Protein AF-0000000079424268 (afdb_homodimer)

Solvent-accessible surface area (backbone atoms only — not comparable to full-atom values): 70157 Å² total; per-residue (Å²): 140,79,80,76,76,68,73,69,67,66,64,69,68,70,62,79,74,69,70,73,66,66,76,55,70,57,38,73,62,46,30,31,79,44,68,69,54,81,56,49,73,46,77,48,96,50,83,43,90,55,66,31,78,37,72,55,76,70,54,60,44,38,40,37,24,25,74,26,33,38,38,40,39,26,71,78,79,69,44,76,47,77,46,82,42,72,49,52,87,65,78,61,42,88,48,76,86,38,58,36,14,43,31,69,37,61,46,75,49,89,92,28,41,36,38,20,15,12,23,9,39,44,30,34,21,31,39,48,55,97,92,40,78,44,80,42,89,13,72,28,64,18,38,42,47,97,60,86,60,59,50,79,46,76,56,81,75,26,28,33,20,31,33,53,74,45,88,84,65,65,88,65,80,40,55,28,29,74,37,56,99,53,59,32,29,47,64,80,81,68,54,48,78,64,42,60,62,44,73,48,75,47,70,49,97,48,74,54,58,16,29,34,38,36,33,31,30,24,57,36,85,57,78,53,73,74,43,50,68,48,36,21,34,41,32,41,32,35,66,64,62,68,21,34,87,46,89,89,32,36,44,22,56,49,25,45,34,33,30,42,51,53,39,30,31,76,89,67,33,52,62,31,44,40,67,51,27,63,36,76,48,80,43,92,83,40,60,44,63,16,32,37,40,35,35,21,27,36,84,86,41,30,19,33,37,25,41,32,33,49,35,58,48,50,47,43,63,72,67,41,56,40,45,94,59,82,69,82,78,57,94,63,45,58,47,56,55,42,62,79,92,44,58,62,52,67,68,37,28,51,49,18,63,76,32,28,39,40,60,51,64,41,60,22,45,78,87,69,41,31,44,55,44,66,40,77,58,42,58,55,43,61,45,76,44,77,45,70,29,93,86,67,48,75,40,47,35,38,41,34,29,36,77,77,24,36,35,37,38,26,39,59,46,97,61,22,38,40,22,43,32,32,32,39,75,54,97,55,93,42,53,67,72,43,74,52,74,27,77,78,70,43,34,34,38,38,26,40,44,48,33,40,34,40,37,50,68,54,46,24,69,80,27,44,85,40,59,60,50,28,35,70,51,41,45,64,42,35,22,32,37,95,88,34,28,35,49,62,89,47,94,62,79,60,48,66,41,70,62,88,71,77,57,79,65,72,50,60,79,48,83,73,72,66,69,70,66,90,39,80,80,64,37,46,78,39,68,49,60,79,67,29,45,38,66,46,76,40,84,78,81,42,45,72,24,35,38,33,36,23,50,73,85,37,79,74,44,78,34,57,38,90,50,74,71,48,65,50,77,37,78,59,32,49,81,84,68,48,42,42,35,37,27,35,40,39,43,88,88,45,70,47,76,76,44,47,36,28,39,35,69,64,77,67,76,69,71,73,70,76,69,74,72,68,75,71,74,75,76,70,82,68,67,68,71,66,61,70,68,56,64,78,53,53,80,71,112,140,79,77,85,77,74,71,68,73,72,62,73,70,69,66,76,73,73,71,72,67,67,76,54,69,59,38,73,64,47,28,32,78,43,67,70,52,82,56,48,72,46,78,48,96,52,84,44,92,58,67,31,78,36,71,55,77,70,55,60,44,39,39,38,26,25,72,26,32,37,38,41,38,28,71,78,78,68,44,74,47,74,45,80,42,71,49,54,89,66,79,62,42,87,49,78,85,38,59,36,14,41,32,69,38,61,46,76,49,89,92,29,42,36,40,19,15,12,23,9,39,46,29,35,22,30,40,49,52,98,91,40,77,43,79,42,89,13,70,27,63,17,40,42,47,98,61,84,60,60,50,78,46,77,55,79,74,29,29,34,20,31,34,52,72,46,88,86,64,63,89,64,80,40,54,29,30,73,38,55,99,53,60,31,30,49,64,79,78,66,54,49,78,63,41,60,60,42,72,49,76,47,70,50,95,45,76,53,57,17,29,34,39,37,32,32,32,24,57,36,85,56,77,52,73,76,42,51,67,48,38,20,35,39,33,40,33,34,68,64,62,69,21,33,87,47,88,90,32,34,44,22,56,49,26,45,35,32,32,42,51,54,38,31,31,75,88,67,32,52,62,30,44,40,67,53,27,63,36,76,47,83,42,91,85,40,62,47,64,16,32,37,41,35,34,20,25,36,83,85,41,29,20,32,36,27,39,32,33,49,35,57,49,49,48,45,62,74,66,42,56,39,44,93,59,84,70,82,79,56,93,61,46,58,47,57,56,41,61,83,91,44,59,62,53,69,69,35,29,53,50,18,64,74,32,28,40,39,60,53,64,41,60,23,46,79,88,69,42,32,41,55,44,66,41,77,57,42,59,55,42,62,42,77,43,79,44,68,29,92,87,68,49,74,40,48,35,37,40,33,31,36,76,76,23,35,36,36,38,26,38,58,46,97,62,22,36,39,22,44,31,31,31,41,77,54,97,55,92,43,53,66,72,42,74,53,72,27,78,77,70,43,34,35,38,37,27,41,45,47,34,39,32,40,36,48,68,52,47,23,70,81,30,45,86,40,60,59,50,27,36,70,48,39,45,66,43,33,22,31,38,95,87,33,28,34,48,59,90,47,95,63,79,58,48,67,42,70,61,89,71,78,57,79,65,71,50,59,79,51,87,74,71,66,69,70,65,90,40,80,82,64,37,45,78,40,69,50,59,80,67,29,47,37,64,46,76,41,82,78,81,43,43,70,23,34,37,33,37,24,50,72,85,36,78,76,43,78,34,58,39,88,49,72,71,46,64,50,77,37,78,58,34,49,82,84,67,48,40,43,35,34,28,36,39,39,44,90,88,45,72,48,77,78,44,46,36,28,38,36,69,64,76,70,75,71,69,74,70,75,69,73,72,66,79,69,72,78,70,66,89,63,70,70,70,66,60,69,67,54,66,75,58,51,88,63,120

Organism: Chrysemys picta bellii (NCBI:txid8478)

Sequence (1274 aa):
MGLNSYAAYLFALWTSHLFLLTVGHSRVNPRIITAPKGERRFPLEKHENLLTLYHEEGNSSLLVGAEGKLYYFDFESSSNHKEDFPEQDSGACQKPEEKKNYLTFIGKYHDMLLICGTNACKPTCWNLADRNKTEVAAQGLAPFVPNQNSLVLVDGEAIYSTISLHQHNGKIPRFRQVRGTGELYTSDTVMQNPTFVKATVIKQDERHDDKIYYFFREDNPDKSPEAPLKVSRVAQLCKGDKGGTSSLSASKWTTFLKATLVCVDPATKSNFDLLQDVFIVPSDKNWRETRVYGLFSNCWGYSAVCVYTIGDIDTVFRTSKLKGYTKDMPHIRPGQCPWGRNHTPPETFKIADLHPEVEEKVQPVAPRNSPLFHNKNHYQKIGVHRIQARDGHTYNVLYLVTDKGYIHKMVVMPHGVLNILEIQPFQQLAPILAMTLDHRRAKLYVSSPTEVVQLPMDMCEVYNRSCESCVMAKDPYCGWADGKCVSINTNLTMLQNVTLESTPEICTHSAFRQQEVDSPESYRNVTVALFSRYFLQCPTESHAATYMWHHNSSRIQNCSSTHGPCIHFIKNMTYDHYGRYTCISEENGFSQTLVKEWLLKQPVPSQTLRQSSQAVAASPSFWLGFLQMMALALLFQMGLNSYAAYLFALWTSHLFLLTVGHSRVNPRIITAPKGERRFPLEKHENLLTLYHEEGNSSLLVGAEGKLYYFDFESSSNHKEDFPEQDSGACQKPEEKKNYLTFIGKYHDMLLICGTNACKPTCWNLADRNKTEVAAQGLAPFVPNQNSLVLVDGEAIYSTISLHQHNGKIPRFRQVRGTGELYTSDTVMQNPTFVKATVIKQDERHDDKIYYFFREDNPDKSPEAPLKVSRVAQLCKGDKGGTSSLSASKWTTFLKATLVCVDPATKSNFDLLQDVFIVPSDKNWRETRVYGLFSNCWGYSAVCVYTIGDIDTVFRTSKLKGYTKDMPHIRPGQCPWGRNHTPPETFKIADLHPEVEEKVQPVAPRNSPLFHNKNHYQKIGVHRIQARDGHTYNVLYLVTDKGYIHKMVVMPHGVLNILEIQPFQQLAPILAMTLDHRRAKLYVSSPTEVVQLPMDMCEVYNRSCESCVMAKDPYCGWADGKCVSINTNLTMLQNVTLESTPEICTHSAFRQQEVDSPESYRNVTVALFSRYFLQCPTESHAATYMWHHNSSRIQNCSSTHGPCIHFIKNMTYDHYGRYTCISEENGFSQTLVKEWLLKQPVPSQTLRQSSQAVAASPSFWLGFLQMMALALLFQ

Nearest PDB structures (foldseek):
  3nvq-assembly1_A  TM=9.445E-01  e=8.858E-71  Homo sapiens
  1olz-assembly1_B  TM=8.352E-01  e=2.301E-43  Homo sapiens
  4gz8-assembly1_A  TM=8.878E-01  e=8.529E-36  Mus musculus
  7m0r-assembly1_C  TM=8.376E-01  e=4.920E-37  Mus musculus
  3nvn-assembly1_A  TM=8.957E-01  e=2.705E-28  Ectromelia virus

Foldseek 3Di:
DPPDPPVVPPPPVVPPPPPPCPLPDADPDAWAEDAFDPKDWDWDPDQFDAKDWDDDFPAQWIWIWTWQKIWIARRVVRDIDMDGRFADPPVPADDPVLCIWTFDDWDDAPNWIKIWTLRSQQIWIWTDDPNDTDIDHQQQNYENGDDPQKDWDDDHFWIWIQHHRDHPPDPATWIWTPTDPAIAIADRPLFARKRWADKDWQQAPDNLAIKIKTKIKGADPDPDPVDDGIAIKIKMAGPPAQWDDDPVTRRYGQQIAMATAFAAQPVVRDGFGAWQHKDWAADPPHQQAIKIWTWTHDPLQKIFIFIFGVNLVVCQSVPFAFPPDDDDADPQGRNGRDPDPDHDDPVNSVCCSVGRYTDDHTFGDPDRSHTLDMGNFRWRYKDWEWDQFPVRDIWIWMWTFTQFQWIWIWTRDPSHIYGLYIYRHDPDGFHWNDWDAHRVQQWIWTDGSTMIMIGHLCSQQLQFPFQCSNQVSLRRQWFDFPSGIDGPPDPTDGQHDNHPDDDVVSCVVDDPPCPVPPDPVVAAEDEDEFQAKDKDWFDSSTLQKKKFKDFPNHTDDIGHSVDDIDMGIDNGHDPVRFGWMWMWIDDSHDIDTRHIHGYDHDPDPPPPPPPPPPPPPPPVPPPDPPPVVPPVPPVVD/DPDDVPPPPPPPPPPPPPPPPPLPDAPPDAWAEDAFDPKDWDWDPDQFDAKDWDDDFPAQWIWIWTWQKIWIARRVVRDIDMDGRFADPPVPADDPVLCIWTFDDWDAAPNWIKIWTLRSQQIWIWTDDPNDTDIDHQQQNYENGDDQQKDWDDDHFWIWIQHHRDHPPDPATWIWTPTDPAIAIADRPLFARKRWADKDWQQAPDNLAIKIKTKIKGADPDPDPVDDGIAIKIKMAGPPAQWDPDPVIRRYGQQIAMATAFAAQPVVRDGFGAWQHKDWAADPPHQQAIKIWTWTHDPLQKIFIFIFGVNLVVCQSVPFAFPPDDDDADPQGRNGGDPDPDHDDPVNSVVCSVGRYTDDHTFGDPDRSHTLDMGNFRWRYKDWEWDQFPVRDIWIWMWTFTQFQWIWIWTRDPSHIYGLYIYRHDPDGFHWNDWDAHRVQQWIWTDGSTMIMIGHLCSQQLQFPFQCSNQVSLRRQWFDFPSGIDGPPDPTDTQHDNHPDDDVVSCVVPDPPVPVPPDPVSAAEDEDEFQAKDKDWFDSSTLQKKKFKDFPNHTDDIGHSVDDIDMDIDNGHDPVRFGWMWMWIDDSHDIDTRHIYGYDHDPDPPPPPPPPPPPPPPPCPPDPVVPVVPVVPPVPD

Secondary structure (DSSP, 8-state):
----GGGGSSGGG-------------B-S-SEEE--SS-EEEE-SS--S--EEE--TT-SEEEEE-BSEEEEEETTTTEEEEEE------S--SSGGGSS-BEEEEEEETTEEEEEE-TTTS-EEEEEETTEEEEEE-BTTB-SS--SS--EEEETTEEEE-S-SSSSS--S---EEEESS--EE--TTSSSS-EEEEEEEE--SSGGG-EEEEEEEEE-S--STTS-SEEEEEEEEETT----SSTTTTTB-SS-EEEEB--B-TTT--B--EEEEEEEE--SS-GGG-EEEEEEE-TTS-EEEEEEEHHHHHHHHHHPPBTT--SPPPSS-TTPPPPTTPPPPHHHHHHHHH--BBSSPBPPSTTT-S-SEEESS-EEEEEEEEEE-TTS-EEEEEEEEETTS-EEEEEEETTEEEEEEEE--SSS-----EEEEETTTTEEEEE-SSEEEEEES--GGGGTT-HHHHHHT--TTEEEETTEEEETTSSS--B---SSS--THHHHTSS--------GGGSEEEE--TT--EEEEE--S-TTSEEEEEETTEEEEEE-TTSSSEEEEESS--GGG-EEEEEEEEETTEEEEEEEEEEE--------------------TTGGGGGGGSGGGTT--/----GGGGGGSTT-------------B-S-SEEE--SS-EEEE-SS--S--EEE--TT-SEEEEE-BSEEEEEETTTTEEEEEE------S--SSGGGSS-BEEEEEEETTEEEEEE-TTTS-EEEEEETTEEEEEE-BTTB-SS--SS--EEEETTEEEE-S-SSSSS--S---EEEESSS-EE--TTSSSS-EEEEEEEE--SSGGG-EEEEEEEEE-S--STTS-SEEEEEEEEETT----SSTTTTTB-SS-EEEEB--B-TTT--B--EEEEEEEE--SS-GGG-EEEEEEE-TTS-EEEEEEEHHHHHHHHHHPPBTT--SPPPSS-TTPPPPTTPPPPHHHHHHHHH--BBSSPBPPSTTT-S-SEEESS-EEEEEEEEEE-TTS-EEEEEEEEETTS-EEEEEEETTEEEEEEEE--SSS-----EEEEETTTTEEEEE-SSEEEEEES--GGGGTT-HHHHHHT--TTEEEETTEEEETTSSS--B---SSS--THHHHTSS--------GGGSEEEE--TT--EEEEE--S-TTSEEEEEETTEEEEEE-TTSSSEEEEESS--GGG-EEEEEEEEETTEEEEEEEEEEEPPP-----------------TTGGGTGGGGGGTTS--

Structure (mmCIF, N/CA/C/O backbone):
data_AF-0000000079424268-model_v1
#
loop_
_entity.id
_entity.type
_entity.pdbx_description
1 polymer 'Semaphorin 7A (JohnMiltonHagen blood group)'
#
loop_
_atom_site.group_PDB
_atom_site.id
_atom_site.type_symbol
_atom_site.label_atom_id
_atom_site.label_alt_id
_atom_site.label_comp_id
_atom_site.label_asym_id
_atom_site.label_entity_id
_atom_site.label_seq_id
_atom_site.pdbx_PDB_ins_code
_atom_site.Cartn_x
_atom_site.Cartn_y
_atom_site.Cartn_z
_atom_site.occupancy
_atom_site.B_iso_or_equiv
_atom_site.auth_seq_id
_atom_site.auth_comp_id
_atom_site.auth_asym_id
_atom_site.auth_atom_id
_atom_site.pdbx_PDB_model_num
ATOM 1 N N . MET A 1 1 ? 11.445 -30.344 68.438 1 24.09 1 MET A N 1
ATOM 2 C CA . MET A 1 1 ? 11.609 -28.938 68.125 1 24.09 1 MET A CA 1
ATOM 3 C C . MET A 1 1 ? 10.891 -28.609 66.812 1 24.09 1 MET A C 1
ATOM 5 O O . MET A 1 1 ? 11.258 -29.109 65.75 1 24.09 1 MET A O 1
ATOM 9 N N . GLY A 1 2 ? 9.586 -28.469 66.812 1 28.3 2 GLY A N 1
ATOM 10 C CA . GLY A 1 2 ? 8.359 -28.484 66.062 1 28.3 2 GLY A CA 1
ATOM 11 C C . GLY A 1 2 ? 8.156 -27.234 65.188 1 28.3 2 GLY A C 1
ATOM 12 O O . GLY A 1 2 ? 7.145 -26.547 65.312 1 28.3 2 GLY A O 1
ATOM 13 N N . LEU A 1 3 ? 9.391 -26.531 65.062 1 30.98 3 LEU A N 1
ATOM 14 C CA . LEU A 1 3 ? 9.273 -25.203 64.438 1 30.98 3 LEU A CA 1
ATOM 15 C C . LEU A 1 3 ? 8.445 -25.266 63.188 1 30.98 3 LEU A C 1
ATOM 17 O O . LEU A 1 3 ? 8.523 -26.25 62.406 1 30.98 3 LEU A O 1
ATOM 21 N N . ASN A 1 4 ? 7.445 -24.422 63.125 1 30.62 4 ASN A N 1
ATOM 22 C CA . ASN A 1 4 ? 6.227 -24 62.438 1 30.62 4 ASN A CA 1
ATOM 23 C C . ASN A 1 4 ? 6.496 -23.688 60.969 1 30.62 4 ASN A C 1
ATOM 25 O O . ASN A 1 4 ? 7.328 -22.828 60.656 1 30.62 4 ASN A O 1
ATOM 29 N N . SER A 1 5 ? 6.383 -24.688 60.031 1 33.84 5 SER A N 1
ATOM 30 C CA . SER A 1 5 ? 6.398 -24.906 58.594 1 33.84 5 SER A CA 1
ATOM 31 C C . SER A 1 5 ? 5.551 -23.859 57.875 1 33.84 5 SER A C 1
ATOM 33 O O . SER A 1 5 ? 5.195 -24.047 56.719 1 33.84 5 SER A O 1
ATOM 35 N N . TYR A 1 6 ? 4.883 -22.969 58.656 1 31.91 6 TYR A N 1
ATOM 36 C CA . TYR A 1 6 ? 3.852 -22.141 58.062 1 31.91 6 TYR A CA 1
ATOM 37 C C . TYR A 1 6 ? 4.457 -21.172 57.062 1 31.91 6 TYR A C 1
ATOM 39 O O . TYR A 1 6 ? 3.734 -20.516 56.312 1 31.91 6 TYR A O 1
ATOM 47 N N . ALA A 1 7 ? 5.742 -20.719 57.312 1 31.98 7 ALA A N 1
ATOM 48 C CA . ALA A 1 7 ? 6.289 -19.562 56.562 1 31.98 7 ALA A CA 1
ATOM 49 C C . ALA A 1 7 ? 6.438 -19.875 55.094 1 31.98 7 ALA A C 1
ATOM 51 O O . ALA A 1 7 ? 6.863 -19.016 54.312 1 31.98 7 ALA A O 1
ATOM 52 N N . ALA A 1 8 ? 6.547 -21.172 54.75 1 31.31 8 ALA A N 1
ATOM 53 C CA . ALA A 1 8 ? 6.867 -21.531 53.375 1 31.31 8 ALA A CA 1
ATOM 54 C C . ALA A 1 8 ? 5.77 -21.062 52.438 1 31.31 8 ALA A C 1
ATOM 56 O O . ALA A 1 8 ? 5.949 -21.078 51.219 1 31.31 8 ALA A O 1
ATOM 57 N N . TYR A 1 9 ? 4.469 -21.078 52.969 1 29.23 9 TYR A N 1
ATOM 58 C CA . TYR A 1 9 ? 3.34 -20.922 52.062 1 29.23 9 TYR A CA 1
ATOM 59 C C . TYR A 1 9 ? 3.316 -19.516 51.469 1 29.23 9 TYR A C 1
ATOM 61 O O . TYR A 1 9 ? 2.588 -19.25 50.5 1 29.23 9 TYR A O 1
ATOM 69 N N . LEU A 1 10 ? 3.836 -18.516 52.25 1 30.58 10 LEU A N 1
ATOM 70 C CA . LEU A 1 10 ? 3.533 -17.156 51.781 1 30.58 10 LEU A CA 1
ATOM 71 C C . LEU A 1 10 ? 4.262 -16.844 50.5 1 30.58 10 LEU A C 1
ATOM 73 O O . LEU A 1 10 ? 3.912 -15.898 49.781 1 30.58 10 LEU A O 1
ATOM 77 N N . PHE A 1 11 ? 5.449 -17.406 50.281 1 29.06 11 PHE A N 1
ATOM 78 C CA . PHE A 1 11 ? 6.293 -16.812 49.25 1 29.06 11 PHE A CA 1
ATOM 79 C C . PHE A 1 11 ? 5.715 -17.078 47.875 1 29.06 11 PHE A C 1
ATOM 81 O O . PHE A 1 11 ? 6.07 -16.406 46.906 1 29.06 11 PHE A O 1
ATOM 88 N N . ALA A 1 12 ? 5.223 -18.344 47.688 1 30.91 12 ALA A N 1
ATOM 89 C CA . ALA A 1 12 ? 5.035 -18.75 46.281 1 30.91 12 ALA A CA 1
ATOM 90 C C . ALA A 1 12 ? 3.965 -17.891 45.594 1 30.91 12 ALA A C 1
ATOM 92 O O . ALA A 1 12 ? 3.623 -18.125 44.438 1 30.91 12 ALA A O 1
ATOM 93 N N . LEU A 1 13 ? 3.066 -17.281 46.406 1 28.64 13 LEU A N 1
ATOM 94 C CA . LEU A 1 13 ? 1.981 -16.594 45.719 1 28.64 13 LEU A CA 1
ATOM 95 C C . LEU A 1 13 ? 2.514 -15.406 44.906 1 28.64 13 LEU A C 1
ATOM 97 O O . LEU A 1 13 ? 1.74 -14.555 44.469 1 28.64 13 LEU A O 1
ATOM 101 N N . TRP A 1 14 ? 3.783 -15.078 45.125 1 32.25 14 TRP A N 1
ATOM 102 C CA . TRP A 1 14 ? 4.113 -13.945 44.25 1 32.25 14 TRP A CA 1
ATOM 103 C C . TRP A 1 14 ? 3.92 -14.305 42.781 1 32.25 14 TRP A C 1
ATOM 105 O O . TRP A 1 14 ? 4.812 -14.875 42.156 1 32.25 14 TRP A O 1
ATOM 115 N N . THR A 1 15 ? 3.014 -15.289 42.438 1 29.66 15 THR A N 1
ATOM 116 C CA . THR A 1 15 ? 2.723 -15.594 41.031 1 29.66 15 THR A CA 1
ATOM 117 C C . THR A 1 15 ? 2.746 -14.328 40.188 1 29.66 15 THR A C 1
ATOM 119 O O . THR A 1 15 ? 2.33 -13.266 40.625 1 29.66 15 THR A O 1
ATOM 122 N N . SER A 1 16 ? 3.572 -14.328 39.094 1 31.39 16 SER A N 1
ATOM 123 C CA . SER A 1 16 ? 3.896 -13.547 37.906 1 31.39 16 SER A CA 1
ATOM 124 C C . SER A 1 16 ? 2.635 -13.031 37.219 1 31.39 16 SER A C 1
ATOM 126 O O . SER A 1 16 ? 1.837 -13.82 36.719 1 31.39 16 SER A O 1
ATOM 128 N N . HIS A 1 17 ? 1.873 -12.211 37.875 1 31.52 17 HIS A N 1
ATOM 129 C CA . HIS A 1 17 ? 0.981 -11.438 37.031 1 31.52 17 HIS A CA 1
ATOM 130 C C . HIS A 1 17 ? 1.677 -11.047 35.719 1 31.52 17 HIS A C 1
ATOM 132 O O . HIS A 1 17 ? 2.523 -10.148 35.719 1 31.52 17 HIS A O 1
ATOM 138 N N . LEU A 1 18 ? 2.07 -12.016 34.906 1 31.27 18 LEU A N 1
ATOM 139 C CA . LEU A 1 18 ? 2.289 -11.641 33.5 1 31.27 18 LEU A CA 1
ATOM 140 C C . LEU A 1 18 ? 1.311 -10.555 33.062 1 31.27 18 LEU A C 1
ATOM 142 O O . LEU A 1 18 ? 0.108 -10.805 32.969 1 31.27 18 LEU A O 1
ATOM 146 N N . PHE A 1 19 ? 1.542 -9.367 33.531 1 32.38 19 PHE A N 1
ATOM 147 C CA . PHE A 1 19 ? 1.004 -8.234 32.781 1 32.38 19 PHE A CA 1
ATOM 148 C C . PHE A 1 19 ? 0.961 -8.531 31.297 1 32.38 19 PHE A C 1
ATOM 150 O O . PHE A 1 19 ? 2.004 -8.68 30.656 1 32.38 19 PHE A O 1
ATOM 157 N N . LEU A 1 20 ? 0.037 -9.32 30.859 1 32.47 20 LEU A N 1
ATOM 158 C CA . LEU A 1 20 ? -0.358 -9.211 29.453 1 32.47 20 LEU A CA 1
ATOM 159 C C . LEU A 1 20 ? -0.183 -7.781 28.953 1 32.47 20 LEU A C 1
ATOM 161 O O . LEU A 1 20 ? -0.995 -6.906 29.266 1 32.47 20 LEU A O 1
ATOM 165 N N . LEU A 1 21 ? 0.954 -7.246 29.062 1 34.47 21 LEU A N 1
ATOM 166 C CA . LEU A 1 21 ? 1.196 -6.125 28.172 1 34.47 21 LEU A CA 1
ATOM 167 C C . LEU A 1 21 ? 0.47 -6.32 26.844 1 34.47 21 LEU A C 1
ATOM 169 O O . LEU A 1 21 ? 0.882 -7.141 26.016 1 34.47 21 LEU A O 1
ATOM 173 N N . THR A 1 22 ? -0.755 -6.426 26.844 1 37.59 22 THR A N 1
ATOM 174 C CA . THR A 1 22 ? -1.346 -6.137 25.547 1 37.59 22 THR A CA 1
ATOM 175 C C . THR A 1 22 ? -0.581 -5.02 24.844 1 37.59 22 THR A C 1
ATOM 177 O O . THR A 1 22 ? -0.57 -3.877 25.297 1 37.59 22 THR A O 1
ATOM 180 N N . VAL A 1 23 ? 0.74 -5.07 24.594 1 43.78 23 VAL A N 1
ATOM 181 C CA . VAL A 1 23 ? 1.372 -4.18 23.625 1 43.78 23 VAL A CA 1
ATOM 182 C C . VAL A 1 23 ? 0.306 -3.545 22.734 1 43.78 23 VAL A C 1
ATOM 184 O O . VAL A 1 23 ? -0.328 -4.23 21.922 1 43.78 23 VAL A O 1
ATOM 187 N N . GLY A 1 24 ? -0.513 -2.723 23.25 1 52.38 24 GLY A N 1
ATOM 188 C CA . GLY A 1 24 ? -1.583 -1.946 22.641 1 52.38 24 GLY A CA 1
ATOM 189 C C . GLY A 1 24 ? -1.24 -1.438 21.25 1 52.38 24 GLY A C 1
ATOM 190 O O . GLY A 1 24 ? -0.286 -0.677 21.094 1 52.38 24 GLY A O 1
ATOM 191 N N . HIS A 1 25 ? -1.48 -2.158 20.172 1 71.81 25 HIS A N 1
ATOM 192 C CA . HIS A 1 25 ? -1.368 -1.92 18.75 1 71.81 25 HIS A CA 1
ATOM 193 C C . HIS A 1 25 ? -2.121 -0.659 18.328 1 71.81 25 HIS A C 1
ATOM 195 O O . HIS A 1 25 ? -3.092 -0.269 18.984 1 71.81 25 HIS A O 1
ATOM 201 N N . SER A 1 26 ? -1.484 0.281 17.594 1 86.19 26 SER A N 1
ATOM 202 C CA . SER A 1 26 ? -2.084 1.465 16.984 1 86.19 26 SER A CA 1
ATOM 203 C C . SER A 1 26 ? -3.445 1.146 16.375 1 86.19 26 SER A C 1
ATOM 205 O O . SER A 1 26 ? -3.623 0.093 15.766 1 86.19 26 SER A O 1
ATOM 207 N N . ARG A 1 27 ? -4.477 1.874 16.859 1 90.56 27 ARG A N 1
ATOM 208 C CA . ARG A 1 27 ? -5.762 1.878 16.172 1 90.56 27 ARG A CA 1
ATOM 209 C C . ARG A 1 27 ? -5.895 3.102 15.266 1 90.56 27 ARG A C 1
ATOM 211 O O . ARG A 1 27 ? -6.289 4.176 15.727 1 90.56 27 ARG A O 1
ATOM 218 N N . VAL A 1 28 ? -5.648 2.877 14.023 1 94.5 28 VAL A N 1
ATOM 219 C CA . VAL A 1 28 ? -5.449 4.012 13.125 1 94.5 28 VAL A CA 1
ATOM 220 C C . VAL A 1 28 ? -6.77 4.367 12.445 1 94.5 28 VAL A C 1
ATOM 222 O O . VAL A 1 28 ? -6.914 5.461 11.891 1 94.5 28 VAL A O 1
ATOM 225 N N . ASN A 1 29 ? -7.75 3.447 12.398 1 93.06 29 ASN A N 1
ATOM 226 C CA . ASN A 1 29 ? -9.07 3.756 11.859 1 93.06 29 ASN A CA 1
ATOM 227 C C . ASN A 1 29 ? -9.914 4.535 12.867 1 93.06 29 ASN A C 1
ATOM 229 O O . ASN A 1 29 ? -9.891 4.242 14.062 1 93.06 29 ASN A O 1
ATOM 233 N N . PRO A 1 30 ? -10.602 5.457 12.367 1 95.44 30 PRO A N 1
ATOM 234 C CA . PRO A 1 30 ? -11.375 6.266 13.312 1 95.44 30 PRO A CA 1
ATOM 235 C C . PRO A 1 30 ? -12.484 5.473 14.008 1 95.44 30 PRO A C 1
ATOM 237 O O . PRO A 1 30 ? -13.156 4.668 13.367 1 95.44 30 PRO A O 1
ATOM 240 N N . ARG A 1 31 ? -12.648 5.738 15.266 1 94.19 31 ARG A N 1
ATOM 241 C CA . ARG A 1 31 ? -13.688 5.074 16.031 1 94.19 31 ARG A CA 1
ATOM 242 C C . ARG A 1 31 ? -15.062 5.637 15.703 1 94.19 31 ARG A C 1
ATOM 244 O O . ARG A 1 31 ? -16.016 4.883 15.484 1 94.19 31 ARG A O 1
ATOM 251 N N . ILE A 1 32 ? -15.148 6.988 15.672 1 94.81 32 ILE A N 1
ATOM 252 C CA . ILE A 1 32 ? -16.406 7.676 15.383 1 94.81 32 ILE A CA 1
ATOM 253 C C . ILE A 1 32 ? -16.219 8.617 14.195 1 94.81 32 ILE A C 1
ATOM 255 O O . ILE A 1 32 ? -15.195 9.305 14.094 1 94.81 32 ILE A O 1
ATOM 259 N N . ILE A 1 33 ? -17.125 8.594 13.281 1 94.06 33 ILE A N 1
ATOM 260 C CA . ILE A 1 33 ? -17.188 9.531 12.164 1 94.06 33 ILE A CA 1
ATOM 261 C C . ILE A 1 33 ? -18.344 10.508 12.359 1 94.06 33 ILE A C 1
ATOM 263 O O . ILE A 1 33 ? -19.484 10.094 12.547 1 94.06 33 ILE A O 1
ATOM 267 N N . THR A 1 34 ? -18.062 11.844 12.367 1 93.94 34 THR A N 1
ATOM 268 C CA . THR A 1 34 ? -19.125 12.773 12.742 1 93.94 34 THR A CA 1
ATOM 269 C C . THR A 1 34 ? -18.922 14.125 12.047 1 93.94 34 THR A C 1
ATOM 271 O O . THR A 1 34 ? -17.828 14.453 11.617 1 93.94 34 THR A O 1
ATOM 274 N N . ALA A 1 35 ? -20 14.797 11.914 1 95.06 35 ALA A N 1
ATOM 275 C CA . ALA A 1 35 ? -19.953 16.234 11.664 1 95.06 35 ALA A CA 1
ATOM 276 C C . ALA A 1 35 ? -19.5 17 12.914 1 95.06 35 ALA A C 1
ATOM 278 O O . ALA A 1 35 ? -19.625 16.484 14.031 1 95.06 35 ALA A O 1
ATOM 279 N N . PRO A 1 36 ? -18.984 18.125 12.719 1 95.94 36 PRO A N 1
ATOM 280 C CA . PRO A 1 36 ? -18.484 18.844 13.891 1 95.94 36 PRO A CA 1
ATOM 281 C C . PRO A 1 36 ? -19.594 19.312 14.82 1 95.94 36 PRO A C 1
ATOM 283 O O . PRO A 1 36 ? -20.719 19.531 14.375 1 95.94 36 PRO A O 1
ATOM 286 N N . LYS A 1 37 ? -19.297 19.391 16.094 1 95.19 37 LYS A N 1
ATOM 287 C CA . LYS A 1 37 ? -20.172 19.953 17.125 1 95.19 37 LYS A CA 1
ATOM 288 C C . LYS A 1 37 ? -19.578 21.219 17.734 1 95.19 37 LYS A C 1
ATOM 290 O O . LYS A 1 37 ? -18.406 21.219 18.125 1 95.19 37 LYS A O 1
ATOM 295 N N . GLY A 1 38 ? -20.375 22.266 17.75 1 94.44 38 GLY A N 1
ATOM 296 C CA . GLY A 1 38 ? -19.906 23.5 18.344 1 94.44 38 GLY A CA 1
ATOM 297 C C . GLY A 1 38 ? -19.078 24.344 17.406 1 94.44 38 GLY A C 1
ATOM 298 O O . GLY A 1 38 ? -18.344 25.25 17.844 1 94.44 38 GLY A O 1
ATOM 299 N N . GLU A 1 39 ? -19.156 24.109 16.188 1 96.62 39 GLU A N 1
ATOM 300 C CA . GLU A 1 39 ? -18.344 24.812 15.195 1 96.62 39 GLU A CA 1
ATOM 301 C C . GLU A 1 39 ? -18.938 26.203 14.891 1 96.62 39 GLU A C 1
ATOM 303 O O . GLU A 1 39 ? -20.125 26.438 15.125 1 96.62 39 GLU A O 1
ATOM 308 N N . ARG A 1 40 ? -18.109 27.094 14.508 1 97.38 40 ARG A N 1
ATOM 309 C CA . ARG A 1 40 ? -18.484 28.375 13.93 1 97.38 40 ARG A CA 1
ATOM 310 C C . ARG A 1 40 ? -17.875 28.547 12.539 1 97.38 40 ARG A C 1
ATOM 312 O O . ARG A 1 40 ? -16.781 28.078 12.273 1 97.38 40 ARG A O 1
ATOM 319 N N . ARG A 1 41 ? -18.609 29.172 11.648 1 97.12 41 ARG A N 1
ATOM 320 C CA . ARG A 1 41 ? -18.109 29.234 10.281 1 97.12 41 ARG A CA 1
ATOM 321 C C . ARG A 1 41 ? -18.391 30.609 9.664 1 97.12 41 ARG A C 1
ATOM 323 O O . ARG A 1 41 ? -19.328 31.297 10.07 1 97.12 41 ARG A O 1
ATOM 330 N N . PHE A 1 42 ? -17.656 31.047 8.82 1 97.88 42 PHE A N 1
ATOM 331 C CA . PHE A 1 42 ? -17.828 32.219 7.965 1 97.88 42 PHE A CA 1
ATOM 332 C C . PHE A 1 42 ? -17.719 31.828 6.492 1 97.88 42 PHE A C 1
ATOM 334 O O . PHE A 1 42 ? -16.797 31.125 6.09 1 97.88 42 PHE A O 1
ATOM 341 N N . PRO A 1 43 ? -18.656 32.219 5.691 1 96.25 43 PRO A N 1
ATOM 342 C CA . PRO A 1 43 ? -18.547 31.984 4.246 1 96.25 43 PRO A CA 1
ATOM 343 C C . PRO A 1 43 ? -17.594 32.969 3.561 1 96.25 43 PRO A C 1
ATOM 345 O O . PRO A 1 43 ? -17.438 34.094 4.02 1 96.25 43 PRO A O 1
ATOM 348 N N . LEU A 1 44 ? -16.984 32.5 2.521 1 96.81 44 LEU A N 1
ATOM 349 C CA . LEU A 1 44 ? -16.203 33.375 1.652 1 96.81 44 LEU A CA 1
ATOM 350 C C . LEU A 1 44 ? -17.047 33.906 0.511 1 96.81 44 LEU A C 1
ATOM 352 O O . LEU A 1 44 ? -18.078 33.344 0.171 1 96.81 44 LEU A O 1
ATOM 356 N N . GLU A 1 45 ? -16.625 35 0.009 1 95.06 45 GLU A N 1
ATOM 357 C CA . GLU A 1 45 ? -17.422 35.656 -1.021 1 95.06 45 GLU A CA 1
ATOM 358 C C . GLU A 1 45 ? -17.391 34.875 -2.33 1 95.06 45 GLU A C 1
ATOM 360 O O . GLU A 1 45 ? -18.359 34.906 -3.096 1 95.06 45 GLU A O 1
ATOM 365 N N . LYS A 1 46 ? -16.344 34.312 -2.586 1 94.69 46 LYS A N 1
ATOM 366 C CA . LYS A 1 46 ? -16.188 33.531 -3.809 1 94.69 46 LYS A CA 1
ATOM 367 C C . LYS A 1 46 ? -15.359 32.281 -3.553 1 94.69 46 LYS A C 1
ATOM 369 O O . LYS A 1 46 ? -14.836 32.094 -2.455 1 94.69 46 LYS A O 1
ATOM 374 N N . HIS A 1 47 ? -15.375 31.484 -4.629 1 95.75 47 HIS A N 1
ATOM 375 C CA . HIS A 1 47 ? -14.555 30.281 -4.57 1 95.75 47 HIS A CA 1
ATOM 376 C C . HIS A 1 47 ? -13.07 30.609 -4.66 1 95.75 47 HIS A C 1
ATOM 378 O O . HIS A 1 47 ? -12.633 31.25 -5.629 1 95.75 47 HIS A O 1
ATOM 384 N N . GLU A 1 48 ? -12.352 30.266 -3.584 1 95.31 48 GLU A N 1
ATOM 385 C CA . GLU A 1 48 ? -10.93 30.594 -3.512 1 95.31 48 GLU A CA 1
ATOM 386 C C . GLU A 1 48 ? -10.062 29.359 -3.719 1 95.31 48 GLU A C 1
ATOM 388 O O . GLU A 1 48 ? -10.352 28.281 -3.166 1 95.31 48 GLU A O 1
ATOM 393 N N . ASN A 1 49 ? -8.984 29.5 -4.457 1 91.44 49 ASN A N 1
ATOM 394 C CA . ASN A 1 49 ? -8.07 28.391 -4.699 1 91.44 49 ASN A CA 1
ATOM 395 C C . ASN A 1 49 ? -6.859 28.438 -3.773 1 91.44 49 ASN A C 1
ATOM 397 O O . ASN A 1 49 ? -6.184 27.422 -3.572 1 91.44 49 ASN A O 1
ATOM 401 N N . LEU A 1 50 ? -6.57 29.578 -3.307 1 93.75 50 LEU A N 1
ATOM 402 C CA . LEU A 1 50 ? -5.434 29.781 -2.414 1 93.75 50 LEU A CA 1
ATOM 403 C C . LEU A 1 50 ? -5.824 30.656 -1.229 1 93.75 50 LEU A C 1
ATOM 405 O O . LEU A 1 50 ? -6.398 31.734 -1.407 1 93.75 50 LEU A O 1
ATOM 409 N N . LEU A 1 51 ? -5.574 30.141 -0.079 1 95.94 51 LEU A N 1
ATOM 410 C CA . LEU A 1 51 ? -5.883 30.875 1.136 1 95.94 51 LEU A CA 1
ATOM 411 C C . LEU A 1 51 ? -4.695 30.875 2.092 1 95.94 51 LEU A C 1
ATOM 413 O O . LEU A 1 51 ? -3.996 29.875 2.219 1 95.94 51 LEU A O 1
ATOM 417 N N . THR A 1 52 ? -4.457 31.984 2.67 1 95.94 52 THR A N 1
ATOM 418 C CA . THR A 1 52 ? -3.439 32.125 3.701 1 95.94 52 THR A CA 1
ATOM 419 C C . THR A 1 52 ? -4.074 32.5 5.039 1 95.94 52 THR A C 1
ATOM 421 O O . THR A 1 52 ? -4.887 33.438 5.113 1 95.94 52 THR A O 1
ATOM 424 N N . LEU A 1 53 ? -3.678 31.766 6.078 1 97.25 53 LEU A N 1
ATOM 425 C CA . LEU A 1 53 ? -4.234 32.031 7.402 1 97.25 53 LEU A CA 1
ATOM 426 C C . LEU A 1 53 ? -3.189 32.656 8.312 1 97.25 53 LEU A C 1
ATOM 428 O O . LEU A 1 53 ? -2.012 32.281 8.266 1 97.25 53 LEU A O 1
ATOM 432 N N . TYR A 1 54 ? -3.629 33.562 9.078 1 96.69 54 TYR A N 1
ATOM 433 C CA . TYR A 1 54 ? -2.818 34.125 10.156 1 96.69 54 TYR A CA 1
ATOM 434 C C . TYR A 1 54 ? -3.631 34.25 11.445 1 96.69 54 TYR A C 1
ATOM 436 O O . TYR A 1 54 ? -4.711 34.812 11.453 1 96.69 54 TYR A O 1
ATOM 444 N N . HIS A 1 55 ? -3.094 33.625 12.422 1 96.12 55 HIS A N 1
ATOM 445 C CA . HIS A 1 55 ? -3.754 33.594 13.719 1 96.12 55 HIS A CA 1
ATOM 446 C C . HIS A 1 55 ? -2.762 33.844 14.852 1 96.12 55 HIS A C 1
ATOM 448 O O . HIS A 1 55 ? -1.681 33.25 14.875 1 96.12 55 HIS A O 1
ATOM 454 N N . GLU A 1 56 ? -3.145 34.75 15.688 1 93.19 56 GLU A N 1
ATOM 455 C CA . GLU A 1 56 ? -2.355 34.969 16.891 1 93.19 56 GLU A CA 1
ATOM 456 C C . GLU A 1 56 ? -2.91 34.188 18.078 1 93.19 56 GLU A C 1
ATOM 458 O O . GLU A 1 56 ? -4.102 34.25 18.375 1 93.19 56 GLU A O 1
ATOM 463 N N . GLU A 1 57 ? -2.074 33.562 18.75 1 93.62 57 GLU A N 1
ATOM 464 C CA . GLU A 1 57 ? -2.477 32.688 19.844 1 93.62 57 GLU A CA 1
ATOM 465 C C . GLU A 1 57 ? -3.283 33.438 20.891 1 93.62 57 GLU A C 1
ATOM 467 O O . GLU A 1 57 ? -2.904 34.562 21.297 1 93.62 57 GLU A O 1
ATOM 472 N N . GLY A 1 58 ? -4.301 32.906 21.281 1 94.69 58 GLY A N 1
ATOM 473 C CA . GLY A 1 58 ? -5.129 33.5 22.328 1 94.69 58 GLY A CA 1
ATOM 474 C C . GLY A 1 58 ? -6.195 34.438 21.797 1 94.69 58 GLY A C 1
ATOM 475 O O . GLY A 1 58 ? -7.129 34.781 22.516 1 94.69 58 GLY A O 1
ATOM 476 N N . ASN A 1 59 ? -6.051 34.875 20.609 1 93.81 59 ASN A N 1
ATOM 477 C CA . ASN A 1 59 ? -7.016 35.781 20 1 93.81 59 ASN A CA 1
ATOM 478 C C . ASN A 1 59 ? -8.18 35 19.375 1 93.81 59 ASN A C 1
ATOM 480 O O . ASN A 1 59 ? -8.039 33.844 19 1 93.81 59 ASN A O 1
ATOM 484 N N . SER A 1 60 ? -9.281 35.625 19.312 1 94.19 60 SER A N 1
ATOM 485 C CA . SER A 1 60 ? -10.453 34.969 18.734 1 94.19 60 SER A CA 1
ATOM 486 C C . SER A 1 60 ? -10.57 35.281 17.25 1 94.19 60 SER A C 1
ATOM 488 O O . SER A 1 60 ? -11.43 34.719 16.562 1 94.19 60 SER A O 1
ATOM 490 N N . SER A 1 61 ? -9.711 36.094 16.844 1 94.44 61 SER A N 1
ATOM 491 C CA . SER A 1 61 ? -9.828 36.531 15.461 1 94.44 61 SER A CA 1
ATOM 492 C C . SER A 1 61 ? -8.867 35.75 14.555 1 94.44 61 SER A C 1
ATOM 494 O O . SER A 1 61 ? -7.84 35.25 15.016 1 94.44 61 SER A O 1
ATOM 496 N N . LEU A 1 62 ? -9.227 35.656 13.32 1 97.31 62 LEU A N 1
ATOM 497 C CA . LEU A 1 62 ? -8.453 35.031 12.258 1 97.31 62 LEU A CA 1
ATOM 498 C C . LEU A 1 62 ? -8.414 35.906 11.008 1 97.31 62 LEU A C 1
ATOM 500 O O . LEU A 1 62 ? -9.453 36.406 10.57 1 97.31 62 LEU A O 1
ATOM 504 N N . LEU A 1 63 ? -7.266 36.156 10.562 1 97.31 63 LEU A N 1
ATOM 505 C CA . LEU A 1 63 ? -7.121 36.844 9.281 1 97.31 63 LEU A CA 1
ATOM 506 C C . LEU A 1 63 ? -6.961 35.844 8.141 1 97.31 63 LEU A C 1
ATOM 508 O O . LEU A 1 63 ? -6.23 34.844 8.273 1 97.31 63 LEU A O 1
ATOM 512 N N . VAL A 1 64 ? -7.66 36.062 7.094 1 98.06 64 VAL A N 1
ATOM 513 C CA . VAL A 1 64 ? -7.621 35.156 5.938 1 98.06 64 VAL A CA 1
ATOM 514 C C . VAL A 1 64 ? -7.285 35.969 4.68 1 98.06 64 VAL A C 1
ATOM 516 O O . VAL A 1 64 ? -8.039 36.844 4.281 1 98.06 64 VAL A O 1
ATOM 519 N N . GLY A 1 65 ? -6.129 35.656 4.109 1 97.5 65 GLY A N 1
ATOM 520 C CA . GLY A 1 65 ? -5.75 36.25 2.836 1 97.5 65 GLY A CA 1
ATOM 521 C C . GLY A 1 65 ? -6.223 35.438 1.64 1 97.5 65 GLY A C 1
ATOM 522 O O . GLY A 1 65 ? -5.98 34.219 1.564 1 97.5 65 GLY A O 1
ATOM 523 N N . ALA A 1 66 ? -6.902 36.062 0.748 1 96.94 66 ALA A N 1
ATOM 524 C CA . ALA A 1 66 ? -7.426 35.438 -0.462 1 96.94 66 ALA A CA 1
ATOM 525 C C . ALA A 1 66 ? -7.027 36.219 -1.706 1 96.94 66 ALA A C 1
ATOM 527 O O . ALA A 1 66 ? -6.039 36.938 -1.692 1 96.94 66 ALA A O 1
ATOM 528 N N . GLU A 1 67 ? -7.684 35.875 -2.844 1 95.81 67 GLU A N 1
ATOM 529 C CA . GLU A 1 67 ? -7.445 36.625 -4.082 1 95.81 67 GLU A CA 1
ATOM 530 C C . GLU A 1 67 ? -8.062 38.031 -4.02 1 95.81 67 GLU A C 1
ATOM 532 O O . GLU A 1 67 ? -9.281 38.156 -4.078 1 95.81 67 GLU A O 1
ATOM 537 N N . GLY A 1 68 ? -7.238 38.969 -3.834 1 94.69 68 GLY A N 1
ATOM 538 C CA . GLY A 1 68 ? -7.641 40.375 -3.885 1 94.69 68 GLY A CA 1
ATOM 539 C C . GLY A 1 68 ? -8.375 40.812 -2.637 1 94.69 68 GLY A C 1
ATOM 540 O O . GLY A 1 68 ? -8.992 41.875 -2.625 1 94.69 68 GLY A O 1
ATOM 541 N N . LYS A 1 69 ? -8.328 40.031 -1.65 1 95.94 69 LYS A N 1
ATOM 542 C CA . LYS A 1 69 ? -9.148 40.344 -0.489 1 95.94 69 LYS A CA 1
ATOM 543 C C . LYS A 1 69 ? -8.516 39.812 0.797 1 95.94 69 LYS A C 1
ATOM 545 O O . LYS A 1 69 ? -7.953 38.719 0.814 1 95.94 69 LYS A O 1
ATOM 550 N N . LEU A 1 70 ? -8.648 40.594 1.853 1 96.38 70 LEU A N 1
ATOM 551 C CA . LEU A 1 70 ? -8.297 40.188 3.209 1 96.38 70 LEU A CA 1
ATOM 552 C C . LEU A 1 70 ? -9.531 40.125 4.098 1 96.38 70 LEU A C 1
ATOM 554 O O . LEU A 1 70 ? -10.258 41.125 4.223 1 96.38 70 LEU A O 1
ATOM 558 N N . TYR A 1 71 ? -9.789 39 4.688 1 97.38 71 TYR A N 1
ATOM 559 C CA . TYR A 1 71 ? -10.922 38.844 5.598 1 97.38 71 TYR A CA 1
ATOM 560 C C . TYR A 1 71 ? -10.469 38.906 7.051 1 97.38 71 TYR A C 1
ATOM 562 O O . TYR A 1 71 ? -9.414 38.344 7.398 1 97.38 71 TYR A O 1
ATOM 570 N N . TYR A 1 72 ? -11.242 39.594 7.855 1 95.88 72 TYR A N 1
ATOM 571 C CA . TYR A 1 72 ? -11.109 39.594 9.312 1 95.88 72 TYR A CA 1
ATOM 572 C C . TYR A 1 72 ? -12.305 38.938 9.969 1 95.88 72 TYR A C 1
ATOM 574 O O . TYR A 1 72 ? -13.383 39.531 10.055 1 95.88 72 TYR A O 1
ATOM 582 N N . PHE A 1 73 ? -12.047 37.75 10.492 1 97.69 73 PHE A N 1
ATOM 583 C CA . PHE A 1 73 ? -13.125 37 11.125 1 97.69 73 PHE A CA 1
ATOM 584 C C . PHE A 1 73 ? -12.914 36.938 12.633 1 97.69 73 PHE A C 1
ATOM 586 O O . PHE A 1 73 ? -11.859 36.5 13.094 1 97.69 73 PHE A O 1
ATOM 593 N N . ASP A 1 74 ? -13.867 37.344 13.32 1 97.38 74 ASP A N 1
ATOM 594 C CA . ASP A 1 74 ? -13.867 37.156 14.773 1 97.38 74 ASP A CA 1
ATOM 595 C C . ASP A 1 74 ? -14.891 36.125 15.188 1 97.38 74 ASP A C 1
ATOM 597 O O . ASP A 1 74 ? -16.094 36.375 15.133 1 97.38 74 ASP A O 1
ATOM 601 N N . PHE A 1 75 ? -14.484 35.094 15.719 1 96.56 75 PHE A N 1
ATOM 602 C CA . PHE A 1 75 ? -15.344 33.938 15.961 1 96.56 75 PHE A CA 1
ATOM 603 C C . PHE A 1 75 ? -16.062 34.062 17.297 1 96.56 75 PHE A C 1
ATOM 605 O O . PHE A 1 75 ? -17.047 33.375 17.547 1 96.56 75 PHE A O 1
ATOM 612 N N . GLU A 1 76 ? -15.617 34.875 18.109 1 94.75 76 GLU A N 1
ATOM 613 C CA . GLU A 1 76 ? -16.328 35.125 19.359 1 94.75 76 GLU A CA 1
ATOM 614 C C . GLU A 1 76 ? -17.484 36.094 19.156 1 94.75 76 GLU A C 1
ATOM 616 O O . GLU A 1 76 ? -18.609 35.812 19.609 1 94.75 76 GLU A O 1
ATOM 621 N N . SER A 1 77 ? -17.281 37.219 18.438 1 94.56 77 SER A N 1
ATOM 622 C CA . SER A 1 77 ? -18.328 38.219 18.219 1 94.56 77 SER A CA 1
ATOM 623 C C . SER A 1 77 ? -19.094 37.969 16.922 1 94.56 77 SER A C 1
ATOM 625 O O . SER A 1 77 ? -20.109 38.594 16.672 1 94.56 77 SER A O 1
ATOM 627 N N . SER A 1 78 ? -18.656 37.094 16.203 1 93.88 78 SER A N 1
ATOM 628 C CA . SER A 1 78 ? -19.25 36.781 14.914 1 93.88 78 SER A CA 1
ATOM 629 C C . SER A 1 78 ? -19.188 37.969 13.969 1 93.88 78 SER A C 1
ATOM 631 O O . SER A 1 78 ? -20.078 38.125 13.117 1 93.88 78 SER A O 1
ATOM 633 N N . SER A 1 79 ? -18.219 38.719 14.227 1 94.62 79 SER A N 1
ATOM 634 C CA . SER A 1 79 ? -18.031 39.875 13.344 1 94.62 79 SER A CA 1
ATOM 635 C C . SER A 1 79 ? -17.156 39.5 12.141 1 94.62 79 SER A C 1
ATOM 637 O O . SER A 1 79 ? -16.266 38.656 12.242 1 94.62 79 SER A O 1
ATOM 639 N N . ASN A 1 80 ? -17.438 40.094 11.023 1 93.69 80 ASN A N 1
ATOM 640 C CA . ASN A 1 80 ? -16.703 39.875 9.781 1 93.69 80 ASN A CA 1
ATOM 641 C C . ASN A 1 80 ? -16.438 41.188 9.062 1 93.69 80 ASN A C 1
ATOM 643 O O . ASN A 1 80 ? -17.328 42.031 8.938 1 93.69 80 ASN A O 1
ATOM 647 N N . HIS A 1 81 ? -15.273 41.406 8.844 1 94 81 HIS A N 1
ATOM 648 C CA . HIS A 1 81 ? -14.828 42.594 8.086 1 94 81 HIS A CA 1
ATOM 649 C C . HIS A 1 81 ? -13.922 42.188 6.93 1 94 81 HIS A C 1
ATOM 651 O O . HIS A 1 81 ? -13.211 41.188 7.02 1 94 81 HIS A O 1
ATOM 657 N N . LYS A 1 82 ? -14.039 42.875 5.844 1 94.38 82 LYS A N 1
ATOM 658 C CA . LYS A 1 82 ? -13.195 42.594 4.695 1 94.38 82 LYS A CA 1
ATOM 659 C C . LYS A 1 82 ? -12.531 43.844 4.148 1 94.38 82 LYS A C 1
ATOM 661 O O . LYS A 1 82 ? -13.094 44.938 4.246 1 94.38 82 LYS A O 1
ATOM 666 N N . GLU A 1 83 ? -11.391 43.719 3.666 1 93.19 83 GLU A N 1
ATOM 667 C CA . GLU A 1 83 ? -10.633 44.781 3 1 93.19 83 GLU A CA 1
ATOM 668 C C . GLU A 1 83 ? -10.172 44.344 1.612 1 93.19 83 GLU A C 1
ATOM 670 O O . GLU A 1 83 ? -9.734 43.188 1.428 1 93.19 83 GLU A O 1
ATOM 675 N N . ASP A 1 84 ? -10.242 45.219 0.704 1 93.5 84 ASP A N 1
ATOM 676 C CA . ASP A 1 84 ? -9.883 44.906 -0.672 1 93.5 84 ASP A CA 1
ATOM 677 C C . ASP A 1 84 ? -8.406 45.188 -0.932 1 93.5 84 ASP A C 1
ATOM 679 O O . ASP A 1 84 ? -7.859 46.188 -0.454 1 93.5 84 ASP A O 1
ATOM 683 N N . PHE A 1 85 ? -7.82 44.25 -1.618 1 94.06 85 PHE A N 1
ATOM 684 C CA . PHE A 1 85 ? -6.457 44.375 -2.125 1 94.06 85 PHE A CA 1
ATOM 685 C C . PHE A 1 85 ? -6.41 44.094 -3.621 1 94.06 85 PHE A C 1
ATOM 687 O O . PHE A 1 85 ? -5.824 43.125 -4.051 1 94.06 85 PHE A O 1
ATOM 694 N N . PRO A 1 86 ? -6.902 44.969 -4.398 1 92.06 86 PRO A N 1
ATOM 695 C CA . PRO A 1 86 ? -6.957 44.75 -5.844 1 92.06 86 PRO A CA 1
ATOM 696 C C . PRO A 1 86 ? -5.574 44.75 -6.488 1 92.06 86 PRO A C 1
ATOM 698 O O . PRO A 1 86 ? -4.617 45.281 -5.926 1 92.06 86 PRO A O 1
ATOM 701 N N . GLU A 1 87 ? -5.531 44.031 -7.641 1 91.88 87 GLU A N 1
ATOM 702 C CA . GLU A 1 87 ? -4.273 44 -8.391 1 91.88 87 GLU A CA 1
ATOM 703 C C . GLU A 1 87 ? -3.973 45.344 -9.008 1 91.88 87 GLU A C 1
ATOM 705 O O . GLU A 1 87 ? -4.891 46.094 -9.344 1 91.88 87 GLU A O 1
ATOM 710 N N . GLN A 1 88 ? -2.783 45.594 -9.031 1 86 88 GLN A N 1
ATOM 711 C CA . GLN A 1 88 ? -2.324 46.781 -9.758 1 86 88 GLN A CA 1
ATOM 712 C C . GLN A 1 88 ? -1.626 46.406 -11.055 1 86 88 GLN A C 1
ATOM 714 O O . GLN A 1 88 ? -0.603 45.719 -11.031 1 86 88 GLN A O 1
ATOM 719 N N . ASP A 1 89 ? -2.344 46.5 -12.211 1 73.06 89 ASP A N 1
ATOM 720 C CA . ASP A 1 89 ? -1.865 46.031 -13.508 1 73.06 89 ASP A CA 1
ATOM 721 C C . ASP A 1 89 ? -0.501 46.625 -13.844 1 73.06 89 ASP A C 1
ATOM 723 O O . ASP A 1 89 ? -0.367 47.844 -13.969 1 73.06 89 ASP A O 1
ATOM 727 N N . SER A 1 90 ? 0.449 45.906 -13.75 1 72.06 90 SER A N 1
ATOM 728 C CA . SER A 1 90 ? 1.805 46.344 -14.07 1 72.06 90 SER A CA 1
ATOM 729 C C . SER A 1 90 ? 2.217 45.906 -15.469 1 72.06 90 SER A C 1
ATOM 731 O O . SER A 1 90 ? 3.256 46.312 -15.977 1 72.06 90 SER A O 1
ATOM 733 N N . GLY A 1 91 ? 1.39 45.156 -16.141 1 79.56 91 GLY A N 1
ATOM 734 C CA . GLY A 1 91 ? 1.764 44.594 -17.438 1 79.56 91 GLY A CA 1
ATOM 735 C C . GLY A 1 91 ? 2.824 43.531 -17.344 1 79.56 91 GLY A C 1
ATOM 736 O O . GLY A 1 91 ? 3.314 43.031 -18.359 1 79.56 91 GLY A O 1
ATOM 737 N N . ALA A 1 92 ? 3.135 43.094 -16.172 1 81.75 92 ALA A N 1
ATOM 738 C CA . ALA A 1 92 ? 4.246 42.188 -15.953 1 81.75 92 ALA A CA 1
ATOM 739 C C . ALA A 1 92 ? 3.807 40.719 -16.156 1 81.75 92 ALA A C 1
ATOM 741 O O . ALA A 1 92 ? 4.637 39.844 -16.406 1 81.75 92 ALA A O 1
ATOM 742 N N . CYS A 1 93 ? 2.547 40.469 -16.188 1 87.44 93 CYS A N 1
ATOM 743 C CA . CYS A 1 93 ? 2.062 39.094 -16.219 1 87.44 93 CYS A CA 1
ATOM 744 C C . CYS A 1 93 ? 1.801 38.656 -17.656 1 87.44 93 CYS A C 1
ATOM 746 O O . CYS A 1 93 ? 1.328 39.438 -18.484 1 87.44 93 CYS A O 1
ATOM 748 N N . GLN A 1 94 ? 2.125 37.5 -17.984 1 83.75 94 GLN A N 1
ATOM 749 C CA . GLN A 1 94 ? 1.858 36.938 -19.312 1 83.75 94 GLN A CA 1
ATOM 750 C C . GLN A 1 94 ? 0.515 36.219 -19.344 1 83.75 94 GLN A C 1
ATOM 752 O O . GLN A 1 94 ? -0.243 36.344 -20.312 1 83.75 94 GLN A O 1
ATOM 757 N N . LYS A 1 95 ? 0.229 35.438 -18.281 1 85.62 95 LYS A N 1
ATOM 758 C CA . LYS A 1 95 ? -1.003 34.656 -18.234 1 85.62 95 LYS A CA 1
ATOM 759 C C . LYS A 1 95 ? -2.105 35.406 -17.5 1 85.62 95 LYS A C 1
ATOM 761 O O . LYS A 1 95 ? -1.855 36.031 -16.453 1 85.62 95 LYS A O 1
ATOM 766 N N . PRO A 1 96 ? -3.287 35.312 -18.094 1 86.06 96 PRO A N 1
ATOM 767 C CA . PRO A 1 96 ? -4.402 36 -17.469 1 86.06 96 PRO A CA 1
ATOM 768 C C . PRO A 1 96 ? -4.652 35.562 -16.031 1 86.06 96 PRO A C 1
ATOM 770 O O . PRO A 1 96 ? -5.039 36.375 -15.18 1 86.06 96 PRO A O 1
ATOM 773 N N . GLU A 1 97 ? -4.398 34.375 -15.719 1 86.62 97 GLU A N 1
ATOM 774 C CA . GLU A 1 97 ? -4.633 33.844 -14.375 1 86.62 97 GLU A CA 1
ATOM 775 C C . GLU A 1 97 ? -3.66 34.469 -13.367 1 86.62 97 GLU A C 1
ATOM 777 O O . GLU A 1 97 ? -3.928 34.469 -12.164 1 86.62 97 GLU A O 1
ATOM 782 N N . GLU A 1 98 ? -2.58 35.031 -13.891 1 89.62 98 GLU A N 1
ATOM 783 C CA . GLU A 1 98 ? -1.537 35.594 -13.031 1 89.62 98 GLU A CA 1
ATOM 784 C C . GLU A 1 98 ? -1.765 37.062 -12.781 1 89.62 98 GLU A C 1
ATOM 786 O O . GLU A 1 98 ? -1.146 37.656 -11.891 1 89.62 98 GLU A O 1
ATOM 791 N N . LYS A 1 99 ? -2.729 37.656 -13.57 1 91.56 99 LYS A N 1
ATOM 792 C CA . LYS A 1 99 ? -3.012 39.094 -13.422 1 91.56 99 LYS A CA 1
ATOM 793 C C . LYS A 1 99 ? -3.969 39.344 -12.266 1 91.56 99 LYS A C 1
ATOM 795 O O . LYS A 1 99 ? -4.992 40.031 -12.438 1 91.56 99 LYS A O 1
ATOM 800 N N . LYS A 1 100 ? -3.711 38.75 -11.211 1 93.19 100 LYS A N 1
ATOM 801 C CA . LYS A 1 100 ? -4.469 38.875 -9.969 1 93.19 100 LYS A CA 1
ATOM 802 C C . LYS A 1 100 ? -3.543 39.125 -8.781 1 93.19 100 LYS A C 1
ATOM 804 O O . LYS A 1 100 ? -2.318 39.062 -8.922 1 93.19 100 LYS A O 1
ATOM 809 N N . ASN A 1 101 ? -4.121 39.5 -7.688 1 95.12 101 ASN A N 1
ATOM 810 C CA . ASN A 1 101 ? -3.34 39.656 -6.465 1 95.12 101 ASN A CA 1
ATOM 811 C C . ASN A 1 101 ? -3.707 38.594 -5.426 1 95.12 101 ASN A C 1
ATOM 813 O O . ASN A 1 101 ? -4.738 38.719 -4.762 1 95.12 101 ASN A O 1
ATOM 817 N N . TYR A 1 102 ? -2.854 37.688 -5.332 1 95.38 102 TYR A N 1
ATOM 818 C CA . TYR A 1 102 ? -3.023 36.656 -4.301 1 95.38 102 TYR A CA 1
ATOM 819 C C . TYR A 1 102 ? -2.232 37.031 -3.049 1 95.38 102 TYR A C 1
ATOM 821 O O . TYR A 1 102 ? -1.02 37.219 -3.111 1 95.38 102 TYR A O 1
ATOM 829 N N . LEU A 1 103 ? -2.902 37.156 -1.916 1 95.81 103 LEU A N 1
ATOM 830 C CA . LEU A 1 103 ? -2.189 37.375 -0.664 1 95.81 103 LEU A CA 1
ATOM 831 C C . LEU A 1 103 ? -1.529 36.062 -0.181 1 95.81 103 LEU A C 1
ATOM 833 O O . LEU A 1 103 ? -2.215 35.094 0.114 1 95.81 103 LEU A O 1
ATOM 837 N N . THR A 1 104 ? -0.224 36.125 -0.107 1 95.56 104 THR A N 1
ATOM 838 C CA . THR A 1 104 ? 0.505 34.875 0.12 1 95.56 104 THR A CA 1
ATOM 839 C C . THR A 1 104 ? 1.192 34.906 1.482 1 95.56 104 THR A C 1
ATOM 841 O O . THR A 1 104 ? 1.659 33.875 1.962 1 95.56 104 THR A O 1
ATOM 844 N N . PHE A 1 105 ? 1.23 36.062 2.107 1 95.81 105 PHE A N 1
ATOM 845 C CA . PHE A 1 105 ? 1.847 36.125 3.426 1 95.81 105 PHE A CA 1
ATOM 846 C C . PHE A 1 105 ? 1.124 37.125 4.305 1 95.81 105 PHE A C 1
ATOM 848 O O . PHE A 1 105 ? 0.8 38.25 3.854 1 95.81 105 PHE A O 1
ATOM 855 N N . ILE A 1 106 ? 0.881 36.75 5.492 1 95.94 106 ILE A N 1
ATOM 856 C CA . ILE A 1 106 ? 0.372 37.625 6.551 1 95.94 106 ILE A CA 1
ATOM 857 C C . ILE A 1 106 ? 1.135 37.344 7.848 1 95.94 106 ILE A C 1
ATOM 859 O O . ILE A 1 106 ? 1.253 36.219 8.281 1 95.94 106 ILE A O 1
ATOM 863 N N . GLY A 1 107 ? 1.71 38.406 8.398 1 93.69 107 GLY A N 1
ATOM 864 C CA . GLY A 1 107 ? 2.432 38.219 9.648 1 93.69 107 GLY A CA 1
ATOM 865 C C . GLY A 1 107 ? 2.738 39.531 10.352 1 93.69 107 GLY A C 1
ATOM 866 O O . GLY A 1 107 ? 2.543 40.594 9.789 1 93.69 107 GLY A O 1
ATOM 867 N N . LYS A 1 108 ? 3.152 39.344 11.562 1 92.69 108 LYS A N 1
ATOM 868 C CA . LYS A 1 108 ? 3.568 40.5 12.336 1 92.69 108 LYS A CA 1
ATOM 869 C C . LYS A 1 108 ? 5.051 40.812 12.133 1 92.69 108 LYS A C 1
ATOM 871 O O . LYS A 1 108 ? 5.887 39.906 12.195 1 92.69 108 LYS A O 1
ATOM 876 N N . TYR A 1 109 ? 5.344 42 11.805 1 92.31 109 TYR A N 1
ATOM 877 C CA . TYR A 1 109 ? 6.707 42.469 11.617 1 92.31 109 TYR A CA 1
ATOM 878 C C . TYR A 1 109 ? 6.871 43.906 12.148 1 92.31 109 TYR A C 1
ATOM 880 O O . TYR A 1 109 ? 6.152 44.812 11.727 1 92.31 109 TYR A O 1
ATOM 888 N N . HIS A 1 110 ? 7.773 44.156 13.078 1 88.69 110 HIS A N 1
ATOM 889 C CA . HIS A 1 110 ? 7.977 45.438 13.758 1 88.69 110 HIS A CA 1
ATOM 890 C C . HIS A 1 110 ? 6.68 45.938 14.383 1 88.69 110 HIS A C 1
ATOM 892 O O . HIS A 1 110 ? 6.297 47.094 14.188 1 88.69 110 HIS A O 1
ATOM 898 N N . ASP A 1 111 ? 5.977 45 14.945 1 85.69 111 ASP A N 1
ATOM 899 C CA . ASP A 1 111 ? 4.762 45.281 15.719 1 85.69 111 ASP A CA 1
ATOM 900 C C . ASP A 1 111 ? 3.637 45.781 14.812 1 85.69 111 ASP A C 1
ATOM 902 O O . ASP A 1 111 ? 2.684 46.406 15.297 1 85.69 111 ASP A O 1
ATOM 906 N N . MET A 1 112 ? 3.83 45.625 13.586 1 89.44 112 MET A N 1
ATOM 907 C CA . MET A 1 112 ? 2.773 45.906 12.617 1 89.44 112 MET A CA 1
ATOM 908 C C . MET A 1 112 ? 2.398 44.656 11.828 1 89.44 112 MET A C 1
ATOM 910 O O . MET A 1 112 ? 3.178 43.719 11.766 1 89.44 112 MET A O 1
ATOM 914 N N . LEU A 1 113 ? 1.209 44.781 11.312 1 92.69 113 LEU A N 1
ATOM 915 C CA . LEU A 1 113 ? 0.773 43.688 10.453 1 92.69 113 LEU A CA 1
ATOM 916 C C . LEU A 1 113 ? 1.293 43.875 9.031 1 92.69 113 LEU A C 1
ATOM 918 O O . LEU A 1 113 ? 1.107 44.938 8.43 1 92.69 113 LEU A O 1
ATOM 922 N N . LEU A 1 114 ? 2.004 42.906 8.617 1 94.44 114 LEU A N 1
ATOM 923 C CA . LEU A 1 114 ? 2.559 42.938 7.266 1 94.44 114 LEU A CA 1
ATOM 924 C C . LEU A 1 114 ? 1.806 41.969 6.363 1 94.44 114 LEU A C 1
ATOM 926 O O . LEU A 1 114 ? 1.685 40.781 6.68 1 94.44 114 LEU A O 1
ATOM 930 N N . ILE A 1 115 ? 1.24 42.438 5.281 1 96.12 115 ILE A N 1
ATOM 931 C CA . ILE A 1 115 ? 0.523 41.625 4.301 1 96.12 115 ILE A CA 1
ATOM 932 C C . ILE A 1 115 ? 1.231 41.719 2.949 1 96.12 115 ILE A C 1
ATOM 934 O O . ILE A 1 115 ? 1.479 42.812 2.436 1 96.12 115 ILE A O 1
ATOM 938 N N . CYS A 1 116 ? 1.572 40.594 2.398 1 96.06 116 CYS A N 1
ATOM 939 C CA . CYS A 1 116 ? 2.254 40.594 1.109 1 96.06 116 CYS A CA 1
ATOM 940 C C . CYS A 1 116 ? 1.473 39.781 0.083 1 96.06 116 CYS A C 1
ATOM 942 O O . CYS A 1 116 ? 0.801 38.781 0.434 1 96.06 116 CYS A O 1
ATOM 944 N N . GLY A 1 117 ? 1.552 40.156 -1.207 1 95.38 117 GLY A N 1
ATOM 945 C CA . GLY A 1 117 ? 0.836 39.5 -2.273 1 95.38 117 GLY A CA 1
ATOM 946 C C . GLY A 1 117 ? 1.553 39.562 -3.609 1 95.38 117 GLY A C 1
ATOM 947 O O . GLY A 1 117 ? 2.553 40.25 -3.748 1 95.38 117 GLY A O 1
ATOM 948 N N . THR A 1 118 ? 1.1 38.75 -4.555 1 94 118 THR A N 1
ATOM 949 C CA . THR A 1 118 ? 1.718 38.656 -5.871 1 94 118 THR A CA 1
ATOM 950 C C . THR A 1 118 ? 1.524 39.969 -6.648 1 94 118 THR A C 1
ATOM 952 O O . THR A 1 118 ? 2.418 40.375 -7.379 1 94 118 THR A O 1
ATOM 955 N N . ASN A 1 119 ? 0.322 40.531 -6.633 1 93.81 119 ASN A N 1
ATOM 956 C CA . ASN A 1 119 ? -0.016 41.844 -7.219 1 93.81 119 ASN A CA 1
ATOM 957 C C . ASN A 1 119 ? 0.283 41.875 -8.711 1 93.81 119 ASN A C 1
ATOM 959 O O . ASN A 1 119 ? 1.007 42.75 -9.188 1 93.81 119 ASN A O 1
ATOM 963 N N . ALA A 1 120 ? -0.271 40.938 -9.422 1 92.94 120 ALA A N 1
ATOM 964 C CA . ALA A 1 120 ? -0.133 40.875 -10.875 1 92.94 120 ALA A CA 1
ATOM 965 C C . ALA A 1 120 ? 1.337 40.812 -11.281 1 92.94 120 ALA A C 1
ATOM 967 O O . ALA A 1 120 ? 1.783 41.625 -12.109 1 92.94 120 ALA A O 1
ATOM 968 N N . CYS A 1 121 ? 2.006 39.969 -10.695 1 91 121 CYS A N 1
ATOM 969 C CA . CYS A 1 121 ? 3.404 39.688 -10.984 1 91 121 CYS A CA 1
ATOM 970 C C . CYS A 1 121 ? 4.312 40.812 -10.531 1 91 121 CYS A C 1
ATOM 972 O O . CYS A 1 121 ? 5.387 41.031 -11.094 1 91 121 CYS A O 1
ATOM 974 N N . LYS A 1 122 ? 3.898 41.594 -9.625 1 91.44 122 LYS A N 1
ATOM 975 C CA . LYS A 1 122 ? 4.688 42.594 -8.945 1 91.44 122 LYS A CA 1
ATOM 976 C C . LYS A 1 122 ? 4.539 42.5 -7.43 1 91.44 122 LYS A C 1
ATOM 978 O O . LYS A 1 122 ? 3.859 43.312 -6.809 1 91.44 122 LYS A O 1
ATOM 983 N N . PRO A 1 123 ? 5.266 41.594 -6.93 1 93.75 123 PRO A N 1
ATOM 984 C CA . PRO A 1 123 ? 5.109 41.375 -5.492 1 93.75 123 PRO A CA 1
ATOM 985 C C . PRO A 1 123 ? 5.145 42.656 -4.676 1 93.75 123 PRO A C 1
ATOM 987 O O . PRO A 1 123 ? 6.043 43.469 -4.855 1 93.75 123 PRO A O 1
ATOM 990 N N . THR A 1 124 ? 4.168 42.812 -3.76 1 94.62 124 THR A N 1
ATOM 991 C CA . THR A 1 124 ? 4.008 44 -2.934 1 94.62 124 THR A CA 1
ATOM 992 C C . THR A 1 124 ? 3.586 43.625 -1.517 1 94.62 124 THR A C 1
ATOM 994 O O . THR A 1 124 ? 2.807 42.688 -1.323 1 94.62 124 THR A O 1
ATOM 997 N N . CYS A 1 125 ? 4.176 44.375 -0.6 1 95.62 125 CYS A N 1
ATOM 998 C CA . CYS A 1 125 ? 3.74 44.219 0.785 1 95.62 125 CYS A CA 1
ATOM 999 C C . CYS A 1 125 ? 3.07 45.5 1.282 1 95.62 125 CYS A C 1
ATOM 1001 O O . CYS A 1 125 ? 3.354 46.594 0.783 1 95.62 125 CYS A O 1
ATOM 1003 N N . TRP A 1 126 ? 2.16 45.344 2.221 1 95 126 TRP A N 1
ATOM 1004 C CA . TRP A 1 126 ? 1.434 46.438 2.846 1 95 126 TRP A CA 1
ATOM 1005 C C . TRP A 1 126 ? 1.546 46.375 4.367 1 95 126 TRP A C 1
ATOM 1007 O O . TRP A 1 126 ? 1.308 45.312 4.965 1 95 126 TRP A O 1
ATOM 1017 N N . ASN A 1 127 ? 1.988 47.406 4.914 1 92.19 127 ASN A N 1
ATOM 1018 C CA . ASN A 1 127 ? 1.907 47.531 6.367 1 92.19 127 ASN A CA 1
ATOM 1019 C C . ASN A 1 127 ? 0.556 48.094 6.801 1 92.19 127 ASN A C 1
ATOM 1021 O O . ASN A 1 127 ? 0.127 49.156 6.316 1 92.19 127 ASN A O 1
ATOM 1025 N N . LEU A 1 128 ? -0.109 47.344 7.543 1 85.88 128 LEU A N 1
ATOM 1026 C CA . LEU A 1 128 ? -1.412 47.781 8.023 1 85.88 128 LEU A CA 1
ATOM 1027 C C . LEU A 1 128 ? -1.316 48.312 9.461 1 85.88 128 LEU A C 1
ATOM 1029 O O . LEU A 1 128 ? -0.96 47.531 10.367 1 85.88 128 LEU A O 1
ATOM 1033 N N . ALA A 1 129 ? -1.282 49.594 9.617 1 75.38 129 ALA A N 1
ATOM 1034 C CA . ALA A 1 129 ? -1.38 50.25 10.914 1 75.38 129 ALA A CA 1
ATOM 1035 C C . ALA A 1 129 ? -2.602 51.188 10.969 1 75.38 129 ALA A C 1
ATOM 1037 O O . ALA A 1 129 ? -2.764 52.062 10.125 1 75.38 129 ALA A O 1
ATOM 1038 N N . ASP A 1 130 ? -3.389 51.125 12.047 1 66 130 ASP A N 1
ATOM 1039 C CA . ASP A 1 130 ? -4.531 52 12.32 1 66 130 ASP A CA 1
ATOM 1040 C C . ASP A 1 130 ? -5.305 52.312 11.039 1 66 130 ASP A C 1
ATOM 1042 O O . ASP A 1 130 ? -5.57 53.469 10.742 1 66 130 ASP A O 1
ATOM 1046 N N . ARG A 1 131 ? -5.684 51.5 10.094 1 64.75 131 ARG A N 1
ATOM 1047 C CA . ARG A 1 131 ? -6.547 51.562 8.914 1 64.75 131 ARG A CA 1
ATOM 1048 C C . ARG A 1 131 ? -5.797 52.125 7.719 1 64.75 131 ARG A C 1
ATOM 1050 O O . ARG A 1 131 ? -6.391 52.375 6.664 1 64.75 131 ARG A O 1
ATOM 1057 N N . ASN A 1 132 ? -4.559 52.406 7.926 1 77.62 132 ASN A N 1
ATOM 1058 C CA . ASN A 1 132 ? -3.787 52.906 6.789 1 77.62 132 ASN A CA 1
ATOM 1059 C C . ASN A 1 132 ? -2.861 51.844 6.227 1 77.62 132 ASN A C 1
ATOM 1061 O O . ASN A 1 132 ? -2.275 51.062 6.98 1 77.62 132 ASN A O 1
ATOM 1065 N N . LYS A 1 133 ? -2.906 51.75 4.816 1 83.62 133 LYS A N 1
ATOM 1066 C CA . LYS A 1 133 ? -2.07 50.812 4.086 1 83.62 133 LYS A CA 1
ATOM 1067 C C . LYS A 1 133 ? -0.858 51.5 3.475 1 83.62 133 LYS A C 1
ATOM 1069 O O . LYS A 1 133 ? -1.004 52.438 2.699 1 83.62 133 LYS A O 1
ATOM 1074 N N . THR A 1 134 ? 0.298 51.094 3.975 1 87.69 134 THR A N 1
ATOM 1075 C CA . THR A 1 134 ? 1.495 51.625 3.322 1 87.69 134 THR A CA 1
ATOM 1076 C C . THR A 1 134 ? 2.201 50.531 2.533 1 87.69 134 THR A C 1
ATOM 1078 O O . THR A 1 134 ? 2.525 49.469 3.082 1 87.69 134 THR A O 1
ATOM 1081 N N . GLU A 1 135 ? 2.5 50.844 1.283 1 89.31 135 GLU A N 1
ATOM 1082 C CA . GLU A 1 135 ? 3.119 49.875 0.404 1 89.31 135 GLU A CA 1
ATOM 1083 C C . GLU A 1 135 ? 4.633 49.812 0.593 1 89.31 135 GLU A C 1
ATOM 1085 O O . GLU A 1 135 ? 5.27 50.875 0.763 1 89.31 135 GLU A O 1
ATOM 1090 N N . VAL A 1 136 ? 5.086 48.656 0.64 1 87.62 136 VAL A N 1
ATOM 1091 C CA . VAL A 1 136 ? 6.527 48.438 0.697 1 87.62 136 VAL A CA 1
ATOM 1092 C C . VAL A 1 136 ? 6.941 47.406 -0.326 1 87.62 136 VAL A C 1
ATOM 1094 O O . VAL A 1 136 ? 6.121 46.562 -0.74 1 87.62 136 VAL A O 1
ATOM 1097 N N . ALA A 1 137 ? 8.25 47.469 -0.749 1 82.56 137 ALA A N 1
ATOM 1098 C CA . ALA A 1 137 ? 8.758 46.469 -1.692 1 82.56 137 ALA A CA 1
ATOM 1099 C C . ALA A 1 137 ? 8.703 45.062 -1.093 1 82.56 137 ALA A C 1
ATOM 1101 O O . ALA A 1 137 ? 8.992 44.875 0.091 1 82.56 137 ALA A O 1
ATOM 1102 N N . ALA A 1 138 ? 8.289 44.125 -1.938 1 85.75 138 ALA A N 1
ATOM 1103 C CA . ALA A 1 138 ? 8.016 42.812 -1.406 1 85.75 138 ALA A CA 1
ATOM 1104 C C . ALA A 1 138 ? 8.867 41.75 -2.105 1 85.75 138 ALA A C 1
ATOM 1106 O O . ALA A 1 138 ? 8.508 40.562 -2.131 1 85.75 138 ALA A O 1
ATOM 1107 N N . GLN A 1 139 ? 9.984 42.188 -2.736 1 85.75 139 GLN A N 1
ATOM 1108 C CA . GLN A 1 139 ? 10.836 41.188 -3.367 1 85.75 139 GLN A CA 1
ATOM 1109 C C . GLN A 1 139 ? 11.367 40.188 -2.34 1 85.75 139 GLN A C 1
ATOM 1111 O O . GLN A 1 139 ? 11.922 40.594 -1.316 1 85.75 139 GLN A O 1
ATOM 1116 N N . GLY A 1 140 ? 11.055 38.906 -2.59 1 90.12 140 GLY A N 1
ATOM 1117 C CA . GLY A 1 140 ? 11.5 37.875 -1.679 1 90.12 140 GLY A CA 1
ATOM 1118 C C . GLY A 1 140 ? 10.492 37.562 -0.592 1 90.12 140 GLY A C 1
ATOM 1119 O O . GLY A 1 140 ? 10.672 36.594 0.181 1 90.12 140 GLY A O 1
ATOM 1120 N N . LEU A 1 141 ? 9.531 38.375 -0.523 1 93.81 141 LEU A N 1
ATOM 1121 C CA . LEU A 1 141 ? 8.547 38.156 0.531 1 93.81 141 LEU A CA 1
ATOM 1122 C C . LEU A 1 141 ? 7.25 37.594 -0.039 1 93.81 141 LEU A C 1
ATOM 1124 O O . LEU A 1 141 ? 6.488 36.938 0.673 1 93.81 141 LEU A O 1
ATOM 1128 N N . ALA A 1 142 ? 7.027 37.875 -1.273 1 94.25 142 ALA A N 1
ATOM 1129 C CA . ALA A 1 142 ? 5.906 37.281 -2.006 1 94.25 142 ALA A CA 1
ATOM 1130 C C . ALA A 1 142 ? 6.332 36.844 -3.402 1 94.25 142 ALA A C 1
ATOM 1132 O O . ALA A 1 142 ? 7.199 37.469 -4.02 1 94.25 142 ALA A O 1
ATOM 1133 N N . PRO A 1 143 ? 5.758 35.781 -3.852 1 92.88 143 PRO A N 1
ATOM 1134 C CA . PRO A 1 143 ? 6.117 35.312 -5.191 1 92.88 143 PRO A CA 1
ATOM 1135 C C . PRO A 1 143 ? 5.473 36.156 -6.301 1 92.88 143 PRO A C 1
ATOM 1137 O O . PRO A 1 143 ? 4.496 36.875 -6.055 1 92.88 143 PRO A O 1
ATOM 1140 N N . PHE A 1 144 ? 6.023 36.031 -7.488 1 90.88 144 PHE A N 1
ATOM 1141 C CA . PHE A 1 144 ? 5.492 36.719 -8.648 1 90.88 144 PHE A CA 1
ATOM 1142 C C . PHE A 1 144 ? 4.195 36.094 -9.125 1 90.88 144 PHE A C 1
ATOM 1144 O O . PHE A 1 144 ? 3.297 36.75 -9.617 1 90.88 144 PHE A O 1
ATOM 1151 N N . VAL A 1 145 ? 4.184 34.812 -9.016 1 89.94 145 VAL A N 1
ATOM 1152 C CA . VAL A 1 145 ? 3.002 34.031 -9.312 1 89.94 145 VAL A CA 1
ATOM 1153 C C . VAL A 1 145 ? 2.725 33.062 -8.164 1 89.94 145 VAL A C 1
ATOM 1155 O O . VAL A 1 145 ? 3.639 32.688 -7.422 1 89.94 145 VAL A O 1
ATOM 1158 N N . PRO A 1 146 ? 1.435 32.75 -8.102 1 86.44 146 PRO A N 1
ATOM 1159 C CA . PRO A 1 146 ? 1.157 31.812 -7.008 1 86.44 146 PRO A CA 1
ATOM 1160 C C . PRO A 1 146 ? 1.986 30.531 -7.102 1 86.44 146 PRO A C 1
ATOM 1162 O O . PRO A 1 146 ? 2.062 29.906 -8.164 1 86.44 146 PRO A O 1
ATOM 1165 N N . ASN A 1 147 ? 2.738 30.312 -6.102 1 79.88 147 ASN A N 1
ATOM 1166 C CA . ASN A 1 147 ? 3.643 29.172 -6.016 1 79.88 147 ASN A CA 1
ATOM 1167 C C . ASN A 1 147 ? 3.52 28.453 -4.672 1 79.88 147 ASN A C 1
ATOM 1169 O O . ASN A 1 147 ? 3.596 29.094 -3.619 1 79.88 147 ASN A O 1
ATOM 1173 N N . GLN A 1 148 ? 3.463 27.156 -4.676 1 72.31 148 GLN A N 1
ATOM 1174 C CA . GLN A 1 148 ? 3.273 26.391 -3.451 1 72.31 148 GLN A CA 1
ATOM 1175 C C . GLN A 1 148 ? 4.609 26.078 -2.783 1 72.31 148 GLN A C 1
ATOM 1177 O O . GLN A 1 148 ? 4.648 25.656 -1.625 1 72.31 148 GLN A O 1
ATOM 1182 N N . ASN A 1 149 ? 5.672 26.391 -3.408 1 85.69 149 ASN A N 1
ATOM 1183 C CA . ASN A 1 149 ? 6.98 26.094 -2.836 1 85.69 149 ASN A CA 1
ATOM 1184 C C . ASN A 1 149 ? 7.555 27.297 -2.102 1 85.69 149 ASN A C 1
ATOM 1186 O O . ASN A 1 149 ? 8.766 27.547 -2.135 1 85.69 149 ASN A O 1
ATOM 1190 N N . SER A 1 150 ? 6.738 28.109 -1.426 1 89.44 150 SER A N 1
ATOM 1191 C CA . SER A 1 150 ? 7.168 29.344 -0.785 1 89.44 150 SER A CA 1
ATOM 1192 C C . SER A 1 150 ? 7.09 29.234 0.734 1 89.44 150 SER A C 1
ATOM 1194 O O . SER A 1 150 ? 6.074 28.797 1.277 1 89.44 150 SER A O 1
ATOM 1196 N N . LEU A 1 151 ? 8.195 29.609 1.339 1 93.62 151 LEU A N 1
ATOM 1197 C CA . LEU A 1 151 ? 8.273 29.672 2.795 1 93.62 151 LEU A CA 1
ATOM 1198 C C . LEU A 1 151 ? 8.758 31.047 3.252 1 93.62 151 LEU A C 1
ATOM 1200 O O . L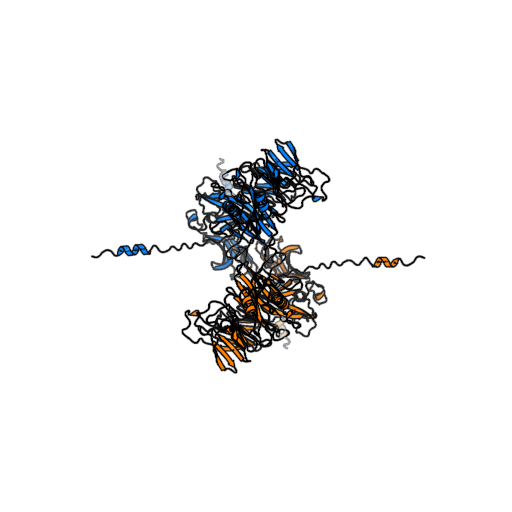EU A 1 151 ? 9.672 31.609 2.652 1 93.62 151 LEU A O 1
ATOM 1204 N N . VAL A 1 152 ? 8.094 31.625 4.207 1 95.25 152 VAL A N 1
ATOM 1205 C CA . VAL A 1 152 ? 8.523 32.875 4.84 1 95.25 152 VAL A CA 1
ATOM 1206 C C . VAL A 1 152 ? 8.578 32.688 6.355 1 95.25 152 VAL A C 1
ATOM 1208 O O . VAL A 1 152 ? 7.629 32.188 6.961 1 95.25 152 VAL A O 1
ATOM 1211 N N . LEU A 1 153 ? 9.703 33 6.953 1 96.25 153 LEU A N 1
ATOM 1212 C CA . LEU A 1 153 ? 9.922 32.906 8.391 1 96.25 153 LEU A CA 1
ATOM 1213 C C . LEU A 1 153 ? 10.344 34.25 8.977 1 96.25 153 LEU A C 1
ATOM 1215 O O . LEU A 1 153 ? 11.336 34.844 8.539 1 96.25 153 LEU A O 1
ATOM 1219 N N . VAL A 1 154 ? 9.57 34.719 9.914 1 95.19 154 VAL A N 1
ATOM 1220 C CA . VAL A 1 154 ? 9.883 35.969 10.57 1 95.19 154 VAL A CA 1
ATOM 1221 C C . VAL A 1 154 ? 10.438 35.688 11.969 1 95.19 154 VAL A C 1
ATOM 1223 O O . VAL A 1 154 ? 9.852 34.938 12.742 1 95.19 154 VAL A O 1
ATOM 1226 N N . ASP A 1 155 ? 11.539 36.281 12.273 1 94.62 155 ASP A N 1
ATOM 1227 C CA . ASP A 1 155 ? 12.133 36.219 13.602 1 94.62 155 ASP A CA 1
ATOM 1228 C C . ASP A 1 155 ? 12.742 37.562 14.008 1 94.62 155 ASP A C 1
ATOM 1230 O O . ASP A 1 155 ? 13.883 37.844 13.648 1 94.62 155 ASP A O 1
ATOM 1234 N N . GLY A 1 156 ? 12.016 38.281 14.812 1 91.75 156 GLY A N 1
ATOM 1235 C CA . GLY A 1 156 ? 12.469 39.594 15.18 1 91.75 156 GLY A CA 1
ATOM 1236 C C . GLY A 1 156 ? 12.562 40.562 13.992 1 91.75 156 GLY A C 1
ATOM 1237 O O . GLY A 1 156 ? 11.57 40.781 13.297 1 91.75 156 GLY A O 1
ATOM 1238 N N . GLU A 1 157 ? 13.82 40.969 13.789 1 91.62 157 GLU A N 1
ATOM 1239 C CA . GLU A 1 157 ? 14.031 41.938 12.711 1 91.62 157 GLU A CA 1
ATOM 1240 C C . GLU A 1 157 ? 14.391 41.25 11.406 1 91.62 157 GLU A C 1
ATOM 1242 O O . GLU A 1 157 ? 14.43 41.875 10.352 1 91.62 157 GLU A O 1
ATOM 1247 N N . ALA A 1 158 ? 14.547 40 11.547 1 94.44 158 ALA A N 1
ATOM 1248 C CA . ALA A 1 158 ? 14.977 39.281 10.367 1 94.44 158 ALA A CA 1
ATOM 1249 C C . ALA A 1 158 ? 13.805 38.562 9.719 1 94.44 158 ALA A C 1
ATOM 1251 O O . ALA A 1 158 ? 12.898 38.094 10.406 1 94.44 158 ALA A O 1
ATOM 1252 N N . ILE A 1 159 ? 13.82 38.469 8.391 1 95.62 159 ILE A N 1
ATOM 1253 C CA . ILE A 1 159 ? 12.883 37.688 7.621 1 95.62 159 ILE A CA 1
ATOM 1254 C C . ILE A 1 159 ? 13.648 36.719 6.703 1 95.62 159 ILE A C 1
ATOM 1256 O O . ILE A 1 159 ? 14.555 37.156 5.977 1 95.62 159 ILE A O 1
ATOM 1260 N N . TYR A 1 160 ? 13.414 35.5 6.828 1 96.88 160 TYR A N 1
ATOM 1261 C CA . TYR A 1 160 ? 13.977 34.5 5.953 1 96.88 160 TYR A CA 1
ATOM 1262 C C . TYR A 1 160 ? 12.945 34 4.945 1 96.88 160 TYR A C 1
ATOM 1264 O O . TYR A 1 160 ? 11.75 33.969 5.242 1 96.88 160 TYR A O 1
ATOM 1272 N N . SER A 1 161 ? 13.406 33.625 3.721 1 95.5 161 SER A N 1
ATOM 1273 C CA . SER A 1 161 ? 12.445 33.25 2.686 1 95.5 161 SER A CA 1
ATOM 1274 C C . SER A 1 161 ? 13.078 32.344 1.627 1 95.5 161 SER A C 1
ATOM 1276 O O . SER A 1 161 ? 14.305 32.312 1.495 1 95.5 161 SER A O 1
ATOM 1278 N N . THR A 1 162 ? 12.242 31.594 0.966 1 95.19 162 THR A N 1
ATOM 1279 C CA . THR A 1 162 ? 12.688 30.797 -0.165 1 95.19 162 THR A CA 1
ATOM 1280 C C . THR A 1 162 ? 12.188 31.375 -1.48 1 95.19 162 THR A C 1
ATOM 1282 O O . THR A 1 162 ? 12.398 30.797 -2.547 1 95.19 162 THR A O 1
ATOM 1285 N N . ILE A 1 163 ? 11.523 32.469 -1.426 1 93.38 163 ILE A N 1
ATOM 1286 C CA . ILE A 1 163 ? 10.906 33.094 -2.588 1 93.38 163 ILE A CA 1
ATOM 1287 C C . ILE A 1 163 ? 11.977 33.781 -3.424 1 93.38 163 ILE A C 1
ATOM 1289 O O . ILE A 1 163 ? 12.867 34.438 -2.881 1 93.38 163 ILE A O 1
ATOM 1293 N N . SER A 1 164 ? 11.836 33.688 -4.68 1 89.62 164 SER A N 1
ATOM 1294 C CA . SER A 1 164 ? 12.805 34.25 -5.605 1 89.62 164 SER A CA 1
ATOM 1295 C C . SER A 1 164 ? 12.734 35.781 -5.594 1 89.62 164 SER A C 1
ATOM 1297 O O . SER A 1 164 ? 11.656 36.344 -5.449 1 89.62 164 SER A O 1
ATOM 1299 N N . LEU A 1 165 ? 13.859 36.344 -5.867 1 88.38 165 LEU A N 1
ATOM 1300 C CA . LEU A 1 165 ? 13.938 37.812 -5.906 1 88.38 165 LEU A CA 1
ATOM 1301 C C . LEU A 1 165 ? 13.531 38.344 -7.277 1 88.38 165 LEU A C 1
ATOM 1303 O O . LEU A 1 165 ? 13.133 39.5 -7.406 1 88.38 165 LEU A O 1
ATOM 1307 N N . HIS A 1 166 ? 13.703 37.469 -8.281 1 84.81 166 HIS A N 1
ATOM 1308 C CA . HIS A 1 166 ? 13.43 37.875 -9.648 1 84.81 166 HIS A CA 1
ATOM 1309 C C . HIS A 1 166 ? 12.484 36.906 -10.344 1 84.81 166 HIS A C 1
ATOM 1311 O O . HIS A 1 166 ? 12.477 35.719 -10.039 1 84.81 166 HIS A O 1
ATOM 1317 N N . GLN A 1 167 ? 11.664 37.469 -11.242 1 77.88 167 GLN A N 1
ATOM 1318 C CA . GLN A 1 167 ? 10.633 36.688 -11.922 1 77.88 167 GLN A CA 1
ATOM 1319 C C . GLN A 1 167 ? 11.258 35.656 -12.875 1 77.88 167 GLN A C 1
ATOM 1321 O O . GLN A 1 167 ? 10.789 34.531 -12.992 1 77.88 167 GLN A O 1
ATOM 1326 N N . HIS A 1 168 ? 12.156 36.031 -13.836 1 67.69 168 HIS A N 1
ATOM 1327 C CA . HIS A 1 168 ? 12.672 35.188 -14.906 1 67.69 168 HIS A CA 1
ATOM 1328 C C . HIS A 1 168 ? 14.031 34.625 -14.555 1 67.69 168 HIS A C 1
ATOM 1330 O O . HIS A 1 168 ? 14.469 33.625 -15.141 1 67.69 168 HIS A O 1
ATOM 1336 N N . ASN A 1 169 ? 14.773 35.375 -13.758 1 53.19 169 ASN A N 1
ATOM 1337 C CA . ASN A 1 169 ? 16.172 35.062 -13.484 1 53.19 169 ASN A CA 1
ATOM 1338 C C . ASN A 1 169 ? 16.328 34.281 -12.188 1 53.19 169 ASN A C 1
ATOM 1340 O O . ASN A 1 169 ? 15.742 34.625 -11.164 1 53.19 169 ASN A O 1
ATOM 1344 N N . GLY A 1 170 ? 16.484 32.688 -12.43 1 58.66 170 GLY A N 1
ATOM 1345 C CA . GLY A 1 170 ? 16.891 32.156 -11.133 1 58.66 170 GLY A CA 1
ATOM 1346 C C . GLY A 1 170 ? 16.078 30.969 -10.68 1 58.66 170 GLY A C 1
ATOM 1347 O O . GLY A 1 170 ? 15.555 30.953 -9.562 1 58.66 170 GLY A O 1
ATOM 1348 N N . LYS A 1 171 ? 16.109 30.203 -11.492 1 67.94 171 LYS A N 1
ATOM 1349 C CA . LYS A 1 171 ? 15.281 29 -11.438 1 67.94 171 LYS A CA 1
ATOM 1350 C C . LYS A 1 171 ? 15.703 28.094 -10.289 1 67.94 171 LYS A C 1
ATOM 1352 O O . LYS A 1 171 ? 15.016 27.125 -9.969 1 67.94 171 LYS A O 1
ATOM 1357 N N . ILE A 1 172 ? 16.766 28.562 -9.578 1 84.06 172 ILE A N 1
ATOM 1358 C CA . ILE A 1 172 ? 17.188 27.656 -8.531 1 84.06 172 ILE A CA 1
ATOM 1359 C C . ILE A 1 172 ? 16.625 28.109 -7.188 1 84.06 172 ILE A C 1
ATOM 1361 O O . ILE A 1 172 ? 16.922 29.203 -6.719 1 84.06 172 ILE A O 1
ATOM 1365 N N . PRO A 1 173 ? 15.875 27.406 -6.602 1 88.44 173 PRO A N 1
ATOM 1366 C CA . PRO A 1 173 ? 15.32 27.766 -5.297 1 88.44 173 PRO A CA 1
ATOM 1367 C C . PRO A 1 173 ? 16.391 27.891 -4.215 1 88.44 173 PRO A C 1
ATOM 1369 O O . PRO A 1 173 ? 17.297 27.062 -4.141 1 88.44 173 PRO A O 1
ATOM 1372 N N . ARG A 1 174 ? 16.359 29.016 -3.455 1 93.44 174 ARG A N 1
ATOM 1373 C CA . ARG A 1 174 ? 17.328 29.297 -2.408 1 93.44 174 ARG A CA 1
ATOM 1374 C C . ARG A 1 174 ? 16.641 29.672 -1.101 1 93.44 174 ARG A C 1
ATOM 1376 O O . ARG A 1 174 ? 15.477 30.078 -1.102 1 93.44 174 ARG A O 1
ATOM 1383 N N . PHE A 1 175 ? 17.359 29.422 -0.02 1 95.75 175 PHE A N 1
ATOM 1384 C CA . PHE A 1 175 ? 16.969 29.969 1.276 1 95.75 175 PHE A CA 1
ATOM 1385 C C . PHE A 1 175 ? 17.734 31.25 1.571 1 95.75 175 PHE A C 1
ATOM 1387 O O . PHE A 1 175 ? 18.969 31.25 1.575 1 95.75 175 PHE A O 1
ATOM 1394 N N . ARG A 1 176 ? 16.969 32.375 1.896 1 95.44 176 ARG A N 1
ATOM 1395 C CA . ARG A 1 176 ? 17.578 33.688 1.987 1 95.44 176 ARG A CA 1
ATOM 1396 C C . ARG A 1 176 ? 17.188 34.375 3.289 1 95.44 176 ARG A C 1
ATOM 1398 O O . ARG A 1 176 ? 16.141 34.094 3.869 1 95.44 176 ARG A O 1
ATOM 1405 N N . GLN A 1 177 ? 18.125 35.156 3.67 1 95.94 177 GLN A N 1
ATOM 1406 C CA . GLN A 1 177 ? 17.75 36.219 4.578 1 95.94 177 GLN A CA 1
ATOM 1407 C C . GLN A 1 177 ? 17.422 37.5 3.807 1 95.94 177 GLN A C 1
ATOM 1409 O O . GLN A 1 177 ? 18.312 38.156 3.26 1 95.94 177 GLN A O 1
ATOM 1414 N N . VAL A 1 178 ? 16.172 37.844 3.791 1 93.06 178 VAL A N 1
ATOM 1415 C CA . VAL A 1 178 ? 15.711 38.938 2.939 1 93.06 178 VAL A CA 1
ATOM 1416 C C . VAL A 1 178 ? 15.734 40.25 3.715 1 93.06 178 VAL A C 1
ATOM 1418 O O . VAL A 1 178 ? 15.953 41.312 3.135 1 93.06 178 VAL A O 1
ATOM 1421 N N . ARG A 1 179 ? 15.414 40.188 4.949 1 91.56 179 ARG A N 1
ATOM 1422 C CA . ARG A 1 179 ? 15.516 41.312 5.852 1 91.56 179 ARG A CA 1
ATOM 1423 C C . ARG A 1 179 ? 16.344 40.969 7.082 1 91.56 179 ARG A C 1
ATOM 1425 O O . ARG A 1 179 ? 16.297 39.844 7.578 1 91.56 179 ARG A O 1
ATOM 1432 N N . GLY A 1 180 ? 17.078 42 7.59 1 88.25 180 GLY A N 1
ATOM 1433 C CA . GLY A 1 180 ? 17.922 41.781 8.758 1 88.25 180 GLY A CA 1
ATOM 1434 C C . GLY A 1 180 ? 19.297 42.438 8.617 1 88.25 180 GLY A C 1
ATOM 1435 O O . GLY A 1 180 ? 19.438 43.5 8.023 1 88.25 180 GLY A O 1
ATOM 1436 N N . THR A 1 181 ? 20.344 41.844 9.305 1 80.94 181 THR A N 1
ATOM 1437 C CA . THR A 1 181 ? 21.688 42.406 9.359 1 80.94 181 THR A CA 1
ATOM 1438 C C . THR A 1 181 ? 22.375 42.281 8 1 80.94 181 THR A C 1
ATOM 1440 O O . THR A 1 181 ? 23.266 43.062 7.684 1 80.94 181 THR A O 1
ATOM 1443 N N . GLY A 1 182 ? 21.969 41.406 7.18 1 83.25 182 GLY A N 1
ATOM 1444 C CA . GLY A 1 182 ? 22.547 41.219 5.859 1 83.25 182 GLY A CA 1
ATOM 1445 C C . GLY A 1 182 ? 21.719 40.281 4.988 1 83.25 182 GLY A C 1
ATOM 1446 O O . GLY A 1 182 ? 20.781 39.625 5.469 1 83.25 182 GLY A O 1
ATOM 1447 N N . GLU A 1 183 ? 22.109 40.438 3.746 1 88.62 183 GLU A N 1
ATOM 1448 C CA . GLU A 1 183 ? 21.453 39.531 2.803 1 88.62 183 GLU A CA 1
ATOM 1449 C C . GLU A 1 183 ? 22.297 38.281 2.557 1 88.62 183 GLU A C 1
ATOM 1451 O O . GLU A 1 183 ? 23.453 38.375 2.143 1 88.62 183 GLU A O 1
ATOM 1456 N N . LEU A 1 184 ? 21.828 37.188 2.967 1 95.12 184 LEU A N 1
ATOM 1457 C CA . LEU A 1 184 ? 22.5 35.906 2.76 1 95.12 184 LEU A CA 1
ATOM 1458 C C . LEU A 1 184 ? 21.609 34.938 1.959 1 95.12 184 LEU A C 1
ATOM 1460 O O . LEU A 1 184 ? 20.391 35 2.053 1 95.12 184 LEU A O 1
ATOM 1464 N N . TYR A 1 185 ? 22.266 34.125 1.138 1 95 185 TYR A N 1
ATOM 1465 C CA . TYR A 1 185 ? 21.531 33.094 0.398 1 95 185 TYR A CA 1
ATOM 1466 C C . TYR A 1 185 ? 22.344 31.812 0.278 1 95 185 TYR A C 1
ATOM 1468 O O . TYR A 1 185 ? 23.578 31.828 0.411 1 95 185 TYR A O 1
ATOM 1476 N N . THR A 1 186 ? 21.703 30.688 0.103 1 96.12 186 THR A N 1
ATOM 1477 C CA . THR A 1 186 ? 22.375 29.406 -0.041 1 96.12 186 THR A CA 1
ATOM 1478 C C . THR A 1 186 ? 22.984 29.266 -1.434 1 96.12 186 THR A C 1
ATOM 1480 O O . THR A 1 186 ? 22.406 29.75 -2.416 1 96.12 186 THR A O 1
ATOM 1483 N N . SER A 1 187 ? 24.016 28.5 -1.48 1 93.69 187 SER A N 1
ATOM 1484 C CA . SER A 1 187 ? 24.656 28.219 -2.76 1 93.69 187 SER A CA 1
ATOM 1485 C C . SER A 1 187 ? 23.75 27.375 -3.658 1 93.69 187 SER A C 1
ATOM 1487 O O . SER A 1 187 ? 22.891 26.641 -3.172 1 93.69 187 SER A O 1
ATOM 1489 N N . ASP A 1 188 ? 23.984 27.375 -4.934 1 89.25 188 ASP A N 1
ATOM 1490 C CA . ASP A 1 188 ? 23.141 26.75 -5.945 1 89.25 188 ASP A CA 1
ATOM 1491 C C . ASP A 1 188 ? 23.25 25.234 -5.902 1 89.25 188 ASP A C 1
ATOM 1493 O O . ASP A 1 188 ? 22.344 24.516 -6.324 1 89.25 188 ASP A O 1
ATOM 1497 N N . THR A 1 189 ? 24.266 24.75 -5.438 1 92.56 189 THR A N 1
ATOM 1498 C CA . THR A 1 189 ? 24.562 23.328 -5.602 1 92.56 189 THR A CA 1
ATOM 1499 C C . THR A 1 189 ? 24.25 22.562 -4.316 1 92.56 189 THR A C 1
ATOM 1501 O O . THR A 1 189 ? 24.328 21.328 -4.289 1 92.56 189 THR A O 1
ATOM 1504 N N . VAL A 1 190 ? 23.859 23.281 -3.316 1 96.19 190 VAL A N 1
ATOM 1505 C CA . VAL A 1 190 ? 23.781 22.609 -2.021 1 96.19 190 VAL A CA 1
ATOM 1506 C C . VAL A 1 190 ? 22.453 21.875 -1.895 1 96.19 190 VAL A C 1
ATOM 1508 O O . VAL A 1 190 ? 22.297 21 -1.046 1 96.19 190 VAL A O 1
ATOM 1511 N N . MET A 1 191 ? 21.453 22.219 -2.639 1 96.31 191 MET A N 1
ATOM 1512 C CA . MET A 1 191 ? 20.172 21.547 -2.705 1 96.31 191 MET A CA 1
ATOM 1513 C C . MET A 1 191 ? 19.797 21.234 -4.148 1 96.31 191 MET A C 1
ATOM 1515 O O . MET A 1 191 ? 20.031 22.047 -5.043 1 96.31 191 MET A O 1
ATOM 1519 N N . GLN A 1 192 ? 19.188 20.094 -4.348 1 95.44 192 GLN A N 1
ATOM 1520 C CA . GLN A 1 192 ? 18.781 19.703 -5.691 1 95.44 192 GLN A CA 1
ATOM 1521 C C . GLN A 1 192 ? 17.266 19.781 -5.848 1 95.44 192 GLN A C 1
ATOM 1523 O O . GLN A 1 192 ? 16.547 18.891 -5.398 1 95.44 192 GLN A O 1
ATOM 1528 N N . ASN A 1 193 ? 16.75 20.766 -6.527 1 94.12 193 ASN A N 1
ATOM 1529 C CA . ASN A 1 193 ? 15.328 20.984 -6.773 1 94.12 193 ASN A CA 1
ATOM 1530 C C . ASN A 1 193 ? 14.508 20.812 -5.5 1 94.12 193 ASN A C 1
ATOM 1532 O O . ASN A 1 193 ? 13.594 19.984 -5.457 1 94.12 193 ASN A O 1
ATOM 1536 N N . PRO A 1 194 ? 14.75 21.625 -4.574 1 96.31 194 PRO A N 1
ATOM 1537 C CA . PRO A 1 194 ? 14.117 21.453 -3.262 1 96.31 194 PRO A CA 1
ATOM 1538 C C . PRO A 1 194 ? 12.648 21.859 -3.26 1 96.31 194 PRO A C 1
ATOM 1540 O O . PRO A 1 194 ? 12.258 22.766 -4.008 1 96.31 194 PRO A O 1
ATOM 1543 N N . THR A 1 195 ? 11.828 21.156 -2.518 1 96.5 195 THR A N 1
ATOM 1544 C CA . THR A 1 195 ? 10.492 21.562 -2.1 1 96.5 195 THR A CA 1
ATOM 1545 C C . THR A 1 195 ? 10.445 21.812 -0.597 1 96.5 195 THR A C 1
ATOM 1547 O O . THR A 1 195 ? 10.578 20.891 0.204 1 96.5 195 THR A O 1
ATOM 1550 N N . PHE A 1 196 ? 10.195 23.016 -0.267 1 97.44 196 PHE A N 1
ATOM 1551 C CA . PHE A 1 196 ? 10.32 23.438 1.125 1 97.44 196 PHE A CA 1
ATOM 1552 C C . PHE A 1 196 ? 9.039 23.156 1.896 1 97.44 196 PHE A C 1
ATOM 1554 O O . PHE A 1 196 ? 7.938 23.344 1.375 1 97.44 196 PHE A O 1
ATOM 1561 N N . VAL A 1 197 ? 9.172 22.719 3.162 1 97.44 197 VAL A N 1
ATOM 1562 C CA . VAL A 1 197 ? 8.023 22.25 3.928 1 97.44 197 VAL A CA 1
ATOM 1563 C C . VAL A 1 197 ? 7.812 23.156 5.145 1 97.44 197 VAL A C 1
ATOM 1565 O O . VAL A 1 197 ? 6.703 23.641 5.383 1 97.44 197 VAL A O 1
ATOM 1568 N N . LYS A 1 198 ? 8.891 23.344 5.949 1 97.5 198 LYS A N 1
ATOM 1569 C CA . LYS A 1 198 ? 8.797 24.094 7.195 1 97.5 198 LYS A CA 1
ATOM 1570 C C . LYS A 1 198 ? 10.148 24.688 7.586 1 97.5 198 LYS A C 1
ATOM 1572 O O . LYS A 1 198 ? 11.195 24.156 7.223 1 97.5 198 LYS A O 1
ATOM 1577 N N . ALA A 1 199 ? 10.094 25.812 8.258 1 97.75 199 ALA A N 1
ATOM 1578 C CA . ALA A 1 199 ? 11.297 26.406 8.844 1 97.75 199 ALA A CA 1
ATOM 1579 C C . ALA A 1 199 ? 11.023 26.906 10.258 1 97.75 199 ALA A C 1
ATOM 1581 O O . ALA A 1 199 ? 9.883 27.25 10.594 1 97.75 199 ALA A O 1
ATOM 1582 N N . THR A 1 200 ? 12.062 26.906 11.086 1 97.44 200 THR A N 1
ATOM 1583 C CA . THR A 1 200 ? 11.914 27.391 12.453 1 97.44 200 THR A CA 1
ATOM 1584 C C . THR A 1 200 ? 13.25 27.891 13 1 97.44 200 THR A C 1
ATOM 1586 O O . THR A 1 200 ? 14.312 27.516 12.492 1 97.44 200 THR A O 1
ATOM 1589 N N . VAL A 1 201 ? 13.156 28.766 13.898 1 97.06 201 VAL A N 1
ATOM 1590 C CA . VAL A 1 201 ? 14.336 29.219 14.633 1 97.06 201 VAL A CA 1
ATOM 1591 C C . VAL A 1 201 ? 14.352 28.578 16.016 1 97.06 201 VAL A C 1
ATOM 1593 O O . VAL A 1 201 ? 13.352 28.609 16.734 1 97.06 201 VAL A O 1
ATOM 1596 N N . ILE A 1 202 ? 15.453 27.969 16.359 1 97.31 202 ILE A N 1
ATOM 1597 C CA . ILE A 1 202 ? 15.633 27.391 17.672 1 97.31 202 ILE A CA 1
ATOM 1598 C C . ILE A 1 202 ? 16.688 28.188 18.453 1 97.31 202 ILE A C 1
ATOM 1600 O O . ILE A 1 202 ? 17.859 28.203 18.078 1 97.31 202 ILE A O 1
ATOM 1604 N N . LYS A 1 203 ? 16.188 28.844 19.484 1 94.81 203 LYS A N 1
ATOM 1605 C CA . LYS A 1 203 ? 17.109 29.531 20.375 1 94.81 203 LYS A CA 1
ATOM 1606 C C . LYS A 1 203 ? 17.781 28.547 21.328 1 94.81 203 LYS A C 1
ATOM 1608 O O . LYS A 1 203 ? 17.125 27.75 21.984 1 94.81 203 LYS A O 1
ATOM 1613 N N . GLN A 1 204 ? 19.047 28.656 21.375 1 93.25 204 GLN A N 1
ATOM 1614 C CA . GLN A 1 204 ? 19.812 27.734 22.203 1 93.25 204 GLN A CA 1
ATOM 1615 C C . GLN A 1 204 ? 20.328 28.406 23.469 1 93.25 204 GLN A C 1
ATOM 1617 O O . GLN A 1 204 ? 19.797 29.453 23.875 1 93.25 204 GLN A O 1
ATOM 1622 N N . ASP A 1 205 ? 21.234 27.703 24.219 1 90.81 205 ASP A N 1
ATOM 1623 C CA . ASP A 1 205 ? 21.688 28.203 25.516 1 90.81 205 ASP A CA 1
ATOM 1624 C C . ASP A 1 205 ? 22.422 29.531 25.359 1 90.81 205 ASP A C 1
ATOM 1626 O O . ASP A 1 205 ? 22.188 30.453 26.141 1 90.81 205 ASP A O 1
ATOM 1630 N N . GLU A 1 206 ? 23.266 29.562 24.391 1 89.69 206 GLU A N 1
ATOM 1631 C CA . GLU A 1 206 ? 23.953 30.812 24.062 1 89.69 206 GLU A CA 1
ATOM 1632 C C . GLU A 1 206 ? 23.422 31.422 22.766 1 89.69 206 GLU A C 1
ATOM 1634 O O . GLU A 1 206 ? 23.234 30.703 21.781 1 89.69 206 GLU A O 1
ATOM 1639 N N . ARG A 1 207 ? 23.344 32.656 22.75 1 84.94 207 ARG A N 1
ATOM 1640 C CA . ARG A 1 207 ? 22.734 33.375 21.625 1 84.94 207 ARG A CA 1
ATOM 1641 C C . ARG A 1 207 ? 23.516 33.125 20.344 1 84.94 207 ARG A C 1
ATOM 1643 O O . ARG A 1 207 ? 22.922 33.031 19.266 1 84.94 207 ARG A O 1
ATOM 1650 N N . HIS A 1 208 ? 24.719 33.094 20.484 1 86.5 208 HIS A N 1
ATOM 1651 C CA . HIS A 1 208 ? 25.516 32.906 19.297 1 86.5 208 HIS A CA 1
ATOM 1652 C C . HIS A 1 208 ? 25.297 31.516 18.672 1 86.5 208 HIS A C 1
ATOM 1654 O O . HIS A 1 208 ? 25.656 31.281 17.516 1 86.5 208 HIS A O 1
ATOM 1660 N N . ASP A 1 209 ? 24.594 30.719 19.453 1 90.5 209 ASP A N 1
ATOM 1661 C CA . ASP A 1 209 ? 24.391 29.344 18.984 1 90.5 209 ASP A CA 1
ATOM 1662 C C . ASP A 1 209 ? 22.984 29.172 18.422 1 90.5 209 ASP A C 1
ATOM 1664 O O . ASP A 1 209 ? 22.578 28.047 18.094 1 90.5 209 ASP A O 1
ATOM 1668 N N . ASP A 1 210 ? 22.266 30.266 18.328 1 94.69 210 ASP A N 1
ATOM 1669 C CA . ASP A 1 210 ? 20.922 30.156 17.766 1 94.69 210 ASP A CA 1
ATOM 1670 C C . ASP A 1 210 ? 20.953 29.656 16.328 1 94.69 210 ASP A C 1
ATOM 1672 O O . ASP A 1 210 ? 21.812 30.078 15.539 1 94.69 210 ASP A O 1
ATOM 1676 N N . LYS A 1 211 ? 20.062 28.812 16.016 1 96.88 211 LYS A N 1
ATOM 1677 C CA . LYS A 1 211 ? 20.109 28.188 14.688 1 96.88 211 LYS A CA 1
ATOM 1678 C C . LYS A 1 211 ? 18.734 28.25 14 1 96.88 211 LYS A C 1
ATOM 1680 O O . LYS A 1 211 ? 17.703 28.312 14.672 1 96.88 211 LYS A O 1
ATOM 1685 N N . ILE A 1 212 ? 18.781 28.234 12.695 1 97.62 212 ILE A N 1
ATOM 1686 C CA . ILE A 1 212 ? 17.609 28.062 11.836 1 97.62 212 ILE A CA 1
ATOM 1687 C C . ILE A 1 212 ? 17.594 26.641 11.281 1 97.62 212 ILE A C 1
ATOM 1689 O O . ILE A 1 212 ? 18.594 26.172 10.719 1 97.62 212 ILE A O 1
ATOM 1693 N N . TYR A 1 213 ? 16.562 25.984 11.547 1 98.5 213 TYR A N 1
ATOM 1694 C CA . TYR A 1 213 ? 16.344 24.688 10.914 1 98.5 213 TYR A CA 1
ATOM 1695 C C . TYR A 1 213 ? 15.234 24.766 9.867 1 98.5 213 TYR A C 1
ATOM 1697 O O . TYR A 1 213 ? 14.219 25.438 10.086 1 98.5 213 TYR A O 1
ATOM 1705 N N . TYR A 1 214 ? 15.43 24.172 8.734 1 98.06 214 TYR A N 1
ATOM 1706 C CA . TYR A 1 214 ? 14.312 24.062 7.805 1 98.06 214 TYR A CA 1
ATOM 1707 C C . TYR A 1 214 ? 14.281 22.688 7.152 1 98.06 214 TYR A C 1
ATOM 1709 O O . TYR A 1 214 ? 15.312 22.031 7.023 1 98.06 214 TYR A O 1
ATOM 1717 N N . PHE A 1 215 ? 13.117 22.234 6.855 1 98.75 215 PHE A N 1
ATOM 1718 C CA . PHE A 1 215 ? 12.805 20.906 6.363 1 98.75 215 PHE A CA 1
ATOM 1719 C C . PHE A 1 215 ? 12.328 20.953 4.914 1 98.75 215 PHE A C 1
ATOM 1721 O O . PHE A 1 215 ? 11.562 21.844 4.543 1 98.75 215 PHE A O 1
ATOM 1728 N N . PHE A 1 216 ? 12.789 20 4.105 1 98.38 216 PHE A N 1
ATOM 1729 C CA . PHE A 1 216 ? 12.453 20.016 2.688 1 98.38 216 PHE A CA 1
ATOM 1730 C C . PHE A 1 216 ? 12.68 18.656 2.055 1 98.38 216 PHE A C 1
ATOM 1732 O O . PHE A 1 216 ? 13.172 17.734 2.709 1 98.38 216 PHE A O 1
ATOM 1739 N N . ARG A 1 217 ? 12.172 18.516 0.897 1 97.94 217 ARG A N 1
ATOM 1740 C CA . ARG A 1 217 ? 12.469 17.375 0.043 1 97.94 217 ARG A CA 1
ATOM 1741 C C . ARG A 1 217 ? 13.352 17.781 -1.135 1 97.94 217 ARG A C 1
ATOM 1743 O O . ARG A 1 217 ? 13.266 18.922 -1.611 1 97.94 217 ARG A O 1
ATOM 1750 N N . GLU A 1 218 ? 14.133 16.953 -1.597 1 97.88 218 GLU A N 1
ATOM 1751 C CA . GLU A 1 218 ? 14.93 17.219 -2.785 1 97.88 218 GLU A CA 1
ATOM 1752 C C . GLU A 1 218 ? 15.125 15.961 -3.619 1 97.88 218 GLU A C 1
ATOM 1754 O O . GLU A 1 218 ? 14.734 14.867 -3.203 1 97.88 218 GLU A O 1
ATOM 1759 N N . ASP A 1 219 ? 15.664 16.078 -4.77 1 96.81 219 ASP A N 1
ATOM 1760 C CA . ASP A 1 219 ? 15.945 14.93 -5.621 1 96.81 219 ASP A CA 1
ATOM 1761 C C . ASP A 1 219 ? 16.969 14.008 -4.977 1 96.81 219 ASP A C 1
ATOM 1763 O O . ASP A 1 219 ? 17.969 14.477 -4.406 1 96.81 219 ASP A O 1
ATOM 1767 N N . ASN A 1 220 ? 16.688 12.758 -5.055 1 96.06 220 ASN A N 1
ATOM 1768 C CA . ASN A 1 220 ? 17.625 11.789 -4.516 1 96.06 220 ASN A CA 1
ATOM 1769 C C . ASN A 1 220 ? 18.891 11.688 -5.371 1 96.06 220 ASN A C 1
ATOM 1771 O O . ASN A 1 220 ? 18.797 11.43 -6.574 1 96.06 220 ASN A O 1
ATOM 1775 N N . PRO A 1 221 ? 20.031 11.875 -4.75 1 94.12 221 PRO A N 1
ATOM 1776 C CA . PRO A 1 221 ? 21.266 11.734 -5.527 1 94.12 221 PRO A CA 1
ATOM 1777 C C . PRO A 1 221 ? 21.516 10.297 -5.98 1 94.12 221 PRO A C 1
ATOM 1779 O O . PRO A 1 221 ? 22.188 10.07 -6.996 1 94.12 221 PRO A O 1
ATOM 1782 N N . ASP A 1 222 ? 21.047 9.375 -5.168 1 91.88 222 ASP A N 1
ATOM 1783 C CA . ASP A 1 222 ? 21.125 7.969 -5.562 1 91.88 222 ASP A CA 1
ATOM 1784 C C . ASP A 1 222 ? 20.156 7.66 -6.695 1 91.88 222 ASP A C 1
ATOM 1786 O O . ASP A 1 222 ? 18.938 7.68 -6.496 1 91.88 222 ASP A O 1
ATOM 1790 N N . LYS A 1 223 ? 20.703 7.285 -7.836 1 90.25 223 LYS A N 1
ATOM 1791 C CA . LYS A 1 223 ? 19.875 7.066 -9.016 1 90.25 223 LYS A CA 1
ATOM 1792 C C . LYS A 1 223 ? 19.688 5.578 -9.289 1 90.25 223 LYS A C 1
ATOM 1794 O O . LYS A 1 223 ? 19.188 5.191 -10.344 1 90.25 223 LYS A O 1
ATOM 1799 N N . SER A 1 224 ? 20.062 4.758 -8.367 1 88.19 224 SER A N 1
ATOM 1800 C CA . SER A 1 224 ? 19.859 3.322 -8.531 1 88.19 224 SER A CA 1
ATOM 1801 C C . SER A 1 224 ? 18.375 2.996 -8.711 1 88.19 224 SER A C 1
ATOM 1803 O O . SER A 1 224 ? 17.516 3.748 -8.266 1 88.19 224 SER A O 1
ATOM 1805 N N . PRO A 1 225 ? 18.062 1.933 -9.328 1 85.69 225 PRO A N 1
ATOM 1806 C CA . PRO A 1 225 ? 16.672 1.603 -9.656 1 85.69 225 PRO A CA 1
ATOM 1807 C C . PRO A 1 225 ? 15.781 1.488 -8.422 1 85.69 225 PRO A C 1
ATOM 1809 O O . PRO A 1 225 ? 14.602 1.823 -8.477 1 85.69 225 PRO A O 1
ATOM 1812 N N . GLU A 1 226 ? 16.266 1.058 -7.344 1 89.12 226 GLU A N 1
ATOM 1813 C CA . GLU A 1 226 ? 15.453 0.804 -6.156 1 89.12 226 GLU A CA 1
ATOM 1814 C C . GLU A 1 226 ? 15.367 2.041 -5.27 1 89.12 226 GLU A C 1
ATOM 1816 O O . GLU A 1 226 ? 14.555 2.096 -4.348 1 89.12 226 GLU A O 1
ATOM 1821 N N . ALA A 1 227 ? 16.203 3.002 -5.52 1 91.81 227 ALA A N 1
ATOM 1822 C CA . ALA A 1 227 ? 16.25 4.199 -4.684 1 91.81 227 ALA A CA 1
ATOM 1823 C C . ALA A 1 227 ? 15.039 5.094 -4.949 1 91.81 227 ALA A C 1
ATOM 1825 O O . ALA A 1 227 ? 14.633 5.273 -6.098 1 91.81 227 ALA A O 1
ATOM 1826 N N . PRO A 1 228 ? 14.477 5.652 -3.898 1 93.38 228 PRO A N 1
ATOM 1827 C CA . PRO A 1 228 ? 13.359 6.582 -4.102 1 93.38 228 PRO A CA 1
ATOM 1828 C C . PRO A 1 228 ? 13.758 7.805 -4.93 1 93.38 228 PRO A C 1
ATOM 1830 O O . PRO A 1 228 ? 14.938 8.156 -4.992 1 93.38 228 PRO A O 1
ATOM 1833 N N . LEU A 1 229 ? 12.805 8.453 -5.539 1 94.94 229 LEU A N 1
ATOM 1834 C CA . LEU A 1 229 ? 13.039 9.625 -6.379 1 94.94 229 LEU A CA 1
ATOM 1835 C C . LEU A 1 229 ? 13.43 10.828 -5.527 1 94.94 229 LEU A C 1
ATOM 1837 O O . LEU A 1 229 ? 14.273 11.633 -5.934 1 94.94 229 LEU A O 1
ATOM 1841 N N . LYS A 1 230 ? 12.766 10.938 -4.414 1 96.44 230 LYS A N 1
ATOM 1842 C CA . LYS A 1 230 ? 12.992 12.07 -3.521 1 96.44 230 LYS A CA 1
ATOM 1843 C C . LYS A 1 230 ? 13.461 11.602 -2.146 1 96.44 230 LYS A C 1
ATOM 1845 O O . LYS A 1 230 ? 13.25 10.445 -1.773 1 96.44 230 LYS A O 1
ATOM 1850 N N . VAL A 1 231 ? 14.133 12.484 -1.483 1 97 231 VAL A N 1
ATOM 1851 C CA . VAL A 1 231 ? 14.555 12.234 -0.111 1 97 231 VAL A CA 1
ATOM 1852 C C . VAL A 1 231 ? 14.172 13.422 0.772 1 97 231 VAL A C 1
ATOM 1854 O O . VAL A 1 231 ? 14.102 14.555 0.3 1 97 231 VAL A O 1
ATOM 1857 N N . SER A 1 232 ? 13.883 13.18 2 1 98.5 232 SER A N 1
ATOM 1858 C CA . SER A 1 232 ? 13.516 14.211 2.965 1 98.5 232 SER A CA 1
ATOM 1859 C C . SER A 1 232 ? 14.727 14.672 3.766 1 98.5 232 SER A C 1
ATOM 1861 O O . SER A 1 232 ? 15.531 13.859 4.219 1 98.5 232 SER A O 1
ATOM 1863 N N . ARG A 1 233 ? 14.766 16.031 3.936 1 98.69 233 ARG A N 1
ATOM 1864 C CA . ARG A 1 233 ? 15.969 16.609 4.523 1 98.69 233 ARG A CA 1
ATOM 1865 C C . ARG A 1 233 ? 15.609 17.594 5.641 1 98.69 233 ARG A C 1
ATOM 1867 O O . ARG A 1 233 ? 14.508 18.141 5.668 1 98.69 233 ARG A O 1
ATOM 1874 N N . VAL A 1 234 ? 16.547 17.719 6.566 1 98.88 234 VAL A N 1
ATOM 1875 C CA . VAL A 1 234 ? 16.594 18.844 7.492 1 98.88 234 VAL A CA 1
ATOM 1876 C C . VAL A 1 234 ? 17.922 19.578 7.34 1 98.88 234 VAL A C 1
ATOM 1878 O O . VAL A 1 234 ? 18.984 18.953 7.227 1 98.88 234 VAL A O 1
ATOM 1881 N N . ALA A 1 235 ? 17.875 20.875 7.23 1 98.69 235 ALA A N 1
ATOM 1882 C CA . ALA A 1 235 ? 19.078 21.703 7.121 1 98.69 235 ALA A CA 1
ATOM 1883 C C . ALA A 1 235 ? 19.234 22.609 8.336 1 98.69 235 ALA A C 1
ATOM 1885 O O . ALA A 1 235 ? 18.25 22.922 9.016 1 98.69 235 ALA A O 1
ATOM 1886 N N . GLN A 1 236 ? 20.422 23.031 8.594 1 98.38 236 GLN A N 1
ATOM 1887 C CA . GLN A 1 236 ? 20.688 23.969 9.672 1 98.38 236 GLN A CA 1
ATOM 1888 C C . GLN A 1 236 ? 21.5 25.172 9.18 1 98.38 236 GLN A C 1
ATOM 1890 O O . GLN A 1 236 ? 22.312 25.031 8.266 1 98.38 236 GLN A O 1
ATOM 1895 N N . LEU A 1 237 ? 21.25 26.297 9.742 1 97.56 237 LEU A N 1
ATOM 1896 C CA . LEU A 1 237 ? 22.016 27.531 9.57 1 97.56 237 LEU A CA 1
ATOM 1897 C C . LEU A 1 237 ? 22.188 28.234 10.906 1 97.56 237 LEU A C 1
ATOM 1899 O O . LEU A 1 237 ? 21.297 28.219 11.758 1 97.56 237 LEU A O 1
ATOM 1903 N N . CYS A 1 238 ? 23.359 28.812 11.039 1 96.5 238 CYS A N 1
ATOM 1904 C CA . CYS A 1 238 ? 23.547 29.656 12.211 1 96.5 238 CYS A CA 1
ATOM 1905 C C . CYS A 1 238 ? 22.875 31.016 12 1 96.5 238 CYS A C 1
ATOM 1907 O O . CYS A 1 238 ? 23.109 31.672 10.984 1 96.5 238 CYS A O 1
ATOM 1909 N N . LYS A 1 239 ? 22.125 31.406 12.953 1 94 239 LYS A N 1
ATOM 1910 C CA . LYS A 1 239 ? 21.438 32.688 12.852 1 94 239 LYS A CA 1
ATOM 1911 C C . LYS A 1 239 ? 22.422 33.844 12.766 1 94 239 LYS A C 1
ATOM 1913 O O . LYS A 1 239 ? 22.156 34.844 12.117 1 94 239 LYS A O 1
ATOM 1918 N N . GLY A 1 240 ? 23.594 33.688 13.398 1 91.94 240 GLY A N 1
ATOM 1919 C CA . GLY A 1 240 ? 24.609 34.75 13.445 1 91.94 240 GLY A CA 1
ATOM 1920 C C . GLY A 1 240 ? 25.609 34.656 12.305 1 91.94 240 GLY A C 1
ATOM 1921 O O . GLY A 1 240 ? 26.656 35.312 12.352 1 91.94 240 GLY A O 1
ATOM 1922 N N . ASP A 1 241 ? 25.281 33.875 11.266 1 94.75 241 ASP A N 1
ATOM 1923 C CA . ASP A 1 241 ? 26.141 33.781 10.102 1 94.75 241 ASP A CA 1
ATOM 1924 C C . ASP A 1 241 ? 26.312 35.156 9.43 1 94.75 241 ASP A C 1
ATOM 1926 O O . ASP A 1 241 ? 25.328 35.844 9.164 1 94.75 241 ASP A O 1
ATOM 1930 N N . LYS A 1 242 ? 27.562 35.531 9.062 1 92.69 242 LYS A N 1
ATOM 1931 C CA . LYS A 1 242 ? 27.844 36.875 8.516 1 92.69 242 LYS A CA 1
ATOM 1932 C C . LYS A 1 242 ? 28.297 36.781 7.062 1 92.69 242 LYS A C 1
ATOM 1934 O O . LYS A 1 242 ? 28.766 37.75 6.492 1 92.69 242 LYS A O 1
ATOM 1939 N N . GLY A 1 243 ? 28.203 35.594 6.543 1 94.19 243 GLY A N 1
ATOM 1940 C CA . GLY A 1 243 ? 28.656 35.406 5.176 1 94.19 243 GLY A CA 1
ATOM 1941 C C . GLY A 1 243 ? 30.156 35.156 5.066 1 94.19 243 GLY A C 1
ATOM 1942 O O . GLY A 1 243 ? 30.859 35.188 6.07 1 94.19 243 GLY A O 1
ATOM 1943 N N . GLY A 1 244 ? 30.562 34.969 3.852 1 92.94 244 GLY A N 1
ATOM 1944 C CA . GLY A 1 244 ? 31.969 34.719 3.598 1 92.94 244 GLY A CA 1
ATOM 1945 C C . GLY A 1 244 ? 32.812 35.969 3.604 1 92.94 244 GLY A C 1
ATOM 1946 O O . GLY A 1 244 ? 32.281 37.094 3.637 1 92.94 244 GLY A O 1
ATOM 1947 N N . THR A 1 245 ? 34.031 35.75 3.568 1 91.56 245 THR A N 1
ATOM 1948 C CA . THR A 1 245 ? 34.969 36.875 3.65 1 91.56 245 THR A CA 1
ATOM 1949 C C . THR A 1 245 ? 35.344 37.375 2.256 1 91.56 245 THR A C 1
ATOM 1951 O O . THR A 1 245 ? 35.781 38.531 2.092 1 91.56 245 THR A O 1
ATOM 1954 N N . SER A 1 246 ? 35.188 36.531 1.309 1 90.06 246 SER A N 1
ATOM 1955 C CA . SER A 1 246 ? 35.5 36.938 -0.062 1 90.06 246 SER A CA 1
ATOM 1956 C C . SER A 1 246 ? 34.344 37.656 -0.694 1 90.06 246 SER A C 1
ATOM 1958 O O . SER A 1 246 ? 33.188 37.531 -0.248 1 90.06 246 SER A O 1
ATOM 1960 N N . SER A 1 247 ? 34.656 38.469 -1.795 1 87 247 SER A N 1
ATOM 1961 C CA . SER A 1 247 ? 33.625 39.219 -2.482 1 87 247 SER A CA 1
ATOM 1962 C C . SER A 1 247 ? 32.562 38.312 -3.113 1 87 247 SER A C 1
ATOM 1964 O O . SER A 1 247 ? 31.391 38.656 -3.188 1 87 247 SER A O 1
ATOM 1966 N N . LEU A 1 248 ? 33 37.188 -3.506 1 87.12 248 LEU A N 1
ATOM 1967 C CA . LEU A 1 248 ? 32.094 36.25 -4.188 1 87.12 248 LEU A CA 1
ATOM 1968 C C . LEU A 1 248 ? 31.234 35.5 -3.184 1 87.12 248 LEU A C 1
ATOM 1970 O O . LEU A 1 248 ? 30.188 34.969 -3.545 1 87.12 248 LEU A O 1
ATOM 1974 N N . SER A 1 249 ? 31.625 35.438 -1.97 1 91.38 249 SER A N 1
ATOM 1975 C CA . SER A 1 249 ? 30.922 34.625 -0.987 1 91.38 249 SER A CA 1
ATOM 1976 C C . SER A 1 249 ? 30.344 35.5 0.129 1 91.38 249 SER A C 1
ATOM 1978 O O . SER A 1 249 ? 29.75 34.969 1.08 1 91.38 249 SER A O 1
ATOM 1980 N N . ALA A 1 250 ? 30.453 36.75 0.055 1 92.88 250 ALA A N 1
ATOM 1981 C CA . ALA A 1 250 ? 30.047 37.656 1.124 1 92.88 250 ALA A CA 1
ATOM 1982 C C . ALA A 1 250 ? 28.562 37.531 1.412 1 92.88 250 ALA A C 1
ATOM 1984 O O . ALA A 1 250 ? 28.125 37.75 2.547 1 92.88 250 ALA A O 1
ATOM 1985 N N . SER A 1 251 ? 27.844 37.156 0.454 1 93.88 251 SER A N 1
ATOM 1986 C CA . SER A 1 251 ? 26.391 37.094 0.627 1 93.88 251 SER A CA 1
ATOM 1987 C C . SER A 1 251 ? 25.906 35.656 0.675 1 93.88 251 SER A C 1
ATOM 1989 O O . SER A 1 251 ? 24.734 35.375 0.416 1 93.88 251 SER A O 1
ATOM 1991 N N . LYS A 1 252 ? 26.75 34.75 0.993 1 95.81 252 LYS A N 1
ATOM 1992 C CA . LYS A 1 252 ? 26.375 33.344 1.04 1 95.81 252 LYS A CA 1
ATOM 1993 C C . LYS A 1 252 ? 26.328 32.844 2.479 1 95.81 252 LYS A C 1
ATOM 1995 O O . LYS A 1 252 ? 27.172 33.188 3.303 1 95.81 252 LYS A O 1
ATOM 2000 N N . TRP A 1 253 ? 25.328 32 2.695 1 96.81 253 TRP A N 1
ATOM 2001 C CA . TRP A 1 253 ? 25.359 31.266 3.951 1 96.81 253 TRP A CA 1
ATOM 2002 C C . TRP A 1 253 ? 26.609 30.406 4.043 1 96.81 253 TRP A C 1
ATOM 2004 O O . TRP A 1 253 ? 26.906 29.625 3.135 1 96.81 253 TRP A O 1
ATOM 2014 N N . THR A 1 254 ? 27.375 30.469 5.109 1 97.06 254 THR A N 1
ATOM 2015 C CA . THR A 1 254 ? 28.625 29.719 5.211 1 97.06 254 THR A CA 1
ATOM 2016 C C . THR A 1 254 ? 28.469 28.531 6.164 1 97.06 254 THR A C 1
ATOM 2018 O O . THR A 1 254 ? 29.344 27.672 6.23 1 97.06 254 THR A O 1
ATOM 2021 N N . THR A 1 255 ? 27.359 28.422 6.852 1 97.19 255 THR A N 1
ATOM 2022 C CA . THR A 1 255 ? 27.219 27.406 7.895 1 97.19 255 THR A CA 1
ATOM 2023 C C . THR A 1 255 ? 26.172 26.375 7.504 1 97.19 255 THR A C 1
ATOM 2025 O O . THR A 1 255 ? 25.656 25.641 8.359 1 97.19 255 THR A O 1
ATOM 2028 N N . PHE A 1 256 ? 25.844 26.297 6.27 1 98 256 PHE A N 1
ATOM 2029 C CA . PHE A 1 256 ? 24.797 25.406 5.785 1 98 256 PHE A CA 1
ATOM 2030 C C . PHE A 1 256 ? 25.266 23.953 5.867 1 98 256 PHE A C 1
ATOM 2032 O O . PHE A 1 256 ? 26.344 23.609 5.391 1 98 256 PHE A O 1
ATOM 2039 N N . LEU A 1 257 ? 24.469 23.125 6.484 1 98.56 257 LEU A N 1
ATOM 2040 C CA . LEU A 1 257 ? 24.578 21.672 6.434 1 98.56 257 LEU A CA 1
ATOM 2041 C C . LEU A 1 257 ? 23.203 21.016 6.332 1 98.56 257 LEU A C 1
ATOM 2043 O O . LEU A 1 257 ? 22.203 21.594 6.793 1 98.56 257 LEU A O 1
ATOM 2047 N N . LYS A 1 258 ? 23.141 19.891 5.707 1 98.69 258 LYS A N 1
ATOM 2048 C CA . LYS A 1 258 ? 21.875 19.172 5.625 1 98.69 258 LYS A CA 1
ATOM 2049 C C . LYS A 1 258 ? 22.047 17.703 6 1 98.69 258 LYS A C 1
ATOM 2051 O O . LYS A 1 258 ? 23.125 17.141 5.848 1 98.69 258 LYS A O 1
ATOM 2056 N N . ALA A 1 259 ? 21.031 17.109 6.48 1 98.69 259 ALA A N 1
ATOM 2057 C CA . ALA A 1 259 ? 20.969 15.695 6.863 1 98.69 259 ALA A CA 1
ATOM 2058 C C . ALA A 1 259 ? 19.688 15.047 6.367 1 98.69 259 ALA A C 1
ATOM 2060 O O . ALA A 1 259 ? 18.688 15.734 6.133 1 98.69 259 ALA A O 1
ATOM 2061 N N . THR A 1 260 ? 19.734 13.75 6.188 1 97.88 260 THR A N 1
ATOM 2062 C CA . THR A 1 260 ? 18.562 13 5.75 1 97.88 260 THR A CA 1
ATOM 2063 C C . THR A 1 260 ? 17.656 12.664 6.938 1 97.88 260 THR A C 1
ATOM 2065 O O . THR A 1 260 ? 18.156 12.25 7.992 1 97.88 260 THR A O 1
ATOM 2068 N N . LEU A 1 261 ? 16.391 12.883 6.75 1 97.81 261 LEU A N 1
ATOM 2069 C CA . LEU A 1 261 ? 15.391 12.453 7.723 1 97.81 261 LEU A CA 1
ATOM 2070 C C . LEU A 1 261 ? 14.844 11.078 7.363 1 97.81 261 LEU A C 1
ATOM 2072 O O . LEU A 1 261 ? 14.281 10.891 6.281 1 97.81 261 LEU A O 1
ATOM 2076 N N . VAL A 1 262 ? 14.992 10.195 8.32 1 97.06 262 VAL A N 1
ATOM 2077 C CA . VAL A 1 262 ? 14.562 8.828 8.039 1 97.06 262 VAL A CA 1
ATOM 2078 C C . VAL A 1 262 ? 13.234 8.547 8.742 1 97.06 262 VAL A C 1
ATOM 2080 O O . VAL A 1 262 ? 13.062 8.891 9.914 1 97.06 262 VAL A O 1
ATOM 2083 N N . CYS A 1 263 ? 12.273 7.996 8.016 1 97.81 263 CYS A N 1
ATOM 2084 C CA . CYS A 1 263 ? 11.023 7.473 8.57 1 97.81 263 CYS A CA 1
ATOM 2085 C C . CYS A 1 263 ? 10.734 6.078 8.039 1 97.81 263 CYS A C 1
ATOM 2087 O O . CYS A 1 263 ? 10.047 5.922 7.027 1 97.81 263 CYS A O 1
ATOM 2089 N N . VAL A 1 264 ? 11.328 5.078 8.703 1 96.38 264 VAL A N 1
ATOM 2090 C CA . VAL A 1 264 ? 11.273 3.682 8.289 1 96.38 264 VAL A CA 1
ATOM 2091 C C . VAL A 1 264 ? 10.945 2.797 9.484 1 96.38 264 VAL A C 1
ATOM 2093 O O . VAL A 1 264 ? 11.453 3.023 10.586 1 96.38 264 VAL A O 1
ATOM 2096 N N . ASP A 1 265 ? 10.047 1.845 9.289 1 93.88 265 ASP A N 1
ATOM 2097 C CA . ASP A 1 265 ? 9.852 0.812 10.297 1 93.88 265 ASP A CA 1
ATOM 2098 C C . ASP A 1 265 ? 10.969 -0.227 10.25 1 93.88 265 ASP A C 1
ATOM 2100 O O . ASP A 1 265 ? 11.102 -0.959 9.273 1 93.88 265 ASP A O 1
ATOM 2104 N N . PRO A 1 266 ? 11.773 -0.313 11.242 1 92 266 PRO A N 1
ATOM 2105 C CA . PRO A 1 266 ? 12.938 -1.199 11.188 1 92 266 PRO A CA 1
ATOM 2106 C C . PRO A 1 266 ? 12.555 -2.674 11.086 1 92 266 PRO A C 1
ATOM 2108 O O . PRO A 1 266 ? 13.328 -3.486 10.578 1 92 266 PRO A O 1
ATOM 2111 N N . ALA A 1 267 ? 11.422 -3.051 11.555 1 89.81 267 ALA A N 1
ATOM 2112 C CA . ALA A 1 267 ? 11 -4.449 11.555 1 89.81 267 ALA A CA 1
ATOM 2113 C C . ALA A 1 267 ? 10.539 -4.883 10.172 1 89.81 267 ALA A C 1
ATOM 2115 O O . ALA A 1 267 ? 10.906 -5.961 9.695 1 89.81 267 ALA A O 1
ATOM 2116 N N . THR A 1 268 ? 9.797 -4.066 9.5 1 91 268 THR A N 1
ATOM 2117 C CA . THR A 1 268 ? 9.203 -4.449 8.219 1 91 268 THR A CA 1
ATOM 2118 C C . THR A 1 268 ? 9.945 -3.789 7.062 1 91 268 THR A C 1
ATOM 2120 O O . THR A 1 268 ? 9.789 -4.191 5.91 1 91 268 THR A O 1
ATOM 2123 N N . LYS A 1 269 ? 10.664 -2.689 7.359 1 92 269 LYS A N 1
ATOM 2124 C CA . LYS A 1 269 ? 11.391 -1.872 6.391 1 92 269 LYS A CA 1
ATOM 2125 C C . LYS A 1 269 ? 10.438 -1.081 5.508 1 92 269 LYS A C 1
ATOM 2127 O O . LYS A 1 269 ? 10.773 -0.728 4.375 1 92 269 LYS A O 1
ATOM 2132 N N . SER A 1 270 ? 9.203 -0.885 6.039 1 93.94 270 SER A N 1
ATOM 2133 C CA . SER A 1 270 ? 8.312 0.062 5.379 1 93.94 270 SER A CA 1
ATOM 2134 C C . SER A 1 270 ? 8.891 1.472 5.398 1 93.94 270 SER A C 1
ATOM 2136 O O . SER A 1 270 ? 9.078 2.061 6.465 1 93.94 270 SER A O 1
ATOM 2138 N N . ASN A 1 271 ? 9.109 1.987 4.191 1 95.06 271 ASN A N 1
ATOM 2139 C CA . ASN A 1 271 ? 9.797 3.271 4.062 1 95.06 271 ASN A CA 1
ATOM 2140 C C . ASN A 1 271 ? 8.836 4.379 3.643 1 95.06 271 ASN A C 1
ATOM 2142 O O . ASN A 1 271 ? 8.062 4.211 2.693 1 95.06 271 ASN A O 1
ATOM 2146 N N . PHE A 1 272 ? 8.812 5.457 4.328 1 97.5 272 PHE A N 1
ATOM 2147 C CA . PHE A 1 272 ? 8.078 6.68 4.012 1 97.5 272 PHE A CA 1
ATOM 2148 C C . PHE A 1 272 ? 9.039 7.836 3.756 1 97.5 272 PHE A C 1
ATOM 2150 O O . PHE A 1 272 ? 9.5 8.484 4.695 1 97.5 272 PHE A O 1
ATOM 2157 N N . ASP A 1 273 ? 9.242 8.156 2.523 1 96.25 273 ASP A N 1
ATOM 2158 C CA . ASP A 1 273 ? 10.375 8.992 2.168 1 96.25 273 ASP A CA 1
ATOM 2159 C C . ASP A 1 273 ? 9.922 10.398 1.77 1 96.25 273 ASP A C 1
ATOM 2161 O O . ASP A 1 273 ? 10.75 11.289 1.564 1 96.25 273 ASP A O 1
ATOM 2165 N N . LEU A 1 274 ? 8.695 10.68 1.708 1 98 274 LEU A N 1
ATOM 2166 C CA . LEU A 1 274 ? 8.211 11.977 1.243 1 98 274 LEU A CA 1
ATOM 2167 C C . LEU A 1 274 ? 7.652 12.797 2.402 1 98 274 LEU A C 1
ATOM 2169 O O . LEU A 1 274 ? 6.5 12.617 2.797 1 98 274 LEU A O 1
ATOM 2173 N N . LEU A 1 275 ? 8.422 13.719 2.842 1 98.69 275 LEU A N 1
ATOM 2174 C CA . LEU A 1 275 ? 7.977 14.617 3.904 1 98.69 275 LEU A CA 1
ATOM 2175 C C . LEU A 1 275 ? 6.871 15.547 3.406 1 98.69 275 LEU A C 1
ATOM 2177 O O . LEU A 1 275 ? 7.059 16.266 2.428 1 98.69 275 LEU A O 1
ATOM 2181 N N . GLN A 1 276 ? 5.738 15.508 4.078 1 98 276 GLN A N 1
ATOM 2182 C CA . GLN A 1 276 ? 4.586 16.281 3.631 1 98 276 GLN A CA 1
ATOM 2183 C C . GLN A 1 276 ? 4.398 17.531 4.48 1 98 276 GLN A C 1
ATOM 2185 O O . GLN A 1 276 ? 4.004 18.578 3.971 1 98 276 GLN A O 1
ATOM 2190 N N . ASP A 1 277 ? 4.578 17.375 5.695 1 98.31 277 ASP A N 1
ATOM 2191 C CA . ASP A 1 277 ? 4.375 18.484 6.637 1 98.31 277 ASP A CA 1
ATOM 2192 C C . ASP A 1 277 ? 5.145 18.234 7.934 1 98.31 277 ASP A C 1
ATOM 2194 O O . ASP A 1 277 ? 5.574 17.125 8.211 1 98.31 277 ASP A O 1
ATOM 2198 N N . VAL A 1 278 ? 5.375 19.328 8.664 1 98.56 278 VAL A N 1
ATOM 2199 C CA . VAL A 1 278 ? 6.117 19.25 9.914 1 98.56 278 VAL A CA 1
ATOM 2200 C C . VAL A 1 278 ? 5.434 20.125 10.977 1 98.56 278 VAL A C 1
ATOM 2202 O O . VAL A 1 278 ? 4.938 21.203 10.672 1 98.56 278 VAL A O 1
ATOM 2205 N N . PHE A 1 279 ? 5.332 19.609 12.164 1 98.31 279 PHE A N 1
ATOM 2206 C CA . PHE A 1 279 ? 4.848 20.391 13.305 1 98.31 279 PHE A CA 1
ATOM 2207 C C . PHE A 1 279 ? 5.855 20.344 14.453 1 98.31 279 PHE A C 1
ATOM 2209 O O . PHE A 1 279 ? 6.32 19.281 14.844 1 98.31 279 PHE A O 1
ATOM 2216 N N . ILE A 1 280 ? 6.145 21.484 14.961 1 97.5 280 ILE A N 1
ATOM 2217 C CA . ILE A 1 280 ? 7.145 21.609 16.016 1 97.5 280 ILE A CA 1
ATOM 2218 C C . ILE A 1 280 ? 6.457 21.828 17.359 1 97.5 280 ILE A C 1
ATOM 2220 O O . ILE A 1 280 ? 5.637 22.734 17.5 1 97.5 280 ILE A O 1
ATOM 2224 N N . VAL A 1 281 ? 6.781 20.984 18.297 1 96.12 281 VAL A N 1
ATOM 2225 C CA . VAL A 1 281 ? 6.277 21.109 19.656 1 96.12 281 VAL A CA 1
ATOM 2226 C C . VAL A 1 281 ? 7.418 21.5 20.594 1 96.12 281 VAL A C 1
ATOM 2228 O O . VAL A 1 281 ? 8.219 20.656 21 1 96.12 281 VAL A O 1
ATOM 2231 N N . PRO A 1 282 ? 7.426 22.75 20.969 1 94.06 282 PRO A N 1
ATOM 2232 C CA . PRO A 1 282 ? 8.508 23.203 21.844 1 94.06 282 PRO A CA 1
ATOM 2233 C C . PRO A 1 282 ? 8.453 22.562 23.219 1 94.06 282 PRO A C 1
ATOM 2235 O O . PRO A 1 282 ? 7.379 22.172 23.688 1 94.06 282 PRO A O 1
ATOM 2238 N N . SER A 1 283 ? 9.648 22.422 23.797 1 92.5 283 SER A N 1
ATOM 2239 C CA . SER A 1 283 ? 9.75 21.922 25.172 1 92.5 283 SER A CA 1
ATOM 2240 C C . SER A 1 283 ? 9.922 23.062 26.172 1 92.5 283 SER A C 1
ATOM 2242 O O . SER A 1 283 ? 10.641 24.031 25.891 1 92.5 283 SER A O 1
ATOM 2244 N N . ASP A 1 284 ? 9.312 22.891 27.328 1 85.62 284 ASP A N 1
ATOM 2245 C CA . ASP A 1 284 ? 9.445 23.891 28.391 1 85.62 284 ASP A CA 1
ATOM 2246 C C . ASP A 1 284 ? 10.727 23.656 29.188 1 85.62 284 ASP A C 1
ATOM 2248 O O . ASP A 1 284 ? 11.164 24.531 29.938 1 85.62 284 ASP A O 1
ATOM 2252 N N . LYS A 1 285 ? 11.297 22.641 29.031 1 87.69 285 LYS A N 1
ATOM 2253 C CA . LYS A 1 285 ? 12.461 22.281 29.844 1 87.69 285 LYS A CA 1
ATOM 2254 C C . LYS A 1 285 ? 13.758 22.719 29.156 1 87.69 285 LYS A C 1
ATOM 2256 O O . LYS A 1 285 ? 14.523 23.5 29.719 1 87.69 285 LYS A O 1
ATOM 2261 N N . ASN A 1 286 ? 13.977 22.109 28 1 92.56 286 ASN A N 1
ATOM 2262 C CA . ASN A 1 286 ? 15.203 22.297 27.25 1 92.56 286 ASN A CA 1
ATOM 2263 C C . ASN A 1 286 ? 14.945 22.281 25.75 1 92.56 286 ASN A C 1
ATOM 2265 O O . ASN A 1 286 ? 14.109 21.516 25.266 1 92.56 286 ASN A O 1
ATOM 2269 N N . TRP A 1 287 ? 15.68 23.234 25.078 1 95.38 287 TRP A N 1
ATOM 2270 C CA . TRP A 1 287 ? 15.492 23.312 23.625 1 95.38 287 TRP A CA 1
ATOM 2271 C C . TRP A 1 287 ? 15.812 21.969 22.969 1 95.38 287 TRP A C 1
ATOM 2273 O O . TRP A 1 287 ? 15.242 21.641 21.922 1 95.38 287 TRP A O 1
ATOM 2283 N N . ARG A 1 288 ? 16.672 21.188 23.5 1 96.38 288 ARG A N 1
ATOM 2284 C CA . ARG A 1 288 ? 17.078 19.906 22.938 1 96.38 288 ARG A CA 1
ATOM 2285 C C . ARG A 1 288 ? 15.922 18.906 22.938 1 96.38 288 ARG A C 1
ATOM 2287 O O . ARG A 1 288 ? 15.906 17.969 22.125 1 96.38 288 ARG A O 1
ATOM 2294 N N . GLU A 1 289 ? 14.977 19.141 23.797 1 96.12 289 GLU A N 1
ATOM 2295 C CA . GLU A 1 289 ? 13.859 18.203 23.938 1 96.12 289 GLU A CA 1
ATOM 2296 C C . GLU A 1 289 ? 12.68 18.625 23.062 1 96.12 289 GLU A C 1
ATOM 2298 O O . GLU A 1 289 ? 11.648 17.953 23.031 1 96.12 289 GLU A O 1
ATOM 2303 N N . THR A 1 290 ? 12.875 19.734 22.312 1 96.88 290 THR A N 1
ATOM 2304 C CA . THR A 1 290 ? 11.859 20.141 21.344 1 96.88 290 THR A CA 1
ATOM 2305 C C . THR A 1 290 ? 11.586 19.016 20.344 1 96.88 290 THR A C 1
ATOM 2307 O O . THR A 1 290 ? 12.516 18.453 19.781 1 96.88 290 THR A O 1
ATOM 2310 N N . ARG A 1 291 ? 10.312 18.734 20.188 1 96.81 291 ARG A N 1
ATOM 2311 C CA . ARG A 1 291 ? 9.93 17.609 19.328 1 96.81 291 ARG A CA 1
ATOM 2312 C C . ARG A 1 291 ? 9.531 18.094 17.953 1 96.81 291 ARG A C 1
ATOM 2314 O O . ARG A 1 291 ? 8.891 19.141 17.812 1 96.81 291 ARG A O 1
ATOM 2321 N N . VAL A 1 292 ? 9.938 17.359 16.969 1 98.31 292 VAL A N 1
ATOM 2322 C CA . VAL A 1 292 ? 9.586 17.609 15.578 1 98.31 292 VAL A CA 1
ATOM 2323 C C . VAL A 1 292 ? 8.719 16.469 15.055 1 98.31 292 VAL A C 1
ATOM 2325 O O . VAL A 1 292 ? 9.203 15.344 14.867 1 98.31 292 VAL A O 1
ATOM 2328 N N . TYR A 1 293 ? 7.445 16.719 14.844 1 98.5 293 TYR A N 1
ATOM 2329 C CA . TYR A 1 293 ? 6.547 15.75 14.227 1 98.5 293 TYR A CA 1
ATOM 2330 C C . TYR A 1 293 ? 6.582 15.867 12.703 1 98.5 293 TYR A C 1
ATOM 2332 O O . TYR A 1 293 ? 6.16 16.875 12.141 1 98.5 293 TYR A O 1
ATOM 2340 N N . GLY A 1 294 ? 7.121 14.844 12.062 1 98.75 294 GLY A N 1
ATOM 2341 C CA . GLY A 1 294 ? 7.137 14.805 10.609 1 98.75 294 GLY A CA 1
ATOM 2342 C C . GLY A 1 294 ? 6.066 13.898 10.023 1 98.75 294 GLY A C 1
ATOM 2343 O O . GLY A 1 294 ? 5.945 12.734 10.422 1 98.75 294 GLY A O 1
ATOM 2344 N N . LEU A 1 295 ? 5.25 14.469 9.18 1 98.81 295 LEU A N 1
ATOM 2345 C CA . LEU A 1 295 ? 4.277 13.703 8.406 1 98.81 295 LEU A CA 1
ATOM 2346 C C . LEU A 1 295 ? 4.867 13.281 7.066 1 98.81 295 LEU A C 1
ATOM 2348 O O . LEU A 1 295 ? 5.277 14.125 6.266 1 98.81 295 LEU A O 1
ATOM 2352 N N . PHE A 1 296 ? 4.875 11.969 6.844 1 98.75 296 PHE A N 1
ATOM 2353 C CA . PHE A 1 296 ? 5.484 11.43 5.633 1 98.75 296 PHE A CA 1
ATOM 2354 C C . PHE A 1 296 ? 4.465 10.641 4.82 1 98.75 296 PHE A C 1
ATOM 2356 O O . PHE A 1 296 ? 3.482 10.133 5.371 1 98.75 296 PHE A O 1
ATOM 2363 N N . SER A 1 297 ? 4.703 10.578 3.545 1 98 297 SER A N 1
ATOM 2364 C CA . SER A 1 297 ? 3.977 9.672 2.658 1 98 297 SER A CA 1
ATOM 2365 C C . SER A 1 297 ? 4.934 8.844 1.809 1 98 297 SER A C 1
ATOM 2367 O O . SER A 1 297 ? 6.152 9.031 1.871 1 98 297 SER A O 1
ATOM 2369 N N . ASN A 1 298 ? 4.457 7.855 1.125 1 95.88 298 ASN A N 1
ATOM 2370 C CA . ASN A 1 298 ? 5.266 7.062 0.204 1 95.88 298 ASN A CA 1
ATOM 2371 C C . ASN A 1 298 ? 4.586 6.918 -1.155 1 95.88 298 ASN A C 1
ATOM 2373 O O . ASN A 1 298 ? 3.578 7.578 -1.424 1 95.88 298 ASN A O 1
ATOM 2377 N N . CYS A 1 299 ? 5.16 6.129 -2.037 1 93.31 299 CYS A N 1
ATOM 2378 C CA . CYS A 1 299 ? 4.707 6.035 -3.422 1 93.31 299 CYS A CA 1
ATOM 2379 C C . CYS A 1 299 ? 3.369 5.309 -3.508 1 93.31 299 CYS A C 1
ATOM 2381 O O . CYS A 1 299 ? 2.688 5.375 -4.531 1 93.31 299 CYS A O 1
ATOM 2383 N N . TRP A 1 300 ? 2.943 4.633 -2.459 1 92.5 300 TRP A N 1
ATOM 2384 C CA . TRP A 1 300 ? 1.674 3.914 -2.455 1 92.5 300 TRP A CA 1
ATOM 2385 C C . TRP A 1 300 ? 0.552 4.797 -1.918 1 92.5 300 TRP A C 1
ATOM 2387 O O . TRP A 1 300 ? -0.605 4.371 -1.858 1 92.5 300 TRP A O 1
ATOM 2397 N N . GLY A 1 301 ? 0.891 5.969 -1.417 1 93.62 301 GLY A N 1
ATOM 2398 C CA . GLY A 1 301 ? -0.097 6.891 -0.875 1 93.62 301 GLY A CA 1
ATOM 2399 C C . GLY A 1 301 ? -0.359 6.68 0.604 1 93.62 301 GLY A C 1
ATOM 2400 O O . GLY A 1 301 ? -1.307 7.242 1.156 1 93.62 301 GLY A O 1
ATOM 2401 N N . TYR A 1 302 ? 0.425 5.875 1.254 1 96.25 302 TYR A N 1
ATOM 2402 C CA . TYR A 1 302 ? 0.322 5.672 2.695 1 96.25 302 TYR A CA 1
ATOM 2403 C C . TYR A 1 302 ? 1.084 6.75 3.455 1 96.25 302 TYR A C 1
ATOM 2405 O O . TYR A 1 302 ? 2 7.371 2.91 1 96.25 302 TYR A O 1
ATOM 2413 N N . SER A 1 303 ? 0.667 6.949 4.648 1 98.25 303 SER A N 1
ATOM 2414 C CA . SER A 1 303 ? 1.297 7.996 5.449 1 98.25 303 SER A CA 1
ATOM 2415 C C . SER A 1 303 ? 1.852 7.438 6.754 1 98.25 303 SER A C 1
ATOM 2417 O O . SER A 1 303 ? 1.441 6.367 7.199 1 98.25 303 SER A O 1
ATOM 2419 N N . ALA A 1 304 ? 2.797 8.125 7.293 1 98.06 304 ALA A N 1
ATOM 2420 C CA . ALA A 1 304 ? 3.359 7.824 8.609 1 98.06 304 ALA A CA 1
ATOM 2421 C C . ALA A 1 304 ? 3.799 9.102 9.32 1 98.06 304 ALA A C 1
ATOM 2423 O O . ALA A 1 304 ? 4.109 10.102 8.68 1 98.06 304 ALA A O 1
ATOM 2424 N N . VAL A 1 305 ? 3.711 9.062 10.578 1 98.06 305 VAL A N 1
ATOM 2425 C CA . VAL A 1 305 ? 4.234 10.156 11.391 1 98.06 305 VAL A CA 1
ATOM 2426 C C . VAL A 1 305 ? 5.465 9.68 12.164 1 98.06 305 VAL A C 1
ATOM 2428 O O . VAL A 1 305 ? 5.406 8.688 12.883 1 98.06 305 VAL A O 1
ATOM 2431 N N . CYS A 1 306 ? 6.527 10.344 11.984 1 97.81 306 CYS A N 1
ATOM 2432 C CA . CYS A 1 306 ? 7.742 10.102 12.75 1 97.81 306 CYS A CA 1
ATOM 2433 C C . CYS A 1 306 ? 8.102 11.305 13.609 1 97.81 306 CYS A C 1
ATOM 2435 O O . CYS A 1 306 ? 7.91 12.445 13.188 1 97.81 306 CYS A O 1
ATOM 2437 N N . VAL A 1 307 ? 8.602 11.016 14.781 1 97.5 307 VAL A N 1
ATOM 2438 C CA . VAL A 1 307 ? 8.93 12.086 15.719 1 97.5 307 VAL A CA 1
ATOM 2439 C C . VAL A 1 307 ? 10.438 12.148 15.938 1 97.5 307 VAL A C 1
ATOM 2441 O O . VAL A 1 307 ? 11.078 11.117 16.172 1 97.5 307 VAL A O 1
ATOM 2444 N N . TYR A 1 308 ? 11 13.312 15.883 1 98.25 308 TYR A N 1
ATOM 2445 C CA . TYR A 1 308 ? 12.414 13.586 16.125 1 98.25 308 TYR A CA 1
ATOM 2446 C C . TYR A 1 308 ? 12.594 14.594 17.25 1 98.25 308 TYR A C 1
ATOM 2448 O O . TYR A 1 308 ? 11.625 15.203 17.703 1 98.25 308 TYR A O 1
ATOM 2456 N N . THR A 1 309 ? 13.781 14.734 17.75 1 97.69 309 THR A N 1
ATOM 2457 C CA . THR A 1 309 ? 14.117 15.82 18.672 1 97.69 309 THR A CA 1
ATOM 2458 C C . THR A 1 309 ? 15.172 16.734 18.062 1 97.69 309 THR A C 1
ATOM 2460 O O . THR A 1 309 ? 16.031 16.281 17.312 1 97.69 309 THR A O 1
ATOM 2463 N N . ILE A 1 310 ? 15.07 18.047 18.375 1 98.12 310 ILE A N 1
ATOM 2464 C CA . ILE A 1 310 ? 16.078 18.984 17.922 1 98.12 310 ILE A CA 1
ATOM 2465 C C . ILE A 1 310 ? 17.438 18.594 18.484 1 98.12 310 ILE A C 1
ATOM 2467 O O . ILE A 1 310 ? 18.469 18.781 17.828 1 98.12 310 ILE A O 1
ATOM 2471 N N . GLY A 1 311 ? 17.391 18 19.656 1 97.44 311 GLY A N 1
ATOM 2472 C CA . GLY A 1 311 ? 18.641 17.5 20.234 1 97.44 311 GLY A CA 1
ATOM 2473 C C . GLY A 1 311 ? 19.312 16.453 19.375 1 97.44 311 GLY A C 1
ATOM 2474 O O . GLY A 1 311 ? 20.531 16.516 19.156 1 97.44 311 GLY A O 1
ATOM 2475 N N . ASP A 1 312 ? 18.609 15.484 18.938 1 97.5 312 ASP A N 1
ATOM 2476 C CA . ASP A 1 312 ? 19.156 14.445 18.078 1 97.5 312 ASP A CA 1
ATOM 2477 C C . ASP A 1 312 ? 19.641 15.039 16.75 1 97.5 312 ASP A C 1
ATOM 2479 O O . ASP A 1 312 ? 20.703 14.648 16.25 1 97.5 312 ASP A O 1
ATOM 2483 N N . ILE A 1 313 ? 18.906 15.914 16.203 1 98.31 313 ILE A N 1
ATOM 2484 C CA . ILE A 1 313 ? 19.281 16.578 14.977 1 98.31 313 ILE A CA 1
ATOM 2485 C C . ILE A 1 313 ? 20.594 17.328 15.18 1 98.31 313 ILE A C 1
ATOM 2487 O O . ILE A 1 313 ? 21.531 17.203 14.375 1 98.31 313 ILE A O 1
ATOM 2491 N N . ASP A 1 314 ? 20.625 18.047 16.234 1 97.75 314 ASP A N 1
ATOM 2492 C CA . ASP A 1 314 ? 21.828 18.812 16.547 1 97.75 314 ASP A CA 1
ATOM 2493 C C . ASP A 1 314 ? 23.031 17.891 16.734 1 97.75 314 ASP A C 1
ATOM 2495 O O . ASP A 1 314 ? 24.125 18.188 16.266 1 97.75 314 ASP A O 1
ATOM 2499 N N . THR A 1 315 ? 22.859 16.797 17.391 1 97.62 315 THR A N 1
ATOM 2500 C CA . THR A 1 315 ? 23.938 15.836 17.625 1 97.62 315 THR A CA 1
ATOM 2501 C C . THR A 1 315 ? 24.469 15.305 16.297 1 97.62 315 THR A C 1
ATOM 2503 O O . THR A 1 315 ? 25.688 15.188 16.109 1 97.62 315 THR A O 1
ATOM 2506 N N . VAL A 1 316 ? 23.625 14.961 15.406 1 98.06 316 VAL A N 1
ATOM 2507 C CA . VAL A 1 316 ? 24.031 14.461 14.094 1 98.06 316 VAL A CA 1
ATOM 2508 C C . VAL A 1 316 ? 24.891 15.508 13.391 1 98.06 316 VAL A C 1
ATOM 2510 O O . VAL A 1 316 ? 25.953 15.188 12.852 1 98.06 316 VAL A O 1
ATOM 2513 N N . PHE A 1 317 ? 24.516 16.781 13.406 1 97.94 317 PHE A N 1
ATOM 2514 C CA . PHE A 1 317 ? 25.25 17.828 12.727 1 97.94 317 PHE A CA 1
ATOM 2515 C C . PHE A 1 317 ? 26.594 18.094 13.414 1 97.94 317 PHE A C 1
ATOM 2517 O O . PHE A 1 317 ? 27.562 18.438 12.758 1 97.94 317 PHE A O 1
ATOM 2524 N N . ARG A 1 318 ? 26.656 17.906 14.672 1 95.88 318 ARG A N 1
ATOM 2525 C CA . ARG A 1 318 ? 27.859 18.219 15.43 1 95.88 318 ARG A CA 1
ATOM 2526 C C . ARG A 1 318 ? 28.891 17.094 15.305 1 95.88 318 ARG A C 1
ATOM 2528 O O . ARG A 1 318 ? 30.094 17.344 15.352 1 95.88 318 ARG A O 1
ATOM 2535 N N . THR A 1 319 ? 28.406 15.875 15.148 1 96.5 319 THR A N 1
ATOM 2536 C CA . THR A 1 319 ? 29.312 14.75 15.336 1 96.5 319 THR A CA 1
ATOM 2537 C C . THR A 1 319 ? 29.531 14.008 14.023 1 96.5 319 THR A C 1
ATOM 2539 O O . THR A 1 319 ? 30.547 13.32 13.852 1 96.5 319 THR A O 1
ATOM 2542 N N . SER A 1 320 ? 28.688 14.102 13.125 1 96.75 320 SER A N 1
ATOM 2543 C CA . SER A 1 320 ? 28.734 13.297 11.906 1 96.75 320 SER A CA 1
ATOM 2544 C C . SER A 1 320 ? 29.859 13.75 10.984 1 96.75 320 SER A C 1
ATOM 2546 O O . SER A 1 320 ? 30.203 14.938 10.953 1 96.75 320 SER A O 1
ATOM 2548 N N . LYS A 1 321 ? 30.391 12.781 10.234 1 96.94 321 LYS A N 1
ATOM 2549 C CA . LYS A 1 321 ? 31.281 13.102 9.117 1 96.94 321 LYS A CA 1
ATOM 2550 C C . LYS A 1 321 ? 30.484 13.672 7.941 1 96.94 321 LYS A C 1
ATOM 2552 O O . LYS A 1 321 ? 29.25 13.633 7.938 1 96.94 321 LYS A O 1
ATOM 2557 N N . LEU A 1 322 ? 31.203 14.297 7.012 1 97.94 322 LEU A N 1
ATOM 2558 C CA . LEU A 1 322 ? 30.578 14.82 5.805 1 97.94 322 LEU A CA 1
ATOM 2559 C C . LEU A 1 322 ? 30.656 13.805 4.672 1 97.94 322 LEU A C 1
ATOM 2561 O O . LEU A 1 322 ? 31.672 13.148 4.484 1 97.94 322 LEU A O 1
ATOM 2565 N N . LYS A 1 323 ? 29.562 13.617 4.023 1 96.31 323 LYS A N 1
ATOM 2566 C CA . LYS A 1 323 ? 29.516 12.656 2.93 1 96.31 323 LYS A CA 1
ATOM 2567 C C . LYS A 1 323 ? 30.547 12.984 1.853 1 96.31 323 LYS A C 1
ATOM 2569 O O . LYS A 1 323 ? 30.578 14.102 1.335 1 96.31 323 LYS A O 1
ATOM 2574 N N . GLY A 1 324 ? 31.406 12.047 1.511 1 93.94 324 GLY A N 1
ATOM 2575 C CA . GLY A 1 324 ? 32.406 12.203 0.451 1 93.94 324 GLY A CA 1
ATOM 2576 C C . GLY A 1 324 ? 33.656 12.875 0.917 1 93.94 324 GLY A C 1
ATOM 2577 O O . GLY A 1 324 ? 34.625 13.023 0.142 1 93.94 324 GLY A O 1
ATOM 2578 N N . TYR A 1 325 ? 33.656 13.492 2.102 1 96.19 325 TYR A N 1
ATOM 2579 C CA . TYR A 1 325 ? 34.844 14.125 2.639 1 96.19 325 TYR A CA 1
ATOM 2580 C C . TYR A 1 325 ? 35.656 13.133 3.453 1 96.19 325 TYR A C 1
ATOM 2582 O O . TYR A 1 325 ? 35.188 12.633 4.484 1 96.19 325 TYR A O 1
ATOM 2590 N N . THR A 1 326 ? 36.844 12.812 3.043 1 93.62 326 THR A N 1
ATOM 2591 C CA . THR A 1 326 ? 37.625 11.75 3.65 1 93.62 326 THR A CA 1
ATOM 2592 C C . THR A 1 326 ? 38.781 12.328 4.441 1 93.62 326 THR A C 1
ATOM 2594 O O . THR A 1 326 ? 39.469 11.609 5.188 1 93.62 326 THR A O 1
ATOM 2597 N N . LYS A 1 327 ? 39.094 13.578 4.434 1 94.06 327 LYS A N 1
ATOM 2598 C CA . LYS A 1 327 ? 40.219 14.188 5.145 1 94.06 327 LYS A CA 1
ATOM 2599 C C . LYS A 1 327 ? 39.844 14.531 6.582 1 94.06 327 LYS A C 1
ATOM 2601 O O . LYS A 1 327 ? 38.688 14.328 6.992 1 94.06 327 LYS A O 1
ATOM 2606 N N . ASP A 1 328 ? 40.812 14.984 7.309 1 93.94 328 ASP A N 1
ATOM 2607 C CA . ASP A 1 328 ? 40.562 15.375 8.695 1 93.94 328 ASP A CA 1
ATOM 2608 C C . ASP A 1 328 ? 39.688 16.625 8.766 1 93.94 328 ASP A C 1
ATOM 2610 O O . ASP A 1 328 ? 39.875 17.562 7.969 1 93.94 328 ASP A O 1
ATOM 2614 N N . MET A 1 329 ? 38.906 16.625 9.742 1 94.06 329 MET A N 1
ATOM 2615 C CA . MET A 1 329 ? 38.031 17.766 9.945 1 94.06 329 MET A CA 1
ATOM 2616 C C . MET A 1 329 ? 38.844 18.984 10.406 1 94.06 329 MET A C 1
ATOM 2618 O O . MET A 1 329 ? 39.75 18.859 11.219 1 94.06 329 MET A O 1
ATOM 2622 N N . PRO A 1 330 ? 38.5 20.141 9.961 1 95.12 330 PRO A N 1
ATOM 2623 C CA . PRO A 1 330 ? 39.188 21.344 10.438 1 95.12 330 PRO A CA 1
ATOM 2624 C C . PRO A 1 330 ? 38.875 21.656 11.906 1 95.12 330 PRO A C 1
ATOM 2626 O O . PRO A 1 330 ? 37.969 21.062 12.492 1 95.12 330 PRO A O 1
ATOM 2629 N N . HIS A 1 331 ? 39.688 22.625 12.453 1 92.75 331 HIS A N 1
ATOM 2630 C CA . HIS A 1 331 ? 39.5 23 13.852 1 92.75 331 HIS A CA 1
ATOM 2631 C C . HIS A 1 331 ? 38.094 23.516 14.125 1 92.75 331 HIS A C 1
ATOM 2633 O O . HIS A 1 331 ? 37.469 23.141 15.117 1 92.75 331 HIS A O 1
ATOM 2639 N N . ILE A 1 332 ? 37.719 24.453 13.258 1 94.5 332 ILE A N 1
ATOM 2640 C CA . ILE A 1 332 ? 36.312 24.859 13.273 1 94.5 332 ILE A CA 1
ATOM 2641 C C . ILE A 1 332 ? 35.531 23.953 12.328 1 94.5 332 ILE A C 1
ATOM 2643 O O . ILE A 1 332 ? 35.719 24.016 11.109 1 94.5 332 ILE A O 1
ATOM 2647 N N . ARG A 1 333 ? 34.719 23.234 12.883 1 95.5 333 ARG A N 1
ATOM 2648 C CA . ARG A 1 333 ? 34 22.25 12.094 1 95.5 333 ARG A CA 1
ATOM 2649 C C . ARG A 1 333 ? 32.969 22.922 11.195 1 95.5 333 ARG A C 1
ATOM 2651 O O . ARG A 1 333 ? 32.344 23.906 11.586 1 95.5 333 ARG A O 1
ATOM 2658 N N . PRO A 1 334 ? 32.781 22.375 10.016 1 96.69 334 PRO A N 1
ATOM 2659 C CA . PRO A 1 334 ? 31.688 22.875 9.195 1 96.69 334 PRO A CA 1
ATOM 2660 C C . PRO A 1 334 ? 30.344 22.844 9.922 1 96.69 334 PRO A C 1
ATOM 2662 O O . PRO A 1 334 ? 30.031 21.875 10.609 1 96.69 334 PRO A O 1
ATOM 2665 N N . GLY A 1 335 ? 29.547 23.953 9.789 1 95.81 335 GLY A N 1
ATOM 2666 C CA . GLY A 1 335 ? 28.25 24.047 10.438 1 95.81 335 GLY A CA 1
ATOM 2667 C C . GLY A 1 335 ? 28.312 24.656 11.828 1 95.81 335 GLY A C 1
ATOM 2668 O O . GLY A 1 335 ? 27.281 24.984 12.414 1 95.81 335 GLY A O 1
ATOM 2669 N N . GLN A 1 336 ? 29.484 24.719 12.383 1 95.5 336 GLN A N 1
ATOM 2670 C CA . GLN A 1 336 ? 29.641 25.344 13.695 1 95.5 336 GLN A CA 1
ATOM 2671 C C . GLN A 1 336 ? 29.406 26.844 13.625 1 95.5 336 GLN A C 1
ATOM 2673 O O . GLN A 1 336 ? 29.859 27.516 12.68 1 95.5 336 GLN A O 1
ATOM 2678 N N . CYS A 1 337 ? 28.688 27.344 14.586 1 95.69 337 CYS A N 1
ATOM 2679 C CA . CYS A 1 337 ? 28.375 28.766 14.586 1 95.69 337 CYS A CA 1
ATOM 2680 C C . CYS A 1 337 ? 29.578 29.594 15.008 1 95.69 337 CYS A C 1
ATOM 2682 O O . CYS A 1 337 ? 30.219 29.281 16.016 1 95.69 337 CYS A O 1
ATOM 2684 N N . PRO A 1 338 ? 29.828 30.578 14.234 1 91.88 338 PRO A N 1
ATOM 2685 C CA . PRO A 1 338 ? 30.938 31.453 14.602 1 91.88 338 PRO A CA 1
ATOM 2686 C C . PRO A 1 338 ? 30.672 32.25 15.883 1 91.88 338 PRO A C 1
ATOM 2688 O O . PRO A 1 338 ? 29.531 32.625 16.156 1 91.88 338 PRO A O 1
ATOM 2691 N N . TRP A 1 339 ? 31.719 32.531 16.594 1 87.44 339 TRP A N 1
ATOM 2692 C CA . TRP A 1 339 ? 31.594 33.25 17.859 1 87.44 339 TRP A CA 1
ATOM 2693 C C . TRP A 1 339 ? 31.672 34.75 17.625 1 87.44 339 TRP A C 1
ATOM 2695 O O . TRP A 1 339 ? 32.5 35.219 16.844 1 87.44 339 TRP A O 1
ATOM 2705 N N . GLY A 1 340 ? 30.859 35.406 18.297 1 80.31 340 GLY A N 1
ATOM 2706 C CA . GLY A 1 340 ? 30.906 36.844 18.297 1 80.31 340 GLY A CA 1
ATOM 2707 C C . GLY A 1 340 ? 30.828 37.438 16.906 1 80.31 340 GLY A C 1
ATOM 2708 O O . GLY A 1 340 ? 29.891 37.156 16.156 1 80.31 340 GLY A O 1
ATOM 2709 N N . ARG A 1 341 ? 31.953 38.281 16.594 1 81.12 341 ARG A N 1
ATOM 2710 C CA . ARG A 1 341 ? 31.984 39 15.328 1 81.12 341 ARG A CA 1
ATOM 2711 C C . ARG A 1 341 ? 32.844 38.25 14.297 1 81.12 341 ARG A C 1
ATOM 2713 O O . ARG A 1 341 ? 33.125 38.781 13.227 1 81.12 341 ARG A O 1
ATOM 2720 N N . ASN A 1 342 ? 33.031 37.062 14.57 1 88.38 342 ASN A N 1
ATOM 2721 C CA . ASN A 1 342 ? 33.906 36.281 13.688 1 88.38 342 ASN A CA 1
ATOM 2722 C C . ASN A 1 342 ? 33.125 35.688 12.516 1 88.38 342 ASN A C 1
ATOM 2724 O O . ASN A 1 342 ? 31.922 35.5 12.602 1 88.38 342 ASN A O 1
ATOM 2728 N N . HIS A 1 343 ? 33.906 35.5 11.438 1 93.31 343 HIS A N 1
ATOM 2729 C CA . HIS A 1 343 ? 33.406 34.781 10.266 1 93.31 343 HIS A CA 1
ATOM 2730 C C . HIS A 1 343 ? 33.844 33.344 10.289 1 93.31 343 HIS A C 1
ATOM 2732 O O . HIS A 1 343 ? 34.812 32.969 10.961 1 93.31 343 HIS A O 1
ATOM 2738 N N . THR A 1 344 ? 33.062 32.562 9.555 1 94.94 344 THR A N 1
ATOM 2739 C CA . THR A 1 344 ? 33.531 31.188 9.289 1 94.94 344 THR A CA 1
ATOM 2740 C C . THR A 1 344 ? 34.812 31.219 8.453 1 94.94 344 THR A C 1
ATOM 2742 O O . THR A 1 344 ? 34.875 31.906 7.438 1 94.94 344 THR A O 1
ATOM 2745 N N . PRO A 1 345 ? 35.812 30.5 8.922 1 95.12 345 PRO A N 1
ATOM 2746 C CA . PRO A 1 345 ? 37.031 30.453 8.117 1 95.12 345 PRO A CA 1
ATOM 2747 C C . PRO A 1 345 ? 36.781 30.031 6.672 1 95.12 345 PRO A C 1
ATOM 2749 O O . PRO A 1 345 ? 35.969 29.156 6.418 1 95.12 345 PRO A O 1
ATOM 2752 N N . PRO A 1 346 ? 37.469 30.656 5.723 1 94.94 346 PRO A N 1
ATOM 2753 C CA . PRO A 1 346 ? 37.25 30.344 4.309 1 94.94 346 PRO A CA 1
ATOM 2754 C C . PRO A 1 346 ? 37.406 28.859 3.988 1 94.94 346 PRO A C 1
ATOM 2756 O O . PRO A 1 346 ? 36.656 28.312 3.176 1 94.94 346 PRO A O 1
ATOM 2759 N N . GLU A 1 347 ? 38.406 28.25 4.609 1 94.75 347 GLU A N 1
ATOM 2760 C CA . GLU A 1 347 ? 38.625 26.828 4.367 1 94.75 347 GLU A CA 1
ATOM 2761 C C . GLU A 1 347 ? 37.438 26 4.832 1 94.75 347 GLU A C 1
ATOM 2763 O O . GLU A 1 347 ? 37 25.062 4.141 1 94.75 347 GLU A O 1
ATOM 2768 N N . THR A 1 348 ? 37 26.281 5.941 1 96.12 348 THR A N 1
ATOM 2769 C CA . THR A 1 348 ? 35.844 25.578 6.504 1 96.12 348 THR A CA 1
ATOM 2770 C C . THR A 1 348 ? 34.594 25.781 5.629 1 96.12 348 THR A C 1
ATOM 2772 O O . THR A 1 348 ? 33.844 24.828 5.387 1 96.12 348 THR A O 1
ATOM 2775 N N . PHE A 1 349 ? 34.438 26.953 5.145 1 96.5 349 PHE A N 1
ATOM 2776 C CA . PHE A 1 349 ? 33.312 27.25 4.27 1 96.5 349 PHE A CA 1
ATOM 2777 C C . PHE A 1 349 ? 33.406 26.453 2.98 1 96.5 349 PHE A C 1
ATOM 2779 O O . PHE A 1 349 ? 32.406 25.875 2.529 1 96.5 349 PHE A O 1
ATOM 2786 N N . LYS A 1 350 ? 34.5 26.453 2.4 1 95.5 350 LYS A N 1
ATOM 2787 C CA . LYS A 1 350 ? 34.688 25.703 1.159 1 95.5 350 LYS A CA 1
ATOM 2788 C C . LYS A 1 350 ? 34.312 24.234 1.338 1 95.5 350 LYS A C 1
ATOM 2790 O O . LYS A 1 350 ? 33.656 23.656 0.475 1 95.5 350 LYS A O 1
ATOM 2795 N N . ILE A 1 351 ? 34.75 23.656 2.441 1 97.19 351 ILE A N 1
ATOM 2796 C CA . ILE A 1 351 ? 34.438 22.25 2.727 1 97.19 351 ILE A CA 1
ATOM 2797 C C . ILE A 1 351 ? 32.938 22.062 2.869 1 97.19 351 ILE A C 1
ATOM 2799 O O . ILE A 1 351 ? 32.375 21.141 2.285 1 97.19 351 ILE A O 1
ATOM 2803 N N . ALA A 1 352 ? 32.281 22.906 3.572 1 96.69 352 ALA A N 1
ATOM 2804 C CA . ALA A 1 352 ? 30.828 22.812 3.795 1 96.69 352 ALA A CA 1
ATOM 2805 C C . ALA A 1 352 ? 30.062 22.969 2.488 1 96.69 352 ALA A C 1
ATOM 2807 O O . ALA A 1 352 ? 29.031 22.328 2.275 1 96.69 352 ALA A O 1
ATOM 2808 N N . ASP A 1 353 ? 30.516 23.844 1.646 1 96.38 353 ASP A N 1
ATOM 2809 C CA . ASP A 1 353 ? 29.859 24.156 0.38 1 96.38 353 ASP A CA 1
ATOM 2810 C C . ASP A 1 353 ? 30 23 -0.607 1 96.38 353 ASP A C 1
ATOM 2812 O O . ASP A 1 353 ? 29.109 22.734 -1.407 1 96.38 353 ASP A O 1
ATOM 2816 N N . LEU A 1 354 ? 31.109 22.328 -0.549 1 96.44 354 LEU A N 1
ATOM 2817 C CA . LEU A 1 354 ? 31.375 21.219 -1.452 1 96.44 354 LEU A CA 1
ATOM 2818 C C . LEU A 1 354 ? 30.75 19.938 -0.93 1 96.44 354 LEU A C 1
ATOM 2820 O O . LEU A 1 354 ? 30.391 19.047 -1.713 1 96.44 354 LEU A O 1
ATOM 2824 N N . HIS A 1 355 ? 30.703 19.797 0.402 1 97.25 355 HIS A N 1
ATOM 2825 C CA . HIS A 1 355 ? 30.141 18.625 1.058 1 97.25 355 HIS A CA 1
ATOM 2826 C C . HIS A 1 355 ? 29.062 19.016 2.066 1 97.25 355 HIS A C 1
ATOM 2828 O O . HIS A 1 355 ? 29.203 18.734 3.262 1 97.25 355 HIS A O 1
ATOM 2834 N N . PRO A 1 356 ? 27.969 19.484 1.545 1 98.12 356 PRO A N 1
ATOM 2835 C CA . PRO A 1 356 ? 26.953 20.047 2.439 1 98.12 356 PRO A CA 1
ATOM 2836 C C . PRO A 1 356 ? 26.172 18.969 3.191 1 98.12 356 PRO A C 1
ATOM 2838 O O . PRO A 1 356 ? 25.484 19.281 4.168 1 98.12 356 PRO A O 1
ATOM 2841 N N . GLU A 1 357 ? 26.188 17.672 2.787 1 98.38 357 GLU A N 1
ATOM 2842 C CA . GLU A 1 357 ? 25.406 16.594 3.387 1 98.38 357 GLU A CA 1
ATOM 2843 C C . GLU A 1 357 ? 26.234 15.797 4.387 1 98.38 357 GLU A C 1
ATOM 2845 O O . GLU A 1 357 ? 27.359 15.391 4.086 1 98.38 357 GLU A O 1
ATOM 2850 N N . VAL A 1 358 ? 25.703 15.609 5.559 1 98.25 358 VAL A N 1
ATOM 2851 C CA . VAL A 1 358 ? 26.375 14.781 6.543 1 98.25 358 VAL A CA 1
ATOM 2852 C C . VAL A 1 358 ? 26.078 13.312 6.277 1 98.25 358 VAL A C 1
ATOM 2854 O O . VAL A 1 358 ? 25.062 12.977 5.66 1 98.25 358 VAL A O 1
ATOM 2857 N N . GLU A 1 359 ? 26.875 12.383 6.781 1 96.44 359 GLU A N 1
ATOM 2858 C CA . GLU A 1 359 ? 26.766 10.953 6.531 1 96.44 359 GLU A CA 1
ATOM 2859 C C . GLU A 1 359 ? 25.672 10.32 7.398 1 96.44 359 GLU A C 1
ATOM 2861 O O . GLU A 1 359 ? 24.891 9.5 6.922 1 96.44 359 GLU A O 1
ATOM 2866 N N . GLU A 1 360 ? 25.672 10.695 8.625 1 96.56 360 GLU A N 1
ATOM 2867 C CA . GLU A 1 360 ? 24.703 10.117 9.547 1 96.56 360 GLU A CA 1
ATOM 2868 C C . GLU A 1 360 ? 23.297 10.648 9.258 1 96.56 360 GLU A C 1
ATOM 2870 O O . GLU A 1 360 ? 23.125 11.82 8.922 1 96.56 360 GLU A O 1
ATOM 2875 N N . LYS A 1 361 ? 22.375 9.828 9.438 1 96.69 361 LYS A N 1
ATOM 2876 C CA . LYS A 1 361 ? 20.969 10.195 9.211 1 96.69 361 LYS A CA 1
ATOM 2877 C C . LYS A 1 361 ? 20.25 10.422 10.531 1 96.69 361 LYS A C 1
ATOM 2879 O O . LYS A 1 361 ? 20.625 9.867 11.562 1 96.69 361 LYS A O 1
ATOM 2884 N N . VAL A 1 362 ? 19.25 11.258 10.445 1 97.94 362 VAL A N 1
ATOM 2885 C CA . VAL A 1 362 ? 18.438 11.523 11.641 1 97.94 362 VAL A CA 1
ATOM 2886 C C . VAL A 1 362 ? 17.344 10.477 11.766 1 97.94 362 VAL A C 1
ATOM 2888 O O . VAL A 1 362 ? 16.516 10.32 10.859 1 97.94 362 VAL A O 1
ATOM 2891 N N . GLN A 1 363 ? 17.328 9.766 12.875 1 96.19 363 GLN A N 1
ATOM 2892 C CA . GLN A 1 363 ? 16.344 8.719 13.133 1 96.19 363 GLN A CA 1
ATOM 2893 C C . GLN A 1 363 ? 15.266 9.211 14.094 1 96.19 363 GLN A C 1
ATOM 2895 O O . GLN A 1 363 ? 15.492 10.133 14.875 1 96.19 363 GLN A O 1
ATOM 2900 N N . PRO A 1 364 ? 14.07 8.617 14.023 1 96.19 364 PRO A N 1
ATOM 2901 C CA . PRO A 1 364 ? 13.055 8.953 15.023 1 96.19 364 PRO A CA 1
ATOM 2902 C C . PRO A 1 364 ? 13.531 8.703 16.453 1 96.19 364 PRO A C 1
ATOM 2904 O O . PRO A 1 364 ? 14.508 7.98 16.672 1 96.19 364 PRO A O 1
ATOM 2907 N N . VAL A 1 365 ? 12.844 9.281 17.281 1 93.81 365 VAL A N 1
ATOM 2908 C CA . VAL A 1 365 ? 13.266 9.297 18.672 1 93.81 365 VAL A CA 1
ATOM 2909 C C . VAL A 1 365 ? 13.367 7.867 19.203 1 93.81 365 VAL A C 1
ATOM 2911 O O . VAL A 1 365 ? 12.508 7.031 18.906 1 93.81 365 VAL A O 1
ATOM 2914 N N . ALA A 1 366 ? 14.383 7.598 19.969 1 83.25 366 ALA A N 1
ATOM 2915 C CA . ALA A 1 366 ? 14.578 6.332 20.672 1 83.25 366 ALA A CA 1
ATOM 2916 C C . ALA A 1 366 ? 13.586 6.184 21.828 1 83.25 366 ALA A C 1
ATOM 2918 O O . ALA A 1 366 ? 13.117 7.18 22.375 1 83.25 366 ALA A O 1
ATOM 2919 N N . PRO A 1 367 ? 13.336 5.016 22.109 1 76.44 367 PRO A N 1
ATOM 2920 C CA . PRO A 1 367 ? 13.977 3.754 21.734 1 76.44 367 PRO A CA 1
ATOM 2921 C C . PRO A 1 367 ? 13.297 3.08 20.547 1 76.44 367 PRO A C 1
ATOM 2923 O O . PRO A 1 367 ? 13.781 2.059 20.047 1 76.44 367 PRO A O 1
ATOM 2926 N N . ARG A 1 368 ? 12.25 3.611 20.078 1 75.38 368 ARG A N 1
ATOM 2927 C CA . ARG A 1 368 ? 11.516 2.906 19.047 1 75.38 368 ARG A CA 1
ATOM 2928 C C . ARG A 1 368 ? 12.195 3.068 17.688 1 75.38 368 ARG A C 1
ATOM 2930 O O . ARG A 1 368 ? 12.305 2.107 16.922 1 75.38 368 ARG A O 1
ATOM 2937 N N . ASN A 1 369 ? 12.766 4.113 17.469 1 89.25 369 ASN A N 1
ATOM 2938 C CA . ASN A 1 369 ? 13.359 4.449 16.172 1 89.25 369 ASN A CA 1
ATOM 2939 C C . ASN A 1 369 ? 12.453 4.051 15.016 1 89.25 369 ASN A C 1
ATOM 2941 O O . ASN A 1 369 ? 12.914 3.504 14.016 1 89.25 369 ASN A O 1
ATOM 2945 N N . SER A 1 370 ? 11.188 4.121 15.25 1 93.38 370 SER A N 1
ATOM 2946 C CA . SER A 1 370 ? 10.164 3.736 14.289 1 93.38 370 SER A CA 1
ATOM 2947 C C . SER A 1 370 ? 9.07 4.793 14.188 1 93.38 370 SER A C 1
ATOM 2949 O O . SER A 1 370 ? 8.984 5.688 15.039 1 93.38 370 SER A O 1
ATOM 2951 N N . PRO A 1 371 ? 8.336 4.734 13.102 1 95.94 371 PRO A N 1
ATOM 2952 C CA . PRO A 1 371 ? 7.199 5.66 13.031 1 95.94 371 PRO A CA 1
ATOM 2953 C C . PRO A 1 371 ? 6.25 5.516 14.227 1 95.94 371 PRO A C 1
ATOM 2955 O O . PRO A 1 371 ? 6.062 4.406 14.734 1 95.94 371 PRO A O 1
ATOM 2958 N N . LEU A 1 372 ? 5.758 6.641 14.633 1 96.31 372 LEU A N 1
ATOM 2959 C CA . LEU A 1 372 ? 4.711 6.594 15.648 1 96.31 372 LEU A CA 1
ATOM 2960 C C . LEU A 1 372 ? 3.564 5.691 15.211 1 96.31 372 LEU A C 1
ATOM 2962 O O . LEU A 1 372 ? 3.066 4.887 16 1 96.31 372 LEU A O 1
ATOM 2966 N N . PHE A 1 373 ? 3.201 5.836 14.016 1 95.94 373 PHE A N 1
ATOM 2967 C CA . PHE A 1 373 ? 2.24 4.961 13.359 1 95.94 373 PHE A CA 1
ATOM 2968 C C . PHE A 1 373 ? 2.289 5.145 11.844 1 95.94 373 PHE A C 1
ATOM 2970 O O . PHE A 1 373 ? 2.932 6.074 11.352 1 95.94 373 PHE A O 1
ATOM 2977 N N . HIS A 1 374 ? 1.725 4.312 11.18 1 95.75 374 HIS A N 1
ATOM 2978 C CA . HIS A 1 374 ? 1.464 4.477 9.75 1 95.75 374 HIS A CA 1
ATOM 2979 C C . HIS A 1 374 ? 0.009 4.168 9.422 1 95.75 374 HIS A C 1
ATOM 2981 O O . HIS A 1 374 ? -0.693 3.533 10.211 1 95.75 374 HIS A O 1
ATOM 2987 N N . ASN A 1 375 ? -0.432 4.719 8.344 1 94.81 375 ASN A N 1
ATOM 2988 C CA . ASN A 1 375 ? -1.828 4.621 7.934 1 94.81 375 ASN A CA 1
ATOM 2989 C C . ASN A 1 375 ? -1.961 4.566 6.414 1 94.81 375 ASN A C 1
ATOM 2991 O O . ASN A 1 375 ? -1.118 5.102 5.691 1 94.81 375 ASN A O 1
ATOM 2995 N N . LYS A 1 376 ? -3.008 3.908 5.961 1 93.12 376 LYS A N 1
ATOM 2996 C CA . LYS A 1 376 ? -3.27 3.834 4.527 1 93.12 376 LYS A CA 1
ATOM 2997 C C . LYS A 1 376 ? -3.854 5.145 4.004 1 93.12 376 LYS A C 1
ATOM 2999 O O . LYS A 1 376 ? -3.85 5.395 2.799 1 93.12 376 LYS A O 1
ATOM 3004 N N . ASN A 1 377 ? -4.344 5.953 4.879 1 95.94 377 ASN A N 1
ATOM 3005 C CA . ASN A 1 377 ? -4.832 7.27 4.48 1 95.94 377 ASN A CA 1
ATOM 3006 C C . ASN A 1 377 ? -3.688 8.195 4.078 1 95.94 377 ASN A C 1
ATOM 3008 O O . ASN A 1 377 ? -2.617 8.164 4.688 1 95.94 377 ASN A O 1
ATOM 3012 N N . HIS A 1 378 ? -3.992 8.953 3.096 1 97.69 378 HIS A N 1
ATOM 3013 C CA . HIS A 1 378 ? -3.029 9.961 2.67 1 97.69 378 HIS A CA 1
ATOM 3014 C C . HIS A 1 378 ? -3.232 11.273 3.426 1 97.69 378 HIS A C 1
ATOM 3016 O O . HIS A 1 378 ? -4.199 11.992 3.174 1 97.69 378 HIS A O 1
ATOM 3022 N N . TYR A 1 379 ? -2.35 11.547 4.273 1 98.44 379 TYR A N 1
ATOM 3023 C CA . TYR A 1 379 ? -2.443 12.766 5.066 1 98.44 379 TYR A CA 1
ATOM 3024 C C . TYR A 1 379 ? -1.619 13.891 4.441 1 98.44 379 TYR A C 1
ATOM 3026 O O . TYR A 1 379 ? -0.553 13.641 3.873 1 98.44 379 TYR A O 1
ATOM 3034 N N . GLN A 1 380 ? -2.051 15.109 4.652 1 97.44 380 GLN A N 1
ATOM 3035 C CA . GLN A 1 380 ? -1.393 16.234 4.008 1 97.44 380 GLN A CA 1
ATOM 3036 C C . GLN A 1 380 ? -0.869 17.234 5.043 1 97.44 380 GLN A C 1
ATOM 3038 O O . GLN A 1 380 ? 0.128 17.922 4.805 1 97.44 380 GLN A O 1
ATOM 3043 N N . LYS A 1 381 ? -1.556 17.375 6.094 1 97.81 381 LYS A N 1
ATOM 3044 C CA . LYS A 1 381 ? -1.181 18.328 7.129 1 97.81 381 LYS A CA 1
ATOM 3045 C C . LYS A 1 381 ? -1.26 17.703 8.516 1 97.81 381 LYS A C 1
ATOM 3047 O O . LYS A 1 381 ? -2.047 16.781 8.742 1 97.81 381 LYS A O 1
ATOM 3052 N N . ILE A 1 382 ? -0.499 18.219 9.406 1 98.5 382 ILE A N 1
ATOM 3053 C CA . ILE A 1 382 ? -0.485 17.719 10.773 1 98.5 382 ILE A CA 1
ATOM 3054 C C . ILE A 1 382 ? -0.472 18.891 11.758 1 98.5 382 ILE A C 1
ATOM 3056 O O . ILE A 1 382 ? 0.175 19.906 11.508 1 98.5 382 ILE A O 1
ATOM 3060 N N . GLY A 1 383 ? -1.246 18.812 12.75 1 98.38 383 GLY A N 1
ATOM 3061 C CA . GLY A 1 383 ? -1.215 19.656 13.945 1 98.38 383 GLY A CA 1
ATOM 3062 C C . GLY A 1 383 ? -1.14 18.844 15.234 1 98.38 383 GLY A C 1
ATOM 3063 O O . GLY A 1 383 ? -1.664 17.734 15.305 1 98.38 383 GLY A O 1
ATOM 3064 N N . VAL A 1 384 ? -0.458 19.438 16.234 1 98.38 384 VAL A N 1
ATOM 3065 C CA . VAL A 1 384 ? -0.327 18.75 17.516 1 98.38 384 VAL A CA 1
ATOM 3066 C C . VAL A 1 384 ? -0.732 19.688 18.641 1 98.38 384 VAL A C 1
ATOM 3068 O O . VAL A 1 384 ? -0.278 20.828 18.703 1 98.38 384 VAL A O 1
ATOM 3071 N N . HIS A 1 385 ? -1.557 19.219 19.484 1 97.88 385 HIS A N 1
ATOM 3072 C CA . HIS A 1 385 ? -1.954 19.969 20.672 1 97.88 385 HIS A CA 1
ATOM 3073 C C . HIS A 1 385 ? -1.636 19.188 21.938 1 97.88 385 HIS A C 1
ATOM 3075 O O . HIS A 1 385 ? -1.898 17.984 22.016 1 97.88 385 HIS A O 1
ATOM 3081 N N . ARG A 1 386 ? -1.079 19.875 22.859 1 95.25 386 ARG A N 1
ATOM 3082 C CA . ARG A 1 386 ? -0.771 19.281 24.156 1 95.25 386 ARG A CA 1
ATOM 3083 C C . ARG A 1 386 ? -1.824 19.656 25.203 1 95.25 386 ARG A C 1
ATOM 3085 O O . ARG A 1 386 ? -2.154 20.828 25.359 1 95.25 386 ARG A O 1
ATOM 3092 N N . ILE A 1 387 ? -2.311 18.625 25.938 1 95.31 387 ILE A N 1
ATOM 3093 C CA . ILE A 1 387 ? -3.361 18.875 26.922 1 95.31 387 ILE A CA 1
ATOM 3094 C C . ILE A 1 387 ? -3.096 18.047 28.172 1 95.31 387 ILE A C 1
ATOM 3096 O O . ILE A 1 387 ? -2.617 16.922 28.094 1 95.31 387 ILE A O 1
ATOM 3100 N N . GLN A 1 388 ? -3.363 18.672 29.234 1 93.38 388 GLN A N 1
ATOM 3101 C CA . GLN A 1 388 ? -3.324 17.953 30.5 1 93.38 388 GLN A CA 1
ATOM 3102 C C . GLN A 1 388 ? -4.703 17.406 30.875 1 93.38 388 GLN A C 1
ATOM 3104 O O . GLN A 1 388 ? -5.648 18.188 31.047 1 93.38 388 GLN A O 1
ATOM 3109 N N . ALA A 1 389 ? -4.816 16.141 30.969 1 93.38 389 ALA A N 1
ATOM 3110 C CA . ALA A 1 389 ? -6.086 15.516 31.328 1 93.38 389 ALA A CA 1
ATOM 3111 C C . ALA A 1 389 ? -6.336 15.578 32.844 1 93.38 389 ALA A C 1
ATOM 3113 O O . ALA A 1 389 ? -5.551 16.172 33.562 1 93.38 389 ALA A O 1
ATOM 3114 N N . ARG A 1 390 ? -7.469 15 33.25 1 90.25 390 ARG A N 1
ATOM 3115 C CA . ARG A 1 390 ? -7.875 15.078 34.656 1 90.25 390 ARG A CA 1
ATOM 3116 C C . ARG A 1 390 ? -7.012 14.164 35.531 1 90.25 390 ARG A C 1
ATOM 3118 O O . ARG A 1 390 ? -6.922 14.359 36.719 1 90.25 390 ARG A O 1
ATOM 3125 N N . ASP A 1 391 ? -6.426 13.258 34.938 1 86.62 391 ASP A N 1
ATOM 3126 C CA . ASP A 1 391 ? -5.543 12.367 35.688 1 86.62 391 ASP A CA 1
ATOM 3127 C C . ASP A 1 391 ? -4.195 13.031 35.938 1 86.62 391 ASP A C 1
ATOM 3129 O O . ASP A 1 391 ? -3.336 12.453 36.625 1 86.62 391 ASP A O 1
ATOM 3133 N N . GLY A 1 392 ? -3.955 14.156 35.375 1 89.25 392 GLY A N 1
ATOM 3134 C CA . GLY A 1 392 ? -2.734 14.906 35.625 1 89.25 392 GLY A CA 1
ATOM 3135 C C . GLY A 1 392 ? -1.675 14.695 34.562 1 89.25 392 GLY A C 1
ATOM 3136 O O . GLY A 1 392 ? -0.66 15.391 34.562 1 89.25 392 GLY A O 1
ATOM 3137 N N . HIS A 1 393 ? -1.927 13.797 33.75 1 91.31 393 HIS A N 1
ATOM 3138 C CA . HIS A 1 393 ? -0.948 13.516 32.719 1 91.31 393 HIS A CA 1
ATOM 3139 C C . HIS A 1 393 ? -1.186 14.391 31.5 1 91.31 393 HIS A C 1
ATOM 3141 O O . HIS A 1 393 ? -2.316 14.812 31.234 1 91.31 393 HIS A O 1
ATOM 3147 N N . THR A 1 394 ? -0.085 14.633 30.797 1 92.5 394 THR A N 1
ATOM 3148 C CA . THR A 1 394 ? -0.16 15.43 29.578 1 92.5 394 THR A CA 1
ATOM 3149 C C . THR A 1 394 ? -0.202 14.531 28.344 1 92.5 394 THR A C 1
ATOM 3151 O O . THR A 1 394 ? 0.579 13.586 28.234 1 92.5 394 THR A O 1
ATOM 3154 N N . TYR A 1 395 ? -1.119 14.844 27.516 1 94.44 395 TYR A N 1
ATOM 3155 C CA . TYR A 1 395 ? -1.284 14.062 26.297 1 94.44 395 TYR A CA 1
ATOM 3156 C C . TYR A 1 395 ? -1.093 14.938 25.062 1 94.44 395 TYR A C 1
ATOM 3158 O O . TYR A 1 395 ? -1.435 16.125 25.062 1 94.44 395 TYR A O 1
ATOM 3166 N N . ASN A 1 396 ? -0.485 14.328 24.016 1 95.69 396 ASN A N 1
ATOM 3167 C CA . ASN A 1 396 ? -0.423 14.953 22.703 1 95.69 396 ASN A CA 1
ATOM 3168 C C . ASN A 1 396 ? -1.527 14.43 21.781 1 95.69 396 ASN A C 1
ATOM 3170 O O . ASN A 1 396 ? -1.71 13.219 21.656 1 95.69 396 ASN A O 1
ATOM 3174 N N . VAL A 1 397 ? -2.27 15.312 21.281 1 98.06 397 VAL A N 1
ATOM 3175 C CA . VAL A 1 397 ? -3.346 14.961 20.359 1 98.06 397 VAL A CA 1
ATOM 3176 C C . VAL A 1 397 ? -3.004 15.453 18.953 1 98.06 397 VAL A C 1
ATOM 3178 O O . VAL A 1 397 ? -2.701 16.641 18.766 1 98.06 397 VAL A O 1
ATOM 3181 N N . LEU A 1 398 ? -3.047 14.562 18.016 1 98.56 398 LEU A N 1
ATOM 3182 C CA . LEU A 1 398 ? -2.721 14.883 16.625 1 98.56 398 LEU A CA 1
ATOM 3183 C C . LEU A 1 398 ? -3.984 15.203 15.828 1 98.56 398 LEU A C 1
ATOM 3185 O O . LEU A 1 398 ? -5.008 14.539 16 1 98.56 398 LEU A O 1
ATOM 3189 N N . TYR A 1 399 ? -3.943 16.188 15.07 1 98.69 399 TYR A N 1
ATOM 3190 C CA . TYR A 1 399 ? -4.949 16.516 14.062 1 98.69 399 TYR A CA 1
ATOM 3191 C C . TYR A 1 399 ? -4.383 16.375 12.656 1 98.69 399 TYR A C 1
ATOM 3193 O O . TYR A 1 399 ? -3.518 17.156 12.25 1 98.69 399 TYR A O 1
ATOM 3201 N N . LEU A 1 400 ? -4.824 15.375 11.953 1 98.69 400 LEU A N 1
ATOM 3202 C CA . LEU A 1 400 ? -4.312 15.07 10.625 1 98.69 400 LEU A CA 1
ATOM 3203 C C . LEU A 1 400 ? -5.383 15.305 9.562 1 98.69 400 LEU A C 1
ATOM 3205 O O . LEU A 1 400 ? -6.516 14.844 9.703 1 98.69 400 LEU A O 1
ATOM 3209 N N . VAL A 1 401 ? -5.016 16.016 8.508 1 98.56 401 VAL A N 1
ATOM 3210 C CA . VAL A 1 401 ? -5.914 16.312 7.398 1 98.56 401 VAL A CA 1
ATOM 3211 C C . VAL A 1 401 ? -5.727 15.289 6.289 1 98.56 401 VAL A C 1
ATOM 3213 O O . VAL A 1 401 ? -4.609 15.062 5.824 1 98.56 401 VAL A O 1
ATOM 3216 N N . THR A 1 402 ? -6.801 14.664 5.883 1 97.88 402 THR A N 1
ATOM 3217 C CA . THR A 1 402 ? -6.73 13.711 4.777 1 97.88 402 THR A CA 1
ATOM 3218 C C . THR A 1 402 ? -6.906 14.422 3.439 1 97.88 402 THR A C 1
ATOM 3220 O O . THR A 1 402 ? -7.414 15.547 3.389 1 97.88 402 THR A O 1
ATOM 3223 N N . ASP A 1 403 ? -6.559 13.82 2.332 1 96.25 403 ASP A N 1
ATOM 3224 C CA . ASP A 1 403 ? -6.707 14.367 0.989 1 96.25 403 ASP A CA 1
ATOM 3225 C C . ASP A 1 403 ? -8.172 14.391 0.561 1 96.25 403 ASP A C 1
ATOM 3227 O O . ASP A 1 403 ? -8.531 15.055 -0.412 1 96.25 403 ASP A O 1
ATOM 3231 N N . LYS A 1 404 ? -8.992 13.75 1.335 1 95.06 404 LYS A N 1
ATOM 3232 C CA . LYS A 1 404 ? -10.414 13.703 1.011 1 95.06 404 LYS A CA 1
ATOM 3233 C C . LYS A 1 404 ? -11.188 14.797 1.744 1 95.06 404 LYS A C 1
ATOM 3235 O O . LYS A 1 404 ? -12.398 14.922 1.576 1 95.06 404 LYS A O 1
ATOM 3240 N N . GLY A 1 405 ? -10.57 15.453 2.623 1 97.31 405 GLY A N 1
ATOM 3241 C CA . GLY A 1 405 ? -11.188 16.594 3.271 1 97.31 405 GLY A CA 1
ATOM 3242 C C . GLY A 1 405 ? -11.641 16.312 4.688 1 97.31 405 GLY A C 1
ATOM 3243 O O . GLY A 1 405 ? -12.469 17.031 5.246 1 97.31 405 GLY A O 1
ATOM 3244 N N . TYR A 1 406 ? -11.156 15.242 5.258 1 98.12 406 TYR A N 1
ATOM 3245 C CA . TYR A 1 406 ? -11.484 14.898 6.641 1 98.12 406 TYR A CA 1
ATOM 3246 C C . TYR A 1 406 ? -10.336 15.258 7.578 1 98.12 406 TYR A C 1
ATOM 3248 O O . TYR A 1 406 ? -9.211 15.477 7.133 1 98.12 406 TYR A O 1
ATOM 3256 N N . ILE A 1 407 ? -10.672 15.359 8.805 1 98.62 407 ILE A N 1
ATOM 3257 C CA . ILE A 1 407 ? -9.672 15.539 9.852 1 98.62 407 ILE A CA 1
ATOM 3258 C C . ILE A 1 407 ? -9.727 14.352 10.812 1 98.62 407 ILE A C 1
ATOM 3260 O O . ILE A 1 407 ? -10.789 14.008 11.328 1 98.62 407 ILE A O 1
ATOM 3264 N N . HIS A 1 408 ? -8.641 13.758 11.023 1 98.56 408 HIS A N 1
ATOM 3265 C CA . HIS A 1 408 ? -8.523 12.711 12.031 1 98.56 408 HIS A CA 1
ATOM 3266 C C . HIS A 1 408 ? -7.957 13.258 13.336 1 98.56 408 HIS A C 1
ATOM 3268 O O . HIS A 1 408 ? -6.938 13.961 13.328 1 98.56 408 HIS A O 1
ATOM 3274 N N . LYS A 1 409 ? -8.648 13.008 14.352 1 98.38 409 LYS A N 1
ATOM 3275 C CA . LYS A 1 409 ? -8.188 13.32 15.695 1 98.38 409 LYS A CA 1
ATOM 3276 C C . LYS A 1 409 ? -7.613 12.078 16.391 1 98.38 409 LYS A C 1
ATOM 3278 O O . LYS A 1 409 ? -8.352 11.141 16.688 1 98.38 409 LYS A O 1
ATOM 3283 N N . MET A 1 410 ? -6.355 12.141 16.719 1 97.88 410 MET A N 1
ATOM 3284 C CA . MET A 1 410 ? -5.684 10.961 17.234 1 97.88 410 MET A CA 1
ATOM 3285 C C . MET A 1 410 ? -4.953 11.273 18.531 1 97.88 410 MET A C 1
ATOM 3287 O O . MET A 1 410 ? -4.223 12.258 18.625 1 97.88 410 MET A O 1
ATOM 3291 N N . VAL A 1 411 ? -5.109 10.414 19.469 1 97.31 411 VAL A N 1
ATOM 3292 C CA . VAL A 1 411 ? -4.43 10.562 20.75 1 97.31 411 VAL A CA 1
ATOM 3293 C C . VAL A 1 411 ? -3.166 9.711 20.781 1 97.31 411 VAL A C 1
ATOM 3295 O O . VAL A 1 411 ? -3.217 8.508 20.5 1 97.31 411 VAL A O 1
ATOM 3298 N N . VAL A 1 412 ? -2.045 10.359 21.094 1 95.75 412 VAL A N 1
ATOM 3299 C CA . VAL A 1 412 ? -0.786 9.625 21.156 1 95.75 412 VAL A CA 1
ATOM 3300 C C . VAL A 1 412 ? -0.746 8.797 22.438 1 95.75 412 VAL A C 1
ATOM 3302 O O . VAL A 1 412 ? -0.967 9.32 23.531 1 95.75 412 VAL A O 1
ATOM 3305 N N . MET A 1 413 ? -0.503 7.508 22.266 1 91 413 MET A N 1
ATOM 3306 C CA . MET A 1 413 ? -0.375 6.559 23.359 1 91 413 MET A CA 1
ATOM 3307 C C . MET A 1 413 ? 1.054 6.035 23.469 1 91 413 MET A C 1
ATOM 3309 O O . MET A 1 413 ? 1.86 6.234 22.562 1 91 413 MET A O 1
ATOM 3313 N N . PRO A 1 414 ? 1.445 5.414 24.516 1 82.56 414 PRO A N 1
ATOM 3314 C CA . PRO A 1 414 ? 2.814 4.914 24.672 1 82.56 414 PRO A CA 1
ATOM 3315 C C . PRO A 1 414 ? 3.227 3.961 23.562 1 82.56 414 PRO A C 1
ATOM 3317 O O . PRO A 1 414 ? 4.391 3.953 23.141 1 82.56 414 PRO A O 1
ATOM 3320 N N . HIS A 1 415 ? 2.309 3.207 23.109 1 79.94 415 HIS A N 1
ATOM 3321 C CA . HIS A 1 415 ? 2.68 2.223 22.094 1 79.94 415 HIS A CA 1
ATOM 3322 C C . HIS A 1 415 ? 1.983 2.504 20.766 1 79.94 415 HIS A C 1
ATOM 3324 O O . HIS A 1 415 ? 1.749 1.587 19.969 1 79.94 415 HIS A O 1
ATOM 3330 N N . GLY A 1 416 ? 1.669 3.738 20.531 1 89.56 416 GLY A N 1
ATOM 3331 C CA . GLY A 1 416 ? 1.035 4.066 19.266 1 89.56 416 GLY A CA 1
ATOM 3332 C C . GLY A 1 416 ? 0.037 5.203 19.375 1 89.56 416 GLY A C 1
ATOM 3333 O O . GLY A 1 416 ? 0.289 6.195 20.062 1 89.56 416 GLY A O 1
ATOM 3334 N N . VAL A 1 417 ? -0.987 5.051 18.547 1 95.06 417 VAL A N 1
ATOM 3335 C CA . VAL A 1 417 ? -1.983 6.117 18.516 1 95.06 417 VAL A CA 1
ATOM 3336 C C . VAL A 1 417 ? -3.385 5.516 18.562 1 95.06 417 VAL A C 1
ATOM 3338 O O . VAL A 1 417 ? -3.57 4.328 18.281 1 95.06 417 VAL A O 1
ATOM 3341 N N . LEU A 1 418 ? -4.305 6.305 19 1 95.5 418 LEU A N 1
ATOM 3342 C CA . LEU A 1 418 ? -5.73 5.996 18.953 1 95.5 418 LEU A CA 1
ATOM 3343 C C . LEU A 1 418 ? -6.484 7.035 18.141 1 95.5 418 LEU A C 1
ATOM 3345 O O . LEU A 1 418 ? -6.578 8.195 18.547 1 95.5 418 LEU A O 1
ATOM 3349 N N . ASN A 1 419 ? -6.934 6.641 16.984 1 96.56 419 ASN A N 1
ATOM 3350 C CA . ASN A 1 419 ? -7.785 7.523 16.188 1 96.56 419 ASN A CA 1
ATOM 3351 C C . ASN A 1 419 ? -9.219 7.543 16.719 1 96.56 419 ASN A C 1
ATOM 3353 O O . ASN A 1 419 ? -9.977 6.602 16.5 1 96.56 419 ASN A O 1
ATOM 3357 N N . ILE A 1 420 ? -9.633 8.578 17.312 1 96.56 420 ILE A N 1
ATOM 3358 C CA . ILE A 1 420 ? -10.883 8.539 18.062 1 96.56 420 ILE A CA 1
ATOM 3359 C C . ILE A 1 420 ? -11.992 9.188 17.234 1 96.56 420 ILE A C 1
ATOM 3361 O O . ILE A 1 420 ? -13.172 8.859 17.406 1 96.56 420 ILE A O 1
ATOM 3365 N N . LEU A 1 421 ? -11.609 10.133 16.344 1 97.31 421 LEU A N 1
ATOM 3366 C CA . LEU A 1 421 ? -12.648 10.859 15.617 1 97.31 421 LEU A CA 1
ATOM 3367 C C . LEU A 1 421 ? -12.195 11.141 14.188 1 97.31 421 LEU A C 1
ATOM 3369 O O . LEU A 1 421 ? -11.039 11.508 13.953 1 97.31 421 LEU A O 1
ATOM 3373 N N . GLU A 1 422 ? -13.016 10.93 13.258 1 97.31 422 GLU A N 1
ATOM 3374 C CA . GLU A 1 422 ? -12.945 11.523 11.93 1 97.31 422 GLU A CA 1
ATOM 3375 C C . GLU A 1 422 ? -13.984 12.633 11.766 1 97.31 422 GLU A C 1
ATOM 3377 O O . GLU A 1 422 ? -15.18 12.398 11.938 1 97.31 422 GLU A O 1
ATOM 3382 N N . ILE A 1 423 ? -13.555 13.773 11.398 1 98.25 423 ILE A N 1
ATOM 3383 C CA . ILE A 1 423 ? -14.414 14.945 11.359 1 98.25 423 ILE A CA 1
ATOM 3384 C C . ILE A 1 423 ? -14.555 15.445 9.922 1 98.25 423 ILE A C 1
ATOM 3386 O O . ILE A 1 423 ? -13.555 15.57 9.203 1 98.25 423 ILE A O 1
ATOM 3390 N N . GLN A 1 424 ? -15.734 15.641 9.5 1 97.56 424 GLN A N 1
ATOM 3391 C CA . GLN A 1 424 ? -16 16.391 8.289 1 97.56 424 GLN A CA 1
ATOM 3392 C C . GLN A 1 424 ? -16.281 17.859 8.602 1 97.56 424 GLN A C 1
ATOM 3394 O O . GLN A 1 424 ? -17.422 18.234 8.898 1 97.56 424 GLN A O 1
ATOM 3399 N N . PRO A 1 425 ? -15.383 18.672 8.406 1 97.94 425 PRO A N 1
ATOM 3400 C CA . PRO A 1 425 ? -15.477 20 9 1 97.94 425 PRO A CA 1
ATOM 3401 C C . PRO A 1 425 ? -16.422 20.922 8.227 1 97.94 425 PRO A C 1
ATOM 3403 O O . PRO A 1 425 ? -16.953 21.875 8.797 1 97.94 425 PRO A O 1
ATOM 3406 N N . PHE A 1 426 ? -16.719 20.656 6.938 1 98 426 PHE A N 1
ATOM 3407 C CA . PHE A 1 426 ? -17.453 21.609 6.109 1 98 426 PHE A CA 1
ATOM 3408 C C . PHE A 1 426 ? -18.859 21.109 5.848 1 98 426 PHE A C 1
ATOM 3410 O O . PHE A 1 426 ? -19.172 19.938 6.078 1 98 426 PHE A O 1
ATOM 3417 N N . GLN A 1 427 ? -19.703 22.016 5.43 1 94.38 427 GLN A N 1
ATOM 3418 C CA . GLN A 1 427 ? -21.094 21.656 5.129 1 94.38 427 GLN A CA 1
ATOM 3419 C C . GLN A 1 427 ? -21.172 20.672 3.973 1 94.38 427 GLN A C 1
ATOM 3421 O O . GLN A 1 427 ? -21.953 19.719 4.016 1 94.38 427 GLN A O 1
ATOM 3426 N N . GLN A 1 428 ? -20.391 20.984 3.072 1 94.25 428 GLN A N 1
ATOM 3427 C CA . GLN A 1 428 ? -20.203 20.062 1.962 1 94.25 428 GLN A CA 1
ATOM 3428 C C . GLN A 1 428 ? -18.766 19.547 1.927 1 94.25 428 GLN A C 1
ATOM 3430 O O . GLN A 1 428 ? -17.828 20.25 2.311 1 94.25 428 GLN A O 1
ATOM 3435 N N . LEU A 1 429 ? -18.703 18.312 1.532 1 95.38 429 LEU A N 1
ATOM 3436 C CA . LEU A 1 429 ? -17.375 17.719 1.449 1 95.38 429 LEU A CA 1
ATOM 3437 C C . LEU A 1 429 ? -16.469 18.547 0.529 1 95.38 429 LEU A C 1
ATOM 3439 O O . LEU A 1 429 ? -16.844 18.844 -0.609 1 95.38 429 LEU A O 1
ATOM 3443 N N . ALA A 1 430 ? -15.398 18.938 1.016 1 96.81 430 ALA A N 1
ATOM 3444 C CA . ALA A 1 430 ? -14.43 19.766 0.297 1 96.81 430 ALA A CA 1
ATOM 3445 C C . ALA A 1 430 ? -13.023 19.578 0.845 1 96.81 430 ALA A C 1
ATOM 3447 O O . ALA A 1 430 ? -12.852 19.141 1.987 1 96.81 430 ALA A O 1
ATOM 3448 N N . PRO A 1 431 ? -12.062 19.844 -0.031 1 96.75 431 PRO A N 1
ATOM 3449 C CA . PRO A 1 431 ? -10.688 19.766 0.468 1 96.75 431 PRO A CA 1
ATOM 3450 C C . PRO A 1 431 ? -10.375 20.844 1.494 1 96.75 431 PRO A C 1
ATOM 3452 O O . PRO A 1 431 ? -10.977 21.922 1.467 1 96.75 431 PRO A O 1
ATOM 3455 N N . ILE A 1 432 ? -9.523 20.516 2.342 1 97.69 432 ILE A N 1
ATOM 3456 C CA . ILE A 1 432 ? -9.039 21.484 3.312 1 97.69 432 ILE A CA 1
ATOM 3457 C C . ILE A 1 432 ? -7.812 22.203 2.756 1 97.69 432 ILE A C 1
ATOM 3459 O O . ILE A 1 432 ? -6.781 21.578 2.504 1 97.69 432 ILE A O 1
ATOM 3463 N N . LEU A 1 433 ? -7.863 23.516 2.631 1 96.12 433 LEU A N 1
ATOM 3464 C CA . LEU A 1 433 ? -6.801 24.281 1.991 1 96.12 433 LEU A CA 1
ATOM 3465 C C . LEU A 1 433 ? -5.754 24.719 3.01 1 96.12 433 LEU A C 1
ATOM 3467 O O . LEU A 1 433 ? -4.57 24.828 2.68 1 96.12 433 LEU A O 1
ATOM 3471 N N . ALA A 1 434 ? -6.172 25.016 4.168 1 96.12 434 ALA A N 1
ATOM 3472 C CA . ALA A 1 434 ? -5.262 25.484 5.211 1 96.12 434 ALA A CA 1
ATOM 3473 C C . ALA A 1 434 ? -5.773 25.109 6.598 1 96.12 434 ALA A C 1
ATOM 3475 O O . ALA A 1 434 ? -6.977 24.922 6.793 1 96.12 434 ALA A O 1
ATOM 3476 N N . MET A 1 435 ? -4.879 24.953 7.492 1 97.31 435 MET A N 1
ATOM 3477 C CA . MET A 1 435 ? -5.199 24.609 8.875 1 97.31 435 MET A CA 1
ATOM 3478 C C . MET A 1 435 ? -4.234 25.281 9.844 1 97.31 435 MET A C 1
ATOM 3480 O O . MET A 1 435 ? -3.033 25.359 9.578 1 97.31 435 MET A O 1
ATOM 3484 N N . THR A 1 436 ? -4.723 25.844 10.859 1 96.62 436 THR A N 1
ATOM 3485 C CA . THR A 1 436 ? -3.904 26.359 11.961 1 96.62 436 THR A CA 1
ATOM 3486 C C . THR A 1 436 ? -4.57 26.078 13.305 1 96.62 436 THR A C 1
ATOM 3488 O O . THR A 1 436 ? -5.758 25.734 13.359 1 96.62 436 THR A O 1
ATOM 3491 N N . LEU A 1 437 ? -3.795 26.094 14.359 1 96.12 437 LEU A N 1
ATOM 3492 C CA . LEU A 1 437 ? -4.324 25.734 15.672 1 96.12 437 LEU A CA 1
ATOM 3493 C C . LEU A 1 437 ? -3.988 26.797 16.703 1 96.12 437 LEU A C 1
ATOM 3495 O O . LEU A 1 437 ? -2.973 27.484 16.594 1 96.12 437 LEU A O 1
ATOM 3499 N N . ASP A 1 438 ? -4.828 26.969 17.625 1 96.62 438 ASP A N 1
ATOM 3500 C CA . ASP A 1 438 ? -4.617 27.797 18.812 1 96.62 438 ASP A CA 1
ATOM 3501 C C . ASP A 1 438 ? -4.414 26.922 20.047 1 96.62 438 ASP A C 1
ATOM 3503 O O . ASP A 1 438 ? -5.352 26.266 20.516 1 96.62 438 ASP A O 1
ATOM 3507 N N . HIS A 1 439 ? -3.295 26.969 20.641 1 94.56 439 HIS A N 1
ATOM 3508 C CA . HIS A 1 439 ? -2.973 26.094 21.766 1 94.56 439 HIS A CA 1
ATOM 3509 C C . HIS A 1 439 ? -3.646 26.578 23.047 1 94.56 439 HIS A C 1
ATOM 3511 O O . HIS A 1 439 ? -3.994 25.766 23.906 1 94.56 439 HIS A O 1
ATOM 3517 N N . ARG A 1 440 ? -3.822 27.812 23.156 1 94.12 440 ARG A N 1
ATOM 3518 C CA . ARG A 1 440 ? -4.387 28.391 24.375 1 94.12 440 ARG A CA 1
ATOM 3519 C C . ARG A 1 440 ? -5.902 28.219 24.406 1 94.12 440 ARG A C 1
ATOM 3521 O O . ARG A 1 440 ? -6.469 27.797 25.406 1 94.12 440 ARG A O 1
ATOM 3528 N N . ARG A 1 441 ? -6.484 28.484 23.328 1 94.56 441 ARG A N 1
ATOM 3529 C CA . ARG A 1 441 ? -7.941 28.422 23.266 1 94.56 441 ARG A CA 1
ATOM 3530 C C . ARG A 1 441 ? -8.406 27.016 22.906 1 94.56 441 ARG A C 1
ATOM 3532 O O . ARG A 1 441 ? -9.594 26.703 23.031 1 94.56 441 ARG A O 1
ATOM 3539 N N . ALA A 1 442 ? -7.539 26.156 22.516 1 96 442 ALA A N 1
ATOM 3540 C CA . ALA A 1 442 ? -7.836 24.781 22.094 1 96 442 ALA A CA 1
ATOM 3541 C C . ALA A 1 442 ? -8.852 24.781 20.953 1 96 442 ALA A C 1
ATOM 3543 O O . ALA A 1 442 ? -9.883 24.109 21.031 1 96 442 ALA A O 1
ATOM 3544 N N . LYS A 1 443 ? -8.539 25.531 19.938 1 97.5 443 LYS A N 1
ATOM 3545 C CA . LYS A 1 443 ? -9.375 25.641 18.75 1 97.5 443 LYS A CA 1
ATOM 3546 C C . LYS A 1 443 ? -8.578 25.312 17.484 1 97.5 443 LYS A C 1
ATOM 3548 O O . LYS A 1 443 ? -7.375 25.562 17.422 1 97.5 443 LYS A O 1
ATOM 3553 N N . LEU A 1 444 ? -9.25 24.734 16.578 1 97.88 444 LEU A N 1
ATOM 3554 C CA . LEU A 1 444 ? -8.695 24.453 15.25 1 97.88 444 LEU A CA 1
ATOM 3555 C C . LEU A 1 444 ? -9.375 25.297 14.188 1 97.88 444 LEU A C 1
ATOM 3557 O O . LEU A 1 444 ? -10.602 25.453 14.195 1 97.88 444 LEU A O 1
ATOM 3561 N N . TYR A 1 445 ? -8.633 25.953 13.344 1 98.19 445 TYR A N 1
ATOM 3562 C CA . TYR A 1 445 ? -9.164 26.734 12.234 1 98.19 445 TYR A CA 1
ATOM 3563 C C . TYR A 1 445 ? -8.836 26.078 10.898 1 98.19 445 TYR A C 1
ATOM 3565 O O . TYR A 1 445 ? -7.672 25.797 10.609 1 98.19 445 TYR A O 1
ATOM 3573 N N . VAL A 1 446 ? -9.852 25.828 10.094 1 98.19 446 VAL A N 1
ATOM 3574 C CA . VAL A 1 446 ? -9.641 25.203 8.797 1 98.19 446 VAL A CA 1
ATOM 3575 C C . VAL A 1 446 ? -10.414 25.953 7.723 1 98.19 446 VAL A C 1
ATOM 3577 O O . VAL A 1 446 ? -11.43 26.594 8.008 1 98.19 446 VAL A O 1
ATOM 3580 N N . SER A 1 447 ? -9.891 25.875 6.496 1 97.88 447 SER A N 1
ATOM 3581 C CA . SER A 1 447 ? -10.547 26.562 5.395 1 97.88 447 SER A CA 1
ATOM 3582 C C . SER A 1 447 ? -10.766 25.641 4.207 1 97.88 447 SER A C 1
ATOM 3584 O O . SER A 1 447 ? -9.914 24.797 3.904 1 97.88 447 SER A O 1
ATOM 3586 N N . SER A 1 448 ? -11.922 25.734 3.619 1 97.88 448 SER A N 1
ATOM 3587 C CA . SER A 1 448 ? -12.227 25.188 2.297 1 97.88 448 SER A CA 1
ATOM 3588 C C . SER A 1 448 ? -12.203 26.281 1.233 1 97.88 448 SER A C 1
ATOM 3590 O O . SER A 1 448 ? -11.922 27.438 1.538 1 97.88 448 SER A O 1
ATOM 3592 N N . PRO A 1 449 ? -12.438 25.984 0.004 1 97.38 449 PRO A N 1
ATOM 3593 C CA . PRO A 1 449 ? -12.508 27.031 -1.02 1 97.38 449 PRO A CA 1
ATOM 3594 C C . PRO A 1 449 ? -13.664 28 -0.804 1 97.38 449 PRO A C 1
ATOM 3596 O O . PRO A 1 449 ? -13.648 29.109 -1.317 1 97.38 449 PRO A O 1
ATOM 3599 N N . THR A 1 450 ? -14.648 27.609 0.059 1 97.69 450 THR A N 1
ATOM 3600 C CA . THR A 1 450 ? -15.844 28.453 0.113 1 97.69 450 THR A CA 1
ATOM 3601 C C . THR A 1 450 ? -16.125 28.891 1.543 1 97.69 450 THR A C 1
ATOM 3603 O O . THR A 1 450 ? -17 29.734 1.773 1 97.69 450 THR A O 1
ATOM 3606 N N . GLU A 1 451 ? -15.438 28.375 2.484 1 97.88 451 GLU A N 1
ATOM 3607 C CA . GLU A 1 451 ? -15.742 28.766 3.857 1 97.88 451 GLU A CA 1
ATOM 3608 C C . GLU A 1 451 ? -14.547 28.547 4.773 1 97.88 451 GLU A C 1
ATOM 3610 O O . GLU A 1 451 ? -13.602 27.844 4.414 1 97.88 451 GLU A O 1
ATOM 3615 N N . VAL A 1 452 ? -14.555 29.219 5.91 1 98.12 452 VAL A N 1
ATOM 3616 C CA . VAL A 1 452 ? -13.602 29.047 7.004 1 98.12 452 VAL A CA 1
ATOM 3617 C C . VAL A 1 452 ? -14.336 28.609 8.266 1 98.12 452 VAL A C 1
ATOM 3619 O O . VAL A 1 452 ? -15.383 29.156 8.609 1 98.12 452 VAL A O 1
ATOM 3622 N N . VAL A 1 453 ? -13.781 27.547 8.914 1 98.25 453 VAL A N 1
ATOM 3623 C CA . VAL A 1 453 ? -14.492 26.969 10.039 1 98.25 453 VAL A CA 1
ATOM 3624 C C . VAL A 1 453 ? -13.57 26.906 11.258 1 98.25 453 VAL A C 1
ATOM 3626 O O . VAL A 1 453 ? -12.383 26.578 11.133 1 98.25 453 VAL A O 1
ATOM 3629 N N . GLN A 1 454 ? -14.039 27.344 12.375 1 98.19 454 GLN A N 1
ATOM 3630 C CA . GLN A 1 454 ? -13.391 27.109 13.664 1 98.19 454 GLN A CA 1
ATOM 3631 C C . GLN A 1 454 ? -13.977 25.891 14.359 1 98.19 454 GLN A C 1
ATOM 3633 O O . GLN A 1 454 ? -15.188 25.781 14.547 1 98.19 454 GLN A O 1
ATOM 3638 N N . LEU A 1 455 ? -13.164 24.969 14.719 1 97.94 455 LEU A N 1
ATOM 3639 C CA . LEU A 1 455 ? -13.57 23.734 15.383 1 97.94 455 LEU A CA 1
ATOM 3640 C C . LEU A 1 455 ? -13.055 23.688 16.812 1 97.94 455 LEU A C 1
ATOM 3642 O O . LEU A 1 455 ? -11.852 23.828 17.047 1 97.94 455 LEU A O 1
ATOM 3646 N N . PRO A 1 456 ? -13.961 23.516 17.766 1 97.25 456 PRO A N 1
ATOM 3647 C CA . PRO A 1 456 ? -13.453 23.266 19.125 1 97.25 456 PRO A CA 1
ATOM 3648 C C . PRO A 1 456 ? -12.797 21.906 19.266 1 97.25 456 PRO A C 1
ATOM 3650 O O . PRO A 1 456 ? -13.258 20.922 18.672 1 97.25 456 PRO A O 1
ATOM 3653 N N . MET A 1 457 ? -11.766 21.797 20.016 1 97.69 457 MET A N 1
ATOM 3654 C CA . MET A 1 457 ? -11.07 20.516 20.188 1 97.69 457 MET A CA 1
ATOM 3655 C C . MET A 1 457 ? -11.828 19.625 21.156 1 97.69 457 MET A C 1
ATOM 3657 O O . MET A 1 457 ? -11.633 18.406 21.172 1 97.69 457 MET A O 1
ATOM 3661 N N . ASP A 1 458 ? -12.648 20.172 22.016 1 96.38 458 ASP A N 1
ATOM 3662 C CA . ASP A 1 458 ? -13.445 19.422 22.984 1 96.38 458 ASP A CA 1
ATOM 3663 C C . ASP A 1 458 ? -14.867 19.203 22.469 1 96.38 458 ASP A C 1
ATOM 3665 O O . ASP A 1 458 ? -15.836 19.625 23.094 1 96.38 458 ASP A O 1
ATOM 3669 N N . MET A 1 459 ? -15.047 18.5 21.438 1 96.38 459 MET A N 1
ATOM 3670 C CA . MET A 1 459 ? -16.359 18.141 20.891 1 96.38 459 MET A CA 1
ATOM 3671 C C . MET A 1 459 ? -16.969 16.984 21.672 1 96.38 459 MET A C 1
ATOM 3673 O O . MET A 1 459 ? -17.328 15.953 21.094 1 96.38 459 MET A O 1
ATOM 3677 N N . CYS A 1 460 ? -17.266 17.188 22.906 1 96.62 460 CYS A N 1
ATOM 3678 C CA . CYS A 1 460 ? -17.641 16.109 23.828 1 96.62 460 CYS A CA 1
ATOM 3679 C C . CYS A 1 460 ? -19.062 15.648 23.562 1 96.62 460 CYS A C 1
ATOM 3681 O O . CYS A 1 460 ? -19.438 14.531 23.938 1 96.62 460 CYS A O 1
ATOM 3683 N N . GLU A 1 461 ? -19.875 16.453 22.891 1 95 461 GLU A N 1
ATOM 3684 C CA . GLU A 1 461 ? -21.25 16.109 22.594 1 95 461 GLU A CA 1
ATOM 3685 C C . GLU A 1 461 ? -21.344 14.875 21.703 1 95 461 GLU A C 1
ATOM 3687 O O . GLU A 1 461 ? -22.359 14.203 21.656 1 95 461 GLU A O 1
ATOM 3692 N N . VAL A 1 462 ? -20.312 14.602 21.016 1 95 462 VAL A N 1
ATOM 3693 C CA . VAL A 1 462 ? -20.281 13.469 20.109 1 95 462 VAL A CA 1
ATOM 3694 C C . VAL A 1 462 ? -20.375 12.164 20.891 1 95 462 VAL A C 1
ATOM 3696 O O . VAL A 1 462 ? -20.875 11.156 20.375 1 95 462 VAL A O 1
ATOM 3699 N N . TYR A 1 463 ? -20 12.211 22.156 1 93.81 463 TYR A N 1
ATOM 3700 C CA . TYR A 1 463 ? -19.953 11.016 22.984 1 93.81 463 TYR A CA 1
ATOM 3701 C C . TYR A 1 463 ? -21.125 10.984 23.953 1 93.81 463 TYR A C 1
ATOM 3703 O O . TYR A 1 463 ? -21.109 10.25 24.953 1 93.81 463 TYR A O 1
ATOM 3711 N N . ASN A 1 464 ? -22.125 11.688 23.891 1 85.19 464 ASN A N 1
ATOM 3712 C CA . ASN A 1 464 ? -23.094 11.977 24.938 1 85.19 464 ASN A CA 1
ATOM 3713 C C . ASN A 1 464 ? -24.125 10.859 25.078 1 85.19 464 ASN A C 1
ATOM 3715 O O . ASN A 1 464 ? -25.078 10.977 25.844 1 85.19 464 ASN A O 1
ATOM 3719 N N . ARG A 1 465 ? -23.984 9.789 24.578 1 82.88 465 ARG A N 1
ATOM 3720 C CA . ARG A 1 465 ? -25.016 8.758 24.625 1 82.88 465 ARG A CA 1
ATOM 3721 C C . ARG A 1 465 ? -25.031 8.039 25.969 1 82.88 465 ARG A C 1
ATOM 3723 O O . ARG A 1 465 ? -26.094 7.707 26.484 1 82.88 465 ARG A O 1
ATOM 3730 N N . SER A 1 466 ? -23.891 7.777 26.547 1 87.56 466 SER A N 1
ATOM 3731 C CA . SER A 1 466 ? -23.766 7.074 27.828 1 87.56 466 SER A CA 1
ATOM 3732 C C . SER A 1 466 ? -22.406 7.324 28.469 1 87.56 466 SER A C 1
ATOM 3734 O O . SER A 1 466 ? -21.5 7.84 27.812 1 87.56 466 SER A O 1
ATOM 3736 N N . CYS A 1 467 ? -22.375 7.062 29.75 1 90.81 467 CYS A N 1
ATOM 3737 C CA . CYS A 1 467 ? -21.094 7.148 30.453 1 90.81 467 CYS A CA 1
ATOM 3738 C C . CYS A 1 467 ? -20.047 6.281 29.766 1 90.81 467 CYS A C 1
ATOM 3740 O O . CYS A 1 467 ? -18.906 6.715 29.578 1 90.81 467 CYS A O 1
ATOM 3742 N N . GLU A 1 468 ? -20.469 5.074 29.328 1 88.38 468 GLU A N 1
ATOM 3743 C CA . GLU A 1 468 ? -19.547 4.145 28.672 1 88.38 468 GLU A CA 1
ATOM 3744 C C . GLU A 1 468 ? -19 4.715 27.359 1 88.38 468 GLU A C 1
ATOM 3746 O O . GLU A 1 468 ? -17.812 4.613 27.078 1 88.38 468 GLU A O 1
ATOM 3751 N N . SER A 1 469 ? -19.891 5.309 26.625 1 89.62 469 SER A N 1
ATOM 3752 C CA . SER A 1 469 ? -19.5 5.898 25.344 1 89.62 469 SER A CA 1
ATOM 3753 C C . SER A 1 469 ? -18.484 7.02 25.547 1 89.62 469 SER A C 1
ATOM 3755 O O . SER A 1 469 ? -17.531 7.145 24.781 1 89.62 469 SER A O 1
ATOM 3757 N N . CYS A 1 470 ? -18.703 7.77 26.625 1 93 470 CYS A N 1
ATOM 3758 C CA . CYS A 1 470 ? -17.812 8.891 26.922 1 93 470 CYS A CA 1
ATOM 3759 C C . CYS A 1 470 ? -16.453 8.406 27.391 1 93 470 CYS A C 1
ATOM 3761 O O . CYS A 1 470 ? -15.422 8.859 26.891 1 93 470 CYS A O 1
ATOM 3763 N N . VAL A 1 471 ? -16.484 7.477 28.266 1 91.12 471 VAL A N 1
ATOM 3764 C CA . VAL A 1 471 ? -15.242 6.98 28.844 1 91.12 471 VAL A CA 1
ATOM 3765 C C . VAL A 1 471 ? -14.461 6.176 27.812 1 91.12 471 VAL A C 1
ATOM 3767 O O . VAL A 1 471 ? -13.234 6.234 27.766 1 91.12 471 VAL A O 1
ATOM 3770 N N . MET A 1 472 ? -15.086 5.48 26.938 1 90.31 472 MET A N 1
ATOM 3771 C CA . MET A 1 472 ? -14.445 4.656 25.922 1 90.31 472 MET A CA 1
ATOM 3772 C C . MET A 1 472 ? -13.859 5.516 24.797 1 90.31 472 MET A C 1
ATOM 3774 O O . MET A 1 472 ? -13.055 5.043 24 1 90.31 472 MET A O 1
ATOM 3778 N N . ALA A 1 473 ? -14.297 6.703 24.75 1 92.31 473 ALA A N 1
ATOM 3779 C CA . ALA A 1 473 ? -13.789 7.598 23.719 1 92.31 473 ALA A CA 1
ATOM 3780 C C . ALA A 1 473 ? -12.305 7.883 23.922 1 92.31 473 ALA A C 1
ATOM 3782 O O . ALA A 1 473 ? -11.586 8.172 22.953 1 92.31 473 ALA A O 1
ATOM 3783 N N . LYS A 1 474 ? -11.906 7.867 25.219 1 93.44 474 LYS A N 1
ATOM 3784 C CA . LYS A 1 474 ? -10.516 8.109 25.594 1 93.44 474 LYS A CA 1
ATOM 3785 C C . LYS A 1 474 ? -10.047 9.477 25.109 1 93.44 474 LYS A C 1
ATOM 3787 O O . LYS A 1 474 ? -8.898 9.633 24.688 1 93.44 474 LYS A O 1
ATOM 3792 N N . ASP A 1 475 ? -10.906 10.398 25 1 96.25 475 ASP A N 1
ATOM 3793 C CA . ASP A 1 475 ? -10.609 11.781 24.625 1 96.25 475 ASP A CA 1
ATOM 3794 C C . ASP A 1 475 ? -10.102 12.57 25.844 1 96.25 475 ASP A C 1
ATOM 3796 O O . ASP A 1 475 ? -10.836 12.766 26.812 1 96.25 475 ASP A O 1
ATOM 3800 N N . PRO A 1 476 ? -8.945 13.055 25.781 1 96.88 476 PRO A N 1
ATOM 3801 C CA . PRO A 1 476 ? -8.391 13.75 26.938 1 96.88 476 PRO A CA 1
ATOM 3802 C C . PRO A 1 476 ? -9.102 15.078 27.219 1 96.88 476 PRO A C 1
ATOM 3804 O O . PRO A 1 476 ? -8.922 15.664 28.297 1 96.88 476 PRO A O 1
ATOM 3807 N N . TYR A 1 477 ? -9.898 15.586 26.328 1 97.12 477 TYR A N 1
ATOM 3808 C CA . TYR A 1 477 ? -10.602 16.859 26.5 1 97.12 477 TYR A CA 1
ATOM 3809 C C . TYR A 1 477 ? -11.938 16.641 27.203 1 97.12 477 TYR A C 1
ATOM 3811 O O . TYR A 1 477 ? -12.609 17.609 27.578 1 97.12 477 TYR A O 1
ATOM 3819 N N . CYS A 1 478 ? -12.336 15.375 27.344 1 96.5 478 CYS A N 1
ATOM 3820 C CA . CYS A 1 478 ? -13.719 15.117 27.734 1 96.5 478 CYS A CA 1
ATOM 3821 C C . CYS A 1 478 ? -13.789 14.172 28.922 1 96.5 478 CYS A C 1
ATOM 3823 O O . CYS A 1 478 ? -12.891 13.359 29.125 1 96.5 478 CYS A O 1
ATOM 3825 N N . GLY A 1 479 ? -14.852 14.312 29.656 1 94.81 479 GLY A N 1
ATOM 3826 C CA . GLY A 1 479 ? -15.203 13.445 30.766 1 94.81 479 GLY A CA 1
ATOM 3827 C C . GLY A 1 479 ? -16.688 13.406 31.047 1 94.81 479 GLY A C 1
ATOM 3828 O O . GLY A 1 479 ? -17.438 14.242 30.562 1 94.81 479 GLY A O 1
ATOM 3829 N N . TRP A 1 480 ? -17.047 12.367 31.828 1 93.94 480 TRP A N 1
ATOM 3830 C CA . TRP A 1 480 ? -18.453 12.18 32.156 1 93.94 480 TRP A CA 1
ATOM 3831 C C . TRP A 1 480 ? -18.797 12.836 33.469 1 93.94 480 TRP A C 1
ATOM 3833 O O . TRP A 1 480 ? -18.188 12.531 34.5 1 93.94 480 TRP A O 1
ATOM 3843 N N . ALA A 1 481 ? -19.688 13.766 33.375 1 93.12 481 ALA A N 1
ATOM 3844 C CA . ALA A 1 481 ? -20.141 14.469 34.594 1 93.12 481 ALA A CA 1
ATOM 3845 C C . ALA A 1 481 ? -21.594 14.898 34.469 1 93.12 481 ALA A C 1
ATOM 3847 O O . ALA A 1 481 ? -22.016 15.359 33.406 1 93.12 481 ALA A O 1
ATOM 3848 N N . ASP A 1 482 ? -22.359 14.719 35.531 1 90.56 482 ASP A N 1
ATOM 3849 C CA . ASP A 1 482 ? -23.75 15.156 35.625 1 90.56 482 ASP A CA 1
ATOM 3850 C C . ASP A 1 482 ? -24.578 14.539 34.5 1 90.56 482 ASP A C 1
ATOM 3852 O O . ASP A 1 482 ? -25.359 15.234 33.844 1 90.56 482 ASP A O 1
ATOM 3856 N N . GLY A 1 483 ? -24.219 13.398 34.156 1 89.38 483 GLY A N 1
ATOM 3857 C CA . GLY A 1 483 ? -25.031 12.648 33.188 1 89.38 483 GLY A CA 1
ATOM 3858 C C . GLY A 1 483 ? -24.734 12.992 31.75 1 89.38 483 GLY A C 1
ATOM 3859 O O . GLY A 1 483 ? -25.484 12.594 30.859 1 89.38 483 GLY A O 1
ATOM 3860 N N . LYS A 1 484 ? -23.703 13.719 31.531 1 93.75 484 LYS A N 1
ATOM 3861 C CA . LYS A 1 484 ? -23.312 14.109 30.188 1 93.75 484 LYS A CA 1
ATOM 3862 C C . LYS A 1 484 ? -21.797 14.031 30 1 93.75 484 LYS A C 1
ATOM 3864 O O . LYS A 1 484 ? -21.047 13.953 30.969 1 93.75 484 LYS A O 1
ATOM 3869 N N . CYS A 1 485 ? -21.484 13.945 28.812 1 95.38 485 CYS A N 1
ATOM 3870 C CA . CYS A 1 485 ? -20.078 14.062 28.484 1 95.38 485 CYS A CA 1
ATOM 3871 C C . CYS A 1 485 ? -19.688 15.516 28.266 1 95.38 485 CYS A C 1
ATOM 3873 O O . CYS A 1 485 ? -20.188 16.156 27.328 1 95.38 485 CYS A O 1
ATOM 3875 N N . VAL A 1 486 ? -18.859 16.047 29.078 1 95.44 486 VAL A N 1
ATOM 3876 C CA . VAL A 1 486 ? -18.594 17.469 29.047 1 95.44 486 VAL A CA 1
ATOM 3877 C C . VAL A 1 486 ? -17.078 17.719 29 1 95.44 486 VAL A C 1
ATOM 3879 O O . VAL A 1 486 ? -16.297 16.797 29.234 1 95.44 486 VAL A O 1
ATOM 3882 N N . SER A 1 487 ? -16.734 18.938 28.656 1 95.5 487 SER A N 1
ATOM 3883 C CA . SER A 1 487 ? -15.328 19.344 28.578 1 95.5 487 SER A CA 1
ATOM 3884 C C . SER A 1 487 ? -14.664 19.328 29.953 1 95.5 487 SER A C 1
ATOM 3886 O O . SER A 1 487 ? -15.32 19.578 30.969 1 95.5 487 SER A O 1
ATOM 3888 N N . ILE A 1 488 ? -13.453 19.062 30.016 1 94.81 488 ILE A N 1
ATOM 3889 C CA . ILE A 1 488 ? -12.719 19 31.266 1 94.81 488 ILE A CA 1
ATOM 3890 C C . ILE A 1 488 ? -12.57 20.406 31.844 1 94.81 488 ILE A C 1
ATOM 3892 O O . ILE A 1 488 ? -12.203 20.578 33 1 94.81 488 ILE A O 1
ATOM 3896 N N . ASN A 1 489 ? -12.734 21.422 31.062 1 90.81 489 ASN A N 1
ATOM 3897 C CA . ASN A 1 489 ? -12.594 22.797 31.516 1 90.81 489 ASN A CA 1
ATOM 3898 C C . ASN A 1 489 ? -13.734 23.203 32.438 1 90.81 489 ASN A C 1
ATOM 3900 O O . ASN A 1 489 ? -13.711 24.297 33.031 1 90.81 489 ASN A O 1
ATOM 3904 N N . THR A 1 490 ? -14.578 22.266 32.625 1 88.56 490 THR A N 1
ATOM 3905 C CA . THR A 1 490 ? -15.641 22.547 33.594 1 88.56 490 THR A CA 1
ATOM 3906 C C . THR A 1 490 ? -15.172 22.25 35.031 1 88.56 490 THR A C 1
ATOM 3908 O O . THR A 1 490 ? -14.219 21.5 35.219 1 88.56 490 THR A O 1
ATOM 3911 N N . ASN A 1 491 ? -15.781 22.891 35.969 1 85.81 491 ASN A N 1
ATOM 3912 C CA . ASN A 1 491 ? -15.398 22.703 37.375 1 85.81 491 ASN A CA 1
ATOM 3913 C C . ASN A 1 491 ? -16.125 21.516 38 1 85.81 491 ASN A C 1
ATOM 3915 O O . ASN A 1 491 ? -16.234 21.438 39.219 1 85.81 491 ASN A O 1
ATOM 3919 N N . LEU A 1 492 ? -16.391 20.578 37.281 1 86.38 492 LEU A N 1
ATOM 3920 C CA . LEU A 1 492 ? -17.141 19.422 37.781 1 86.38 492 LEU A CA 1
ATOM 3921 C C . LEU A 1 492 ? -16.203 18.25 38 1 86.38 492 LEU A C 1
ATOM 3923 O O . LEU A 1 492 ? -15.18 18.109 37.344 1 86.38 492 LEU A O 1
ATOM 3927 N N . THR A 1 493 ? -16.578 17.5 39.062 1 89.06 493 THR A N 1
ATOM 3928 C CA . THR A 1 493 ? -15.938 16.203 39.188 1 89.06 493 THR A CA 1
ATOM 3929 C C . THR A 1 493 ? -16.406 15.25 38.094 1 89.06 493 THR A C 1
ATOM 3931 O O . THR A 1 493 ? -17.609 15.164 37.812 1 89.06 493 THR A O 1
ATOM 3934 N N . MET A 1 494 ? -15.391 14.648 37.406 1 92.06 494 MET A N 1
ATOM 3935 C CA . MET A 1 494 ? -15.797 13.875 36.25 1 92.06 494 MET A CA 1
ATOM 3936 C C . MET A 1 494 ? -15.031 12.555 36.188 1 92.06 494 MET A C 1
ATOM 3938 O O . MET A 1 494 ? -14 12.391 36.844 1 92.06 494 MET A O 1
ATOM 3942 N N . LEU A 1 495 ? -15.617 11.672 35.5 1 90.25 495 LEU A N 1
ATOM 3943 C CA . LEU A 1 495 ? -14.984 10.398 35.188 1 90.25 495 LEU A CA 1
ATOM 3944 C C . LEU A 1 495 ? -14.305 10.453 33.812 1 90.25 495 LEU A C 1
ATOM 3946 O O . LEU A 1 495 ? -14.914 10.875 32.844 1 90.25 495 LEU A O 1
ATOM 3950 N N . GLN A 1 496 ? -13.047 10.141 33.75 1 90.75 496 GLN A N 1
ATOM 3951 C CA . GLN A 1 496 ? -12.281 10.125 32.5 1 90.75 496 GLN A CA 1
ATOM 3952 C C . GLN A 1 496 ? -11.266 8.977 32.5 1 90.75 496 GLN A C 1
ATOM 3954 O O . GLN A 1 496 ? -10.711 8.633 33.562 1 90.75 496 GLN A O 1
ATOM 3959 N N . ASN A 1 497 ? -11.18 8.359 31.453 1 87.19 497 ASN A N 1
ATOM 3960 C CA . ASN A 1 497 ? -10.156 7.336 31.25 1 87.19 497 ASN A CA 1
ATOM 3961 C C . ASN A 1 497 ? -9.477 7.488 29.891 1 87.19 497 ASN A C 1
ATOM 3963 O O . ASN A 1 497 ? -10.086 7.227 28.844 1 87.19 497 ASN A O 1
ATOM 3967 N N . VAL A 1 498 ? -8.227 7.82 29.906 1 88.62 498 VAL A N 1
ATOM 3968 C CA . VAL A 1 498 ? -7.496 8.008 28.656 1 88.62 498 VAL A CA 1
ATOM 3969 C C . VAL A 1 498 ? -6.496 6.875 28.469 1 88.62 498 VAL A C 1
ATOM 3971 O O . VAL A 1 498 ? -5.699 6.895 27.531 1 88.62 498 VAL A O 1
ATOM 3974 N N . THR A 1 499 ? -6.531 5.895 29.297 1 81.5 499 THR A N 1
ATOM 3975 C CA . THR A 1 499 ? -5.613 4.766 29.172 1 81.5 499 THR A CA 1
ATOM 3976 C C . THR A 1 499 ? -6.266 3.623 28.391 1 81.5 499 THR A C 1
ATOM 3978 O O . THR A 1 499 ? -7.492 3.57 28.266 1 81.5 499 THR A O 1
ATOM 3981 N N . LEU A 1 500 ? -5.496 2.727 27.766 1 69.62 500 LEU A N 1
ATOM 3982 C CA . LEU A 1 500 ? -6.012 1.642 26.938 1 69.62 500 LEU A CA 1
ATOM 3983 C C . LEU A 1 500 ? -6.621 0.542 27.797 1 69.62 500 LEU A C 1
ATOM 3985 O O . LEU A 1 500 ? -7.359 -0.31 27.297 1 69.62 500 LEU A O 1
ATOM 3989 N N . GLU A 1 501 ? -6.359 0.605 29 1 65.5 501 GLU A N 1
ATOM 3990 C CA . GLU A 1 501 ? -6.887 -0.44 29.859 1 65.5 501 GLU A CA 1
ATOM 3991 C C . GLU A 1 501 ? -8.391 -0.288 30.062 1 65.5 501 GLU A C 1
ATOM 3993 O O . GLU A 1 501 ? -8.891 0.828 30.203 1 65.5 501 GLU A O 1
ATOM 3998 N N . SER A 1 502 ? -9.156 -1.343 29.531 1 61.59 502 SER A N 1
ATOM 3999 C CA . SER A 1 502 ? -10.609 -1.347 29.688 1 61.59 502 SER A CA 1
ATOM 4000 C C . SER A 1 502 ? -11.008 -1.429 31.156 1 61.59 502 SER A C 1
ATOM 4002 O O . SER A 1 502 ? -10.453 -2.225 31.906 1 61.59 502 SER A O 1
ATOM 4004 N N . THR A 1 503 ? -11.578 -0.342 31.766 1 60.75 503 THR A N 1
ATOM 4005 C CA . THR A 1 503 ? -12.078 -0.5 33.125 1 60.75 503 THR A CA 1
ATOM 4006 C C . THR A 1 503 ? -13.602 -0.495 33.156 1 60.75 503 THR A C 1
ATOM 4008 O O . THR A 1 503 ? -14.227 0.552 33.344 1 60.75 503 THR A O 1
ATOM 4011 N N . PRO A 1 504 ? -14.258 -1.549 32.688 1 58.78 504 PRO A N 1
ATOM 4012 C CA . PRO A 1 504 ? -15.727 -1.562 32.719 1 58.78 504 PRO A CA 1
ATOM 4013 C C . PRO A 1 504 ? -16.312 -1.01 34 1 58.78 504 PRO A C 1
ATOM 4015 O O . PRO A 1 504 ? -17.438 -0.509 34.031 1 58.78 504 PRO A O 1
ATOM 4018 N N . GLU A 1 505 ? -15.445 -0.967 35.031 1 67.5 505 GLU A N 1
ATOM 4019 C CA . GLU A 1 505 ? -16 -0.671 36.344 1 67.5 505 GLU A CA 1
ATOM 4020 C C . GLU A 1 505 ? -16.094 0.833 36.562 1 67.5 505 GLU A C 1
ATOM 4022 O O . GLU A 1 505 ? -16.672 1.279 37.562 1 67.5 505 GLU A O 1
ATOM 4027 N N . ILE A 1 506 ? -15.633 1.563 35.5 1 76.56 506 ILE A N 1
ATOM 4028 C CA . ILE A 1 506 ? -15.586 2.998 35.75 1 76.56 506 ILE A CA 1
ATOM 4029 C C . ILE A 1 506 ? -17 3.572 35.781 1 76.56 506 ILE A C 1
ATOM 4031 O O . ILE A 1 506 ? -17.328 4.418 36.594 1 76.56 506 ILE A O 1
ATOM 4035 N N . CYS A 1 507 ? -17.859 3.068 34.812 1 82.12 507 CYS A N 1
ATOM 4036 C CA . CYS A 1 507 ? -19.219 3.596 34.719 1 82.12 507 CYS A CA 1
ATOM 4037 C C . CYS A 1 507 ? -20.172 2.82 35.625 1 82.12 507 CYS A C 1
ATOM 4039 O O . CYS A 1 507 ? -21.312 3.23 35.812 1 82.12 507 CYS A O 1
ATOM 4041 N N . THR A 1 508 ? -19.891 1.562 36.125 1 65.56 508 THR A N 1
ATOM 4042 C CA . THR A 1 508 ? -20.797 0.723 36.906 1 65.56 508 THR A CA 1
ATOM 4043 C C . THR A 1 508 ? -21.438 1.517 38.031 1 65.56 508 THR A C 1
ATOM 4045 O O . THR A 1 508 ? -22.594 1.263 38.406 1 65.56 508 THR A O 1
ATOM 4048 N N . HIS A 1 509 ? -20.562 2.246 38.875 1 51.59 509 HIS A N 1
ATOM 4049 C CA . HIS A 1 509 ? -21.328 2.748 40 1 51.59 509 HIS A CA 1
ATOM 4050 C C . HIS A 1 509 ? -22.328 3.816 39.594 1 51.59 509 HIS A C 1
ATOM 4052 O O . HIS A 1 509 ? -23.047 4.371 40.406 1 51.59 509 HIS A O 1
ATOM 4058 N N . SER A 1 510 ? -22.078 4.379 38.688 1 45.56 510 SER A N 1
ATOM 4059 C CA . SER A 1 510 ? -23.047 5.41 38.312 1 45.56 510 SER A CA 1
ATOM 4060 C C . SER A 1 510 ? -24.422 4.801 38.031 1 45.56 510 SER A C 1
ATOM 4062 O O . SER A 1 510 ? -24.547 3.584 37.875 1 45.56 510 SER A O 1
ATOM 4064 N N . ALA A 1 511 ? -25.438 5.57 37.188 1 40.97 511 ALA A N 1
ATOM 4065 C CA . ALA A 1 511 ? -26.875 5.32 37.125 1 40.97 511 ALA A CA 1
ATOM 4066 C C . ALA A 1 511 ? -27.156 3.879 36.719 1 40.97 511 ALA A C 1
ATOM 4068 O O . ALA A 1 511 ? -26.266 3.172 36.25 1 40.97 511 ALA A O 1
ATOM 4069 N N . PHE A 1 512 ? -28.406 3.617 36.219 1 37.66 512 PHE A N 1
ATOM 4070 C CA . PHE A 1 512 ? -29.406 2.641 35.812 1 37.66 512 PHE A CA 1
ATOM 4071 C C . PHE A 1 512 ? -28.875 1.775 34.656 1 37.66 512 PHE A C 1
ATOM 4073 O O . PHE A 1 512 ? -28.719 2.25 33.531 1 37.66 512 PHE A O 1
ATOM 4080 N N . ARG A 1 513 ? -27.875 1.138 34.812 1 45.06 513 ARG A N 1
ATOM 4081 C CA . ARG A 1 513 ? -27.906 0.129 33.75 1 45.06 513 ARG A CA 1
ATOM 4082 C C . ARG A 1 513 ? -29.344 -0.151 33.312 1 45.06 513 ARG A C 1
ATOM 4084 O O . ARG A 1 513 ? -30.156 -0.656 34.094 1 45.06 513 ARG A O 1
ATOM 4091 N N . GLN A 1 514 ? -29.969 0.594 32.625 1 39.16 514 GLN A N 1
ATOM 4092 C CA . GLN A 1 514 ? -31.25 0.19 32.062 1 39.16 514 GLN A CA 1
ATOM 4093 C C . GLN A 1 514 ? -31.234 -1.283 31.672 1 39.16 514 GLN A C 1
ATOM 4095 O O . GLN A 1 514 ? -30.656 -1.65 30.656 1 39.16 514 GLN A O 1
ATOM 4100 N N . GLN A 1 515 ? -30.844 -2.131 32.531 1 43.94 515 GLN A N 1
ATOM 4101 C CA . GLN A 1 515 ? -31.266 -3.459 32.094 1 43.94 515 GLN A CA 1
ATOM 4102 C C . GLN A 1 515 ? -32.5 -3.373 31.172 1 43.94 515 GLN A C 1
ATOM 4104 O O . GLN A 1 515 ? -33.594 -3.061 31.625 1 43.94 515 GLN A O 1
ATOM 4109 N N . GLU A 1 516 ? -32.219 -2.895 30.016 1 52.38 516 GLU A N 1
ATOM 4110 C CA . GLU A 1 516 ? -33.344 -2.881 29.078 1 52.38 516 GLU A CA 1
ATOM 4111 C C . GLU A 1 516 ? -34.25 -4.094 29.281 1 52.38 516 GLU A C 1
ATOM 4113 O O . GLU A 1 516 ? -33.812 -5.238 29.172 1 52.38 516 GLU A O 1
ATOM 4118 N N . VAL A 1 517 ? -35.188 -4.066 30.203 1 53.78 517 VAL A N 1
ATOM 4119 C CA . VAL A 1 517 ? -36.219 -5.078 30.344 1 53.78 517 VAL A CA 1
ATOM 4120 C C . VAL A 1 517 ? -36.656 -5.582 28.969 1 53.78 517 VAL A C 1
ATOM 4122 O O . VAL A 1 517 ? -37.062 -4.793 28.109 1 53.78 517 VAL A O 1
ATOM 4125 N N . ASP A 1 518 ? -36.062 -6.672 28.562 1 67.69 518 ASP A N 1
ATOM 4126 C CA . ASP A 1 518 ? -36.594 -7.348 27.391 1 67.69 518 ASP A CA 1
ATOM 4127 C C . ASP A 1 518 ? -38.094 -7.586 27.516 1 67.69 518 ASP A C 1
ATOM 4129 O O . ASP A 1 518 ? -38.5 -8.672 27.922 1 67.69 518 ASP A O 1
ATOM 4133 N N . SER A 1 519 ? -38.812 -6.488 27.641 1 77.31 519 SER A N 1
ATOM 4134 C CA . SER A 1 519 ? -40.25 -6.586 27.609 1 77.31 519 SER A CA 1
ATOM 4135 C C . SER A 1 519 ? -40.781 -6.406 26.203 1 77.31 519 SER A C 1
ATOM 4137 O O . SER A 1 519 ? -40.156 -5.746 25.375 1 77.31 519 SER A O 1
ATOM 4139 N N . PRO A 1 520 ? -41.781 -7.109 25.953 1 79.38 520 PRO A N 1
ATOM 4140 C CA . PRO A 1 520 ? -42.406 -6.98 24.625 1 79.38 520 PRO A CA 1
ATOM 4141 C C . PRO A 1 520 ? -42.688 -5.531 24.25 1 79.38 520 PRO A C 1
ATOM 4143 O O . PRO A 1 520 ? -42.688 -5.176 23.078 1 79.38 520 PRO A O 1
ATOM 4146 N N . GLU A 1 521 ? -42.812 -4.738 25.312 1 82.38 521 GLU A N 1
ATOM 4147 C CA . GLU A 1 521 ? -43.156 -3.348 25.047 1 82.38 521 GLU A CA 1
ATOM 4148 C C . GLU A 1 521 ? -41.969 -2.547 24.562 1 82.38 521 GLU A C 1
ATOM 4150 O O . GLU A 1 521 ? -42.125 -1.47 23.984 1 82.38 521 GLU A O 1
ATOM 4155 N N . SER A 1 522 ? -40.938 -3.137 24.672 1 87.44 522 SER A N 1
ATOM 4156 C CA . SER A 1 522 ? -39.719 -2.412 24.312 1 87.44 522 SER A CA 1
ATOM 4157 C C . SER A 1 522 ? -39.406 -2.584 22.828 1 87.44 522 SER A C 1
ATOM 4159 O O . SER A 1 522 ? -38.531 -1.879 22.281 1 87.44 522 SER A O 1
ATOM 4161 N N . TYR A 1 523 ? -40.156 -3.43 22.188 1 91.81 523 TYR A N 1
ATOM 4162 C CA . TYR A 1 523 ? -39.906 -3.703 20.781 1 91.81 523 TYR A CA 1
ATOM 4163 C C . TYR A 1 523 ? -40.781 -2.842 19.891 1 91.81 523 TYR A C 1
ATOM 4165 O O . TYR A 1 523 ? -41.938 -2.59 20.219 1 91.81 523 TYR A O 1
ATOM 4173 N N . ARG A 1 524 ? -40.219 -2.41 18.844 1 91.88 524 ARG A N 1
ATOM 4174 C CA . ARG A 1 524 ? -41 -1.783 17.812 1 91.88 524 ARG A CA 1
ATOM 4175 C C . ARG A 1 524 ? -41.656 -2.832 16.922 1 91.88 524 ARG A C 1
ATOM 4177 O O . ARG A 1 524 ? -40.969 -3.6 16.234 1 91.88 524 ARG A O 1
ATOM 4184 N N . ASN A 1 525 ? -42.938 -2.781 16.906 1 90.88 525 ASN A N 1
ATOM 4185 C CA 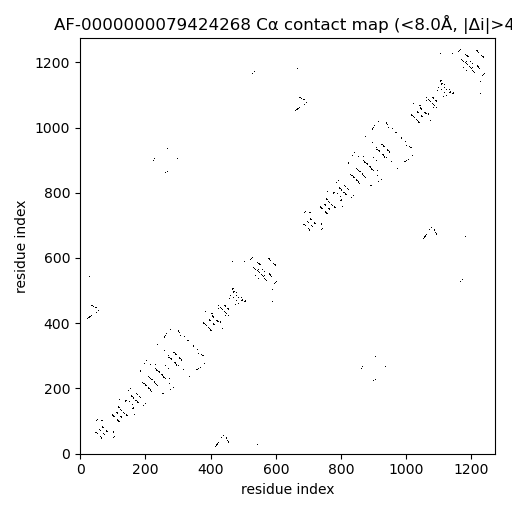. ASN A 1 525 ? -43.656 -3.746 16.094 1 90.88 525 ASN A CA 1
ATOM 4186 C C . ASN A 1 525 ? -43.688 -3.332 14.625 1 90.88 525 ASN A C 1
ATOM 4188 O O . ASN A 1 525 ? -44.031 -2.189 14.305 1 90.88 525 ASN A O 1
ATOM 4192 N N . VAL A 1 526 ? -43.281 -4.234 13.82 1 91.56 526 VAL A N 1
ATOM 4193 C CA . VAL A 1 526 ? -43.281 -3.973 12.391 1 91.56 526 VAL A CA 1
ATOM 4194 C C . VAL A 1 526 ? -44.031 -5.094 11.656 1 91.56 526 VAL A C 1
ATOM 4196 O O . VAL A 1 526 ? -43.688 -6.27 11.828 1 91.56 526 VAL A O 1
ATOM 4199 N N . THR A 1 527 ? -44.938 -4.75 10.867 1 89.44 527 THR A N 1
ATOM 4200 C CA . THR A 1 527 ? -45.656 -5.746 10.094 1 89.44 527 THR A CA 1
ATOM 4201 C C . THR A 1 527 ? -45.031 -5.922 8.711 1 89.44 527 THR A C 1
ATOM 4203 O O . THR A 1 527 ? -44.812 -4.949 7.988 1 89.44 527 THR A O 1
ATOM 4206 N N . VAL A 1 528 ? -44.781 -7.164 8.406 1 90.38 528 VAL A N 1
ATOM 4207 C CA . VAL A 1 528 ? -44.156 -7.48 7.117 1 90.38 528 VAL A CA 1
ATOM 4208 C C . VAL A 1 528 ? -44.969 -8.586 6.43 1 90.38 528 VAL A C 1
ATOM 4210 O O . VAL A 1 528 ? -45.344 -9.578 7.066 1 90.38 528 VAL A O 1
ATOM 4213 N N . ALA A 1 529 ? -45.188 -8.422 5.16 1 87 529 ALA A N 1
ATOM 4214 C CA . ALA A 1 529 ? -45.969 -9.391 4.41 1 87 529 ALA A CA 1
ATOM 4215 C C . ALA A 1 529 ? -45.156 -10.633 4.086 1 87 529 ALA A C 1
ATOM 4217 O O . ALA A 1 529 ? -43.938 -10.547 3.896 1 87 529 ALA A O 1
ATOM 4218 N N . LEU A 1 530 ? -45.906 -11.758 3.961 1 89.06 530 LEU A N 1
ATOM 4219 C CA . LEU A 1 530 ? -45.25 -13 3.568 1 89.06 530 LEU A CA 1
ATOM 4220 C C . LEU A 1 530 ? -44.688 -12.898 2.154 1 89.06 530 LEU A C 1
ATOM 4222 O O . LEU A 1 530 ? -45.312 -12.289 1.277 1 89.06 530 LEU A O 1
ATOM 4226 N N . PHE A 1 531 ? -43.469 -13.445 1.908 1 87.81 531 PHE A N 1
ATOM 4227 C CA . PHE A 1 531 ? -42.812 -13.594 0.617 1 87.81 531 PHE A CA 1
ATOM 4228 C C . PHE A 1 531 ? -42.281 -12.25 0.128 1 87.81 531 PHE A C 1
ATOM 4230 O O . PHE A 1 531 ? -41.938 -12.102 -1.049 1 87.81 531 PHE A O 1
ATOM 4237 N N . SER A 1 532 ? -42.344 -11.305 1.044 1 87.81 532 SER A N 1
ATOM 4238 C CA . SER A 1 532 ? -41.75 -10.008 0.702 1 87.81 532 SER A CA 1
ATOM 4239 C C . SER A 1 532 ? -40.281 -9.93 1.109 1 87.81 532 SER A C 1
ATOM 4241 O O . SER A 1 532 ? -39.812 -10.789 1.84 1 87.81 532 SER A O 1
ATOM 4243 N N . ARG A 1 533 ? -39.594 -8.883 0.58 1 93.12 533 ARG A N 1
ATOM 4244 C CA . ARG A 1 533 ? -38.219 -8.602 0.993 1 93.12 533 ARG A CA 1
ATOM 4245 C C . ARG A 1 533 ? -38.219 -7.586 2.133 1 93.12 533 ARG A C 1
ATOM 4247 O O . ARG A 1 533 ? -39.094 -6.754 2.252 1 93.12 533 ARG A O 1
ATOM 4254 N N . TYR A 1 534 ? -37.281 -7.746 2.988 1 93.06 534 TYR A N 1
ATOM 4255 C CA . TYR A 1 534 ? -37.156 -6.832 4.113 1 93.06 534 TYR A CA 1
ATOM 4256 C C . TYR A 1 534 ? -35.688 -6.766 4.574 1 93.06 534 TYR A C 1
ATOM 4258 O O . TYR A 1 534 ? -34.875 -7.625 4.211 1 93.06 534 TYR A O 1
ATOM 4266 N N . PHE A 1 535 ? -35.312 -5.668 5.188 1 95.31 535 PHE A N 1
ATOM 4267 C CA . PHE A 1 535 ? -33.969 -5.609 5.742 1 95.31 535 PHE A CA 1
ATOM 4268 C C . PHE A 1 535 ? -33.969 -4.871 7.074 1 95.31 535 PHE A C 1
ATOM 4270 O O . PHE A 1 535 ? -34.844 -4.043 7.336 1 95.31 535 PHE A O 1
ATOM 4277 N N . LEU A 1 536 ? -33.156 -5.293 7.934 1 95 536 LEU A N 1
ATOM 4278 C CA . LEU A 1 536 ? -32.906 -4.656 9.227 1 95 536 LEU A CA 1
ATOM 4279 C C . LEU A 1 536 ? -31.531 -3.988 9.242 1 95 536 LEU A C 1
ATOM 4281 O O . LEU A 1 536 ? -30.562 -4.539 8.719 1 95 536 LEU A O 1
ATOM 4285 N N . GLN A 1 537 ? -31.5 -2.805 9.711 1 93 537 GLN A N 1
ATOM 4286 C CA . GLN A 1 537 ? -30.25 -2.053 9.742 1 93 537 GLN A CA 1
ATOM 4287 C C . GLN A 1 537 ? -29.844 -1.717 11.172 1 93 537 GLN A C 1
ATOM 4289 O O . GLN A 1 537 ? -30.641 -1.198 11.945 1 93 537 GLN A O 1
ATOM 4294 N N . CYS A 1 538 ? -28.656 -2.078 11.43 1 93 538 CYS A N 1
ATOM 4295 C CA . CYS A 1 538 ? -28.078 -1.717 12.719 1 93 538 CYS A CA 1
ATOM 4296 C C . CYS A 1 538 ? -27.297 -0.409 12.617 1 93 538 CYS A C 1
ATOM 4298 O O . CYS A 1 538 ? -26.375 -0.291 11.805 1 93 538 CYS A O 1
ATOM 4300 N N . PRO A 1 539 ? -27.672 0.62 13.398 1 90.75 539 PRO A N 1
ATOM 4301 C CA . PRO A 1 539 ? -26.906 1.867 13.336 1 90.75 539 PRO A CA 1
ATOM 4302 C C . PRO A 1 539 ? -25.453 1.695 13.812 1 90.75 539 PRO A C 1
ATOM 4304 O O . PRO A 1 539 ? -25.188 0.9 14.719 1 90.75 539 PRO A O 1
ATOM 4307 N N . THR A 1 540 ? -24.547 2.434 13.219 1 90.94 540 THR A N 1
ATOM 4308 C CA . THR A 1 540 ? -23.141 2.375 13.609 1 90.94 540 THR A CA 1
ATOM 4309 C C . THR A 1 540 ? -22.812 3.434 14.656 1 90.94 540 THR A C 1
ATOM 4311 O O . THR A 1 540 ? -22.734 4.621 14.344 1 90.94 540 THR A O 1
ATOM 4314 N N . GLU A 1 541 ? -22.656 2.988 15.852 1 88.62 541 GLU A N 1
ATOM 4315 C CA . GLU A 1 541 ? -22.297 3.904 16.938 1 88.62 541 GLU A CA 1
ATOM 4316 C C . GLU A 1 541 ? -20.781 4.082 17.031 1 88.62 541 GLU A C 1
ATOM 4318 O O . GLU A 1 541 ? -20.312 5.148 17.406 1 88.62 541 GLU A O 1
ATOM 4323 N N . SER A 1 542 ? -20.094 3.027 16.812 1 91.5 542 SER A N 1
ATOM 4324 C CA . SER A 1 542 ? -18.641 2.996 16.812 1 91.5 542 SER A CA 1
ATOM 4325 C C . SER A 1 542 ? -18.109 2.078 15.711 1 91.5 542 SER A C 1
ATOM 4327 O O . SER A 1 542 ? -18.594 0.961 15.539 1 91.5 542 SER A O 1
ATOM 4329 N N . HIS A 1 543 ? -17.188 2.527 15.023 1 92.56 543 HIS A N 1
ATOM 4330 C CA . HIS A 1 543 ? -16.594 1.714 13.961 1 92.56 543 HIS A CA 1
ATOM 4331 C C . HIS A 1 543 ? -15.594 0.716 14.531 1 92.56 543 HIS A C 1
ATOM 4333 O O . HIS A 1 543 ? -15.055 -0.115 13.797 1 92.56 543 HIS A O 1
ATOM 4339 N N . ALA A 1 544 ? -15.336 0.787 15.773 1 90.56 544 ALA A N 1
ATOM 4340 C CA . ALA A 1 544 ? -14.438 -0.162 16.438 1 90.56 544 ALA A CA 1
ATOM 4341 C C . ALA A 1 544 ? -15.227 -1.312 17.062 1 90.56 544 ALA A C 1
ATOM 4343 O O . ALA A 1 544 ? -14.641 -2.291 17.516 1 90.56 544 ALA A O 1
ATOM 4344 N N . ALA A 1 545 ? -16.5 -1.23 17.016 1 91.62 545 ALA A N 1
ATOM 4345 C CA . ALA A 1 545 ? -17.344 -2.234 17.656 1 91.62 545 ALA A CA 1
ATOM 4346 C C . ALA A 1 545 ? -17.688 -3.361 16.672 1 91.62 545 ALA A C 1
ATOM 4348 O O . ALA A 1 545 ? -17.547 -3.205 15.461 1 91.62 545 ALA A O 1
ATOM 4349 N N . THR A 1 546 ? -18.016 -4.457 17.266 1 92.94 546 THR A N 1
ATOM 4350 C CA . THR A 1 546 ? -18.625 -5.555 16.516 1 92.94 546 THR A CA 1
ATOM 4351 C C . THR A 1 546 ? -20.141 -5.559 16.688 1 92.94 546 THR A C 1
ATOM 4353 O O . THR A 1 546 ? -20.641 -5.293 17.781 1 92.94 546 THR A O 1
ATOM 4356 N N . TYR A 1 547 ? -20.812 -5.859 15.68 1 94.44 547 TYR A N 1
ATOM 4357 C CA . TYR A 1 547 ? -22.266 -5.855 15.703 1 94.44 547 TYR A CA 1
ATOM 4358 C C . TYR A 1 547 ? -22.812 -7.242 15.414 1 94.44 547 TYR A C 1
ATOM 4360 O O . TYR A 1 547 ? -22.25 -7.988 14.609 1 94.44 547 TYR A O 1
ATOM 4368 N N . MET A 1 548 ? -23.938 -7.547 16.125 1 95.56 548 MET A N 1
ATOM 4369 C CA . MET A 1 548 ? -24.547 -8.859 15.977 1 95.56 548 MET A CA 1
ATOM 4370 C C . MET A 1 548 ? -26.062 -8.75 15.906 1 95.56 548 MET A C 1
ATOM 4372 O O . MET A 1 548 ? -26.672 -8 16.688 1 95.56 548 MET A O 1
ATOM 4376 N N . TRP A 1 549 ? -26.625 -9.43 14.953 1 96.31 549 TRP A N 1
ATOM 4377 C CA . TRP A 1 549 ? -28.078 -9.562 14.906 1 96.31 549 TRP A CA 1
ATOM 4378 C C . TRP A 1 549 ? -28.531 -10.852 15.578 1 96.31 549 TRP A C 1
ATOM 4380 O O . TRP A 1 549 ? -27.938 -11.906 15.391 1 96.31 549 TRP A O 1
ATOM 4390 N N . HIS A 1 550 ? -29.547 -10.711 16.359 1 96.62 550 HIS A N 1
ATOM 4391 C CA . HIS A 1 550 ? -30.188 -11.859 17 1 96.62 550 HIS A CA 1
ATOM 4392 C C . HIS A 1 550 ? -31.656 -11.984 16.562 1 96.62 550 HIS A C 1
ATOM 4394 O O . HIS A 1 550 ? -32.344 -10.977 16.438 1 96.62 550 HIS A O 1
ATOM 4400 N N . HIS A 1 551 ? -32 -13.148 16.281 1 97 551 HIS A N 1
ATOM 4401 C CA . HIS A 1 551 ? -33.406 -13.508 16.031 1 97 551 HIS A CA 1
ATOM 4402 C C . HIS A 1 551 ? -33.938 -14.445 17.094 1 97 551 HIS A C 1
ATOM 4404 O O . HIS A 1 551 ? -33.469 -15.586 17.219 1 97 551 HIS A O 1
ATOM 4410 N N . ASN A 1 552 ? -34.906 -14.008 17.844 1 94.25 552 ASN A N 1
ATOM 4411 C CA . ASN A 1 552 ? -35.438 -14.773 18.969 1 94.25 552 ASN A CA 1
ATOM 4412 C C . ASN A 1 552 ? -34.312 -15.273 19.875 1 94.25 552 ASN A C 1
ATOM 4414 O O . ASN A 1 552 ? -34.25 -16.469 20.188 1 94.25 552 ASN A O 1
ATOM 4418 N N . SER A 1 553 ? -33.375 -14.477 20.156 1 90.5 553 SER A N 1
ATOM 4419 C CA . SER A 1 553 ? -32.281 -14.648 21.125 1 90.5 553 SER A CA 1
ATOM 4420 C C . SER A 1 553 ? -31.156 -15.477 20.531 1 90.5 553 SER A C 1
ATOM 4422 O O . SER A 1 553 ? -30.156 -15.727 21.203 1 90.5 553 SER A O 1
ATOM 4424 N N . SER A 1 554 ? -31.328 -15.891 19.328 1 94.94 554 SER A N 1
ATOM 4425 C CA . SER A 1 554 ? -30.234 -16.609 18.672 1 94.94 554 SER A CA 1
ATOM 4426 C C . SER A 1 554 ? -29.484 -15.711 17.703 1 94.94 554 SER A C 1
ATOM 4428 O O . SER A 1 554 ? -30.094 -14.969 16.922 1 94.94 554 SER A O 1
ATOM 4430 N N . ARG A 1 555 ? -28.203 -15.805 17.797 1 95 555 ARG A N 1
ATOM 4431 C CA . ARG A 1 555 ? -27.375 -14.992 16.906 1 95 555 ARG A CA 1
ATOM 4432 C C . ARG A 1 555 ? -27.5 -15.469 15.461 1 95 555 ARG A C 1
ATOM 4434 O O . ARG A 1 555 ? -27.328 -16.656 15.18 1 95 555 ARG A O 1
ATOM 4441 N N . ILE A 1 556 ? -27.703 -14.562 14.531 1 95.75 556 ILE A N 1
ATOM 4442 C CA . ILE A 1 556 ? -27.922 -14.977 13.156 1 95.75 556 ILE A CA 1
ATOM 4443 C C . ILE A 1 556 ? -26.891 -14.312 12.25 1 95.75 556 ILE A C 1
ATOM 4445 O O . ILE A 1 556 ? -26.688 -14.742 11.109 1 95.75 556 ILE A O 1
ATOM 4449 N N . GLN A 1 557 ? -26.297 -13.258 12.727 1 94.75 557 GLN A N 1
ATOM 4450 C CA . GLN A 1 557 ? -25.312 -12.578 11.898 1 94.75 557 GLN A CA 1
ATOM 4451 C C . GLN A 1 557 ? -24.297 -11.828 12.758 1 94.75 557 GLN A C 1
ATOM 4453 O O . GLN A 1 557 ? -24.656 -11.266 13.797 1 94.75 557 GLN A O 1
ATOM 4458 N N . ASN A 1 558 ? -23.125 -11.891 12.336 1 93.38 558 ASN A N 1
ATOM 4459 C CA . ASN A 1 558 ? -22.031 -11.141 12.953 1 93.38 558 ASN A CA 1
ATOM 4460 C C . ASN A 1 558 ? -21.375 -10.188 11.961 1 93.38 558 ASN A C 1
ATOM 4462 O O . ASN A 1 558 ? -21.047 -10.586 10.836 1 93.38 558 ASN A O 1
ATOM 4466 N N . CYS A 1 559 ? -21.312 -8.945 12.281 1 92.5 559 CYS A N 1
ATOM 4467 C CA . CYS A 1 559 ? -20.641 -7.934 11.461 1 92.5 559 CYS A CA 1
ATOM 4468 C C . CYS A 1 559 ? -19.391 -7.414 12.148 1 92.5 559 CYS A C 1
ATOM 4470 O O . CYS A 1 559 ? -19.453 -6.859 13.25 1 92.5 559 CYS A O 1
ATOM 4472 N N . SER A 1 560 ? -18.328 -7.578 11.43 1 85.75 560 SER A N 1
ATOM 4473 C CA . SER A 1 560 ? -17.062 -7.105 11.992 1 85.75 560 SER A CA 1
ATOM 4474 C C . SER A 1 560 ? -16.938 -5.59 11.867 1 85.75 560 SER A C 1
ATOM 4476 O O . SER A 1 560 ? -17.719 -4.953 11.148 1 85.75 560 SER A O 1
ATOM 4478 N N . SER A 1 561 ? -15.984 -4.988 12.562 1 74.62 561 SER A N 1
ATOM 4479 C CA . SER A 1 561 ? -15.758 -3.549 12.625 1 74.62 561 SER A CA 1
ATOM 4480 C C . SER A 1 561 ? -15.367 -2.988 11.258 1 74.62 561 SER A C 1
ATOM 4482 O O . SER A 1 561 ? -15.547 -1.798 11 1 74.62 561 SER A O 1
ATOM 4484 N N . THR A 1 562 ? -14.859 -3.744 10.438 1 67.62 562 THR A N 1
ATOM 4485 C CA . THR A 1 562 ? -14.352 -3.244 9.164 1 67.62 562 THR A CA 1
ATOM 4486 C C . THR A 1 562 ? -15.484 -3.088 8.148 1 67.62 562 THR A C 1
ATOM 4488 O O . THR A 1 562 ? -15.289 -2.518 7.074 1 67.62 562 THR A O 1
ATOM 4491 N N . HIS A 1 563 ? -16.641 -3.49 8.633 1 64.31 563 HIS A N 1
ATOM 4492 C CA . HIS A 1 563 ? -17.719 -3.553 7.652 1 64.31 563 HIS A CA 1
ATOM 4493 C C . HIS A 1 563 ? -18.688 -2.395 7.832 1 64.31 563 HIS A C 1
ATOM 4495 O O . HIS A 1 563 ? -18.875 -1.892 8.945 1 64.31 563 HIS A O 1
ATOM 4501 N N . GLY A 1 564 ? -19.141 -1.726 6.672 1 69.75 564 GLY A N 1
ATOM 4502 C CA . GLY A 1 564 ? -20.234 -0.77 6.648 1 69.75 564 GLY A CA 1
ATOM 4503 C C . GLY A 1 564 ? -21.359 -1.128 7.602 1 69.75 564 GLY A C 1
ATOM 4504 O O . GLY A 1 564 ? -21.172 -1.928 8.523 1 69.75 564 GLY A O 1
ATOM 4505 N N . PRO A 1 565 ? -22.422 -0.495 7.559 1 83.06 565 PRO A N 1
ATOM 4506 C CA . PRO A 1 565 ? -23.531 -0.799 8.445 1 83.06 565 PRO A CA 1
ATOM 4507 C C . PRO A 1 565 ? -23.938 -2.275 8.414 1 83.06 565 PRO A C 1
ATOM 4509 O O . PRO A 1 565 ? -23.844 -2.918 7.367 1 83.06 565 PRO A O 1
ATOM 4512 N N . CYS A 1 566 ? -24.109 -2.738 9.562 1 92.06 566 CYS A N 1
ATOM 4513 C CA . CYS A 1 566 ? -24.531 -4.129 9.68 1 92.06 566 CYS A CA 1
ATOM 4514 C C . CYS A 1 566 ? -25.984 -4.293 9.289 1 92.06 566 CYS A C 1
ATOM 4516 O O . CYS A 1 566 ? -26.891 -3.891 10.039 1 92.06 566 CYS A O 1
ATOM 4518 N N . ILE A 1 567 ? -26.219 -4.828 8.125 1 92.81 567 ILE A N 1
ATOM 4519 C CA . ILE A 1 567 ? -27.562 -4.98 7.594 1 92.81 567 ILE A CA 1
ATOM 4520 C C . ILE A 1 567 ? -27.922 -6.465 7.492 1 92.81 567 ILE A C 1
ATOM 4522 O O . ILE A 1 567 ? -27.109 -7.266 7.008 1 92.81 567 ILE A O 1
ATOM 4526 N N . HIS A 1 568 ? -29 -6.828 8.031 1 95.12 568 HIS A N 1
ATOM 4527 C CA . HIS A 1 568 ? -29.516 -8.18 7.871 1 95.12 568 HIS A CA 1
ATOM 4528 C C . HIS A 1 568 ? -30.609 -8.227 6.797 1 95.12 568 HIS A C 1
ATOM 4530 O O . HIS A 1 568 ? -31.656 -7.59 6.941 1 95.12 568 HIS A O 1
ATOM 4536 N N . PHE A 1 569 ? -30.406 -9.016 5.777 1 94.31 569 PHE A N 1
ATOM 4537 C CA . PHE A 1 569 ? -31.312 -9.086 4.648 1 94.31 569 PHE A CA 1
ATOM 4538 C C . PHE A 1 569 ? -32.25 -10.289 4.777 1 94.31 569 PHE A C 1
ATOM 4540 O O . PHE A 1 569 ? -31.797 -11.398 5.078 1 94.31 569 PHE A O 1
ATOM 4547 N N . ILE A 1 570 ? -33.469 -10.07 4.641 1 95.31 570 ILE A N 1
ATOM 4548 C CA . ILE A 1 570 ? -34.5 -11.109 4.445 1 95.31 570 ILE A CA 1
ATOM 4549 C C . ILE A 1 570 ? -34.969 -11.086 3.002 1 95.31 570 ILE A C 1
ATOM 4551 O O . ILE A 1 570 ? -35.812 -10.242 2.637 1 95.31 570 ILE A O 1
ATOM 4555 N N . LYS A 1 571 ? -34.5 -11.977 2.238 1 92.88 571 LYS A N 1
ATOM 4556 C CA . LYS A 1 571 ? -34.781 -11.969 0.802 1 92.88 571 LYS A CA 1
ATOM 4557 C C . LYS A 1 571 ? -36.188 -12.445 0.505 1 92.88 571 LYS A C 1
ATOM 4559 O O . LYS A 1 571 ? -36.812 -12.039 -0.494 1 92.88 571 LYS A O 1
ATOM 4564 N N . ASN A 1 572 ? -36.656 -13.344 1.308 1 92.88 572 ASN A N 1
ATOM 4565 C CA . ASN A 1 572 ? -38.031 -13.898 1.225 1 92.88 572 ASN A CA 1
ATOM 4566 C C . ASN A 1 572 ? -38.594 -14.164 2.609 1 92.88 572 ASN A C 1
ATOM 4568 O O . ASN A 1 572 ? -38.219 -15.133 3.271 1 92.88 572 ASN A O 1
ATOM 4572 N N . MET A 1 573 ? -39.594 -13.375 2.922 1 92.81 573 MET A N 1
ATOM 4573 C CA . MET A 1 573 ? -40.219 -13.477 4.25 1 92.81 573 MET A CA 1
ATOM 4574 C C . MET A 1 573 ? -41.031 -14.742 4.375 1 92.81 573 MET A C 1
ATOM 4576 O O . MET A 1 573 ? -42 -14.953 3.609 1 92.81 573 MET A O 1
ATOM 4580 N N . THR A 1 574 ? -40.625 -15.602 5.258 1 95.25 574 THR A N 1
ATOM 4581 C CA . THR A 1 574 ? -41.406 -16.797 5.598 1 95.25 574 THR A CA 1
ATOM 4582 C C . THR A 1 574 ? -41.844 -16.766 7.059 1 95.25 574 THR A C 1
ATOM 4584 O O . THR A 1 574 ? -41.5 -15.828 7.793 1 95.25 574 THR A O 1
ATOM 4587 N N . TYR A 1 575 ? -42.562 -17.75 7.492 1 94.44 575 TYR A N 1
ATOM 4588 C CA . TYR A 1 575 ? -43.062 -17.797 8.859 1 94.44 575 TYR A CA 1
ATOM 4589 C C . TYR A 1 575 ? -41.938 -17.859 9.859 1 94.44 575 TYR A C 1
ATOM 4591 O O . TYR A 1 575 ? -42.031 -17.328 10.969 1 94.44 575 TYR A O 1
ATOM 4599 N N . ASP A 1 576 ? -40.812 -18.406 9.43 1 95 576 ASP A N 1
ATOM 4600 C CA . ASP A 1 576 ? -39.688 -18.609 10.32 1 95 576 ASP A CA 1
ATOM 4601 C C . ASP A 1 576 ? -38.969 -17.297 10.594 1 95 576 ASP A C 1
ATOM 4603 O O . ASP A 1 576 ? -38.188 -17.188 11.547 1 95 576 ASP A O 1
ATOM 4607 N N . HIS A 1 577 ? -39.25 -16.344 9.734 1 96.25 577 HIS A N 1
ATOM 4608 C CA . HIS A 1 577 ? -38.531 -15.07 9.867 1 96.25 577 HIS A CA 1
ATOM 4609 C C . HIS A 1 577 ? -39.25 -14.141 10.828 1 96.25 577 HIS A C 1
ATOM 4611 O O . HIS A 1 577 ? -38.688 -13.141 11.281 1 96.25 577 HIS A O 1
ATOM 4617 N N . TYR A 1 578 ? -40.562 -14.359 11.133 1 95.62 578 TYR A N 1
ATOM 4618 C CA . TYR A 1 578 ? -41.25 -13.539 12.117 1 95.62 578 TYR A CA 1
ATOM 4619 C C . TYR A 1 578 ? -40.656 -13.742 13.508 1 95.62 578 TYR A C 1
ATOM 4621 O O . TYR A 1 578 ? -40.094 -14.797 13.797 1 95.62 578 TYR A O 1
ATOM 4629 N N . GLY A 1 579 ? -40.75 -12.711 14.289 1 95.19 579 GLY A N 1
ATOM 4630 C CA . GLY A 1 579 ? -40.219 -12.773 15.641 1 95.19 579 GLY A CA 1
ATOM 4631 C C . GLY A 1 579 ? -39.469 -11.516 16.047 1 95.19 579 GLY A C 1
ATOM 4632 O O . GLY A 1 579 ? -39.656 -10.453 15.453 1 95.19 579 GLY A O 1
ATOM 4633 N N . ARG A 1 580 ? -38.719 -11.711 17.094 1 95.44 580 ARG A N 1
ATOM 4634 C CA . ARG A 1 580 ? -38.031 -10.578 17.688 1 95.44 580 ARG A CA 1
ATOM 4635 C C . ARG A 1 580 ? -36.594 -10.492 17.172 1 95.44 580 ARG A C 1
ATOM 4637 O O . ARG A 1 580 ? -35.844 -11.484 17.219 1 95.44 580 ARG A O 1
ATOM 4644 N N . TYR A 1 581 ? -36.25 -9.328 16.641 1 96.81 581 TYR A N 1
ATOM 4645 C CA . TYR A 1 581 ? -34.906 -9.062 16.172 1 96.81 581 TYR A CA 1
ATOM 4646 C C . TYR A 1 581 ? -34.219 -8 17.047 1 96.81 581 TYR A C 1
ATOM 4648 O O . TYR A 1 581 ? -34.844 -6.969 17.344 1 96.81 581 TYR A O 1
ATOM 4656 N N . THR A 1 582 ? -33.031 -8.297 17.469 1 96.31 582 THR A N 1
ATOM 4657 C CA . THR A 1 582 ? -32.25 -7.332 18.219 1 96.31 582 THR A CA 1
ATOM 4658 C C . THR A 1 582 ? -30.859 -7.191 17.641 1 96.31 582 THR A C 1
ATOM 4660 O O . THR A 1 582 ? -30.281 -8.164 17.156 1 96.31 582 THR A O 1
ATOM 4663 N N . CYS A 1 583 ? -30.391 -6 17.547 1 96.12 583 CYS A N 1
ATOM 4664 C CA . CYS A 1 583 ? -29 -5.727 17.156 1 96.12 583 CYS A CA 1
ATOM 4665 C C . CYS A 1 583 ? -28.172 -5.297 18.375 1 96.12 583 CYS A C 1
ATOM 4667 O O . CYS A 1 583 ? -28.547 -4.355 19.078 1 96.12 583 CYS A O 1
ATOM 4669 N N . ILE A 1 584 ? -27.109 -6.016 18.594 1 94.5 584 ILE A N 1
ATOM 4670 C CA . ILE A 1 584 ? -26.25 -5.754 19.75 1 94.5 584 ILE A CA 1
ATOM 4671 C C . ILE A 1 584 ? -24.875 -5.305 19.281 1 94.5 584 ILE A C 1
ATOM 4673 O O . ILE A 1 584 ? -24.312 -5.887 18.359 1 94.5 584 ILE A O 1
ATOM 4677 N N . SER A 1 585 ? -24.406 -4.219 19.875 1 92.88 585 SER A N 1
ATOM 4678 C CA . SER A 1 585 ? -23.031 -3.77 19.641 1 92.88 585 SER A CA 1
ATOM 4679 C C . SER A 1 585 ? -22.125 -4.121 20.812 1 92.88 585 SER A C 1
ATOM 4681 O O . SER A 1 585 ? -22.531 -4.016 21.984 1 92.88 585 SER A O 1
ATOM 4683 N N . GLU A 1 586 ? -20.969 -4.613 20.469 1 91.81 586 GLU A N 1
ATOM 4684 C CA . GLU A 1 586 ? -19.984 -4.961 21.484 1 91.81 586 GLU A CA 1
ATOM 4685 C C . GLU A 1 586 ? -18.641 -4.289 21.219 1 91.81 586 GLU A C 1
ATOM 4687 O O . GLU A 1 586 ? -18.094 -4.395 20.125 1 91.81 586 GLU A O 1
ATOM 4692 N N . GLU A 1 587 ? -18.172 -3.562 22.219 1 89.69 587 GLU A N 1
ATOM 4693 C CA . GLU A 1 587 ? -16.875 -2.887 22.125 1 89.69 587 GLU A CA 1
ATOM 4694 C C . GLU A 1 587 ? -16.141 -2.934 23.453 1 89.69 587 GLU A C 1
ATOM 4696 O O . GLU A 1 587 ? -16.609 -2.395 24.453 1 89.69 587 GLU A O 1
ATOM 4701 N N . ASN A 1 588 ? -14.984 -3.484 23.5 1 84.12 588 ASN A N 1
ATOM 4702 C CA . ASN A 1 588 ? -14.141 -3.543 24.688 1 84.12 588 ASN A CA 1
ATOM 4703 C C . ASN A 1 588 ? -14.922 -4.004 25.922 1 84.12 588 ASN A C 1
ATOM 4705 O O . ASN A 1 588 ? -14.883 -3.357 26.969 1 84.12 588 ASN A O 1
ATOM 4709 N N . GLY A 1 589 ? -15.75 -4.922 25.844 1 80.31 589 GLY A N 1
ATOM 4710 C CA . GLY A 1 589 ? -16.484 -5.523 26.953 1 80.31 589 GLY A CA 1
ATOM 4711 C C . GLY A 1 589 ? -17.828 -4.852 27.203 1 80.31 589 GLY A C 1
ATOM 4712 O O . GLY A 1 589 ? -18.625 -5.332 28.016 1 80.31 589 GLY A O 1
ATOM 4713 N N . PHE A 1 590 ? -18.047 -3.758 26.609 1 85.12 590 PHE A N 1
ATOM 4714 C CA . PHE A 1 590 ? -19.312 -3.064 26.734 1 85.12 590 PHE A CA 1
ATOM 4715 C C . PHE A 1 590 ? -20.281 -3.506 25.641 1 85.12 590 PHE A C 1
ATOM 4717 O O . PHE A 1 590 ? -19.953 -3.469 24.453 1 85.12 590 PHE A O 1
ATOM 4724 N N . SER A 1 591 ? -21.406 -3.967 26.109 1 90.19 591 SER A N 1
ATOM 4725 C CA . SER A 1 591 ? -22.438 -4.406 25.172 1 90.19 591 SER A CA 1
ATOM 4726 C C . SER A 1 591 ? -23.703 -3.557 25.312 1 90.19 591 SER A C 1
ATOM 4728 O O . SER A 1 591 ? -24.078 -3.189 26.422 1 90.19 591 SER A O 1
ATOM 4730 N N . GLN A 1 592 ? -24.312 -3.207 24.188 1 89.19 592 GLN A N 1
ATOM 4731 C CA . GLN A 1 592 ? -25.547 -2.439 24.219 1 89.19 592 GLN A CA 1
ATOM 4732 C C . GLN A 1 592 ? -26.484 -2.844 23.078 1 89.19 592 GLN A C 1
ATOM 4734 O O . GLN A 1 592 ? -26.016 -3.141 21.984 1 89.19 592 GLN A O 1
ATOM 4739 N N . THR A 1 593 ? -27.703 -2.906 23.359 1 92.5 593 THR A N 1
ATOM 4740 C CA . THR A 1 593 ? -28.703 -3.186 22.328 1 92.5 593 THR A CA 1
ATOM 4741 C C . THR A 1 593 ? -29.109 -1.906 21.609 1 92.5 593 THR A C 1
ATOM 4743 O O . THR A 1 593 ? -29.531 -0.932 22.234 1 92.5 593 THR A O 1
ATOM 4746 N N . LEU A 1 594 ? -29.047 -1.91 20.344 1 92.38 594 LEU A N 1
ATOM 4747 C CA . LEU A 1 594 ? -29.266 -0.697 19.562 1 92.38 594 LEU A CA 1
ATOM 4748 C C . LEU A 1 594 ? -30.625 -0.723 18.891 1 92.38 594 LEU A C 1
ATOM 4750 O O . LEU A 1 594 ? -31.25 0.326 18.688 1 92.38 594 LEU A O 1
ATOM 4754 N N . VAL A 1 595 ? -31.031 -1.885 18.469 1 94.88 595 VAL A N 1
ATOM 4755 C CA . VAL A 1 595 ? -32.312 -2.025 17.766 1 94.88 595 VAL A CA 1
ATOM 4756 C C . VAL A 1 595 ? -33.094 -3.174 18.375 1 94.88 595 VAL A C 1
ATOM 4758 O O . VAL A 1 595 ? -32.531 -4.215 18.719 1 94.88 595 VAL A O 1
ATOM 4761 N N . LYS A 1 596 ? -34.312 -2.955 18.594 1 95.31 596 LYS A N 1
ATOM 4762 C CA . LYS A 1 596 ? -35.312 -3.959 18.984 1 95.31 596 LYS A CA 1
ATOM 4763 C C . LYS A 1 596 ? -36.531 -3.889 18.078 1 95.31 596 LYS A C 1
ATOM 4765 O O . LYS A 1 596 ? -37.344 -2.965 18.203 1 95.31 596 LYS A O 1
ATOM 4770 N N . GLU A 1 597 ? -36.688 -4.852 17.219 1 95.12 597 GLU A N 1
ATOM 4771 C CA . GLU A 1 597 ? -37.812 -4.879 16.297 1 95.12 597 GLU A CA 1
ATOM 4772 C C . GLU A 1 597 ? -38.5 -6.234 16.328 1 95.12 597 GLU A C 1
ATOM 4774 O O . GLU A 1 597 ? -37.844 -7.273 16.391 1 95.12 597 GLU A O 1
ATOM 4779 N N . TRP A 1 598 ? -39.812 -6.152 16.391 1 95.19 598 TRP A N 1
ATOM 4780 C CA . TRP A 1 598 ? -40.656 -7.352 16.328 1 95.19 598 TRP A CA 1
ATOM 4781 C C . TRP A 1 598 ? -41.375 -7.445 14.992 1 95.19 598 TRP A C 1
ATOM 4783 O O . TRP A 1 598 ? -42.312 -6.688 14.734 1 95.19 598 TRP A O 1
ATOM 4793 N N . LEU A 1 599 ? -40.906 -8.344 14.141 1 94.56 599 LEU A N 1
ATOM 4794 C CA . LEU A 1 599 ? -41.562 -8.547 12.852 1 94.56 599 LEU A CA 1
ATOM 4795 C C . LEU A 1 599 ? -42.812 -9.438 12.992 1 94.56 599 LEU A C 1
ATOM 4797 O O . LEU A 1 599 ? -42.688 -10.594 13.422 1 94.56 599 LEU A O 1
ATOM 4801 N N . LEU A 1 600 ? -43.969 -8.898 12.602 1 92.88 600 LEU A N 1
ATOM 4802 C CA . LEU A 1 600 ? -45.25 -9.586 12.773 1 92.88 600 LEU A CA 1
ATOM 4803 C C . LEU A 1 600 ? -45.969 -9.742 11.445 1 92.88 600 LEU A C 1
ATOM 4805 O O . LEU A 1 600 ? -45.719 -8.984 10.508 1 92.88 600 LEU A O 1
ATOM 4809 N N . LYS A 1 601 ? -46.75 -10.75 11.43 1 88.38 601 LYS A N 1
ATOM 4810 C CA . LYS A 1 601 ? -47.625 -10.945 10.266 1 88.38 601 LYS A CA 1
ATOM 4811 C C . LYS A 1 601 ? -48.781 -9.977 10.281 1 88.38 601 LYS A C 1
ATOM 4813 O O . LYS A 1 601 ? -49.312 -9.648 11.344 1 88.38 601 LYS A O 1
ATOM 4818 N N . GLN A 1 602 ? -49.094 -9.469 9.195 1 76.38 602 GLN A N 1
ATOM 4819 C CA . GLN A 1 602 ? -50.25 -8.594 9.102 1 76.38 602 GLN A CA 1
ATOM 4820 C C . GLN A 1 602 ? -51.5 -9.305 9.586 1 76.38 602 GLN A C 1
ATOM 4822 O O . GLN A 1 602 ? -51.781 -10.445 9.195 1 76.38 602 GLN A O 1
ATOM 4827 N N . PRO A 1 603 ? -52.156 -8.773 10.594 1 70.56 603 PRO A N 1
ATOM 4828 C CA . PRO A 1 603 ? -53.406 -9.414 11.047 1 70.56 603 PRO A CA 1
ATOM 4829 C C . PRO A 1 603 ? -54.438 -9.539 9.945 1 70.56 603 PRO A C 1
ATOM 4831 O O . PRO A 1 603 ? -54.531 -8.664 9.078 1 70.56 603 PRO A O 1
ATOM 4834 N N . VAL A 1 604 ? -54.812 -10.727 9.531 1 61.34 604 VAL A N 1
ATOM 4835 C CA . VAL A 1 604 ? -55.969 -10.883 8.633 1 61.34 604 VAL A CA 1
ATOM 4836 C C . VAL A 1 604 ? -57.125 -10.039 9.125 1 61.34 604 VAL A C 1
ATOM 4838 O O . VAL A 1 604 ? -57.469 -10.055 10.312 1 61.34 604 VAL A O 1
ATOM 4841 N N . PRO A 1 605 ? -57.438 -9.102 8.359 1 53.09 605 PRO A N 1
ATOM 4842 C CA . PRO A 1 605 ? -58.625 -8.406 8.867 1 53.09 605 PRO A CA 1
ATOM 4843 C C . PRO A 1 605 ? -59.688 -9.367 9.406 1 53.09 605 PRO A C 1
ATOM 4845 O O . PRO A 1 605 ? -59.938 -10.406 8.797 1 53.09 605 PRO A O 1
ATOM 4848 N N . SER A 1 606 ? -59.75 -9.57 10.617 1 44.22 606 SER A N 1
ATOM 4849 C CA . SER A 1 606 ? -60.875 -10.297 11.141 1 44.22 606 SER A CA 1
ATOM 4850 C C . SER A 1 606 ? -62.125 -10.039 10.312 1 44.22 606 SER A C 1
ATOM 4852 O O . SER A 1 606 ? -62.438 -8.891 9.984 1 44.22 606 SER A O 1
ATOM 4854 N N . GLN A 1 607 ? -62.562 -10.953 9.43 1 37.66 607 GLN A N 1
ATOM 4855 C CA . GLN A 1 607 ? -63.969 -10.859 9.055 1 37.66 607 GLN A CA 1
ATOM 4856 C C . GLN A 1 607 ? -64.812 -10.328 10.203 1 37.66 607 GLN A C 1
ATOM 4858 O O . GLN A 1 607 ? -64.75 -10.836 11.328 1 37.66 607 GLN A O 1
ATOM 4863 N N . THR A 1 608 ? -65.062 -9.125 10.172 1 37.78 608 THR A N 1
ATOM 4864 C CA . THR A 1 608 ? -66.188 -8.711 11.039 1 37.78 608 THR A CA 1
ATOM 4865 C C . THR A 1 608 ? -67.188 -9.828 11.188 1 37.78 608 THR A C 1
ATOM 4867 O O . THR A 1 608 ? -67.812 -10.234 10.203 1 37.78 608 THR A O 1
ATOM 4870 N N . LEU A 1 609 ? -66.938 -10.852 11.945 1 34.81 609 LEU A N 1
ATOM 4871 C CA . LEU A 1 609 ? -68.188 -11.539 12.383 1 34.81 609 LEU A CA 1
ATOM 4872 C C . LEU A 1 609 ? -69.375 -10.57 12.453 1 34.81 609 LEU A C 1
ATOM 4874 O O . LEU A 1 609 ? -69.25 -9.5 13.055 1 34.81 609 LEU A O 1
ATOM 4878 N N . ARG A 1 610 ? -70.312 -10.664 11.406 1 32.81 610 ARG A N 1
ATOM 4879 C CA . ARG A 1 610 ? -71.625 -10.172 11.641 1 32.81 610 ARG A CA 1
ATOM 4880 C C . ARG A 1 610 ? -72.062 -10.422 13.078 1 32.81 610 ARG A C 1
ATOM 4882 O O . ARG A 1 610 ? -72.312 -11.562 13.477 1 32.81 610 ARG A O 1
ATOM 4889 N N . GLN A 1 611 ? -71.562 -9.797 14.055 1 30.56 611 GLN A N 1
ATOM 4890 C CA . GLN A 1 611 ? -72.312 -9.719 15.266 1 30.56 611 GLN A CA 1
ATOM 4891 C C . GLN A 1 611 ? -73.812 -9.602 14.945 1 30.56 611 GLN A C 1
ATOM 4893 O O . GLN A 1 611 ? -74.25 -8.68 14.227 1 30.56 611 GLN A O 1
ATOM 4898 N N . SER A 1 612 ? -74.5 -10.789 14.695 1 31.83 612 SER A N 1
ATOM 4899 C CA . SER A 1 612 ? -75.938 -10.844 14.789 1 31.83 612 SER A CA 1
ATOM 4900 C C . SER A 1 612 ? -76.5 -9.805 15.773 1 31.83 612 SER A C 1
ATOM 4902 O O . SER A 1 612 ? -76.062 -9.742 16.922 1 31.83 612 SER A O 1
ATOM 4904 N N . SER A 1 613 ? -76.875 -8.727 15.148 1 31.53 613 SER A N 1
ATOM 4905 C CA . SER A 1 613 ? -77.688 -7.711 15.812 1 31.53 613 SER A CA 1
ATOM 4906 C C . SER A 1 613 ? -78.75 -8.352 16.688 1 31.53 613 SER A C 1
ATOM 4908 O O . SER A 1 613 ? -79.75 -8.906 16.188 1 31.53 613 SER A O 1
ATOM 4910 N N . GLN A 1 614 ? -78.438 -9.219 17.578 1 27.56 614 GLN A N 1
ATOM 4911 C CA . GLN A 1 614 ? -79.562 -9.469 18.469 1 27.56 614 GLN A CA 1
ATOM 4912 C C . GLN A 1 614 ? -80.312 -8.18 18.781 1 27.56 614 GLN A C 1
ATOM 4914 O O . GLN A 1 614 ? -79.75 -7.168 19.125 1 27.56 614 GLN A O 1
ATOM 4919 N N . ALA A 1 615 ? -81.562 -8.102 18.078 1 27.34 615 ALA A N 1
ATOM 4920 C CA . ALA A 1 615 ? -82.625 -7.137 18.312 1 27.34 615 ALA A CA 1
ATOM 4921 C C . ALA A 1 615 ? -82.75 -6.766 19.781 1 27.34 615 ALA A C 1
ATOM 4923 O O . ALA A 1 615 ? -83.125 -7.59 20.609 1 27.34 615 ALA A O 1
ATOM 4924 N N . VAL A 1 616 ? -81.75 -6.293 20.422 1 23.69 616 VAL A N 1
ATOM 4925 C CA . VAL A 1 616 ? -82.125 -5.793 21.75 1 23.69 616 VAL A CA 1
ATOM 4926 C C . VAL A 1 616 ? -83.438 -5.062 21.703 1 23.69 616 VAL A C 1
ATOM 4928 O O . VAL A 1 616 ? -83.625 -4.137 20.906 1 23.69 616 VAL A O 1
ATOM 4931 N N . ALA A 1 617 ? -84.562 -5.777 22.047 1 25.34 617 ALA A N 1
ATOM 4932 C CA . ALA A 1 617 ? -85.875 -5.289 22.438 1 25.34 617 ALA A CA 1
ATOM 4933 C C . ALA A 1 617 ? -85.812 -3.859 22.953 1 25.34 617 ALA A C 1
ATOM 4935 O O . ALA A 1 617 ? -84.875 -3.514 23.703 1 25.34 617 ALA A O 1
ATOM 4936 N N . ALA A 1 618 ? -86.438 -2.971 22.219 1 26.94 618 ALA A N 1
ATOM 4937 C CA . ALA A 1 618 ? -86.812 -1.569 22.375 1 26.94 618 ALA A CA 1
ATOM 4938 C C . ALA A 1 618 ? -87.188 -1.279 23.828 1 26.94 618 ALA A C 1
ATOM 4940 O O . ALA A 1 618 ? -88.25 -1.759 24.297 1 26.94 618 ALA A O 1
ATOM 4941 N N . SER A 1 619 ? -86.5 -1.646 24.938 1 25.08 619 SER A N 1
ATOM 4942 C CA . SER A 1 619 ? -87.25 -1.219 26.125 1 25.08 619 SER A CA 1
ATOM 4943 C C . SER A 1 619 ? -87.75 0.207 25.984 1 25.08 619 SER A C 1
ATOM 4945 O O . SER A 1 619 ? -87.062 1.069 25.438 1 25.08 619 SER A O 1
ATOM 4947 N N . PRO A 1 620 ? -89.125 0.379 25.875 1 29.81 620 PRO A N 1
ATOM 4948 C CA . PRO A 1 620 ? -89.938 1.591 25.75 1 29.81 620 PRO A CA 1
ATOM 4949 C C . PRO A 1 620 ? -89.5 2.727 26.641 1 29.81 620 PRO A C 1
ATOM 4951 O O . PRO A 1 620 ? -90.188 3.74 26.781 1 29.81 620 PRO A O 1
ATOM 4954 N N . SER A 1 621 ? -88.312 2.631 27.312 1 27.22 621 SER A N 1
ATOM 4955 C CA . SER A 1 621 ? -88.312 3.592 28.406 1 27.22 621 SER A CA 1
ATOM 4956 C C . SER A 1 621 ? -88.438 5.023 27.891 1 27.22 621 SER A C 1
ATOM 4958 O O . SER A 1 621 ? -87.438 5.762 27.891 1 27.22 621 SER A O 1
ATOM 4960 N N . PHE A 1 622 ? -89 5.184 26.625 1 27.44 622 PHE A N 1
ATOM 4961 C CA . PHE A 1 622 ? -89.125 6.539 26.109 1 27.44 622 PHE A CA 1
ATOM 4962 C C . PHE A 1 622 ? -89.688 7.473 27.156 1 27.44 622 PHE A C 1
ATOM 4964 O O . PHE A 1 622 ? -89.375 8.664 27.188 1 27.44 622 PHE A O 1
ATOM 4971 N N . TRP A 1 623 ? -90.938 7.016 27.719 1 27.23 623 TRP A N 1
ATOM 4972 C CA . TRP A 1 623 ? -92 7.996 27.938 1 27.23 623 TRP A CA 1
ATOM 4973 C C . TRP A 1 623 ? -91.625 8.969 29.047 1 27.23 623 TRP A C 1
ATOM 4975 O O . TRP A 1 623 ? -92.312 9.961 29.281 1 27.23 623 TRP A O 1
ATOM 4985 N N . LEU A 1 624 ? -90.875 8.445 30.047 1 26.56 624 LEU A N 1
ATOM 4986 C CA . LEU A 1 624 ? -91.25 9.102 31.297 1 26.56 624 LEU A CA 1
ATOM 4987 C C . LEU A 1 624 ? -90.75 10.539 31.328 1 26.56 624 LEU A C 1
ATOM 4989 O O . LEU A 1 624 ? -90.938 11.258 32.312 1 26.56 624 LEU A O 1
ATOM 4993 N N . GLY A 1 625 ? -89.75 10.852 30.516 1 25.47 625 GLY A N 1
ATOM 4994 C CA . GLY A 1 625 ? -89.188 12.125 30.953 1 25.47 625 GLY A CA 1
ATOM 4995 C C . GLY A 1 625 ? -90.125 13.289 30.766 1 25.47 625 GLY A C 1
ATOM 4996 O O . GLY A 1 625 ? -89.75 14.445 30.906 1 25.47 625 GLY A O 1
ATOM 4997 N N . PHE A 1 626 ? -91.188 13.023 30 1 28.53 626 PHE A N 1
ATOM 4998 C CA . PHE A 1 626 ? -91.812 14.289 29.719 1 28.53 626 PHE A CA 1
ATOM 4999 C C . PHE A 1 626 ? -92.25 14.961 31.016 1 28.53 626 PHE A C 1
ATOM 5001 O O . PHE A 1 626 ? -92.312 16.188 31.094 1 28.53 626 PHE A O 1
ATOM 5008 N N . LEU A 1 627 ? -92.875 14.07 31.875 1 26.58 627 LEU A N 1
ATOM 5009 C CA . LEU A 1 627 ? -93.75 14.656 32.844 1 26.58 627 LEU A CA 1
ATOM 5010 C C . LEU A 1 627 ? -93 15.469 33.875 1 26.58 627 LEU A C 1
ATOM 5012 O O . LEU A 1 627 ? -93.625 16.125 34.75 1 26.58 627 LEU A O 1
ATOM 5016 N N . GLN A 1 628 ? -91.75 15.07 34.156 1 25.59 628 GLN A N 1
ATOM 5017 C CA . GLN A 1 628 ? -91.375 15.703 35.406 1 25.59 628 GLN A CA 1
ATOM 5018 C C . GLN A 1 628 ? -91.312 17.219 35.25 1 25.59 628 GLN A C 1
ATOM 5020 O O . GLN A 1 628 ? -90.812 17.922 36.125 1 25.59 628 GLN A O 1
ATOM 5025 N N . MET A 1 629 ? -91.5 17.688 34.062 1 28.23 629 MET A N 1
ATOM 5026 C CA . MET A 1 629 ? -91.5 19.141 34 1 28.23 629 MET A CA 1
ATOM 5027 C C . MET A 1 629 ? -92.5 19.75 34.969 1 28.23 629 MET A C 1
ATOM 5029 O O . MET A 1 629 ? -92.438 20.938 35.25 1 28.23 629 MET A O 1
ATOM 5033 N N . MET A 1 630 ? -93.625 18.969 35.125 1 27.02 630 MET A N 1
ATOM 5034 C CA . MET A 1 630 ? -94.75 19.688 35.656 1 27.02 630 MET A CA 1
ATOM 5035 C C . MET A 1 630 ? -94.5 20.172 37.062 1 27.02 630 MET A C 1
ATOM 5037 O O . MET A 1 630 ? -95.188 21.078 37.562 1 27.02 630 MET A O 1
ATOM 5041 N N . ALA A 1 631 ? -93.938 19.312 37.875 1 27.66 631 ALA A N 1
ATOM 5042 C CA . ALA A 1 631 ? -94.312 19.562 39.281 1 27.66 631 ALA A CA 1
ATOM 5043 C C . ALA A 1 631 ? -93.688 20.859 39.781 1 27.66 631 ALA A C 1
ATOM 5045 O O . ALA A 1 631 ? -94.062 21.344 40.844 1 27.66 631 ALA A O 1
ATOM 5046 N N . LEU A 1 632 ? -92.562 21.266 39.281 1 27.06 632 LEU A N 1
ATOM 5047 C CA . LEU A 1 632 ? -92.062 22.438 40.031 1 27.06 632 LEU A CA 1
ATOM 5048 C C . LEU A 1 632 ? -93 23.609 39.844 1 27.06 632 LEU A C 1
ATOM 5050 O O . LEU A 1 632 ? -92.625 24.75 40.094 1 27.06 632 LEU A O 1
ATOM 5054 N N . ALA A 1 633 ? -94.125 23.375 39.188 1 26.67 633 ALA A N 1
ATOM 5055 C CA . ALA A 1 633 ? -95.062 24.5 39.094 1 26.67 633 ALA A CA 1
ATOM 5056 C C . ALA A 1 633 ? -95.438 25.016 40.469 1 26.67 633 ALA A C 1
ATOM 5058 O O . ALA A 1 633 ? -95.812 26.188 40.625 1 26.67 633 ALA A O 1
ATOM 5059 N N . LEU A 1 634 ? -95.75 24.094 41.375 1 25.64 634 LEU A N 1
ATOM 5060 C CA . LEU A 1 634 ? -96.688 24.547 42.438 1 25.64 634 LEU A CA 1
ATOM 5061 C C . LEU A 1 634 ? -95.938 25.516 43.375 1 25.64 634 LEU A C 1
ATOM 5063 O O . LEU A 1 634 ? -96.562 26.109 44.25 1 25.64 634 LEU A O 1
ATOM 5067 N N . LEU A 1 635 ? -94.75 25.438 43.625 1 26.78 635 LEU A N 1
ATOM 5068 C CA . LEU A 1 635 ? -94.5 26.328 44.75 1 26.78 635 LEU A CA 1
ATOM 5069 C C . LEU A 1 635 ? -94.688 27.781 44.344 1 26.78 635 LEU A C 1
ATOM 5071 O O . LEU A 1 635 ? -94.312 28.703 45.062 1 26.78 635 LEU A O 1
ATOM 5075 N N . PHE A 1 636 ? -95.312 28 43.031 1 22.77 636 PHE A N 1
ATOM 5076 C CA . PHE A 1 636 ? -96.125 29.172 42.75 1 22.77 636 PHE A CA 1
ATOM 5077 C C . PHE A 1 636 ? -97.5 29 43.344 1 22.77 636 PHE A C 1
ATOM 5079 O O . PHE A 1 636 ? -98.375 28.438 42.688 1 22.77 636 PHE A O 1
ATOM 5086 N N . GLN A 1 637 ? -97.875 28.625 44.562 1 20.33 637 GLN A N 1
ATOM 5087 C CA . GLN A 1 637 ? -98.5 29.719 45.344 1 20.33 637 GLN A CA 1
ATOM 5088 C C . GLN A 1 637 ? -97.438 30.75 45.75 1 20.33 637 GLN A C 1
ATOM 5090 O O . GLN A 1 637 ? -96.312 30.391 46.094 1 20.33 637 GLN A O 1
ATOM 5095 N N . MET B 1 1 ? -4.809 29.344 -71.375 1 23.33 1 MET B N 1
ATOM 5096 C CA . MET B 1 1 ? -3.707 28.562 -70.812 1 23.33 1 MET B CA 1
ATOM 5097 C C . MET B 1 1 ? -4.012 28.141 -69.375 1 23.33 1 MET B C 1
ATOM 5099 O O . MET B 1 1 ? -3.604 28.812 -68.438 1 23.33 1 MET B O 1
ATOM 5103 N N . GLY B 1 2 ? -5.145 27.906 -68.875 1 28.88 2 GLY B N 1
ATOM 5104 C CA . GLY B 1 2 ? -6.242 27.797 -67.938 1 28.88 2 GLY B CA 1
ATOM 5105 C C . GLY B 1 2 ? -6.184 26.516 -67.125 1 28.88 2 GLY B C 1
ATOM 5106 O O . GLY B 1 2 ? -7.207 26.047 -66.625 1 28.88 2 GLY B O 1
ATOM 5107 N N . LEU B 1 3 ? -4.82 25.891 -67.25 1 29.11 3 LEU B N 1
ATOM 5108 C CA . LEU B 1 3 ? -4.816 24.484 -66.812 1 29.11 3 LEU B CA 1
ATOM 5109 C C . LEU B 1 3 ? -5.379 24.328 -65.375 1 29.11 3 LEU B C 1
ATOM 5111 O O . LEU B 1 3 ? -5.492 25.312 -64.688 1 29.11 3 LEU B O 1
ATOM 5115 N N . ASN B 1 4 ? -5.062 23.094 -64.688 1 30.58 4 ASN B N 1
ATOM 5116 C CA . ASN B 1 4 ? -5.574 21.922 -63.938 1 30.58 4 ASN B CA 1
ATOM 5117 C C . ASN B 1 4 ? -5.465 22.109 -62.438 1 30.58 4 ASN B C 1
ATOM 5119 O O . ASN B 1 4 ? -4.434 21.797 -61.844 1 30.58 4 ASN B O 1
ATOM 5123 N N . SER B 1 5 ? -5.824 23.25 -61.844 1 33.5 5 SER B N 1
ATOM 5124 C CA . SER B 1 5 ? -5.707 23.703 -60.469 1 33.5 5 SER B CA 1
ATOM 5125 C C . SER B 1 5 ? -6.355 22.703 -59.5 1 33.5 5 SER B C 1
ATOM 5127 O O . SER B 1 5 ? -6.625 23.031 -58.344 1 33.5 5 SER B O 1
ATOM 5129 N N . TYR B 1 6 ? -7.066 21.656 -60.062 1 32.56 6 TYR B N 1
ATOM 5130 C CA . TYR B 1 6 ? -7.973 20.828 -59.281 1 32.56 6 TYR B CA 1
ATOM 5131 C C . TYR B 1 6 ? -7.211 20.047 -58.219 1 32.56 6 TYR B C 1
ATOM 5133 O O . TYR B 1 6 ? -7.812 19.344 -57.406 1 32.56 6 TYR B O 1
ATOM 5141 N N . ALA B 1 7 ? -5.855 19.766 -58.406 1 30.64 7 ALA B N 1
ATOM 5142 C CA . ALA B 1 7 ? -5.137 18.734 -57.688 1 30.64 7 ALA B CA 1
ATOM 5143 C C . ALA B 1 7 ? -4.957 19.109 -56.219 1 30.64 7 ALA B C 1
ATOM 5145 O O . ALA B 1 7 ? -4.41 18.328 -55.438 1 30.64 7 ALA B O 1
ATOM 5146 N N . ALA B 1 8 ? -4.977 20.391 -55.875 1 30.62 8 ALA B N 1
ATOM 5147 C CA . ALA B 1 8 ? -4.488 20.828 -54.562 1 30.62 8 ALA B CA 1
ATOM 5148 C C . ALA B 1 8 ? -5.379 20.312 -53.438 1 30.62 8 ALA B C 1
ATOM 5150 O O . ALA B 1 8 ? -5.02 20.406 -52.25 1 30.62 8 ALA B O 1
ATOM 5151 N N . TYR B 1 9 ? -6.719 20.203 -53.75 1 29.47 9 TYR B N 1
ATOM 5152 C CA . TYR B 1 9 ? -7.672 20.047 -52.656 1 29.47 9 TYR B CA 1
ATOM 5153 C C . TYR B 1 9 ? -7.48 18.719 -51.969 1 29.47 9 TYR B C 1
ATOM 5155 O O . TYR B 1 9 ? -8.125 18.453 -50.938 1 29.47 9 TYR B O 1
ATOM 5163 N N . LEU B 1 10 ? -6.926 17.688 -52.688 1 30.62 10 LEU B N 1
ATOM 5164 C CA . LEU B 1 10 ? -7.059 16.359 -52.125 1 30.62 10 LEU B CA 1
ATOM 5165 C C . LEU B 1 10 ? -6.215 16.203 -50.844 1 30.62 10 LEU B C 1
ATOM 5167 O O . LEU B 1 10 ? -6.277 15.172 -50.188 1 30.62 10 LEU B O 1
ATOM 5171 N N . PHE B 1 11 ? -5.117 16.969 -50.688 1 28.09 11 PHE B N 1
ATOM 5172 C CA . PHE B 1 11 ? -4.086 16.516 -49.75 1 28.09 11 PHE B CA 1
ATOM 5173 C C . PHE B 1 11 ? -4.57 16.625 -48.312 1 28.09 11 PHE B C 1
ATOM 5175 O O . PHE B 1 11 ? -4.059 15.945 -47.438 1 28.09 11 PHE B O 1
ATOM 5182 N N . ALA B 1 12 ? -5.176 17.812 -47.938 1 29.98 12 ALA B N 1
ATOM 5183 C CA . ALA B 1 12 ? -5.113 18.203 -46.531 1 29.98 12 ALA B CA 1
ATOM 5184 C C . ALA B 1 12 ? -5.953 17.266 -45.656 1 29.98 12 ALA B C 1
ATOM 5186 O O . ALA B 1 12 ? -6.113 17.484 -44.469 1 29.98 12 ALA B O 1
ATOM 5187 N N . LEU B 1 13 ? -6.902 16.547 -46.281 1 28.56 13 LEU B N 1
ATOM 5188 C CA . LEU B 1 13 ? -7.773 15.812 -45.375 1 28.56 13 LEU B CA 1
ATOM 5189 C C . LEU B 1 13 ? -7.004 14.719 -44.625 1 28.56 13 LEU B C 1
ATOM 5191 O O . LEU B 1 13 ? -7.586 13.711 -44.219 1 28.56 13 LEU B O 1
ATOM 5195 N N . TRP B 1 14 ? -5.688 14.648 -44.844 1 31.38 14 TRP B N 1
ATOM 5196 C CA . TRP B 1 14 ? -5.125 13.578 -44.031 1 31.38 14 TRP B CA 1
ATOM 5197 C C . TRP B 1 14 ? -5.418 13.812 -42.531 1 31.38 14 TRP B C 1
ATOM 5199 O O . TRP B 1 14 ? -4.812 14.688 -41.906 1 31.38 14 TRP B O 1
ATOM 5209 N N . THR B 1 15 ? -6.703 14.094 -42.125 1 30.08 15 THR B N 1
ATOM 5210 C CA . THR B 1 15 ? -7.137 14.078 -40.719 1 30.08 15 THR B CA 1
ATOM 5211 C C . THR B 1 15 ? -6.406 12.992 -39.938 1 30.08 15 THR B C 1
ATOM 5213 O O . THR B 1 15 ? -6.383 11.836 -40.344 1 30.08 15 THR B O 1
ATOM 5216 N N . SER B 1 16 ? -5.32 13.336 -39.25 1 31.58 16 SER B N 1
ATOM 5217 C CA . SER B 1 16 ? -4.613 12.68 -38.156 1 31.58 16 SER B CA 1
ATOM 5218 C C . SER B 1 16 ? -5.586 11.969 -37.219 1 31.58 16 SER B C 1
ATOM 5220 O O . SER B 1 16 ? -6.402 12.617 -36.562 1 31.58 16 SER B O 1
ATOM 5222 N N . HIS B 1 17 ? -6.238 10.953 -37.688 1 31.81 17 HIS B N 1
ATOM 5223 C CA . HIS B 1 17 ? -6.809 10.062 -36.656 1 31.81 17 HIS B CA 1
ATOM 5224 C C . HIS B 1 17 ? -5.863 9.883 -35.5 1 31.81 17 HIS B C 1
ATOM 5226 O O . HIS B 1 17 ? -4.805 9.266 -35.625 1 31.81 17 HIS B O 1
ATOM 5232 N N . LEU B 1 18 ? -5.629 10.898 -34.688 1 31.19 18 LEU B N 1
ATOM 5233 C CA . LEU B 1 18 ? -5.125 10.648 -33.344 1 31.19 18 LEU B CA 1
ATOM 5234 C C . LEU B 1 18 ? -5.688 9.344 -32.781 1 31.19 18 LEU B C 1
ATOM 5236 O O . LEU B 1 18 ? -6.883 9.242 -32.5 1 31.19 18 LEU B O 1
ATOM 5240 N N . PHE B 1 19 ? -5.184 8.25 -33.281 1 32.12 19 PHE B N 1
ATOM 5241 C CA . PHE B 1 19 ? -5.289 7.023 -32.5 1 32.12 19 PHE B CA 1
ATOM 5242 C C . PHE B 1 19 ? -5.191 7.328 -31 1 32.12 19 PHE B C 1
ATOM 5244 O O . PHE B 1 19 ? -4.133 7.742 -30.516 1 32.12 19 PHE B O 1
ATOM 5251 N N . LEU B 1 20 ? -6.203 7.867 -30.406 1 32.22 20 LEU B N 1
ATOM 5252 C CA . LEU B 1 20 ? -6.344 7.684 -28.969 1 32.22 20 LEU B CA 1
ATOM 5253 C C . LEU B 1 20 ? -5.777 6.336 -28.531 1 32.22 20 LEU B C 1
ATOM 5255 O O . LEU B 1 20 ? -6.41 5.297 -28.734 1 32.22 20 LEU B O 1
ATOM 5259 N N . LEU B 1 21 ? -4.582 6.094 -28.812 1 34.5 21 LEU B N 1
ATOM 5260 C CA . LEU B 1 21 ? -3.957 5.059 -28 1 34.5 21 LEU B CA 1
ATOM 5261 C C . LEU B 1 21 ? -4.508 5.082 -26.578 1 34.5 21 LEU B C 1
ATOM 5263 O O . LEU B 1 21 ? -4.176 5.98 -25.797 1 34.5 21 LEU B O 1
ATOM 5267 N N . THR B 1 22 ? -5.699 4.887 -26.391 1 37.75 22 THR B N 1
ATOM 5268 C CA . THR B 1 22 ? -6.02 4.477 -25.031 1 37.75 22 THR B CA 1
ATOM 5269 C C . THR B 1 22 ? -4.926 3.572 -24.469 1 37.75 22 THR B C 1
ATOM 5271 O O . THR B 1 22 ? -4.707 2.469 -24.969 1 37.75 22 THR B O 1
ATOM 5274 N N . VAL B 1 23 ? -3.637 3.932 -24.375 1 43.94 23 VAL B N 1
ATOM 5275 C CA . VAL B 1 23 ? -2.688 3.225 -23.516 1 43.94 23 VAL B CA 1
ATOM 5276 C C . VAL B 1 23 ? -3.443 2.365 -22.516 1 43.94 23 VAL B C 1
ATOM 5278 O O . VAL B 1 23 ? -4.094 2.891 -21.609 1 43.94 23 VAL B O 1
ATOM 5281 N N . GLY B 1 24 ? -4.102 1.373 -22.938 1 52.09 24 GLY B N 1
ATOM 5282 C CA . GLY B 1 24 ? -4.867 0.375 -22.203 1 52.09 24 GLY B CA 1
ATOM 5283 C C . GLY B 1 24 ? -4.234 -0.016 -20.891 1 52.09 24 GLY B C 1
ATOM 5284 O O . GLY B 1 24 ? -3.117 -0.54 -20.859 1 52.09 24 GLY B O 1
ATOM 5285 N N . HIS B 1 25 ? -4.477 0.65 -19.781 1 71.69 25 HIS B N 1
ATOM 5286 C CA . HIS B 1 25 ? -4.133 0.466 -18.375 1 71.69 25 HIS B CA 1
ATOM 5287 C C . HIS B 1 25 ? -4.512 -0.931 -17.891 1 71.69 25 HIS B C 1
ATOM 5289 O O . HIS B 1 25 ? -5.441 -1.543 -18.422 1 71.69 25 HIS B O 1
ATOM 5295 N N . SER B 1 26 ? -3.58 -1.688 -17.25 1 86.06 26 SER B N 1
ATOM 5296 C CA . SER B 1 26 ? -3.805 -2.969 -16.578 1 86.06 26 SER B CA 1
ATOM 5297 C C . SER B 1 26 ? -5.113 -2.965 -15.797 1 86.06 26 SER B C 1
ATOM 5299 O O . SER B 1 26 ? -5.445 -1.975 -15.141 1 86.06 26 SER B O 1
ATOM 5301 N N . ARG B 1 27 ? -6 -3.916 -16.156 1 90.62 27 ARG B N 1
ATOM 5302 C CA . ARG B 1 27 ? -7.152 -4.203 -15.305 1 90.62 27 ARG B CA 1
ATOM 5303 C C . ARG B 1 27 ? -6.883 -5.41 -14.406 1 90.62 27 ARG B C 1
ATOM 5305 O O . ARG B 1 27 ? -7.086 -6.555 -14.82 1 90.62 27 ARG B O 1
ATOM 5312 N N . VAL B 1 28 ? -6.523 -5.113 -13.211 1 94.5 28 VAL B N 1
ATOM 5313 C CA . VAL B 1 28 ? -5.961 -6.16 -12.367 1 94.5 28 VAL B CA 1
ATOM 5314 C C . VAL B 1 28 ? -7.07 -6.789 -11.523 1 94.5 28 VAL B C 1
ATOM 5316 O O . VAL B 1 28 ? -6.891 -7.879 -10.969 1 94.5 28 VAL B O 1
ATOM 5319 N N . ASN B 1 29 ? -8.219 -6.117 -11.336 1 93 29 ASN B N 1
ATOM 5320 C CA . ASN B 1 29 ? -9.352 -6.707 -10.633 1 93 29 ASN B CA 1
ATOM 5321 C C . ASN B 1 29 ? -10.125 -7.676 -11.523 1 93 29 ASN B C 1
ATOM 5323 O O . ASN B 1 29 ? -10.328 -7.406 -12.711 1 93 29 ASN B O 1
ATOM 5327 N N . PRO B 1 30 ? -10.516 -8.727 -10.945 1 95.38 30 PRO B N 1
ATOM 5328 C CA . PRO B 1 30 ? -11.203 -9.711 -11.789 1 95.38 30 PRO B CA 1
ATOM 5329 C C . PRO B 1 30 ? -12.539 -9.203 -12.32 1 95.38 30 PRO B C 1
ATOM 5331 O O . PRO B 1 30 ? -13.297 -8.562 -11.586 1 95.38 30 PRO B O 1
ATOM 5334 N N . ARG B 1 31 ? -12.789 -9.531 -13.555 1 94.06 31 ARG B N 1
ATOM 5335 C CA . ARG B 1 31 ? -14.055 -9.133 -14.172 1 94.06 31 ARG B CA 1
ATOM 5336 C C . ARG B 1 31 ? -15.203 -10 -13.672 1 94.06 31 ARG B C 1
ATOM 5338 O O . ARG B 1 31 ? -16.266 -9.477 -13.32 1 94.06 31 ARG B O 1
ATOM 5345 N N . ILE B 1 32 ? -14.977 -11.328 -13.656 1 94.69 32 ILE B N 1
ATOM 5346 C CA . ILE B 1 32 ? -15.984 -12.281 -13.211 1 94.69 32 ILE B CA 1
ATOM 5347 C C . ILE B 1 32 ? -15.438 -13.133 -12.07 1 94.69 32 ILE B C 1
ATOM 5349 O O . ILE B 1 32 ? -14.281 -13.562 -12.117 1 94.69 32 ILE B O 1
ATOM 5353 N N . ILE B 1 33 ? -16.219 -13.305 -11.055 1 94 33 ILE B N 1
ATOM 5354 C CA . ILE B 1 33 ? -15.906 -14.211 -9.953 1 94 33 ILE B CA 1
ATOM 5355 C C . ILE B 1 33 ? -16.812 -15.438 -10.008 1 94 33 ILE B C 1
ATOM 5357 O O . ILE B 1 33 ? -18.047 -15.305 -10.047 1 94 33 ILE B O 1
ATOM 5361 N N . THR B 1 34 ? -16.234 -16.656 -10.062 1 93.94 34 THR B N 1
ATOM 5362 C CA . THR B 1 34 ? -17.094 -17.812 -10.305 1 93.94 34 THR B CA 1
ATOM 5363 C C . THR B 1 34 ? -16.516 -19.078 -9.664 1 93.94 34 THR B C 1
ATOM 5365 O O . THR B 1 34 ? -15.305 -19.125 -9.391 1 93.94 34 THR B O 1
ATOM 5368 N N . ALA B 1 35 ? -17.375 -20 -9.398 1 95.06 35 ALA B N 1
ATOM 5369 C CA . ALA B 1 35 ? -16.953 -21.375 -9.18 1 95.06 35 ALA B CA 1
ATOM 5370 C C . ALA B 1 35 ? -16.516 -22.031 -10.484 1 95.06 35 ALA B C 1
ATOM 5372 O O . ALA B 1 35 ? -16.875 -21.578 -11.57 1 95.06 35 ALA B O 1
ATOM 5373 N N . PRO B 1 36 ? -15.719 -23 -10.383 1 96 36 PRO B N 1
ATOM 5374 C CA . PRO B 1 36 ? -15.219 -23.609 -11.609 1 96 36 PRO B CA 1
ATOM 5375 C C . PRO B 1 36 ? -16.312 -24.344 -12.398 1 96 36 PRO B C 1
ATOM 5377 O O . PRO B 1 36 ? -17.281 -24.812 -11.812 1 96 36 PRO B O 1
ATOM 5380 N N . LYS B 1 37 ? -16.172 -24.359 -13.711 1 95.31 37 LYS B N 1
ATOM 5381 C CA . LYS B 1 37 ? -17.031 -25.125 -14.617 1 95.31 37 LYS B CA 1
ATOM 5382 C C . LYS B 1 37 ? -16.234 -26.219 -15.32 1 95.31 37 LYS B C 1
ATOM 5384 O O . LYS B 1 37 ? -15.156 -25.969 -15.852 1 95.31 37 LYS B O 1
ATOM 5389 N N . GLY B 1 38 ? -16.766 -27.422 -15.25 1 94.5 38 GLY B N 1
ATOM 5390 C CA . GLY B 1 38 ? -16.125 -28.547 -15.922 1 94.5 38 GLY B CA 1
ATOM 5391 C C . GLY B 1 38 ? -15 -29.156 -15.102 1 94.5 38 GLY B C 1
ATOM 5392 O O . GLY B 1 38 ? -14.148 -29.875 -15.641 1 94.5 38 GLY B O 1
ATOM 5393 N N . GLU B 1 39 ? -14.969 -28.938 -13.891 1 96.62 39 GLU B N 1
ATOM 5394 C CA . GLU B 1 39 ? -13.906 -29.422 -13.023 1 96.62 39 GLU B CA 1
ATOM 5395 C C . GLU B 1 39 ? -14.109 -30.891 -12.672 1 96.62 39 GLU B C 1
ATOM 5397 O O . GLU B 1 39 ? -15.227 -31.406 -12.75 1 96.62 39 GLU B O 1
ATOM 5402 N N . ARG B 1 40 ? -13.055 -31.562 -12.398 1 97.38 40 ARG B N 1
ATOM 5403 C CA . ARG B 1 40 ? -13.039 -32.875 -11.805 1 97.38 40 ARG B CA 1
ATOM 5404 C C . ARG B 1 40 ? -12.242 -32.906 -10.508 1 97.38 40 ARG B C 1
ATOM 5406 O O . ARG B 1 40 ? -11.25 -32.188 -10.375 1 97.38 40 ARG B O 1
ATOM 5413 N N . ARG B 1 41 ? -12.688 -33.625 -9.547 1 97.06 41 ARG B N 1
ATOM 5414 C CA . ARG B 1 41 ? -12.008 -33.562 -8.25 1 97.06 41 ARG B CA 1
ATOM 5415 C C . ARG B 1 41 ? -11.883 -34.969 -7.625 1 97.06 41 ARG B C 1
ATOM 5417 O O . ARG B 1 41 ? -12.68 -35.844 -7.922 1 97.06 41 ARG B O 1
ATOM 5424 N N . PHE B 1 42 ? -10.977 -35.188 -6.875 1 97.81 42 PHE B N 1
ATOM 5425 C CA . PHE B 1 42 ? -10.758 -36.344 -6.027 1 97.81 42 PHE B CA 1
ATOM 5426 C C . PHE B 1 42 ? -10.555 -35.938 -4.578 1 97.81 42 PHE B C 1
ATOM 5428 O O . PHE B 1 42 ? -9.766 -35.031 -4.289 1 97.81 42 PHE B O 1
ATOM 5435 N N . PRO B 1 43 ? -11.266 -36.5 -3.662 1 96.19 43 PRO B N 1
ATOM 5436 C CA . PRO B 1 43 ? -11.031 -36.25 -2.24 1 96.19 43 PRO B CA 1
ATOM 5437 C C . PRO B 1 43 ? -9.797 -36.969 -1.701 1 96.19 43 PRO B C 1
ATOM 5439 O O . PRO B 1 43 ? -9.438 -38.031 -2.197 1 96.19 43 PRO B O 1
ATOM 5442 N N . LEU B 1 44 ? -9.156 -36.375 -0.749 1 96.69 44 LEU B N 1
ATOM 5443 C CA . LEU B 1 44 ? -8.086 -37.031 -0.004 1 96.69 44 LEU B CA 1
ATOM 5444 C C . LEU B 1 44 ? -8.641 -37.719 1.231 1 96.69 44 LEU B C 1
ATOM 5446 O O . LEU B 1 44 ? -9.719 -37.375 1.713 1 96.69 44 LEU B O 1
ATOM 5450 N N . GLU B 1 45 ? -7.906 -38.688 1.657 1 94.88 45 GLU B N 1
ATOM 5451 C CA . GLU B 1 45 ? -8.391 -39.5 2.771 1 94.88 45 GLU B CA 1
ATOM 5452 C C . GLU B 1 45 ? -8.359 -38.688 4.078 1 94.88 45 GLU B C 1
ATOM 5454 O O . GLU B 1 45 ? -9.195 -38.906 4.957 1 94.88 45 GLU B O 1
ATOM 5459 N N . LYS B 1 46 ? -7.445 -37.938 4.207 1 94.62 46 LYS B N 1
ATOM 5460 C CA . LYS B 1 46 ? -7.309 -37.094 5.41 1 94.62 46 LYS B CA 1
ATOM 5461 C C . LYS B 1 46 ? -6.844 -35.688 5.07 1 94.62 46 LYS B C 1
ATOM 5463 O O . LYS B 1 46 ? -6.52 -35.406 3.916 1 94.62 46 LYS B O 1
ATOM 5468 N N . HIS B 1 47 ? -6.902 -34.906 6.148 1 95.62 47 HIS B N 1
ATOM 5469 C CA . HIS B 1 47 ? -6.398 -33.531 6 1 95.62 47 HIS B CA 1
ATOM 5470 C C . HIS B 1 47 ? -4.875 -33.531 5.891 1 95.62 47 HIS B C 1
ATOM 5472 O O . HIS B 1 47 ? -4.18 -34.031 6.781 1 95.62 47 HIS B O 1
ATOM 5478 N N . GLU B 1 48 ? -4.406 -33.031 4.73 1 95.12 48 GLU B N 1
ATOM 5479 C CA . GLU B 1 48 ? -2.971 -33.031 4.465 1 95.12 48 GLU B CA 1
ATOM 5480 C C . GLU B 1 48 ? -2.391 -31.625 4.57 1 95.12 48 GLU B C 1
ATOM 5482 O O . GLU B 1 48 ? -2.99 -30.656 4.086 1 95.12 48 GLU B O 1
ATOM 5487 N N . ASN B 1 49 ? -1.219 -31.5 5.156 1 91.38 49 ASN B N 1
ATOM 5488 C CA . ASN B 1 49 ? -0.564 -30.203 5.297 1 91.38 49 ASN B CA 1
ATOM 5489 C C . ASN B 1 49 ? 0.494 -29.984 4.219 1 91.38 49 ASN B C 1
ATOM 5491 O O . ASN B 1 49 ? 0.887 -28.859 3.943 1 91.38 49 ASN B O 1
ATOM 5495 N N . LEU B 1 50 ? 0.987 -31.047 3.703 1 93.44 50 LEU B N 1
ATOM 5496 C CA . LEU B 1 50 ? 2.012 -30.984 2.666 1 93.44 50 LEU B CA 1
ATOM 5497 C C . LEU B 1 50 ? 1.684 -31.953 1.528 1 93.44 50 LEU B C 1
ATOM 5499 O O . LEU B 1 50 ? 1.401 -33.125 1.766 1 93.44 50 LEU B O 1
ATOM 5503 N N . LEU B 1 51 ? 1.65 -31.406 0.364 1 95.81 51 LEU B N 1
ATOM 5504 C CA . LEU B 1 51 ? 1.362 -32.219 -0.81 1 95.81 51 LEU B CA 1
ATOM 5505 C C . LEU B 1 51 ? 2.381 -31.969 -1.914 1 95.81 51 LEU B C 1
ATOM 5507 O O . LEU B 1 51 ? 2.811 -30.828 -2.117 1 95.81 51 LEU B O 1
ATOM 5511 N N . THR B 1 52 ? 2.787 -33 -2.535 1 95.81 52 THR B N 1
ATOM 5512 C CA . THR B 1 52 ? 3.668 -32.938 -3.695 1 95.81 52 THR B CA 1
ATOM 5513 C C . THR B 1 52 ? 2.965 -33.438 -4.945 1 95.81 52 THR B C 1
ATOM 5515 O O . THR B 1 52 ? 2.391 -34.531 -4.93 1 95.81 52 THR B O 1
ATOM 5518 N N . LEU B 1 53 ? 3.027 -32.656 -6.008 1 97.19 53 LEU B N 1
ATOM 5519 C CA . LEU B 1 53 ? 2.375 -33.062 -7.246 1 97.19 53 LEU B CA 1
ATOM 5520 C C . LEU B 1 53 ? 3.406 -33.438 -8.305 1 97.19 53 LEU B C 1
ATOM 5522 O O . LEU B 1 53 ? 4.465 -32.812 -8.398 1 97.19 53 LEU B O 1
ATOM 5526 N N . TYR B 1 54 ? 3.102 -34.469 -8.992 1 96.69 54 TYR B N 1
ATOM 5527 C CA . TYR B 1 54 ? 3.869 -34.844 -10.18 1 96.69 54 TYR B CA 1
ATOM 5528 C C . TYR B 1 54 ? 2.947 -35.156 -11.352 1 96.69 54 TYR B C 1
ATOM 5530 O O . TYR B 1 54 ? 2.033 -35.969 -11.234 1 96.69 54 TYR B O 1
ATOM 5538 N N . HIS B 1 55 ? 3.191 -34.438 -12.391 1 96.38 55 HIS B N 1
ATOM 5539 C CA . HIS B 1 55 ? 2.373 -34.562 -13.594 1 96.38 55 HIS B CA 1
ATOM 5540 C C . HIS B 1 55 ? 3.238 -34.625 -14.844 1 96.38 55 HIS B C 1
ATOM 5542 O O . HIS B 1 55 ? 4.141 -33.781 -15.008 1 96.38 55 HIS B O 1
ATOM 5548 N N . GLU B 1 56 ? 2.967 -35.594 -15.664 1 93.19 56 GLU B N 1
ATOM 5549 C CA . GLU B 1 56 ? 3.619 -35.656 -16.969 1 93.19 56 GLU B CA 1
ATOM 5550 C C . GLU B 1 56 ? 2.746 -35 -18.047 1 93.19 56 GLU B C 1
ATOM 5552 O O . GLU B 1 56 ? 1.579 -35.375 -18.203 1 93.19 56 GLU B O 1
ATOM 5557 N N . GLU B 1 57 ? 3.324 -34.25 -18.797 1 93.5 57 GLU B N 1
ATOM 5558 C CA . GLU B 1 57 ? 2.588 -33.5 -19.812 1 93.5 57 GLU B CA 1
ATOM 5559 C C . GLU B 1 57 ? 1.851 -34.438 -20.766 1 93.5 57 GLU B C 1
ATOM 5561 O O . GLU B 1 57 ? 2.42 -35.438 -21.234 1 93.5 57 GLU B O 1
ATOM 5566 N N . GLY B 1 58 ? 0.705 -34.156 -21.016 1 94.5 58 GLY B N 1
ATOM 5567 C CA . GLY B 1 58 ? -0.094 -34.938 -21.953 1 94.5 58 GLY B CA 1
ATOM 5568 C C . GLY B 1 58 ? -0.834 -36.094 -21.312 1 94.5 58 GLY B C 1
ATOM 5569 O O . GLY B 1 58 ? -1.738 -36.656 -21.922 1 94.5 58 GLY B O 1
ATOM 5570 N N . ASN B 1 59 ? -0.446 -36.438 -20.156 1 93.81 59 ASN B N 1
ATOM 5571 C CA . ASN B 1 59 ? -1.091 -37.531 -19.438 1 93.81 59 ASN B CA 1
ATOM 5572 C C . ASN B 1 59 ? -2.307 -37.062 -18.656 1 93.81 59 ASN B C 1
ATOM 5574 O O . ASN B 1 59 ? -2.391 -35.875 -18.297 1 93.81 59 ASN B O 1
ATOM 5578 N N . SER B 1 60 ? -3.227 -37.906 -18.453 1 94.12 60 SER B N 1
ATOM 5579 C CA . SER B 1 60 ? -4.43 -37.531 -17.719 1 94.12 60 SER B CA 1
ATOM 5580 C C . SER B 1 60 ? -4.281 -37.812 -16.234 1 94.12 60 SER B C 1
ATOM 5582 O O . SER B 1 60 ? -5.152 -37.469 -15.438 1 94.12 60 SER B O 1
ATOM 5584 N N . SER B 1 61 ? -3.215 -38.406 -15.953 1 94.44 61 SER B N 1
ATOM 5585 C CA . SER B 1 61 ? -3.043 -38.844 -14.57 1 94.44 61 SER B CA 1
ATOM 5586 C C . SER B 1 61 ? -2.176 -37.844 -13.789 1 94.44 61 SER B C 1
ATOM 5588 O O . SER B 1 61 ? -1.372 -37.125 -14.375 1 94.44 61 SER B O 1
ATOM 5590 N N . LEU B 1 62 ? -2.371 -37.844 -12.523 1 97.19 62 LEU B N 1
ATOM 5591 C CA . LEU B 1 62 ? -1.627 -37.031 -11.562 1 97.19 62 LEU B CA 1
ATOM 5592 C C . LEU B 1 62 ? -1.228 -37.844 -10.344 1 97.19 62 LEU B C 1
ATOM 5594 O O . LEU B 1 62 ? -2.051 -38.562 -9.789 1 97.19 62 LEU B O 1
ATOM 5598 N N . LEU B 1 63 ? -0.02 -37.812 -10.047 1 97.19 63 LEU B N 1
ATOM 5599 C CA . LEU B 1 63 ? 0.447 -38.438 -8.812 1 97.19 63 LEU B CA 1
ATOM 5600 C C . LEU B 1 63 ? 0.521 -37.406 -7.688 1 97.19 63 LEU B C 1
ATOM 5602 O O . LEU B 1 63 ? 0.989 -36.281 -7.898 1 97.19 63 LEU B O 1
ATOM 5606 N N . VAL B 1 64 ? 0.041 -37.75 -6.555 1 98 64 VAL B N 1
ATOM 5607 C CA . VAL B 1 64 ? 0.03 -36.875 -5.402 1 98 64 VAL B CA 1
ATOM 5608 C C . VAL B 1 64 ? 0.705 -37.562 -4.215 1 98 64 VAL B C 1
ATOM 5610 O O . VAL B 1 64 ? 0.234 -38.594 -3.732 1 98 64 VAL B O 1
ATOM 5613 N N . GLY B 1 65 ? 1.822 -36.969 -3.793 1 97.44 65 GLY B N 1
ATOM 5614 C CA . GLY B 1 65 ? 2.49 -37.438 -2.592 1 97.44 65 GLY B CA 1
ATOM 5615 C C . GLY B 1 65 ? 2.012 -36.75 -1.331 1 97.44 65 GLY B C 1
ATOM 5616 O O . GLY B 1 65 ? 1.987 -35.5 -1.266 1 97.44 65 GLY B O 1
ATOM 5617 N N . ALA B 1 66 ? 1.609 -37.5 -0.37 1 96.88 66 ALA B N 1
ATOM 5618 C CA . ALA B 1 66 ? 1.118 -36.969 0.907 1 96.88 66 ALA B CA 1
ATOM 5619 C C . ALA B 1 66 ? 1.845 -37.625 2.076 1 96.88 66 ALA B C 1
ATOM 5621 O O . ALA B 1 66 ? 2.967 -38.125 1.924 1 96.88 66 ALA B O 1
ATOM 5622 N N . GLU B 1 67 ? 1.278 -37.438 3.299 1 95.69 67 GLU B N 1
ATOM 5623 C CA . GLU B 1 67 ? 1.839 -38.094 4.484 1 95.69 67 GLU B CA 1
ATOM 5624 C C . GLU B 1 67 ? 1.558 -39.594 4.484 1 95.69 67 GLU B C 1
ATOM 5626 O O . GLU B 1 67 ? 0.421 -40 4.703 1 95.69 67 GLU B O 1
ATOM 5631 N N . GLY B 1 68 ? 2.551 -40.312 4.176 1 94.5 68 GLY B N 1
ATOM 5632 C CA . GLY B 1 68 ? 2.488 -41.781 4.258 1 94.5 68 GLY B CA 1
ATOM 5633 C C . GLY B 1 68 ? 1.724 -42.406 3.111 1 94.5 68 GLY B C 1
ATOM 5634 O O . GLY B 1 68 ? 1.372 -43.594 3.168 1 94.5 68 GLY B O 1
ATOM 5635 N N . LYS B 1 69 ? 1.463 -41.656 2.131 1 95.81 69 LYS B N 1
ATOM 5636 C CA . LYS B 1 69 ? 0.595 -42.188 1.082 1 95.81 69 LYS B CA 1
ATOM 5637 C C . LYS B 1 69 ? 0.909 -41.531 -0.267 1 95.81 69 LYS B C 1
ATOM 5639 O O . LYS B 1 69 ? 1.197 -40.344 -0.341 1 95.81 69 LYS B O 1
ATOM 5644 N N . LEU B 1 70 ? 0.82 -42.312 -1.307 1 96.31 70 LEU B N 1
ATOM 5645 C CA . LEU B 1 70 ? 0.886 -41.875 -2.691 1 96.31 70 LEU B CA 1
ATOM 5646 C C . LEU B 1 70 ? -0.439 -42.094 -3.406 1 96.31 70 LEU B C 1
ATOM 5648 O O . LEU B 1 70 ? -0.931 -43.219 -3.449 1 96.31 70 LEU B O 1
ATOM 5652 N N . TYR B 1 71 ? -1.027 -41.094 -3.928 1 97.25 71 TYR B N 1
ATOM 5653 C CA . TYR B 1 71 ? -2.275 -41.188 -4.676 1 97.25 71 TYR B CA 1
ATOM 5654 C C . TYR B 1 71 ? -2.018 -41.188 -6.176 1 97.25 71 TYR B C 1
ATOM 5656 O O . TYR B 1 71 ? -1.177 -40.406 -6.656 1 97.25 71 TYR B O 1
ATOM 5664 N N . TYR B 1 72 ? -2.695 -42.031 -6.887 1 95.88 72 TYR B N 1
ATOM 5665 C CA . TYR B 1 72 ? -2.756 -42.031 -8.344 1 95.88 72 TYR B CA 1
ATOM 5666 C C . TYR B 1 72 ? -4.156 -41.656 -8.828 1 95.88 72 TYR B C 1
ATOM 5668 O O . TYR B 1 72 ? -5.074 -42.5 -8.773 1 95.88 72 TYR B O 1
ATOM 5676 N N . PHE B 1 73 ? -4.246 -40.5 -9.367 1 97.56 73 PHE B N 1
ATOM 5677 C CA . PHE B 1 73 ? -5.539 -40.031 -9.844 1 97.56 73 PHE B CA 1
ATOM 5678 C C . PHE B 1 73 ? -5.551 -39.906 -11.367 1 97.56 73 PHE B C 1
ATOM 5680 O O . PHE B 1 73 ? -4.691 -39.25 -11.953 1 97.56 73 PHE B O 1
ATOM 5687 N N . ASP B 1 74 ? -6.465 -40.562 -11.938 1 97.31 74 ASP B N 1
ATOM 5688 C CA . ASP B 1 74 ? -6.699 -40.406 -13.367 1 97.31 74 ASP B CA 1
ATOM 5689 C C . ASP B 1 74 ? -7.98 -39.625 -13.633 1 97.31 74 ASP B C 1
ATOM 5691 O O . ASP B 1 74 ? -9.078 -40.125 -13.414 1 97.31 74 ASP B O 1
ATOM 5695 N N . PHE B 1 75 ? -7.883 -38.531 -14.195 1 96.5 75 PHE B N 1
ATOM 5696 C CA . PHE B 1 75 ? -9.008 -37.594 -14.305 1 96.5 75 PHE B CA 1
ATOM 5697 C C . PHE B 1 75 ? -9.844 -37.906 -15.539 1 96.5 75 PHE B C 1
ATOM 5699 O O . PHE B 1 75 ? -10.992 -37.469 -15.648 1 96.5 75 PHE B O 1
ATOM 5706 N N . GLU B 1 76 ? -9.344 -38.625 -16.406 1 94.62 76 GLU B N 1
ATOM 5707 C CA . GLU B 1 76 ? -10.133 -39.031 -17.562 1 94.62 76 GLU B CA 1
ATOM 5708 C C . GLU B 1 76 ? -11.008 -40.25 -17.219 1 94.62 76 GLU B C 1
ATOM 5710 O O . GLU B 1 76 ? -12.211 -40.25 -17.516 1 94.62 76 GLU B O 1
ATOM 5715 N N . SER B 1 77 ? -10.461 -41.281 -16.547 1 94.5 77 SER B N 1
ATOM 5716 C CA . SER B 1 77 ? -11.195 -42.5 -16.203 1 94.5 77 SER B CA 1
ATOM 5717 C C . SER B 1 77 ? -11.836 -42.406 -14.828 1 94.5 77 SER B C 1
ATOM 5719 O O . SER B 1 77 ? -12.648 -43.25 -14.445 1 94.5 77 SER B O 1
ATOM 5721 N N . SER B 1 78 ? -11.508 -41.438 -14.148 1 93.62 78 SER B N 1
ATOM 5722 C CA . SER B 1 78 ? -11.984 -41.25 -12.789 1 93.62 78 SER B CA 1
ATOM 5723 C C . SER B 1 78 ? -11.523 -42.375 -11.867 1 93.62 78 SER B C 1
ATOM 5725 O O . SER B 1 78 ? -12.211 -42.719 -10.906 1 93.62 78 SER B O 1
ATOM 5727 N N . SER B 1 79 ? -10.461 -42.875 -12.273 1 94.56 79 SER B N 1
ATOM 5728 C CA . SER B 1 79 ? -9.906 -43.938 -11.445 1 94.56 79 SER B CA 1
ATOM 5729 C C . SER B 1 79 ? -8.984 -43.375 -10.367 1 94.56 79 SER B C 1
ATOM 5731 O O . SER B 1 79 ? -8.336 -42.344 -10.57 1 94.56 79 SER B O 1
ATOM 5733 N N . ASN B 1 80 ? -8.977 -44 -9.227 1 93.62 80 ASN B N 1
ATOM 5734 C CA . ASN B 1 80 ? -8.156 -43.594 -8.094 1 93.62 80 ASN B CA 1
ATOM 5735 C C . ASN B 1 80 ? -7.496 -44.781 -7.426 1 93.62 80 ASN B C 1
ATOM 5737 O O . ASN B 1 80 ? -8.148 -45.812 -7.184 1 93.62 80 ASN B O 1
ATOM 5741 N N . HIS B 1 81 ? -6.301 -44.75 -7.375 1 93.88 81 HIS B N 1
ATOM 5742 C CA . HIS B 1 81 ? -5.508 -45.781 -6.699 1 93.88 81 HIS B CA 1
ATOM 5743 C C . HIS B 1 81 ? -4.574 -45.156 -5.664 1 93.88 81 HIS B C 1
ATOM 5745 O O . HIS B 1 81 ? -4.125 -44 -5.828 1 93.88 81 HIS B O 1
ATOM 5751 N N . LYS B 1 82 ? -4.387 -45.875 -4.586 1 94.19 82 LYS B N 1
ATOM 5752 C CA . LYS B 1 82 ? -3.49 -45.344 -3.549 1 94.19 82 LYS B CA 1
ATOM 5753 C C . LYS B 1 82 ? -2.49 -46.438 -3.119 1 94.19 82 LYS B C 1
ATOM 5755 O O . LYS B 1 82 ? -2.791 -47.625 -3.164 1 94.19 82 LYS B O 1
ATOM 5760 N N . GLU B 1 83 ? -1.36 -46 -2.793 1 93 83 GLU B N 1
ATOM 5761 C CA . GLU B 1 83 ? -0.3 -46.844 -2.256 1 93 83 GLU B CA 1
ATOM 5762 C C . GLU B 1 83 ? 0.228 -46.312 -0.933 1 93 83 GLU B C 1
ATOM 5764 O O . GLU B 1 83 ? 0.429 -45.094 -0.793 1 93 83 GLU B O 1
ATOM 5769 N N . ASP B 1 84 ? 0.487 -47.188 -0.025 1 93.38 84 ASP B N 1
ATOM 5770 C CA . ASP B 1 84 ? 0.945 -46.75 1.295 1 93.38 84 ASP B CA 1
ATOM 5771 C C . ASP B 1 84 ? 2.469 -46.688 1.35 1 93.38 84 ASP B C 1
ATOM 5773 O O . ASP B 1 84 ? 3.158 -47.531 0.786 1 93.38 84 ASP B O 1
ATOM 5777 N N . PHE B 1 85 ? 2.912 -45.656 1.96 1 93.88 85 PHE B N 1
ATOM 5778 C CA . PHE B 1 85 ? 4.32 -45.469 2.281 1 93.88 85 PHE B CA 1
ATOM 5779 C C . PHE B 1 85 ? 4.5 -45.156 3.764 1 93.88 85 PHE B C 1
ATOM 5781 O O . PHE B 1 85 ? 4.875 -44.031 4.133 1 93.88 85 PHE B O 1
ATOM 5788 N N . PRO B 1 86 ? 4.32 -46.094 4.59 1 91.88 86 PRO B N 1
ATOM 5789 C CA . PRO B 1 86 ? 4.406 -45.875 6.031 1 91.88 86 PRO B CA 1
ATOM 5790 C C . PRO B 1 86 ? 5.82 -45.531 6.496 1 91.88 86 PRO B C 1
ATOM 5792 O O . PRO B 1 86 ? 6.789 -45.844 5.801 1 91.88 86 PRO B O 1
ATOM 5795 N N . GLU B 1 87 ? 5.855 -44.812 7.625 1 91.56 87 GLU B N 1
ATOM 5796 C CA . GLU B 1 87 ? 7.156 -44.469 8.203 1 91.56 87 GLU B CA 1
ATOM 5797 C C . GLU B 1 87 ? 7.844 -45.719 8.75 1 91.56 87 GLU B C 1
ATOM 5799 O O . GLU B 1 87 ? 7.18 -46.656 9.18 1 91.56 87 GLU B O 1
ATOM 5804 N N . GLN B 1 88 ? 9.055 -45.688 8.625 1 85.75 88 GLN B N 1
ATOM 5805 C CA . GLN B 1 88 ? 9.859 -46.75 9.25 1 85.75 88 GLN B CA 1
ATOM 5806 C C . GLN B 1 88 ? 10.617 -46.188 10.461 1 85.75 88 GLN B C 1
ATOM 5808 O O . GLN B 1 88 ? 11.438 -45.281 10.32 1 85.75 88 GLN B O 1
ATOM 5813 N N . ASP B 1 89 ? 10.094 -46.438 11.703 1 72.62 89 ASP B N 1
ATOM 5814 C CA . ASP B 1 89 ? 10.617 -45.844 12.938 1 72.62 89 ASP B CA 1
ATOM 5815 C C . ASP B 1 89 ? 12.117 -46.094 13.078 1 72.62 89 ASP B C 1
ATOM 5817 O O . ASP B 1 89 ? 12.555 -47.25 13.141 1 72.62 89 ASP B O 1
ATOM 5821 N N . SER B 1 90 ? 12.859 -45.156 12.875 1 71.62 90 SER B N 1
ATOM 5822 C CA . SER B 1 90 ? 14.305 -45.25 12.992 1 71.62 90 SER B CA 1
ATOM 5823 C C . SER B 1 90 ? 14.789 -44.719 14.336 1 71.62 90 SER B C 1
ATOM 5825 O O . SER B 1 90 ? 15.961 -44.875 14.688 1 71.62 90 SER B O 1
ATOM 5827 N N . GLY B 1 91 ? 13.914 -44.188 15.141 1 79.44 91 GLY B N 1
ATOM 5828 C CA . GLY B 1 91 ? 14.328 -43.562 16.391 1 79.44 91 GLY B CA 1
ATOM 5829 C C . GLY B 1 91 ? 15.094 -42.281 16.172 1 79.44 91 GLY B C 1
ATOM 5830 O O . GLY B 1 91 ? 15.586 -41.688 17.125 1 79.44 91 GLY B O 1
ATOM 5831 N N . ALA B 1 92 ? 15.133 -41.812 14.977 1 81.62 92 ALA B N 1
ATOM 5832 C CA . ALA B 1 92 ? 15.961 -40.656 14.625 1 81.62 92 ALA B CA 1
ATOM 5833 C C . ALA B 1 92 ? 15.234 -39.344 14.906 1 81.62 92 ALA B C 1
ATOM 5835 O O . ALA B 1 92 ? 15.867 -38.281 15.055 1 81.62 92 ALA B O 1
ATOM 5836 N N . CYS B 1 93 ? 13.961 -39.406 15.094 1 87.12 93 CYS B N 1
ATOM 5837 C CA . CYS B 1 93 ? 13.188 -38.188 15.219 1 87.12 93 CYS B CA 1
ATOM 5838 C C . CYS B 1 93 ? 13.016 -37.781 16.688 1 87.12 93 CYS B C 1
ATOM 5840 O O . CYS B 1 93 ? 12.836 -38.656 17.547 1 87.12 93 CYS B O 1
ATOM 5842 N N . GLN B 1 94 ? 13.117 -36.562 16.984 1 83.5 94 GLN B N 1
ATOM 5843 C CA . GLN B 1 94 ? 12.906 -36.062 18.344 1 83.5 94 GLN B CA 1
ATOM 5844 C C . GLN B 1 94 ? 11.453 -35.656 18.562 1 83.5 94 GLN B C 1
ATOM 5846 O O . GLN B 1 94 ? 10.867 -35.969 19.609 1 83.5 94 GLN B O 1
ATOM 5851 N N . LYS B 1 95 ? 10.867 -34.969 17.562 1 85.5 95 LYS B N 1
ATOM 5852 C CA . LYS B 1 95 ? 9.492 -34.5 17.688 1 85.5 95 LYS B CA 1
ATOM 5853 C C . LYS B 1 95 ? 8.508 -35.5 17.094 1 85.5 95 LYS B C 1
ATOM 5855 O O . LYS B 1 95 ? 8.75 -36.062 16.016 1 85.5 95 LYS B O 1
ATOM 5860 N N . PRO B 1 96 ? 7.422 -35.656 17.844 1 85.75 96 PRO B N 1
ATOM 5861 C CA . PRO B 1 96 ? 6.426 -36.625 17.359 1 85.75 96 PRO B CA 1
ATOM 5862 C C . PRO B 1 96 ? 5.895 -36.25 15.969 1 85.75 96 PRO B C 1
ATOM 5864 O O . PRO B 1 96 ? 5.598 -37.156 15.164 1 85.75 96 PRO B O 1
ATOM 5867 N N . GLU B 1 97 ? 5.82 -35.031 15.656 1 86.19 97 GLU B N 1
ATOM 5868 C CA . GLU B 1 97 ? 5.297 -34.594 14.367 1 86.19 97 GLU B CA 1
ATOM 5869 C C . GLU B 1 97 ? 6.242 -35 13.234 1 86.19 97 GLU B C 1
ATOM 5871 O O . GLU B 1 97 ? 5.832 -35.094 12.07 1 86.19 97 GLU B O 1
ATOM 5876 N N . GLU B 1 98 ? 7.48 -35.281 13.594 1 89.38 98 GLU B N 1
ATOM 5877 C CA . GLU B 1 98 ? 8.5 -35.594 12.602 1 89.38 98 GLU B CA 1
ATOM 5878 C C . GLU B 1 98 ? 8.594 -37.094 12.352 1 89.38 98 GLU B C 1
ATOM 5880 O O . GLU B 1 98 ? 9.219 -37.531 11.391 1 89.38 98 GLU B O 1
ATOM 5885 N N . LYS B 1 99 ? 7.906 -37.875 13.25 1 91.38 99 LYS B N 1
ATOM 5886 C CA . LYS B 1 99 ? 7.941 -39.344 13.117 1 91.38 99 LYS B CA 1
ATOM 5887 C C . LYS B 1 99 ? 6.926 -39.812 12.094 1 91.38 99 LYS B C 1
ATOM 5889 O O . LYS B 1 99 ? 6.117 -40.719 12.375 1 91.38 99 LYS B O 1
ATOM 5894 N N . LYS B 1 100 ? 6.891 -39.219 11.023 1 92.94 100 LYS B N 1
ATOM 5895 C CA . LYS B 1 100 ? 6.023 -39.531 9.891 1 92.94 100 LYS B CA 1
ATOM 5896 C C . LYS B 1 100 ? 6.812 -39.531 8.586 1 92.94 100 LYS B C 1
ATOM 5898 O O . LYS B 1 100 ? 7.996 -39.219 8.562 1 92.94 100 LYS B O 1
ATOM 5903 N N . ASN B 1 101 ? 6.195 -40.062 7.574 1 95 101 ASN B N 1
ATOM 5904 C CA . ASN B 1 101 ? 6.82 -40.062 6.258 1 95 101 ASN B CA 1
ATOM 5905 C C . ASN B 1 101 ? 6.09 -39.125 5.293 1 95 101 ASN B C 1
ATOM 5907 O O . ASN B 1 101 ? 5.027 -39.5 4.773 1 95 101 ASN B O 1
ATOM 5911 N N . TYR B 1 102 ? 6.684 -38.062 5.109 1 95.25 102 TYR B N 1
ATOM 5912 C CA . TYR B 1 102 ? 6.152 -37.125 4.121 1 95.25 102 TYR B CA 1
ATOM 5913 C C . TYR B 1 102 ? 6.828 -37.312 2.771 1 95.25 102 TYR B C 1
ATOM 5915 O O . TYR B 1 102 ? 8.055 -37.219 2.67 1 95.25 102 TYR B O 1
ATOM 5923 N N . LEU B 1 103 ? 6.07 -37.594 1.728 1 95.69 103 LEU B N 1
ATOM 5924 C CA . LEU B 1 103 ? 6.641 -37.688 0.388 1 95.69 103 LEU B CA 1
ATOM 5925 C C . LEU B 1 103 ? 6.918 -36.281 -0.158 1 95.69 103 LEU B C 1
ATOM 5927 O O . LEU B 1 103 ? 5.992 -35.5 -0.345 1 95.69 103 LEU B O 1
ATOM 5931 N N . THR B 1 104 ? 8.18 -36 -0.397 1 95.44 104 THR B N 1
ATOM 5932 C CA . THR B 1 104 ? 8.562 -34.656 -0.7 1 95.44 104 THR B CA 1
ATOM 5933 C C . THR B 1 104 ? 9.047 -34.531 -2.143 1 95.44 104 THR B C 1
ATOM 5935 O O . THR B 1 104 ? 9.195 -33.406 -2.662 1 95.44 104 THR B O 1
ATOM 5938 N N . PHE B 1 105 ? 9.273 -35.625 -2.789 1 95.69 105 PHE B N 1
ATOM 5939 C CA . PHE B 1 105 ? 9.711 -35.594 -4.18 1 95.69 105 PHE B CA 1
ATOM 5940 C C . PHE B 1 105 ? 9.133 -36.75 -4.969 1 95.69 105 PHE B C 1
ATOM 5942 O O . PHE B 1 105 ? 9.133 -37.906 -4.496 1 95.69 105 PHE B O 1
ATOM 5949 N N . ILE B 1 106 ? 8.656 -36.469 -6.102 1 95.81 106 ILE B N 1
ATOM 5950 C CA . ILE B 1 106 ? 8.227 -37.438 -7.098 1 95.81 106 ILE B CA 1
ATOM 5951 C C . ILE B 1 106 ? 8.727 -37.031 -8.477 1 95.81 106 ILE B C 1
ATOM 5953 O O . ILE B 1 106 ? 8.523 -35.875 -8.906 1 95.81 106 ILE B O 1
ATOM 5957 N N . GLY B 1 107 ? 9.438 -37.906 -9.125 1 93.56 107 GLY B N 1
ATOM 5958 C CA . GLY B 1 107 ? 9.93 -37.594 -10.453 1 93.56 107 GLY B CA 1
ATOM 5959 C C . GLY B 1 107 ? 10.43 -38.812 -11.219 1 93.56 107 GLY B C 1
ATOM 5960 O O . GLY B 1 107 ? 10.555 -39.875 -10.648 1 93.56 107 GLY B O 1
ATOM 5961 N N . LYS B 1 108 ? 10.625 -38.562 -12.461 1 92.5 108 LYS B N 1
ATOM 5962 C CA . LYS B 1 108 ? 11.195 -39.625 -13.305 1 92.5 108 LYS B CA 1
ATOM 5963 C C . LYS B 1 108 ? 12.719 -39.562 -13.305 1 92.5 108 LYS B C 1
ATOM 5965 O O . LYS B 1 108 ? 13.305 -38.5 -13.461 1 92.5 108 LYS B O 1
ATOM 5970 N N . TYR B 1 109 ? 13.312 -40.656 -13.055 1 92.31 109 TYR B N 1
ATOM 5971 C CA . TYR B 1 109 ? 14.766 -40.781 -13.055 1 92.31 109 TYR B CA 1
ATOM 5972 C C . TYR B 1 109 ? 15.18 -42.125 -13.625 1 92.31 109 TYR B C 1
ATOM 5974 O O . TYR B 1 109 ? 14.75 -43.188 -13.141 1 92.31 109 TYR B O 1
ATOM 5982 N N . HIS B 1 110 ? 15.992 -42.188 -14.664 1 88.5 110 HIS B N 1
ATOM 5983 C CA . HIS B 1 110 ? 16.391 -43.406 -15.391 1 88.5 110 HIS B CA 1
ATOM 5984 C C . HIS B 1 110 ? 15.172 -44.188 -15.844 1 88.5 110 HIS B C 1
ATOM 5986 O O . HIS B 1 110 ? 15.102 -45.406 -15.625 1 88.5 110 HIS B O 1
ATOM 5992 N N . ASP B 1 111 ? 14.203 -43.469 -16.297 1 85.44 111 ASP B N 1
ATOM 5993 C CA . ASP B 1 111 ? 12.984 -44 -16.891 1 85.44 111 ASP B CA 1
ATOM 5994 C C . ASP B 1 111 ? 12.141 -44.75 -15.859 1 85.44 111 ASP B C 1
ATOM 5996 O O . ASP B 1 111 ? 11.297 -45.562 -16.203 1 85.44 111 ASP B O 1
ATOM 6000 N N . MET B 1 112 ? 12.461 -44.531 -14.656 1 89.25 112 MET B N 1
ATOM 6001 C CA . MET B 1 112 ? 11.641 -45.062 -13.562 1 89.25 112 MET B CA 1
ATOM 6002 C C . MET B 1 112 ? 11.094 -43.906 -12.711 1 89.25 112 MET B C 1
ATOM 6004 O O . MET B 1 112 ? 11.641 -42.812 -12.734 1 89.25 112 MET B O 1
ATOM 6008 N N . LEU B 1 113 ? 10.047 -44.281 -12.047 1 92.69 113 LEU B N 1
ATOM 6009 C CA . LEU B 1 113 ? 9.484 -43.312 -11.125 1 92.69 113 LEU B CA 1
ATOM 6010 C C . LEU B 1 113 ? 10.211 -43.344 -9.789 1 92.69 113 LEU B C 1
ATOM 6012 O O . LEU B 1 113 ? 10.352 -44.406 -9.18 1 92.69 113 LEU B O 1
ATOM 6016 N N . LEU B 1 114 ? 10.734 -42.25 -9.445 1 94.31 114 LEU B N 1
ATOM 6017 C CA . LEU B 1 114 ? 11.453 -42.094 -8.188 1 94.31 114 LEU B CA 1
ATOM 6018 C C . LEU B 1 114 ? 10.625 -41.312 -7.176 1 94.31 114 LEU B C 1
ATOM 6020 O O . LEU B 1 114 ? 10.195 -40.188 -7.457 1 94.31 114 LEU B O 1
ATOM 6024 N N . ILE B 1 115 ? 10.32 -41.906 -6.02 1 96 115 ILE B N 1
ATOM 6025 C CA . ILE B 1 115 ? 9.578 -41.281 -4.941 1 96 115 ILE B CA 1
ATOM 6026 C C . ILE B 1 115 ? 10.453 -41.156 -3.697 1 96 115 ILE B C 1
ATOM 6028 O O . ILE B 1 115 ? 11.016 -42.156 -3.238 1 96 115 ILE B O 1
ATOM 6032 N N . CYS B 1 116 ? 10.602 -39.969 -3.189 1 95.88 116 CYS B N 1
ATOM 6033 C CA . CYS B 1 116 ? 11.43 -39.812 -2.002 1 95.88 116 CYS B CA 1
ATOM 6034 C C . CYS B 1 116 ? 10.625 -39.156 -0.87 1 95.88 116 CYS B C 1
ATOM 6036 O O . CYS B 1 116 ? 9.719 -38.375 -1.115 1 95.88 116 CYS B O 1
ATOM 6038 N N . GLY B 1 117 ? 10.953 -39.531 0.394 1 95.31 117 GLY B N 1
ATOM 6039 C CA . GLY B 1 117 ? 10.25 -39 1.556 1 95.31 117 GLY B CA 1
ATOM 6040 C C . GLY B 1 117 ? 11.125 -38.906 2.785 1 95.31 117 GLY B C 1
ATOM 6041 O O . GLY B 1 117 ? 12.273 -39.344 2.783 1 95.31 117 GLY B O 1
ATOM 6042 N N . THR B 1 118 ? 10.633 -38.188 3.789 1 93.81 118 THR B N 1
ATOM 6043 C CA . THR B 1 118 ? 11.383 -37.938 5.016 1 93.81 118 THR B CA 1
ATOM 6044 C C . THR B 1 118 ? 11.594 -39.25 5.789 1 93.81 118 THR B C 1
ATOM 6046 O O . THR B 1 118 ? 12.656 -39.469 6.379 1 93.81 118 THR B O 1
ATOM 6049 N N . ASN B 1 119 ? 10.555 -40.094 5.926 1 93.62 119 ASN B N 1
ATOM 6050 C CA . ASN B 1 119 ? 10.602 -41.406 6.527 1 93.62 119 ASN B CA 1
ATOM 6051 C C . ASN B 1 119 ? 11.094 -41.344 7.969 1 93.62 119 ASN B C 1
ATOM 6053 O O . ASN B 1 119 ? 12.055 -42.031 8.328 1 93.62 119 ASN B O 1
ATOM 6057 N N . ALA B 1 120 ? 10.453 -40.594 8.766 1 92.75 120 ALA B N 1
ATOM 6058 C CA . ALA B 1 120 ? 10.766 -40.438 10.188 1 92.75 120 ALA B CA 1
ATOM 6059 C C . ALA B 1 120 ? 12.227 -40.062 10.391 1 92.75 120 ALA B C 1
ATOM 6061 O O . ALA B 1 120 ? 12.945 -40.719 11.141 1 92.75 120 ALA B O 1
ATOM 6062 N N . CYS B 1 121 ? 12.602 -39.094 9.742 1 90.88 121 CYS B N 1
ATOM 6063 C CA . CYS B 1 121 ? 13.922 -38.469 9.852 1 90.88 121 CYS B CA 1
ATOM 6064 C C . CYS B 1 121 ? 14.992 -39.375 9.258 1 90.88 121 CYS B C 1
ATOM 6066 O O . CYS B 1 121 ? 16.156 -39.344 9.672 1 90.88 121 CYS B O 1
ATOM 6068 N N . LYS B 1 122 ? 14.656 -40.25 8.406 1 91.31 122 LYS B N 1
ATOM 6069 C CA . LYS B 1 122 ? 15.562 -41.062 7.609 1 91.31 122 LYS B CA 1
ATOM 6070 C C . LYS B 1 122 ? 15.188 -41 6.133 1 91.31 122 LYS B C 1
ATOM 6072 O O . LYS B 1 122 ? 14.625 -41.969 5.594 1 91.31 122 LYS B O 1
ATOM 6077 N N . PRO B 1 123 ? 15.617 -40 5.555 1 93.5 123 PRO B N 1
ATOM 6078 C CA . PRO B 1 123 ? 15.227 -39.812 4.156 1 93.5 123 PRO B CA 1
ATOM 6079 C C . PRO B 1 123 ? 15.445 -41.062 3.318 1 93.5 123 PRO B C 1
ATOM 6081 O O . PRO B 1 123 ? 16.516 -41.656 3.367 1 93.5 123 PRO B O 1
ATOM 6084 N N . THR B 1 124 ? 14.43 -41.469 2.539 1 94.5 124 THR B N 1
ATOM 6085 C CA . THR B 1 124 ? 14.438 -42.688 1.721 1 94.5 124 THR B CA 1
ATOM 6086 C C . THR B 1 124 ? 13.758 -42.438 0.377 1 94.5 124 THR B C 1
ATOM 6088 O O . THR B 1 124 ? 12.766 -41.688 0.303 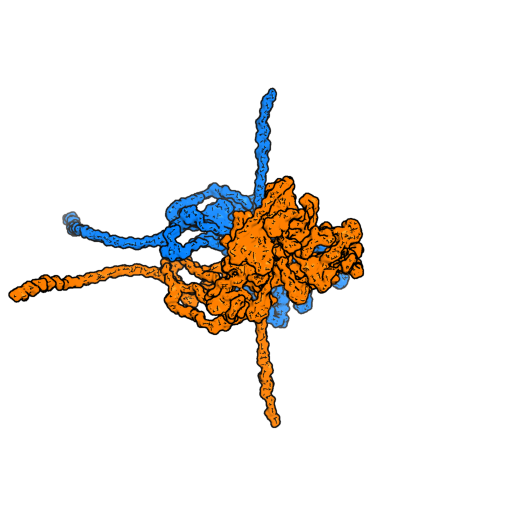1 94.5 124 THR B O 1
ATOM 6091 N N . CYS B 1 125 ? 14.367 -43.031 -0.615 1 95.56 125 CYS B N 1
ATOM 6092 C CA . CYS B 1 125 ? 13.727 -43 -1.929 1 95.56 125 CYS B CA 1
ATOM 6093 C C . CYS B 1 125 ? 13.312 -44.406 -2.354 1 95.56 125 CYS B C 1
ATOM 6095 O O . CYS B 1 125 ? 13.898 -45.406 -1.915 1 95.56 125 CYS B O 1
ATOM 6097 N N . TRP B 1 126 ? 12.281 -44.469 -3.166 1 94.88 126 TRP B N 1
ATOM 6098 C CA . TRP B 1 126 ? 11.75 -45.719 -3.707 1 94.88 126 TRP B CA 1
ATOM 6099 C C . TRP B 1 126 ? 11.641 -45.656 -5.227 1 94.88 126 TRP B C 1
ATOM 6101 O O . TRP B 1 126 ? 11.094 -44.688 -5.773 1 94.88 126 TRP B O 1
ATOM 6111 N N . ASN B 1 127 ? 12.227 -46.594 -5.852 1 92.06 127 ASN B N 1
ATOM 6112 C CA . ASN B 1 127 ? 11.984 -46.75 -7.281 1 92.06 127 ASN B CA 1
ATOM 6113 C C . ASN B 1 127 ? 10.75 -47.625 -7.539 1 92.06 127 ASN B C 1
ATOM 6115 O O . ASN B 1 127 ? 10.633 -48.719 -7.008 1 92.06 127 ASN B O 1
ATOM 6119 N N . LEU B 1 128 ? 9.852 -47.031 -8.18 1 85.81 128 LEU B N 1
ATOM 6120 C CA . LEU B 1 128 ? 8.633 -47.781 -8.484 1 85.81 128 LEU B CA 1
ATOM 6121 C C . LEU B 1 128 ? 8.648 -48.281 -9.93 1 85.81 128 LEU B C 1
ATOM 6123 O O . LEU B 1 128 ? 8.695 -47.469 -10.867 1 85.81 128 LEU B O 1
ATOM 6127 N N . ALA B 1 129 ? 8.977 -49.531 -10.117 1 75.25 129 ALA B N 1
ATOM 6128 C CA . ALA B 1 129 ? 8.867 -50.219 -11.391 1 75.25 129 ALA B CA 1
ATOM 6129 C C . ALA B 1 129 ? 7.887 -51.375 -11.305 1 75.25 129 ALA B C 1
ATOM 6131 O O . ALA B 1 129 ? 8.039 -52.281 -10.461 1 75.25 129 ALA B O 1
ATOM 6132 N N . ASP B 1 130 ? 6.965 -51.531 -12.266 1 66.31 130 ASP B N 1
ATOM 6133 C CA . ASP B 1 130 ? 6.02 -52.625 -12.406 1 66.31 130 ASP B CA 1
ATOM 6134 C C . ASP B 1 130 ? 5.5 -53.094 -11.039 1 66.31 130 ASP B C 1
ATOM 6136 O O . ASP B 1 130 ? 5.539 -54.281 -10.719 1 66.31 130 ASP B O 1
ATOM 6140 N N . ARG B 1 131 ? 5.094 -52.312 -10.031 1 64.56 131 ARG B N 1
ATOM 6141 C CA . ARG B 1 131 ? 4.43 -52.531 -8.75 1 64.56 131 ARG B CA 1
ATOM 6142 C C . ARG B 1 131 ? 5.438 -52.938 -7.676 1 64.56 131 ARG B C 1
ATOM 6144 O O . ARG B 1 131 ? 5.059 -53.25 -6.547 1 64.56 131 ARG B O 1
ATOM 6151 N N . ASN B 1 132 ? 6.66 -52.969 -8.039 1 77.44 132 ASN B N 1
ATOM 6152 C CA . ASN B 1 132 ? 7.664 -53.25 -7.023 1 77.44 132 ASN B CA 1
ATOM 6153 C C . ASN B 1 132 ? 8.391 -52 -6.57 1 77.44 132 ASN B C 1
ATOM 6155 O O . ASN B 1 132 ? 8.688 -51.125 -7.383 1 77.44 132 ASN B O 1
ATOM 6159 N N . LYS B 1 133 ? 8.5 -51.906 -5.18 1 83.75 133 LYS B N 1
ATOM 6160 C CA . LYS B 1 133 ? 9.188 -50.781 -4.547 1 83.75 133 LYS B CA 1
ATOM 6161 C C . LYS B 1 133 ? 10.594 -51.156 -4.117 1 83.75 133 LYS B C 1
ATOM 6163 O O . LYS B 1 133 ? 10.773 -52.125 -3.355 1 83.75 133 LYS B O 1
ATOM 6168 N N . THR B 1 134 ? 11.57 -50.531 -4.762 1 87.69 134 THR B N 1
ATOM 6169 C CA . THR B 1 134 ? 12.93 -50.75 -4.289 1 87.69 134 THR B CA 1
ATOM 6170 C C . THR B 1 134 ? 13.469 -49.531 -3.586 1 87.69 134 THR B C 1
ATOM 6172 O O . THR B 1 134 ? 13.477 -48.438 -4.156 1 87.69 134 THR B O 1
ATOM 6175 N N . GLU B 1 135 ? 13.992 -49.75 -2.375 1 89.12 135 GLU B N 1
ATOM 6176 C CA . GLU B 1 135 ? 14.484 -48.625 -1.573 1 89.12 135 GLU B CA 1
ATOM 6177 C C . GLU B 1 135 ? 15.906 -48.25 -1.968 1 89.12 135 GLU B C 1
ATOM 6179 O O . GLU B 1 135 ? 16.734 -49.125 -2.238 1 89.12 135 GLU B O 1
ATOM 6184 N N . VAL B 1 136 ? 16.078 -47 -2.062 1 87.38 136 VAL B N 1
ATOM 6185 C CA . VAL B 1 136 ? 17.406 -46.469 -2.314 1 87.38 136 VAL B CA 1
ATOM 6186 C C . VAL B 1 136 ? 17.703 -45.344 -1.335 1 87.38 136 VAL B C 1
ATOM 6188 O O . VAL B 1 136 ? 16.781 -44.719 -0.795 1 87.38 136 VAL B O 1
ATOM 6191 N N . ALA B 1 137 ? 19.047 -45.094 -1.081 1 82.31 137 ALA B N 1
ATOM 6192 C CA . ALA B 1 137 ? 19.438 -44.031 -0.196 1 82.31 137 ALA B CA 1
ATOM 6193 C C . ALA B 1 137 ? 18.984 -42.656 -0.75 1 82.31 137 ALA B C 1
ATOM 6195 O O . ALA B 1 137 ? 19.062 -42.438 -1.957 1 82.31 137 ALA B O 1
ATOM 6196 N N . ALA B 1 138 ? 18.484 -41.844 0.153 1 85.69 138 ALA B N 1
ATOM 6197 C CA . ALA B 1 138 ? 17.828 -40.594 -0.305 1 85.69 138 ALA B CA 1
ATOM 6198 C C . ALA B 1 138 ? 18.5 -39.375 0.29 1 85.69 138 ALA B C 1
ATOM 6200 O O . ALA B 1 138 ? 17.891 -38.312 0.382 1 85.69 138 ALA B O 1
ATOM 6201 N N . GLN B 1 139 ? 19.766 -39.531 0.762 1 85.56 139 GLN B N 1
ATOM 6202 C CA . GLN B 1 139 ? 20.438 -38.344 1.292 1 85.56 139 GLN B CA 1
ATOM 6203 C C . GLN B 1 139 ? 20.578 -37.281 0.223 1 85.56 139 GLN B C 1
ATOM 6205 O O . GLN B 1 139 ? 21.078 -37.531 -0.875 1 85.56 139 GLN B O 1
ATOM 6210 N N . GLY B 1 140 ? 20.016 -36.094 0.526 1 89.88 140 GLY B N 1
ATOM 6211 C CA . GLY B 1 140 ? 20.094 -35 -0.417 1 89.88 140 GLY B CA 1
ATOM 6212 C C . GLY B 1 140 ? 18.906 -34.938 -1.355 1 89.88 140 GLY B C 1
ATOM 6213 O O . GLY B 1 140 ? 18.766 -34 -2.131 1 89.88 140 GLY B O 1
ATOM 6214 N N . LEU B 1 141 ? 18.156 -35.938 -1.31 1 93.56 141 LEU B N 1
ATOM 6215 C CA . LEU B 1 141 ? 17.016 -36 -2.221 1 93.56 141 LEU B CA 1
ATOM 6216 C C . LEU B 1 141 ? 15.711 -35.719 -1.478 1 93.56 141 LEU B C 1
ATOM 6218 O O . LEU B 1 141 ? 14.734 -35.281 -2.074 1 93.56 141 LEU B O 1
ATOM 6222 N N . ALA B 1 142 ? 15.711 -36.031 -0.227 1 94.12 142 ALA B N 1
ATOM 6223 C CA . ALA B 1 142 ? 14.594 -35.719 0.656 1 94.12 142 ALA B CA 1
ATOM 6224 C C . ALA B 1 142 ? 15.094 -35.156 1.99 1 94.12 142 ALA B C 1
ATOM 6226 O O . ALA B 1 142 ? 16.156 -35.562 2.479 1 94.12 142 ALA B O 1
ATOM 6227 N N . PRO B 1 143 ? 14.359 -34.25 2.523 1 92.75 143 PRO B N 1
ATOM 6228 C CA . PRO B 1 143 ? 14.773 -33.688 3.812 1 92.75 143 PRO B CA 1
ATOM 6229 C C . PRO B 1 143 ? 14.492 -34.625 4.98 1 92.75 143 PRO B C 1
ATOM 6231 O O . PRO B 1 143 ? 13.688 -35.562 4.855 1 92.75 143 PRO B O 1
ATOM 6234 N N . PHE B 1 144 ? 15.148 -34.375 6.098 1 90.56 144 PHE B N 1
ATOM 6235 C CA . PHE B 1 144 ? 14.953 -35.156 7.309 1 90.56 144 PHE B CA 1
ATOM 6236 C C . PHE B 1 144 ? 13.617 -34.812 7.961 1 90.56 144 PHE B C 1
ATOM 6238 O O . PHE B 1 144 ? 12.969 -35.688 8.547 1 90.56 144 PHE B O 1
ATOM 6245 N N . VAL B 1 145 ? 13.297 -33.594 7.879 1 89.75 145 VAL B N 1
ATOM 6246 C CA . VAL B 1 145 ? 12.016 -33.062 8.344 1 89.75 145 VAL B CA 1
ATOM 6247 C C . VAL B 1 145 ? 11.375 -32.219 7.258 1 89.75 145 VAL B C 1
ATOM 6249 O O . VAL B 1 145 ? 12.078 -31.641 6.426 1 89.75 145 VAL B O 1
ATOM 6252 N N . PRO B 1 146 ? 10.055 -32.219 7.359 1 86.12 146 PRO B N 1
ATOM 6253 C CA . PRO B 1 146 ? 9.43 -31.391 6.324 1 86.12 146 PRO B CA 1
ATOM 6254 C C . PRO B 1 146 ? 9.945 -29.953 6.332 1 86.12 146 PRO B C 1
ATOM 6256 O O . PRO B 1 146 ? 10.016 -29.328 7.395 1 86.12 146 PRO B O 1
ATOM 6259 N N . ASN B 1 147 ? 10.484 -29.562 5.234 1 79.25 147 ASN B N 1
ATOM 6260 C CA . ASN B 1 147 ? 11.078 -28.25 5.059 1 79.25 147 ASN B CA 1
ATOM 6261 C C . ASN B 1 147 ? 10.625 -27.594 3.752 1 79.25 147 ASN B C 1
ATOM 6263 O O . ASN B 1 147 ? 10.727 -28.203 2.686 1 79.25 147 ASN B O 1
ATOM 6267 N N . GLN B 1 148 ? 10.281 -26.344 3.793 1 70.94 148 GLN B N 1
ATOM 6268 C CA . GLN B 1 148 ? 9.766 -25.641 2.621 1 70.94 148 GLN B CA 1
ATOM 6269 C C . GLN B 1 148 ? 10.906 -25.062 1.78 1 70.94 148 GLN B C 1
ATOM 6271 O O . GLN B 1 148 ? 10.695 -24.688 0.628 1 70.94 148 GLN B O 1
ATOM 6276 N N . ASN B 1 149 ? 12.078 -25.109 2.25 1 85.38 149 ASN B N 1
ATOM 6277 C CA . ASN B 1 149 ? 13.203 -24.547 1.51 1 85.38 149 ASN B CA 1
ATOM 6278 C C . ASN B 1 149 ? 13.938 -25.609 0.703 1 85.38 149 ASN B C 1
ATOM 6280 O O . ASN B 1 149 ? 15.164 -25.594 0.61 1 85.38 149 ASN B O 1
ATOM 6284 N N . SER B 1 150 ? 13.242 -26.578 0.101 1 89.38 150 SER B N 1
ATOM 6285 C CA . SER B 1 150 ? 13.844 -27.703 -0.606 1 89.38 150 SER B CA 1
ATOM 6286 C C . SER B 1 150 ? 13.547 -27.641 -2.1 1 89.38 150 SER B C 1
ATOM 6288 O O . SER B 1 150 ? 12.398 -27.453 -2.498 1 89.38 150 SER B O 1
ATOM 6290 N N . LEU B 1 151 ? 14.617 -27.766 -2.838 1 93.5 151 LEU B N 1
ATOM 6291 C CA . LEU B 1 151 ? 14.516 -27.828 -4.289 1 93.5 151 LEU B CA 1
ATOM 6292 C C . LEU B 1 151 ? 15.234 -29.062 -4.828 1 93.5 151 LEU B C 1
ATOM 6294 O O . LEU B 1 151 ? 16.328 -29.406 -4.359 1 93.5 151 LEU B O 1
ATOM 6298 N N . VAL B 1 152 ? 14.602 -29.781 -5.699 1 95.12 152 VAL B N 1
ATOM 6299 C CA . VAL B 1 152 ? 15.211 -30.906 -6.402 1 95.12 152 VAL B CA 1
ATOM 6300 C C . VAL B 1 152 ? 15.031 -30.734 -7.906 1 95.12 152 VAL B C 1
ATOM 6302 O O . VAL B 1 152 ? 13.914 -30.469 -8.375 1 95.12 152 VAL B O 1
ATOM 6305 N N . LEU B 1 153 ? 16.109 -30.828 -8.656 1 96.19 153 LEU B N 1
ATOM 6306 C CA . LEU B 1 153 ? 16.109 -30.688 -10.109 1 96.19 153 LEU B CA 1
ATOM 6307 C C . LEU B 1 153 ? 16.734 -31.906 -10.766 1 96.19 153 LEU B C 1
ATOM 6309 O O . LEU B 1 153 ? 17.891 -32.25 -10.469 1 96.19 153 LEU B O 1
ATOM 6313 N N . VAL B 1 154 ? 15.984 -32.562 -11.602 1 95.12 154 VAL B N 1
ATOM 6314 C CA . VAL B 1 154 ? 16.484 -33.719 -12.312 1 95.12 154 VAL B CA 1
ATOM 6315 C C . VAL B 1 154 ? 16.781 -33.344 -13.766 1 95.12 154 VAL B C 1
ATOM 6317 O O . VAL B 1 154 ? 15.938 -32.75 -14.445 1 95.12 154 VAL B O 1
ATOM 6320 N N . ASP B 1 155 ? 17.922 -33.656 -14.234 1 94.62 155 ASP B N 1
ATOM 6321 C CA . ASP B 1 155 ? 18.312 -33.469 -15.633 1 94.62 155 ASP B CA 1
ATOM 6322 C C . ASP B 1 155 ? 19.156 -34.656 -16.125 1 94.62 155 ASP B C 1
ATOM 6324 O O . ASP B 1 155 ? 20.375 -34.688 -15.922 1 94.62 155 ASP B O 1
ATOM 6328 N N . GLY B 1 156 ? 18.516 -35.531 -16.844 1 91.62 156 GLY B N 1
ATOM 6329 C CA . GLY B 1 156 ? 19.203 -36.75 -17.281 1 91.62 156 GLY B CA 1
ATOM 6330 C C . GLY B 1 156 ? 19.672 -37.625 -16.125 1 91.62 156 GLY B C 1
ATOM 6331 O O . GLY B 1 156 ? 18.859 -38.062 -15.312 1 91.62 156 GLY B O 1
ATOM 6332 N N . GLU B 1 157 ? 21.016 -37.75 -16.109 1 91.56 157 GLU B N 1
ATOM 6333 C CA . GLU B 1 157 ? 21.594 -38.625 -15.078 1 91.56 157 GLU B CA 1
ATOM 6334 C C . GLU B 1 157 ? 21.938 -37.812 -13.82 1 91.56 157 GLU B C 1
ATOM 6336 O O . GLU B 1 157 ? 22.266 -38.406 -12.781 1 91.56 157 GLU B O 1
ATOM 6341 N N . ALA B 1 158 ? 21.797 -36.594 -13.977 1 94.44 158 ALA B N 1
ATOM 6342 C CA . ALA B 1 158 ? 22.188 -35.75 -12.844 1 94.44 158 ALA B CA 1
ATOM 6343 C C . ALA B 1 158 ? 20.984 -35.312 -12.031 1 94.44 158 ALA B C 1
ATOM 6345 O O . ALA B 1 158 ? 19.906 -35.094 -12.594 1 94.44 158 ALA B O 1
ATOM 6346 N N . ILE B 1 159 ? 21.156 -35.219 -10.719 1 95.62 159 ILE B N 1
ATOM 6347 C CA . ILE B 1 159 ? 20.156 -34.656 -9.812 1 95.62 159 ILE B CA 1
ATOM 6348 C C . ILE B 1 159 ? 20.797 -33.531 -8.984 1 95.62 159 ILE B C 1
ATOM 6350 O O . ILE B 1 159 ? 21.859 -33.719 -8.391 1 95.62 159 ILE B O 1
ATOM 6354 N N . TYR B 1 160 ? 20.266 -32.406 -9.062 1 96.88 160 TYR B N 1
ATOM 6355 C CA . TYR B 1 160 ? 20.703 -31.266 -8.258 1 96.88 160 TYR B CA 1
ATOM 6356 C C . TYR B 1 160 ? 19.719 -31.016 -7.117 1 96.88 160 TYR B C 1
ATOM 6358 O O . TYR B 1 160 ? 18.516 -31.25 -7.25 1 96.88 160 TYR B O 1
ATOM 6366 N N . SER B 1 161 ? 20.234 -30.516 -5.945 1 95.5 161 SER B N 1
ATOM 6367 C CA . SER B 1 161 ? 19.359 -30.359 -4.789 1 95.5 161 SER B CA 1
ATOM 6368 C C . SER B 1 161 ? 19.906 -29.328 -3.809 1 95.5 161 SER B C 1
ATOM 6370 O O . SER B 1 161 ? 21.109 -29.016 -3.84 1 95.5 161 SER B O 1
ATOM 6372 N N . THR B 1 162 ? 19.031 -28.766 -3.035 1 95.06 162 THR B N 1
ATOM 6373 C CA . THR B 1 162 ? 19.422 -27.859 -1.961 1 95.06 162 THR B CA 1
ATOM 6374 C C . THR B 1 162 ? 19.234 -28.531 -0.6 1 95.06 162 THR B C 1
ATOM 6376 O O . THR B 1 162 ? 19.438 -27.891 0.438 1 95.06 162 THR B O 1
ATOM 6379 N N . ILE B 1 163 ? 18.844 -29.719 -0.585 1 93.25 163 ILE B N 1
ATOM 6380 C CA . ILE B 1 163 ? 18.547 -30.469 0.637 1 93.25 163 ILE B CA 1
ATOM 6381 C C . ILE B 1 163 ? 19.844 -30.891 1.317 1 93.25 163 ILE B C 1
ATOM 6383 O O . ILE B 1 163 ? 20.781 -31.328 0.653 1 93.25 163 ILE B O 1
ATOM 6387 N N . SER B 1 164 ? 19.844 -30.781 2.59 1 89.56 164 SER B N 1
ATOM 6388 C CA . SER B 1 164 ? 21.031 -31.109 3.371 1 89.56 164 SER B CA 1
ATOM 6389 C C . SER B 1 164 ? 21.312 -32.625 3.35 1 89.56 164 SER B C 1
ATOM 6391 O O . SER B 1 164 ? 20.391 -33.438 3.332 1 89.56 164 SER B O 1
ATOM 6393 N N . LEU B 1 165 ? 22.578 -32.906 3.453 1 88.19 165 LEU B N 1
ATOM 6394 C CA . LEU B 1 165 ? 22.984 -34.312 3.461 1 88.19 165 LEU B CA 1
ATOM 6395 C C . LEU B 1 165 ? 22.891 -34.906 4.863 1 88.19 165 LEU B C 1
ATOM 6397 O O . LEU B 1 165 ? 22.797 -36.125 5.027 1 88.19 165 LEU B O 1
ATOM 6401 N N . HIS B 1 166 ? 23 -34 5.84 1 84.62 166 HIS B N 1
ATOM 6402 C CA . HIS B 1 166 ? 23 -34.469 7.223 1 84.62 166 HIS B CA 1
ATOM 6403 C C . HIS B 1 166 ? 21.969 -33.688 8.055 1 84.62 166 HIS B C 1
ATOM 6405 O O . HIS B 1 166 ? 21.672 -32.531 7.773 1 84.62 166 HIS B O 1
ATOM 6411 N N . GLN B 1 167 ? 21.406 -34.406 9.055 1 77.69 167 GLN B N 1
ATOM 6412 C CA . GLN B 1 167 ? 20.328 -33.875 9.875 1 77.69 167 GLN B CA 1
ATOM 6413 C C . GLN B 1 167 ? 20.828 -32.719 10.758 1 77.69 167 GLN B C 1
ATOM 6415 O O . GLN B 1 167 ? 20.141 -31.734 10.953 1 77.69 167 GLN B O 1
ATOM 6420 N N . HIS B 1 168 ? 21.922 -32.906 11.578 1 67.56 168 HIS B N 1
ATOM 6421 C CA . HIS B 1 168 ? 22.359 -31.953 12.594 1 67.56 168 HIS B CA 1
ATOM 6422 C C . HIS B 1 168 ? 23.484 -31.078 12.062 1 67.56 168 HIS B C 1
ATOM 6424 O O . HIS B 1 168 ? 23.766 -30 12.617 1 67.56 168 HIS B O 1
ATOM 6430 N N . ASN B 1 169 ? 24.297 -31.672 11.172 1 52.53 169 ASN B N 1
ATOM 6431 C CA . ASN B 1 169 ? 25.531 -31.062 10.711 1 52.53 169 ASN B CA 1
ATOM 6432 C C . ASN B 1 169 ? 25.328 -30.297 9.406 1 52.53 169 ASN B C 1
ATOM 6434 O O . ASN B 1 169 ? 24.719 -30.812 8.469 1 52.53 169 ASN B O 1
ATOM 6438 N N . GLY B 1 170 ? 25.125 -28.703 9.648 1 58.47 170 GLY B N 1
ATOM 6439 C CA . GLY B 1 170 ? 25.219 -28.125 8.312 1 58.47 170 GLY B CA 1
ATOM 6440 C C . GLY B 1 170 ? 24.109 -27.141 8 1 58.47 170 GLY B C 1
ATOM 6441 O O . GLY B 1 170 ? 23.453 -27.25 6.965 1 58.47 170 GLY B O 1
ATOM 6442 N N . LYS B 1 171 ? 24.094 -26.375 8.812 1 68.12 171 LYS B N 1
ATOM 6443 C CA . LYS B 1 171 ? 23.016 -25.391 8.891 1 68.12 171 LYS B CA 1
ATOM 6444 C C . LYS B 1 171 ? 23.062 -24.422 7.719 1 68.12 171 LYS B C 1
ATOM 6446 O O . LYS B 1 171 ? 22.141 -23.641 7.508 1 68.12 171 LYS B O 1
ATOM 6451 N N . ILE B 1 172 ? 24.094 -24.625 6.871 1 84.12 172 ILE B N 1
ATOM 6452 C CA . ILE B 1 172 ? 24.172 -23.656 5.789 1 84.12 172 ILE B CA 1
ATOM 6453 C C . ILE B 1 172 ? 23.531 -24.234 4.527 1 84.12 172 ILE B C 1
ATOM 6455 O O . ILE B 1 172 ? 24 -25.25 4.004 1 84.12 172 ILE B O 1
ATOM 6459 N N . PRO B 1 173 ? 22.594 -23.734 4.055 1 88.5 173 PRO B N 1
ATOM 6460 C CA . PRO B 1 173 ? 21.953 -24.219 2.828 1 88.5 173 PRO B CA 1
ATOM 6461 C C . PRO B 1 173 ? 22.875 -24.125 1.613 1 88.5 173 PRO B C 1
ATOM 6463 O O . PRO B 1 173 ? 23.562 -23.109 1.431 1 88.5 173 PRO B O 1
ATOM 6466 N N . ARG B 1 174 ? 22.984 -25.234 0.843 1 93.38 174 ARG B N 1
ATOM 6467 C CA . ARG B 1 174 ? 23.859 -25.312 -0.329 1 93.38 174 ARG B CA 1
ATOM 6468 C C . ARG B 1 174 ? 23.094 -25.844 -1.538 1 93.38 174 ARG B C 1
ATOM 6470 O O . ARG B 1 174 ? 22.062 -26.484 -1.389 1 93.38 174 ARG B O 1
ATOM 6477 N N . PHE B 1 175 ? 23.578 -25.469 -2.699 1 95.69 175 PHE B N 1
ATOM 6478 C CA . PHE B 1 175 ? 23.172 -26.094 -3.941 1 95.69 175 PHE B CA 1
ATOM 6479 C C . PHE B 1 175 ? 24.156 -27.188 -4.359 1 95.69 175 PHE B C 1
ATOM 6481 O O . PHE B 1 175 ? 25.344 -26.906 -4.531 1 95.69 175 PHE B O 1
ATOM 6488 N N . ARG B 1 176 ? 23.625 -28.438 -4.602 1 95.38 176 ARG B N 1
ATOM 6489 C CA . ARG B 1 176 ? 24.5 -29.594 -4.793 1 95.38 176 ARG B CA 1
ATOM 6490 C C . ARG B 1 176 ? 24.109 -30.375 -6.043 1 95.38 176 ARG B C 1
ATOM 6492 O O . ARG B 1 176 ? 22.953 -30.344 -6.469 1 95.38 176 ARG B O 1
ATOM 6499 N N . GLN B 1 177 ? 25.156 -30.922 -6.551 1 96 177 GLN B N 1
ATOM 6500 C CA . GLN B 1 177 ? 24.922 -32.062 -7.414 1 96 177 GLN B CA 1
ATOM 6501 C C . GLN B 1 177 ? 24.984 -33.375 -6.625 1 96 177 GLN B C 1
ATOM 6503 O O . GLN B 1 177 ? 26.062 -33.781 -6.199 1 96 177 GLN B O 1
ATOM 6508 N N . VAL B 1 178 ? 23.875 -34 -6.445 1 93.06 178 VAL B N 1
ATOM 6509 C CA . VAL B 1 178 ? 23.781 -35.125 -5.559 1 93.06 178 VAL B CA 1
ATOM 6510 C C . VAL B 1 178 ? 24.016 -36.438 -6.348 1 93.06 178 VAL B C 1
ATOM 6512 O O . VAL B 1 178 ? 24.562 -37.406 -5.82 1 93.06 178 VAL B O 1
ATOM 6515 N N . ARG B 1 179 ? 23.531 -36.438 -7.539 1 91.56 179 ARG B N 1
ATOM 6516 C CA . ARG B 1 179 ? 23.781 -37.562 -8.461 1 91.56 179 ARG B CA 1
ATOM 6517 C C . ARG B 1 179 ? 24.344 -37.062 -9.781 1 91.56 179 ARG B C 1
ATOM 6519 O O . ARG B 1 179 ? 23.969 -35.969 -10.25 1 91.56 179 ARG B O 1
ATOM 6526 N N . GLY B 1 180 ? 25.188 -37.875 -10.406 1 88.31 180 GLY B N 1
ATOM 6527 C CA . GLY B 1 180 ? 25.797 -37.5 -11.672 1 88.31 180 GLY B CA 1
ATOM 6528 C C . GLY B 1 180 ? 27.281 -37.812 -11.734 1 88.31 180 GLY B C 1
ATOM 6529 O O . GLY B 1 180 ? 27.734 -38.812 -11.188 1 88.31 180 GLY B O 1
ATOM 6530 N N . THR B 1 181 ? 28.078 -37 -12.547 1 81.31 181 THR B N 1
ATOM 6531 C CA . THR B 1 181 ? 29.484 -37.25 -12.789 1 81.31 181 THR B CA 1
ATOM 6532 C C . THR B 1 181 ? 30.312 -36.969 -11.539 1 81.31 181 THR B C 1
ATOM 6534 O O . THR B 1 181 ? 31.391 -37.531 -11.352 1 81.31 181 THR B O 1
ATOM 6537 N N . GLY B 1 182 ? 29.844 -36.219 -10.648 1 83.5 182 GLY B N 1
ATOM 6538 C CA . GLY B 1 182 ? 30.531 -35.875 -9.414 1 83.5 182 GLY B CA 1
ATOM 6539 C C . GLY B 1 182 ? 29.641 -35.125 -8.438 1 83.5 182 GLY B C 1
ATOM 6540 O O . GLY B 1 182 ? 28.531 -34.688 -8.781 1 83.5 182 GLY B O 1
ATOM 6541 N N . GLU B 1 183 ? 30.203 -35.156 -7.254 1 88.81 183 GLU B N 1
ATOM 6542 C CA . GLU B 1 183 ? 29.484 -34.438 -6.219 1 88.81 183 GLU B CA 1
ATOM 6543 C C . GLU B 1 183 ? 30.047 -33 -6.078 1 88.81 183 GLU B C 1
ATOM 6545 O O . GLU B 1 183 ? 31.25 -32.844 -5.855 1 88.81 183 GLU B O 1
ATOM 6550 N N . LEU B 1 184 ? 29.281 -32.031 -6.375 1 95.19 184 LEU B N 1
ATOM 6551 C CA . LEU B 1 184 ? 29.672 -30.641 -6.242 1 95.19 184 LEU B CA 1
ATOM 6552 C C . LEU B 1 184 ? 28.703 -29.906 -5.316 1 95.19 184 LEU B C 1
ATOM 6554 O O . LEU B 1 184 ? 27.516 -30.234 -5.246 1 95.19 184 LEU B O 1
ATOM 6558 N N . TYR B 1 185 ? 29.234 -28.938 -4.562 1 95 185 TYR B N 1
ATOM 6559 C CA . TYR B 1 185 ? 28.391 -28.094 -3.717 1 95 185 TY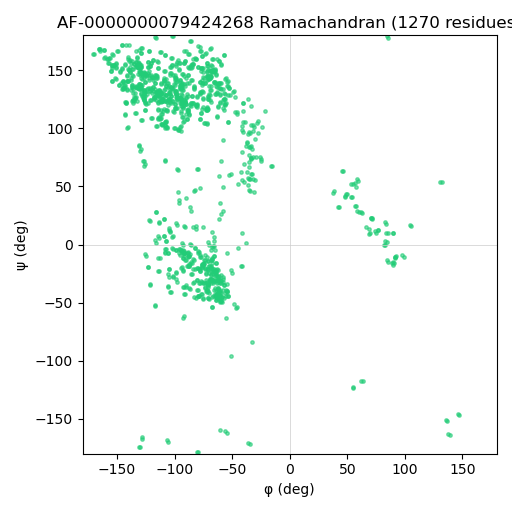R B CA 1
ATOM 6560 C C . TYR B 1 185 ? 28.906 -26.656 -3.682 1 95 185 TYR B C 1
ATOM 6562 O O . TYR B 1 185 ? 30.078 -26.406 -3.969 1 95 185 TYR B O 1
ATOM 6570 N N . THR B 1 186 ? 28.047 -25.703 -3.418 1 96.12 186 THR B N 1
ATOM 6571 C CA . THR B 1 186 ? 28.422 -24.297 -3.346 1 96.12 186 THR B CA 1
ATOM 6572 C C . THR B 1 186 ? 29.172 -24 -2.045 1 96.12 186 THR B C 1
ATOM 6574 O O . THR B 1 186 ? 28.859 -24.594 -1.006 1 96.12 186 THR B O 1
ATOM 6577 N N . SER B 1 187 ? 30 -23.031 -2.127 1 93.75 187 SER B N 1
ATOM 6578 C CA . SER B 1 187 ? 30.719 -22.578 -0.941 1 93.75 187 SER B CA 1
ATOM 6579 C C . SER B 1 187 ? 29.781 -21.953 0.082 1 93.75 187 SER B C 1
ATOM 6581 O O . SER B 1 187 ? 28.719 -21.438 -0.278 1 93.75 187 SER B O 1
ATOM 6583 N N . ASP B 1 188 ? 30.172 -21.875 1.312 1 89.38 188 ASP B N 1
ATOM 6584 C CA . ASP B 1 188 ? 29.344 -21.453 2.434 1 89.38 188 ASP B CA 1
ATOM 6585 C C . ASP B 1 188 ? 29.094 -19.953 2.398 1 89.38 188 ASP B C 1
ATOM 6587 O O . ASP B 1 188 ? 28.109 -19.453 2.943 1 89.38 188 ASP B O 1
ATOM 6591 N N . THR B 1 189 ? 29.906 -19.25 1.822 1 92.5 189 THR B N 1
ATOM 6592 C CA . THR B 1 189 ? 29.875 -17.797 1.966 1 92.5 189 THR B CA 1
ATOM 6593 C C . THR B 1 189 ? 29.234 -17.141 0.747 1 92.5 189 THR B C 1
ATOM 6595 O O . THR B 1 189 ? 29.031 -15.93 0.724 1 92.5 189 THR B O 1
ATOM 6598 N N . VAL B 1 190 ? 28.906 -17.938 -0.213 1 96.19 190 VAL B N 1
ATOM 6599 C CA . VAL B 1 190 ? 28.5 -17.328 -1.476 1 96.19 190 VAL B CA 1
ATOM 6600 C C . VAL B 1 190 ? 27.031 -16.922 -1.409 1 96.19 190 VAL B C 1
ATOM 6602 O O . VAL B 1 190 ? 26.562 -16.109 -2.213 1 96.19 190 VAL B O 1
ATOM 6605 N N . MET B 1 191 ? 26.25 -17.484 -0.533 1 96.31 191 MET B N 1
ATOM 6606 C CA . MET B 1 191 ? 24.859 -17.109 -0.283 1 96.31 191 MET B CA 1
ATOM 6607 C C . MET B 1 191 ? 24.625 -16.875 1.204 1 96.31 191 MET B C 1
ATOM 6609 O O . MET B 1 191 ? 25.156 -17.594 2.047 1 96.31 191 MET B O 1
ATOM 6613 N N . GLN B 1 192 ? 23.797 -15.906 1.491 1 95.38 192 GLN B N 1
ATOM 6614 C CA . GLN B 1 192 ? 23.484 -15.602 2.887 1 95.38 192 GLN B CA 1
ATOM 6615 C C . GLN B 1 192 ? 22.062 -16.016 3.236 1 95.38 192 GLN B C 1
ATOM 6617 O O . GLN B 1 192 ? 21.109 -15.32 2.898 1 95.38 192 GLN B O 1
ATOM 6622 N N . ASN B 1 193 ? 21.875 -17.078 3.957 1 94.06 193 ASN B N 1
ATOM 6623 C CA . ASN B 1 193 ? 20.594 -17.625 4.383 1 94.06 193 ASN B CA 1
ATOM 6624 C C . ASN B 1 193 ? 19.578 -17.656 3.232 1 94.06 193 ASN B C 1
ATOM 6626 O O . ASN B 1 193 ? 18.516 -17.062 3.322 1 94.06 193 ASN B O 1
ATOM 6630 N N . PRO B 1 194 ? 19.891 -18.406 2.264 1 96.25 194 PRO B N 1
ATOM 6631 C CA . PRO B 1 194 ? 19.062 -18.406 1.051 1 96.25 194 PRO B CA 1
ATOM 6632 C C . PRO B 1 194 ? 17.734 -19.141 1.236 1 96.25 194 PRO B C 1
ATOM 6634 O O . PRO B 1 194 ? 17.656 -20.094 2.012 1 96.25 194 PRO B O 1
ATOM 6637 N N . THR B 1 195 ? 16.688 -18.641 0.627 1 96.5 195 THR B N 1
ATOM 6638 C CA . THR B 1 195 ? 15.43 -19.344 0.383 1 96.5 195 THR B CA 1
ATOM 6639 C C . THR B 1 195 ? 15.25 -19.641 -1.104 1 96.5 195 THR B C 1
ATOM 6641 O O . THR B 1 195 ? 15.055 -18.719 -1.902 1 96.5 195 THR B O 1
ATOM 6644 N N . PHE B 1 196 ? 15.25 -20.859 -1.411 1 97.38 196 PHE B N 1
ATOM 6645 C CA . PHE B 1 196 ? 15.281 -21.266 -2.814 1 97.38 196 PHE B CA 1
ATOM 6646 C C . PHE B 1 196 ? 13.875 -21.297 -3.402 1 97.38 196 PHE B C 1
ATOM 6648 O O . PHE B 1 196 ? 12.93 -21.719 -2.746 1 97.38 196 PHE B O 1
ATOM 6655 N N . VAL B 1 197 ? 13.75 -20.859 -4.672 1 97.44 197 VAL B N 1
ATOM 6656 C CA . VAL B 1 197 ? 12.43 -20.688 -5.27 1 97.44 197 VAL B CA 1
ATOM 6657 C C . VAL B 1 197 ? 12.273 -21.625 -6.465 1 97.44 197 VAL B C 1
ATOM 6659 O O . VAL B 1 197 ? 11.281 -22.344 -6.559 1 97.44 197 VAL B O 1
ATOM 6662 N N . LYS B 1 198 ? 13.258 -21.578 -7.41 1 97.44 198 LYS B N 1
ATOM 6663 C CA . LYS B 1 198 ? 13.172 -22.344 -8.641 1 97.44 198 LYS B CA 1
ATOM 6664 C C . LYS B 1 198 ? 14.555 -22.625 -9.219 1 97.44 198 LYS B C 1
ATOM 6666 O O . LYS B 1 198 ? 15.492 -21.844 -8.992 1 97.44 198 LYS B O 1
ATOM 6671 N N . ALA B 1 199 ? 14.68 -23.734 -9.891 1 97.81 199 ALA B N 1
ATOM 6672 C CA . ALA B 1 199 ? 15.898 -24.047 -10.641 1 97.81 199 ALA B CA 1
ATOM 6673 C C . ALA B 1 199 ? 15.562 -24.625 -12.008 1 97.81 199 ALA B C 1
ATOM 6675 O O . ALA B 1 199 ? 14.5 -25.234 -12.195 1 97.81 199 ALA B O 1
ATOM 6676 N N . THR B 1 200 ? 16.453 -24.406 -12.969 1 97.44 200 THR B N 1
ATOM 6677 C CA . THR B 1 200 ? 16.234 -24.922 -14.32 1 97.44 200 THR B CA 1
ATOM 6678 C C . THR B 1 200 ? 17.562 -25.109 -15.039 1 97.44 200 THR B C 1
ATOM 6680 O O . THR B 1 200 ? 18.578 -24.5 -14.68 1 97.44 200 THR B O 1
ATOM 6683 N N . VAL B 1 201 ? 17.562 -26.016 -15.93 1 97.12 201 VAL B N 1
ATOM 6684 C CA . VAL B 1 201 ? 18.719 -26.188 -16.812 1 97.12 201 VAL B CA 1
ATOM 6685 C C . VAL B 1 201 ? 18.406 -25.594 -18.188 1 97.12 201 VAL B C 1
ATOM 6687 O O . VAL B 1 201 ? 17.344 -25.859 -18.766 1 97.12 201 VAL B O 1
ATOM 6690 N N . ILE B 1 202 ? 19.266 -24.75 -18.656 1 97.38 202 ILE B N 1
ATOM 6691 C CA . ILE B 1 202 ? 19.125 -24.172 -19.984 1 97.38 202 ILE B CA 1
ATOM 6692 C C . ILE B 1 202 ? 20.219 -24.703 -20.906 1 97.38 202 ILE B C 1
ATOM 6694 O O . ILE B 1 202 ? 21.406 -24.453 -20.688 1 97.38 202 ILE B O 1
ATOM 6698 N N . LYS B 1 203 ? 19.766 -25.484 -21.859 1 94.88 203 LYS B N 1
ATOM 6699 C CA . LYS B 1 203 ? 20.703 -25.953 -22.875 1 94.88 203 LYS B CA 1
ATOM 6700 C C . LYS B 1 203 ? 21 -24.859 -23.906 1 94.88 203 LYS B C 1
ATOM 6702 O O . LYS B 1 203 ? 20.094 -24.25 -24.453 1 94.88 203 LYS B O 1
ATOM 6707 N N . GLN B 1 204 ? 22.234 -24.672 -24.109 1 93.31 204 GLN B N 1
ATOM 6708 C CA . GLN B 1 204 ? 22.641 -23.594 -25.016 1 93.31 204 GLN B CA 1
ATOM 6709 C C . GLN B 1 204 ? 23.141 -24.156 -26.344 1 93.31 204 GLN B C 1
ATOM 6711 O O . GLN B 1 204 ? 22.812 -25.297 -26.703 1 93.31 204 GLN B O 1
ATOM 6716 N N . ASP B 1 205 ? 23.781 -23.266 -27.188 1 90.88 205 ASP B N 1
ATOM 6717 C CA . ASP B 1 205 ? 24.156 -23.672 -28.547 1 90.88 205 ASP B CA 1
ATOM 6718 C C . ASP B 1 205 ? 25.188 -24.797 -28.516 1 90.88 205 ASP B C 1
ATOM 6720 O O . ASP B 1 205 ? 25.078 -25.766 -29.281 1 90.88 205 ASP B O 1
ATOM 6724 N N . GLU B 1 206 ? 26.125 -24.641 -27.656 1 89.88 206 GLU B N 1
ATOM 6725 C CA . GLU B 1 206 ? 27.109 -25.703 -27.453 1 89.88 206 GLU B CA 1
ATOM 6726 C C . GLU B 1 206 ? 26.906 -26.391 -26.094 1 89.88 206 GLU B C 1
ATOM 6728 O O . GLU B 1 206 ? 26.672 -25.734 -25.094 1 89.88 206 GLU B O 1
ATOM 6733 N N . ARG B 1 207 ? 27.125 -27.625 -26.094 1 85.38 207 ARG B N 1
ATOM 6734 C CA . ARG B 1 207 ? 26.844 -28.438 -24.906 1 85.38 207 ARG B CA 1
ATOM 6735 C C . ARG B 1 207 ? 27.703 -27.984 -23.719 1 85.38 207 ARG B C 1
ATOM 6737 O O . ARG B 1 207 ? 27.25 -28.031 -22.578 1 85.38 207 ARG B O 1
ATOM 6744 N N . HIS B 1 208 ? 28.828 -27.656 -24.047 1 86.94 208 HIS B N 1
ATOM 6745 C CA . HIS B 1 208 ? 29.734 -27.281 -22.953 1 86.94 208 HIS B CA 1
ATOM 6746 C C . HIS B 1 208 ? 29.266 -25.984 -22.297 1 86.94 208 HIS B C 1
ATOM 6748 O O . HIS B 1 208 ? 29.719 -25.641 -21.203 1 86.94 208 HIS B O 1
ATOM 6754 N N . ASP B 1 209 ? 28.328 -25.344 -22.969 1 90.88 209 ASP B N 1
ATOM 6755 C CA . ASP B 1 209 ? 27.875 -24.062 -22.453 1 90.88 209 ASP B CA 1
ATOM 6756 C C . ASP B 1 209 ? 26.531 -24.203 -21.719 1 90.88 209 ASP B C 1
ATOM 6758 O O . ASP B 1 209 ? 25.938 -23.203 -21.328 1 90.88 209 ASP B O 1
ATOM 6762 N N . ASP B 1 210 ? 26.109 -25.438 -21.547 1 94.81 210 ASP B N 1
ATOM 6763 C CA . ASP B 1 210 ? 24.859 -25.641 -20.812 1 94.81 210 ASP B CA 1
ATOM 6764 C C . ASP B 1 210 ? 24.984 -25.125 -19.375 1 94.81 210 ASP B C 1
ATOM 6766 O O . ASP B 1 210 ? 26 -25.328 -18.719 1 94.81 210 ASP B O 1
ATOM 6770 N N . LYS B 1 211 ? 23.953 -24.5 -18.938 1 96.94 211 LYS B N 1
ATOM 6771 C CA . LYS B 1 211 ? 24.031 -23.859 -17.625 1 96.94 211 LYS B CA 1
ATOM 6772 C C . LYS B 1 211 ? 22.812 -24.234 -16.766 1 96.94 211 LYS B C 1
ATOM 6774 O O . LYS B 1 211 ? 21.75 -24.531 -17.297 1 96.94 211 LYS B O 1
ATOM 6779 N N . ILE B 1 212 ? 23.016 -24.203 -15.469 1 97.69 212 ILE B N 1
ATOM 6780 C CA . ILE B 1 212 ? 21.969 -24.281 -14.461 1 97.69 212 ILE B CA 1
ATOM 6781 C C . ILE B 1 212 ? 21.703 -22.891 -13.883 1 97.69 212 ILE B C 1
ATOM 6783 O O . ILE B 1 212 ? 22.625 -22.203 -13.453 1 97.69 212 ILE B O 1
ATOM 6787 N N . TYR B 1 213 ? 20.516 -22.469 -14.008 1 98.5 213 TYR B N 1
ATOM 6788 C CA . TYR B 1 213 ? 20.094 -21.25 -13.336 1 98.5 213 TYR B CA 1
ATOM 6789 C C . TYR B 1 213 ? 19.172 -21.578 -12.156 1 98.5 213 TYR B C 1
ATOM 6791 O O . TYR B 1 213 ? 18.328 -22.453 -12.25 1 98.5 213 TYR B O 1
ATOM 6799 N N . TYR B 1 214 ? 19.375 -20.938 -11.047 1 98.06 214 TYR B N 1
ATOM 6800 C CA . TYR B 1 214 ? 18.391 -21.062 -9.977 1 98.06 214 TYR B CA 1
ATOM 6801 C C . TYR B 1 214 ? 18.141 -19.734 -9.305 1 98.06 214 TYR B C 1
ATOM 6803 O O . TYR B 1 214 ? 19 -18.844 -9.305 1 98.06 214 TYR B O 1
ATOM 6811 N N . PHE B 1 215 ? 16.953 -19.547 -8.844 1 98.75 215 PHE B N 1
ATOM 6812 C CA . PHE B 1 215 ? 16.406 -18.312 -8.289 1 98.75 215 PHE B CA 1
ATOM 6813 C C . PHE B 1 215 ? 16.156 -18.453 -6.797 1 98.75 215 PHE B C 1
ATOM 6815 O O . PHE B 1 215 ? 15.672 -19.484 -6.336 1 98.75 215 PHE B O 1
ATOM 6822 N N . PHE B 1 216 ? 16.484 -17.406 -6.039 1 98.38 216 PHE B N 1
ATOM 6823 C CA . PHE B 1 216 ? 16.344 -17.484 -4.586 1 98.38 216 PHE B CA 1
ATOM 6824 C C . PHE B 1 216 ? 16.328 -16.094 -3.969 1 98.38 216 PHE B C 1
ATOM 6826 O O . PHE B 1 216 ? 16.516 -15.094 -4.668 1 98.38 216 PHE B O 1
ATOM 6833 N N . ARG B 1 217 ? 15.969 -16.047 -2.758 1 97.94 217 ARG B N 1
ATOM 6834 C CA . ARG B 1 217 ? 16.109 -14.852 -1.934 1 97.94 217 ARG B CA 1
ATOM 6835 C C . ARG B 1 217 ? 17.203 -15.031 -0.886 1 97.94 217 ARG B C 1
ATOM 6837 O O . ARG B 1 217 ? 17.438 -16.141 -0.417 1 97.94 217 ARG B O 1
ATOM 6844 N N . GLU B 1 218 ? 17.828 -14.039 -0.519 1 97.88 218 GLU B N 1
ATOM 6845 C CA . GLU B 1 218 ? 18.812 -14.102 0.55 1 97.88 218 GLU B CA 1
ATOM 6846 C C . GLU B 1 218 ? 18.828 -12.812 1.369 1 97.88 218 GLU B C 1
ATOM 6848 O O . GLU B 1 218 ? 18.141 -11.844 1.025 1 97.88 218 GLU B O 1
ATOM 6853 N N . ASP B 1 219 ? 19.516 -12.789 2.434 1 96.88 219 ASP B N 1
ATOM 6854 C CA . ASP B 1 219 ? 19.641 -11.594 3.262 1 96.88 219 ASP B CA 1
ATOM 6855 C C . ASP B 1 219 ? 20.328 -10.461 2.5 1 96.88 219 ASP B C 1
ATOM 6857 O O . ASP B 1 219 ? 21.312 -10.695 1.796 1 96.88 219 ASP B O 1
ATOM 6861 N N . ASN B 1 220 ? 19.781 -9.32 2.641 1 96.12 220 ASN B N 1
ATOM 6862 C CA . ASN B 1 220 ? 20.391 -8.164 2 1 96.12 220 ASN B CA 1
ATOM 6863 C C . ASN B 1 220 ? 21.703 -7.766 2.689 1 96.12 220 ASN B C 1
ATOM 6865 O O . ASN B 1 220 ? 21.719 -7.52 3.896 1 96.12 220 ASN B O 1
ATOM 6869 N N . PRO B 1 221 ? 22.766 -7.695 1.914 1 94.06 221 PRO B N 1
ATOM 6870 C CA . PRO B 1 221 ? 24.031 -7.266 2.527 1 94.06 221 PRO B CA 1
ATOM 6871 C C . PRO B 1 221 ? 24 -5.801 2.969 1 94.06 221 PRO B C 1
ATOM 6873 O O . PRO B 1 221 ? 24.719 -5.418 3.893 1 94.06 221 PRO B O 1
ATOM 6876 N N . ASP B 1 222 ? 23.234 -5.02 2.244 1 91.88 222 ASP B N 1
ATOM 6877 C CA . ASP B 1 222 ? 23.047 -3.631 2.646 1 91.88 222 ASP B CA 1
ATOM 6878 C C . ASP B 1 222 ? 22.172 -3.535 3.9 1 91.88 222 ASP B C 1
ATOM 6880 O O . ASP B 1 222 ? 20.984 -3.848 3.863 1 91.88 222 ASP B O 1
ATOM 6884 N N . LYS B 1 223 ? 22.766 -3.023 4.965 1 90.31 223 LYS B N 1
ATOM 6885 C CA . LYS B 1 223 ? 22.078 -2.984 6.246 1 90.31 223 LYS B CA 1
ATOM 6886 C C . LYS B 1 223 ? 21.578 -1.574 6.559 1 90.31 223 LYS B C 1
ATOM 6888 O O . LYS B 1 223 ? 21.156 -1.293 7.684 1 90.31 223 LYS B O 1
ATOM 6893 N N . SER B 1 224 ? 21.625 -0.704 5.617 1 88.19 224 SER B N 1
ATOM 6894 C CA . SER B 1 224 ? 21.125 0.648 5.828 1 88.19 224 SER B CA 1
ATOM 6895 C C . SER B 1 224 ? 19.641 0.634 6.211 1 88.19 224 SER B C 1
ATOM 6897 O O . SER B 1 224 ? 18.922 -0.301 5.863 1 88.19 224 SER B O 1
ATOM 6899 N N . PRO B 1 225 ? 19.188 1.611 6.863 1 85.69 225 PRO B N 1
ATOM 6900 C CA . PRO B 1 225 ? 17.812 1.623 7.379 1 85.69 225 PRO B CA 1
ATOM 6901 C C . PRO B 1 225 ? 16.766 1.511 6.273 1 85.69 225 PRO B C 1
ATOM 6903 O O . PRO B 1 225 ? 15.703 0.917 6.48 1 85.69 225 PRO B O 1
ATOM 6906 N N . GLU B 1 226 ? 17 2.018 5.148 1 89.19 226 GLU B N 1
ATOM 6907 C CA . GLU B 1 226 ? 15.992 2.059 4.086 1 89.19 226 GLU B CA 1
ATOM 6908 C C . GLU B 1 226 ? 16.078 0.817 3.203 1 89.19 226 GLU B C 1
ATOM 6910 O O . GLU B 1 226 ? 15.18 0.563 2.395 1 89.19 226 GLU B O 1
ATOM 6915 N N . ALA B 1 227 ? 17.125 0.084 3.33 1 91.81 227 ALA B N 1
ATOM 6916 C CA . ALA B 1 227 ? 17.344 -1.084 2.477 1 91.81 227 ALA B CA 1
ATOM 6917 C C . ALA B 1 227 ? 16.406 -2.229 2.879 1 91.81 227 ALA B C 1
ATOM 6919 O O . ALA B 1 227 ? 16.203 -2.48 4.07 1 91.81 227 ALA B O 1
ATOM 6920 N N . PRO B 1 228 ? 15.859 -2.916 1.904 1 93.44 228 PRO B N 1
ATOM 6921 C CA . PRO B 1 228 ? 15.031 -4.074 2.236 1 93.44 228 PRO B CA 1
ATOM 6922 C C . PRO B 1 228 ? 15.797 -5.16 2.984 1 93.44 228 PRO B C 1
ATOM 6924 O O . PRO B 1 228 ? 17.031 -5.227 2.889 1 93.44 228 PRO B O 1
ATOM 6927 N N . LEU B 1 229 ? 15.109 -6 3.705 1 94.94 229 LEU B N 1
ATOM 6928 C CA . LEU B 1 229 ? 15.727 -7.07 4.484 1 94.94 229 LEU B CA 1
ATOM 6929 C C . LEU B 1 229 ? 16.266 -8.164 3.574 1 94.94 229 LEU B C 1
ATOM 6931 O O . LEU B 1 229 ? 17.312 -8.75 3.852 1 94.94 229 LEU B O 1
ATOM 6935 N N . LYS B 1 230 ? 15.508 -8.445 2.549 1 96.56 230 LYS B N 1
ATOM 6936 C CA . LYS B 1 230 ? 15.859 -9.516 1.617 1 96.56 230 LYS B CA 1
ATOM 6937 C C . LYS B 1 230 ? 16.031 -8.977 0.2 1 96.56 230 LYS B C 1
ATOM 6939 O O . LYS B 1 230 ? 15.516 -7.902 -0.125 1 96.56 230 LYS B O 1
ATOM 6944 N N . VAL B 1 231 ? 16.781 -9.688 -0.557 1 97 231 VAL B N 1
ATOM 6945 C CA . VAL B 1 231 ? 16.953 -9.367 -1.971 1 97 231 VAL B CA 1
ATOM 6946 C C . VAL B 1 231 ? 16.734 -10.617 -2.814 1 97 231 VAL B C 1
ATOM 6948 O O . VAL B 1 231 ? 16.984 -11.734 -2.354 1 97 231 VAL B O 1
ATOM 6951 N N . SER B 1 232 ? 16.25 -10.469 -3.988 1 98.5 232 SER B N 1
ATOM 6952 C CA . SER B 1 232 ? 16 -11.57 -4.91 1 98.5 232 SER B CA 1
ATOM 6953 C C . SER B 1 232 ? 17.172 -11.766 -5.871 1 98.5 232 SER B C 1
ATOM 6955 O O . SER B 1 232 ? 17.703 -10.797 -6.414 1 98.5 232 SER B O 1
ATOM 6957 N N . ARG B 1 233 ? 17.5 -13.07 -6.07 1 98.69 233 ARG B N 1
ATOM 6958 C CA . ARG B 1 233 ? 18.719 -13.375 -6.82 1 98.69 233 ARG B CA 1
ATOM 6959 C C . ARG B 1 233 ? 18.453 -14.422 -7.895 1 98.69 233 ARG B C 1
ATOM 6961 O O . ARG B 1 233 ? 17.5 -15.203 -7.785 1 98.69 233 ARG B O 1
ATOM 6968 N N . VAL B 1 234 ? 19.266 -14.359 -8.938 1 98.88 234 VAL B N 1
ATOM 6969 C CA . VAL B 1 234 ? 19.453 -15.461 -9.875 1 98.88 234 VAL B CA 1
ATOM 6970 C C . VAL B 1 234 ? 20.922 -15.867 -9.922 1 98.88 234 VAL B C 1
ATOM 6972 O O . VAL B 1 234 ? 21.812 -15.016 -9.938 1 98.88 234 VAL B O 1
ATOM 6975 N N . ALA B 1 235 ? 21.172 -17.141 -9.828 1 98.69 235 ALA B N 1
ATOM 6976 C CA . ALA B 1 235 ? 22.547 -17.656 -9.898 1 98.69 235 ALA B CA 1
ATOM 6977 C C . ALA B 1 235 ? 22.734 -18.531 -11.133 1 98.69 235 ALA B C 1
ATOM 6979 O O . ALA B 1 235 ? 21.766 -19.062 -11.68 1 98.69 235 ALA B O 1
ATOM 6980 N N . GLN B 1 236 ? 23.953 -18.672 -11.547 1 98.38 236 GLN B N 1
ATOM 6981 C CA . GLN B 1 236 ? 24.281 -19.547 -12.664 1 98.38 236 GLN B CA 1
ATOM 6982 C C . GLN B 1 236 ? 25.391 -20.516 -12.297 1 98.38 236 GLN B C 1
ATOM 6984 O O . GLN B 1 236 ? 26.266 -20.203 -11.477 1 98.38 236 GLN B O 1
ATOM 6989 N N . LEU B 1 237 ? 25.344 -21.688 -12.844 1 97.56 237 LEU B N 1
ATOM 6990 C CA . LEU B 1 237 ? 26.375 -22.719 -12.797 1 97.56 237 LEU B CA 1
ATOM 6991 C C . LEU B 1 237 ? 26.547 -23.391 -14.156 1 97.56 237 LEU B C 1
ATOM 6993 O O . LEU B 1 237 ? 25.562 -23.578 -14.883 1 97.56 237 LEU B O 1
ATOM 6997 N N . CYS B 1 238 ? 27.781 -23.672 -14.445 1 96.56 238 CYS B N 1
ATOM 6998 C CA . CYS B 1 238 ? 28 -24.484 -15.641 1 96.56 238 CYS B CA 1
ATOM 6999 C C . CYS B 1 238 ? 27.688 -25.953 -15.367 1 96.56 238 CYS B C 1
ATOM 7001 O O . CYS B 1 238 ? 28.188 -26.516 -14.398 1 96.56 238 CYS B O 1
ATOM 7003 N N . LYS B 1 239 ? 26.938 -26.531 -16.219 1 94.06 239 LYS B N 1
ATOM 7004 C CA . LYS B 1 239 ? 26.578 -27.922 -16.047 1 94.06 239 LYS B CA 1
ATOM 7005 C C . LYS B 1 239 ? 27.812 -28.828 -16.109 1 94.06 239 LYS B C 1
ATOM 7007 O O . LYS B 1 239 ? 27.875 -29.859 -15.43 1 94.06 239 LYS B O 1
ATOM 7012 N N . GLY B 1 240 ? 28.828 -28.406 -16.891 1 92 240 GLY B N 1
ATOM 7013 C CA . GLY B 1 240 ? 30.031 -29.203 -17.078 1 92 240 GLY B CA 1
ATOM 7014 C C . GLY B 1 240 ? 31.125 -28.891 -16.078 1 92 240 GLY B C 1
ATOM 7015 O O . GLY B 1 240 ? 32.281 -29.266 -16.281 1 92 240 GLY B O 1
ATOM 7016 N N . ASP B 1 241 ? 30.766 -28.203 -15 1 94.75 241 ASP B N 1
ATOM 7017 C CA . ASP B 1 241 ? 31.75 -27.891 -13.961 1 94.75 241 ASP B CA 1
ATOM 7018 C C . ASP B 1 241 ? 32.312 -29.156 -13.336 1 94.75 241 ASP B C 1
ATOM 7020 O O . ASP B 1 241 ? 31.547 -30.047 -12.945 1 94.75 241 ASP B O 1
ATOM 7024 N N . LYS B 1 242 ? 33.625 -29.234 -13.148 1 92.75 242 LYS B N 1
ATOM 7025 C CA . LYS B 1 242 ? 34.281 -30.453 -12.664 1 92.75 242 LYS B CA 1
ATOM 7026 C C . LYS B 1 242 ? 34.875 -30.25 -11.281 1 92.75 242 LYS B C 1
ATOM 7028 O O . LYS B 1 242 ? 35.656 -31.094 -10.789 1 92.75 242 LYS B O 1
ATOM 7033 N N . GLY B 1 243 ? 34.594 -29.094 -10.727 1 94.19 243 GLY B N 1
ATOM 7034 C CA . GLY B 1 243 ? 35.156 -28.797 -9.43 1 94.19 243 GLY B CA 1
ATOM 7035 C C . GLY B 1 243 ? 36.562 -28.219 -9.508 1 94.19 243 GLY B C 1
ATOM 7036 O O . GLY B 1 243 ? 37.125 -28.078 -10.594 1 94.19 243 GLY B O 1
ATOM 7037 N N . GLY B 1 244 ? 37.062 -27.906 -8.352 1 92.94 244 GLY B N 1
ATOM 7038 C CA . GLY B 1 244 ? 38.406 -27.344 -8.273 1 92.94 244 GLY B CA 1
ATOM 7039 C C . GLY B 1 244 ? 39.5 -28.375 -8.414 1 92.94 244 GLY B C 1
ATOM 7040 O O . GLY B 1 244 ? 39.219 -29.578 -8.391 1 92.94 244 GLY B O 1
ATOM 7041 N N . THR B 1 245 ? 40.656 -27.859 -8.539 1 91.5 245 THR B N 1
ATOM 7042 C CA . THR B 1 245 ? 41.781 -28.75 -8.758 1 91.5 245 THR B CA 1
ATOM 7043 C C . THR B 1 245 ? 42.438 -29.125 -7.43 1 91.5 245 THR B C 1
ATOM 7045 O O . THR B 1 245 ? 43.125 -30.125 -7.344 1 91.5 245 THR B O 1
ATOM 7048 N N . SER B 1 246 ? 42.219 -28.312 -6.465 1 89.88 246 SER B N 1
ATOM 7049 C CA . SER B 1 246 ? 42.781 -28.609 -5.152 1 89.88 246 SER B CA 1
ATOM 7050 C C . SER B 1 246 ? 41.938 -29.594 -4.383 1 89.88 246 SER B C 1
ATOM 7052 O O . SER B 1 246 ? 40.719 -29.734 -4.672 1 89.88 246 SER B O 1
ATOM 7054 N N . SER B 1 247 ? 42.562 -30.266 -3.348 1 86.75 247 SER B N 1
ATOM 7055 C CA . SER B 1 247 ? 41.812 -31.25 -2.543 1 86.75 247 SER B CA 1
ATOM 7056 C C . SER B 1 247 ? 40.688 -30.594 -1.765 1 86.75 247 SER B C 1
ATOM 7058 O O . SER B 1 247 ? 39.656 -31.203 -1.544 1 86.75 247 SER B O 1
ATOM 7060 N N . LEU B 1 248 ? 40.906 -29.375 -1.421 1 86.88 248 LEU B N 1
ATOM 7061 C CA . LEU B 1 248 ? 39.906 -28.672 -0.612 1 86.88 248 LEU B CA 1
ATOM 7062 C C . LEU B 1 248 ? 38.75 -28.156 -1.479 1 86.88 248 LEU B C 1
ATOM 7064 O O . LEU B 1 248 ? 37.688 -27.875 -0.975 1 86.88 248 LEU B O 1
ATOM 7068 N N . SER B 1 249 ? 38.969 -28.031 -2.736 1 91.19 249 SER B N 1
ATOM 7069 C CA . SER B 1 249 ? 38 -27.422 -3.605 1 91.19 249 SER B CA 1
ATOM 7070 C C . SER B 1 249 ? 37.469 -28.406 -4.648 1 91.19 249 SER B C 1
ATOM 7072 O O . SER B 1 249 ? 36.656 -28.047 -5.512 1 91.19 249 SER B O 1
ATOM 7074 N N . ALA B 1 250 ? 37.906 -29.609 -4.617 1 92.75 250 ALA B N 1
ATOM 7075 C CA . ALA B 1 250 ? 37.562 -30.594 -5.641 1 92.75 250 ALA B CA 1
ATOM 7076 C C . ALA B 1 250 ? 36.062 -30.828 -5.73 1 92.75 250 ALA B C 1
ATOM 7078 O O . ALA B 1 250 ? 35.531 -31.125 -6.805 1 92.75 250 ALA B O 1
ATOM 7079 N N . SER B 1 251 ? 35.406 -30.609 -4.684 1 93.81 251 SER B N 1
ATOM 7080 C CA . SER B 1 251 ? 33.969 -30.875 -4.668 1 93.81 251 SER B CA 1
ATOM 7081 C C . SER B 1 251 ? 33.156 -29.578 -4.629 1 93.81 251 SER B C 1
ATOM 7083 O O . SER B 1 251 ? 32 -29.578 -4.223 1 93.81 251 SER B O 1
ATOM 7085 N N . LYS B 1 252 ? 33.719 -28.516 -5.031 1 95.88 252 LYS B N 1
ATOM 7086 C CA . LYS B 1 252 ? 33.031 -27.234 -5.008 1 95.88 252 LYS B CA 1
ATOM 7087 C C . LYS B 1 252 ? 32.688 -26.766 -6.418 1 95.88 252 LYS B C 1
ATOM 7089 O O . LYS B 1 252 ? 33.469 -26.938 -7.352 1 95.88 252 LYS B O 1
ATOM 7094 N N . TRP B 1 253 ? 31.5 -26.203 -6.492 1 96.81 253 TRP B N 1
ATOM 7095 C CA . TRP B 1 253 ? 31.203 -25.5 -7.73 1 96.81 253 TRP B CA 1
ATOM 7096 C C . TRP B 1 253 ? 32.188 -24.359 -7.969 1 96.81 253 TRP B C 1
ATOM 7098 O O . TRP B 1 253 ? 32.406 -23.516 -7.098 1 96.81 253 TRP B O 1
ATOM 7108 N N . THR B 1 254 ? 32.812 -24.266 -9.125 1 97.12 254 THR B N 1
ATOM 7109 C CA . THR B 1 254 ? 33.844 -23.25 -9.375 1 97.12 254 THR B CA 1
ATOM 7110 C C . THR B 1 254 ? 33.281 -22.156 -10.289 1 97.12 254 THR B C 1
ATOM 7112 O O . THR B 1 254 ? 33.938 -21.109 -10.453 1 97.12 254 THR B O 1
ATOM 7115 N N . THR B 1 255 ? 32.094 -22.312 -10.828 1 97.25 255 THR B N 1
ATOM 7116 C CA . THR B 1 255 ? 31.594 -21.375 -11.828 1 97.25 255 THR B CA 1
ATOM 7117 C C . THR B 1 255 ? 30.391 -20.609 -11.281 1 97.25 255 THR B C 1
ATOM 7119 O O . THR B 1 255 ? 29.625 -20.016 -12.047 1 97.25 255 THR B O 1
ATOM 7122 N N . PHE B 1 256 ? 30.234 -20.578 -10 1 98 256 PHE B N 1
ATOM 7123 C CA . PHE B 1 256 ? 29.094 -19.922 -9.367 1 98 256 PHE B CA 1
ATOM 7124 C C . PHE B 1 256 ? 29.188 -18.406 -9.492 1 98 256 PHE B C 1
ATOM 7126 O O . PHE B 1 256 ? 30.219 -17.828 -9.164 1 98 256 PHE B O 1
ATOM 7133 N N . LEU B 1 257 ? 28.141 -17.797 -9.992 1 98.56 257 LEU B N 1
ATOM 7134 C CA . LEU B 1 257 ? 27.922 -16.359 -9.93 1 98.56 257 LEU B CA 1
ATOM 7135 C C . LEU B 1 257 ? 26.469 -16.047 -9.648 1 98.56 257 LEU B C 1
ATOM 7137 O O . LEU B 1 257 ? 25.578 -16.828 -9.992 1 98.56 257 LEU B O 1
ATOM 7141 N N . LYS B 1 258 ? 26.234 -14.945 -8.992 1 98.69 258 LYS B N 1
ATOM 7142 C CA . LYS B 1 258 ? 24.859 -14.539 -8.734 1 98.69 258 LYS B CA 1
ATOM 7143 C C . LYS B 1 258 ? 24.641 -13.078 -9.102 1 98.69 258 LYS B C 1
ATOM 7145 O O . LYS B 1 258 ? 25.578 -12.281 -9.094 1 98.69 258 LYS B O 1
ATOM 7150 N N . ALA B 1 259 ? 23.453 -12.734 -9.438 1 98.69 259 ALA B N 1
ATOM 7151 C CA . ALA B 1 259 ? 23.016 -11.383 -9.789 1 98.69 259 ALA B CA 1
ATOM 7152 C C . ALA B 1 259 ? 21.703 -11.031 -9.117 1 98.69 259 ALA B C 1
ATOM 7154 O O . ALA B 1 259 ? 20.922 -11.93 -8.75 1 98.69 259 ALA B O 1
ATOM 7155 N N . THR B 1 260 ? 21.469 -9.758 -8.93 1 97.88 260 THR B N 1
ATOM 7156 C CA . THR B 1 260 ? 20.219 -9.289 -8.328 1 97.88 260 THR B CA 1
ATOM 7157 C C . THR B 1 260 ? 19.109 -9.188 -9.383 1 97.88 260 THR B C 1
ATOM 7159 O O . THR B 1 260 ? 19.344 -8.68 -10.484 1 97.88 260 THR B O 1
ATOM 7162 N N . LEU B 1 261 ? 17.969 -9.688 -9.023 1 97.75 261 LEU B N 1
ATOM 7163 C CA . LEU B 1 261 ? 16.781 -9.508 -9.852 1 97.75 261 LEU B CA 1
ATOM 7164 C C . LEU B 1 261 ? 15.984 -8.289 -9.406 1 97.75 261 LEU B C 1
ATOM 7166 O O . LEU B 1 261 ? 15.539 -8.219 -8.258 1 97.75 261 LEU B O 1
ATOM 7170 N N . VAL B 1 262 ? 15.797 -7.406 -10.352 1 96.94 262 VAL B N 1
ATOM 7171 C CA . VAL B 1 262 ? 15.109 -6.168 -9.992 1 96.94 262 VAL B CA 1
ATOM 7172 C C . VAL B 1 262 ? 13.672 -6.211 -10.516 1 96.94 262 VAL B C 1
ATOM 7174 O O . VAL B 1 262 ? 13.43 -6.594 -11.664 1 96.94 262 VAL B O 1
ATOM 7177 N N . CYS B 1 263 ? 12.711 -5.891 -9.664 1 97.75 263 CYS B N 1
ATOM 7178 C CA . CYS B 1 263 ? 11.32 -5.672 -10.047 1 97.75 263 CYS B CA 1
ATOM 7179 C C . CYS B 1 263 ? 10.789 -4.371 -9.453 1 97.75 263 CYS B C 1
ATOM 7181 O O . CYS B 1 263 ? 10.219 -4.363 -8.367 1 97.75 263 CYS B O 1
ATOM 7183 N N . VAL B 1 264 ? 11.047 -3.273 -10.18 1 96.38 264 VAL B N 1
ATOM 7184 C CA . VAL B 1 264 ? 10.727 -1.92 -9.734 1 96.38 264 VAL B CA 1
ATOM 7185 C C . VAL B 1 264 ? 10.047 -1.154 -10.875 1 96.38 264 VAL B C 1
ATOM 7187 O O . VAL B 1 264 ? 10.438 -1.281 -12.031 1 96.38 264 VAL B O 1
ATOM 7190 N N . ASP B 1 265 ? 8.992 -0.435 -10.547 1 93.81 265 ASP B N 1
ATOM 7191 C CA . ASP B 1 265 ? 8.422 0.507 -11.508 1 93.81 265 ASP B CA 1
ATOM 7192 C C . ASP B 1 265 ? 9.273 1.776 -11.594 1 93.81 265 ASP B C 1
ATOM 7194 O O . ASP B 1 265 ? 9.359 2.535 -10.625 1 93.81 265 ASP B O 1
ATOM 7198 N N . PRO B 1 266 ? 9.898 2.033 -12.68 1 91.88 266 PRO B N 1
ATOM 7199 C CA . PRO B 1 266 ? 10.828 3.164 -12.766 1 91.88 266 PRO B CA 1
ATOM 7200 C C . PRO B 1 266 ? 10.133 4.512 -12.594 1 91.88 266 PRO B C 1
ATOM 7202 O O . PRO B 1 266 ? 10.766 5.488 -12.188 1 91.88 266 PRO B O 1
ATOM 7205 N N . ALA B 1 267 ? 8.891 4.613 -12.914 1 89.81 267 ALA B N 1
ATOM 7206 C CA . ALA B 1 267 ? 8.164 5.875 -12.836 1 89.81 267 ALA B CA 1
ATOM 7207 C C . ALA B 1 267 ? 7.805 6.219 -11.391 1 89.81 267 ALA B C 1
ATOM 7209 O O . ALA B 1 267 ? 7.977 7.359 -10.953 1 89.81 267 ALA B O 1
ATOM 7210 N N . THR B 1 268 ? 7.363 5.266 -10.633 1 91 268 THR B N 1
ATOM 7211 C CA . THR B 1 268 ? 6.871 5.52 -9.281 1 91 268 THR B CA 1
ATOM 7212 C C . THR B 1 268 ? 7.891 5.066 -8.242 1 91 268 THR B C 1
ATOM 7214 O O . THR B 1 268 ? 7.797 5.438 -7.07 1 91 268 THR B O 1
ATOM 7217 N N . LYS B 1 269 ? 8.805 4.16 -8.641 1 92.12 269 LYS B N 1
ATOM 7218 C CA . LYS B 1 269 ? 9.82 3.543 -7.789 1 92.12 269 LYS B CA 1
ATOM 7219 C C . LYS B 1 269 ? 9.195 2.566 -6.801 1 92.12 269 LYS B C 1
ATOM 7221 O O . LYS B 1 269 ? 9.75 2.316 -5.73 1 92.12 269 LYS B O 1
ATOM 7226 N N . SER B 1 270 ? 7.98 2.084 -7.18 1 93.94 270 SER B N 1
ATOM 7227 C CA . SER B 1 270 ? 7.422 0.967 -6.422 1 93.94 270 SER B CA 1
ATOM 7228 C C . SER B 1 270 ? 8.305 -0.273 -6.535 1 93.94 270 SER B C 1
ATOM 7230 O O . SER B 1 270 ? 8.469 -0.824 -7.629 1 93.94 270 SER B O 1
ATOM 7232 N N . ASN B 1 271 ? 8.797 -0.699 -5.371 1 95.06 271 ASN B N 1
ATOM 7233 C CA . ASN B 1 271 ? 9.766 -1.79 -5.355 1 95.06 271 ASN B CA 1
ATOM 7234 C C . ASN B 1 271 ? 9.148 -3.08 -4.828 1 95.06 271 ASN B C 1
ATOM 7236 O O . ASN B 1 271 ? 8.5 -3.08 -3.779 1 95.06 271 ASN B O 1
ATOM 7240 N N . PHE B 1 272 ? 9.281 -4.148 -5.535 1 97.5 272 PHE B N 1
ATOM 7241 C CA . PHE B 1 272 ? 8.898 -5.5 -5.141 1 97.5 272 PHE B CA 1
ATOM 7242 C C . PHE B 1 272 ? 10.117 -6.402 -5.031 1 97.5 272 PHE B C 1
ATOM 7244 O O . PHE B 1 272 ? 10.586 -6.949 -6.031 1 97.5 272 PHE B O 1
ATOM 7251 N N . ASP B 1 273 ? 10.547 -6.633 -3.838 1 96.25 273 ASP B N 1
ATOM 7252 C CA . ASP B 1 273 ? 11.883 -7.188 -3.646 1 96.25 273 ASP B CA 1
ATOM 7253 C C . ASP B 1 273 ? 11.812 -8.648 -3.215 1 96.25 273 ASP B C 1
ATOM 7255 O O . ASP B 1 273 ? 12.836 -9.328 -3.141 1 96.25 273 ASP B O 1
ATOM 7259 N N . LEU B 1 274 ? 10.703 -9.211 -2.996 1 98 274 LEU B N 1
ATOM 7260 C CA . LEU B 1 274 ? 10.594 -10.57 -2.488 1 98 274 LEU B CA 1
ATOM 7261 C C . LEU B 1 274 ? 10.094 -11.516 -3.576 1 98 274 LEU B C 1
ATOM 7263 O O . LEU B 1 274 ? 8.891 -11.625 -3.805 1 98 274 LEU B O 1
ATOM 7267 N N . LEU B 1 275 ? 10.992 -12.25 -4.117 1 98.69 275 LEU B N 1
ATOM 7268 C CA . LEU B 1 275 ? 10.625 -13.242 -5.125 1 98.69 275 LEU B CA 1
ATOM 7269 C C . LEU B 1 275 ? 9.844 -14.391 -4.5 1 98.69 275 LEU B C 1
ATOM 7271 O O . LEU B 1 275 ? 10.32 -15.039 -3.561 1 98.69 275 LEU B O 1
ATOM 7275 N N . GLN B 1 276 ? 8.664 -14.633 -5.023 1 98 276 GLN B N 1
ATOM 7276 C CA . GLN B 1 276 ? 7.785 -15.641 -4.438 1 98 276 GLN B CA 1
ATOM 7277 C C . GLN B 1 276 ? 7.777 -16.922 -5.273 1 98 276 GLN B C 1
ATOM 7279 O O . GLN B 1 276 ? 7.699 -18.016 -4.734 1 98 276 GLN B O 1
ATOM 7284 N N . ASP B 1 277 ? 7.758 -16.75 -6.5 1 98.31 277 ASP B N 1
ATOM 7285 C CA . ASP B 1 277 ? 7.691 -17.875 -7.418 1 98.31 277 ASP B CA 1
ATOM 7286 C C . ASP B 1 277 ? 8.203 -17.484 -8.805 1 98.31 277 ASP B C 1
ATOM 7288 O O . ASP B 1 277 ? 8.305 -16.297 -9.125 1 98.31 277 ASP B O 1
ATOM 7292 N N . VAL B 1 278 ? 8.578 -18.5 -9.578 1 98.56 278 VAL B N 1
ATOM 7293 C CA . VAL B 1 278 ? 9.109 -18.281 -10.914 1 98.56 278 VAL B CA 1
ATOM 7294 C C . VAL B 1 278 ? 8.508 -19.297 -11.883 1 98.56 278 VAL B C 1
ATOM 7296 O O . VAL B 1 278 ? 8.328 -20.469 -11.531 1 98.56 278 VAL B O 1
ATOM 7299 N N . PHE B 1 279 ? 8.141 -18.859 -13.047 1 98.25 279 PHE B N 1
ATOM 7300 C CA . PHE B 1 279 ? 7.703 -19.734 -14.125 1 98.25 279 PHE B CA 1
ATOM 7301 C C . PHE B 1 279 ? 8.516 -19.484 -15.391 1 98.25 279 PHE B C 1
ATOM 7303 O O . PHE B 1 279 ? 8.664 -18.344 -15.82 1 98.25 279 PHE B O 1
ATOM 7310 N N . ILE B 1 280 ? 8.984 -20.547 -15.945 1 97.44 280 ILE B N 1
ATOM 7311 C CA . ILE B 1 280 ? 9.844 -20.453 -17.125 1 97.44 280 ILE B CA 1
ATOM 7312 C C . ILE B 1 280 ? 9.055 -20.844 -18.375 1 97.44 280 ILE B C 1
ATOM 7314 O O . ILE B 1 280 ? 8.453 -21.922 -18.406 1 97.44 280 ILE B O 1
ATOM 7318 N N . VAL B 1 281 ? 9.055 -19.969 -19.328 1 96.06 281 VAL B N 1
ATOM 7319 C CA . VAL B 1 281 ? 8.414 -20.234 -20.625 1 96.06 281 VAL B CA 1
ATOM 7320 C C . VAL B 1 281 ? 9.477 -20.375 -21.703 1 96.06 281 VAL B C 1
ATOM 7322 O O . VAL B 1 281 ? 10 -19.375 -22.203 1 96.06 281 VAL B O 1
ATOM 7325 N N . PRO B 1 282 ? 9.734 -21.594 -22.078 1 94.06 282 PRO B N 1
ATOM 7326 C CA . PRO B 1 282 ? 10.766 -21.797 -23.109 1 94.06 282 PRO B CA 1
ATOM 7327 C C . PRO B 1 282 ? 10.383 -21.203 -24.453 1 94.06 282 PRO B C 1
ATOM 7329 O O . PRO B 1 282 ? 9.195 -21.094 -24.766 1 94.06 282 PRO B O 1
ATOM 7332 N N . SER B 1 283 ? 11.43 -20.797 -25.188 1 92.44 283 SER B N 1
ATOM 7333 C CA . SER B 1 283 ? 11.219 -20.297 -26.531 1 92.44 283 SER B CA 1
ATOM 7334 C C . SER B 1 283 ? 11.516 -21.375 -27.578 1 92.44 283 SER B C 1
ATOM 7336 O O . SER B 1 283 ? 12.461 -22.156 -27.422 1 92.44 283 SER B O 1
ATOM 7338 N N . ASP B 1 284 ? 10.727 -21.375 -28.641 1 85.56 284 ASP B N 1
ATOM 7339 C CA . ASP B 1 284 ? 10.938 -22.328 -29.734 1 85.56 284 ASP B CA 1
ATOM 7340 C C . ASP B 1 284 ? 12.016 -21.828 -30.688 1 85.56 284 ASP B C 1
ATOM 7342 O O . ASP B 1 284 ? 12.531 -22.594 -31.5 1 85.56 284 ASP B O 1
ATOM 7346 N N . LYS B 1 285 ? 12.359 -20.688 -30.594 1 87.56 285 LYS B N 1
ATOM 7347 C CA . LYS B 1 285 ? 13.297 -20.094 -31.531 1 87.56 285 LYS B CA 1
ATOM 7348 C C . LYS B 1 285 ? 14.734 -20.203 -31.047 1 87.56 285 LYS B C 1
ATOM 7350 O O . LYS B 1 285 ? 15.578 -20.812 -31.703 1 87.56 285 LYS B O 1
ATOM 7355 N N . ASN B 1 286 ? 14.953 -19.578 -29.922 1 92.56 286 ASN B N 1
ATOM 7356 C CA . ASN B 1 286 ? 16.281 -19.469 -29.328 1 92.56 286 ASN B CA 1
ATOM 7357 C C . ASN B 1 286 ? 16.234 -19.484 -27.812 1 92.56 286 ASN B C 1
ATOM 7359 O O . ASN B 1 286 ? 15.32 -18.922 -27.203 1 92.56 286 ASN B O 1
ATOM 7363 N N . TRP B 1 287 ? 17.25 -20.234 -27.25 1 95.44 287 TRP B N 1
ATOM 7364 C CA . TRP B 1 287 ? 17.281 -20.328 -25.797 1 95.44 287 TRP B CA 1
ATOM 7365 C C . TRP B 1 287 ? 17.375 -18.953 -25.156 1 95.44 287 TRP B C 1
ATOM 7367 O O . TRP B 1 287 ? 16.891 -18.734 -24.047 1 95.44 287 TRP B O 1
ATOM 7377 N N . ARG B 1 288 ? 17.938 -17.984 -25.797 1 96.38 288 ARG B N 1
ATOM 7378 C CA . ARG B 1 288 ? 18.125 -16.641 -25.266 1 96.38 288 ARG B CA 1
ATOM 7379 C C . ARG B 1 288 ? 16.781 -15.922 -25.094 1 96.38 288 ARG B C 1
ATOM 7381 O O . ARG B 1 288 ? 16.656 -15.008 -24.281 1 96.38 288 ARG B O 1
ATOM 7388 N N . GLU B 1 289 ? 15.812 -16.375 -25.828 1 96.12 289 GLU B N 1
ATOM 7389 C CA . GLU B 1 289 ? 14.5 -15.734 -25.812 1 96.12 289 GLU B CA 1
ATOM 7390 C C . GLU B 1 289 ? 13.578 -16.391 -24.797 1 96.12 289 GLU B C 1
ATOM 7392 O O . GLU B 1 289 ? 12.43 -15.977 -24.625 1 96.12 289 GLU B O 1
ATOM 7397 N N . THR B 1 290 ? 14.102 -17.438 -24.094 1 96.88 290 THR B N 1
ATOM 7398 C CA . THR B 1 290 ? 13.344 -18.047 -23.016 1 96.88 290 THR B CA 1
ATOM 7399 C C . THR B 1 290 ? 12.961 -17 -21.969 1 96.88 290 THR B C 1
ATOM 7401 O O . THR B 1 290 ? 13.805 -16.219 -21.516 1 96.88 290 THR B O 1
ATOM 7404 N N . ARG B 1 291 ? 11.688 -17 -21.641 1 96.75 291 ARG B N 1
ATOM 7405 C CA . ARG B 1 291 ? 11.18 -15.984 -20.719 1 96.75 291 ARG B CA 1
ATOM 7406 C C . ARG B 1 291 ? 11.086 -16.531 -19.297 1 96.75 291 ARG B C 1
ATOM 7408 O O . ARG B 1 291 ? 10.727 -17.688 -19.094 1 96.75 291 ARG B O 1
ATOM 7415 N N . VAL B 1 292 ? 11.438 -15.695 -18.375 1 98.31 292 VAL B N 1
ATOM 7416 C CA . VAL B 1 292 ? 11.328 -15.992 -16.953 1 98.31 292 VAL B CA 1
ATOM 7417 C C . VAL B 1 292 ? 10.305 -15.062 -16.297 1 98.31 292 VAL B C 1
ATOM 7419 O O . VAL B 1 292 ? 10.539 -13.859 -16.172 1 98.31 292 VAL B O 1
ATOM 7422 N N . TYR B 1 293 ? 9.156 -15.609 -15.93 1 98.44 293 TYR B N 1
ATOM 7423 C CA . TYR B 1 293 ? 8.148 -14.852 -15.195 1 98.44 293 TYR B CA 1
ATOM 7424 C C . TYR B 1 293 ? 8.406 -14.93 -13.695 1 98.44 293 TYR B C 1
ATOM 7426 O O . TYR B 1 293 ? 8.305 -16 -13.094 1 98.44 293 TYR B O 1
ATOM 7434 N N . GLY B 1 294 ? 8.773 -13.789 -13.109 1 98.69 294 GLY B N 1
ATOM 7435 C CA . GLY B 1 294 ? 8.977 -13.727 -11.672 1 98.69 294 GLY B CA 1
ATOM 7436 C C . GLY B 1 294 ? 7.812 -13.086 -10.93 1 98.69 294 GLY B C 1
ATOM 7437 O O . GLY B 1 294 ? 7.375 -11.992 -11.289 1 98.69 294 GLY B O 1
ATOM 7438 N N . LEU B 1 295 ? 7.27 -13.82 -10 1 98.81 295 LEU B N 1
ATOM 7439 C CA . LEU B 1 295 ? 6.262 -13.289 -9.086 1 98.81 295 LEU B CA 1
ATOM 7440 C C . LEU B 1 295 ? 6.91 -12.719 -7.832 1 98.81 295 LEU B C 1
ATOM 7442 O O . LEU B 1 295 ? 7.605 -13.438 -7.109 1 98.81 295 LEU B O 1
ATOM 7446 N N . PHE B 1 296 ? 6.637 -11.438 -7.582 1 98.75 296 PHE B N 1
ATOM 7447 C CA . PHE B 1 296 ? 7.258 -10.75 -6.457 1 98.75 296 PHE B CA 1
ATOM 7448 C C . PHE B 1 296 ? 6.203 -10.203 -5.504 1 98.75 296 PHE B C 1
ATOM 7450 O O . PHE B 1 296 ? 5.07 -9.938 -5.91 1 98.75 296 PHE B O 1
ATOM 7457 N N . SER B 1 297 ? 6.578 -10.062 -4.27 1 98 297 SER B N 1
ATOM 7458 C CA . SER B 1 297 ? 5.789 -9.344 -3.279 1 98 297 SER B CA 1
ATOM 7459 C C . SER B 1 297 ? 6.629 -8.297 -2.557 1 98 297 SER B C 1
ATOM 7461 O O . SER B 1 297 ? 7.84 -8.203 -2.775 1 98 297 SER B O 1
ATOM 7463 N N . ASN B 1 298 ? 6.039 -7.43 -1.809 1 95.88 298 ASN B N 1
ATOM 7464 C CA . ASN B 1 298 ? 6.758 -6.457 -0.992 1 95.88 298 ASN B CA 1
ATOM 7465 C C . ASN B 1 298 ? 6.246 -6.449 0.447 1 95.88 298 ASN B C 1
ATOM 7467 O O . ASN B 1 298 ? 5.461 -7.312 0.836 1 95.88 298 ASN B O 1
ATOM 7471 N N . CYS B 1 299 ? 6.734 -5.543 1.257 1 93.38 299 CYS B N 1
ATOM 7472 C CA . CYS B 1 299 ? 6.457 -5.531 2.689 1 93.38 299 CYS B CA 1
ATOM 7473 C C . CYS B 1 299 ? 5.012 -5.125 2.963 1 93.38 299 CYS B C 1
ATOM 7475 O O . CYS B 1 299 ? 4.504 -5.332 4.066 1 93.38 299 CYS B O 1
ATOM 7477 N N . TRP B 1 300 ? 4.316 -4.582 1.99 1 92.56 300 TRP B N 1
ATOM 7478 C CA . TRP B 1 300 ? 2.928 -4.172 2.164 1 92.56 300 TRP B CA 1
ATOM 7479 C C . TRP B 1 300 ? 1.976 -5.297 1.77 1 92.56 300 TRP B C 1
ATOM 7481 O O . TRP B 1 300 ? 0.755 -5.148 1.869 1 92.56 300 TRP B O 1
ATOM 7491 N N . GLY B 1 301 ? 2.508 -6.371 1.214 1 93.62 301 GLY B N 1
ATOM 7492 C CA . GLY B 1 301 ? 1.694 -7.5 0.795 1 93.62 301 GLY B CA 1
ATOM 7493 C C . GLY B 1 301 ? 1.197 -7.383 -0.633 1 93.62 301 GLY B C 1
ATOM 7494 O O . GLY B 1 301 ? 0.332 -8.148 -1.06 1 93.62 301 GLY B O 1
ATOM 7495 N N . TYR B 1 302 ? 1.682 -6.434 -1.371 1 96.31 302 TYR B N 1
ATOM 7496 C CA . TYR B 1 302 ? 1.345 -6.281 -2.781 1 96.31 302 TYR B CA 1
ATOM 7497 C C . TYR B 1 302 ? 2.23 -7.168 -3.652 1 96.31 302 TYR B C 1
ATOM 7499 O O . TYR B 1 302 ? 3.328 -7.551 -3.242 1 96.31 302 TYR B O 1
ATOM 7507 N N . SER B 1 303 ? 1.725 -7.48 -4.789 1 98.31 303 SER B N 1
ATOM 7508 C CA . SER B 1 303 ? 2.467 -8.367 -5.676 1 98.31 303 SER B CA 1
ATOM 7509 C C . SER B 1 303 ? 2.703 -7.719 -7.035 1 98.31 303 SER B C 1
ATOM 7511 O O . SER B 1 303 ? 2.002 -6.773 -7.41 1 98.31 303 SER B O 1
ATOM 7513 N N . ALA B 1 304 ? 3.699 -8.172 -7.711 1 98.06 304 ALA B N 1
ATOM 7514 C CA . ALA B 1 304 ? 4.004 -7.773 -9.086 1 98.06 304 ALA B CA 1
ATOM 7515 C C . ALA B 1 304 ? 4.621 -8.922 -9.867 1 98.06 304 ALA B C 1
ATOM 7517 O O . ALA B 1 304 ? 5.234 -9.82 -9.289 1 98.06 304 ALA B O 1
ATOM 7518 N N . VAL B 1 305 ? 4.371 -8.938 -11.102 1 98 305 VAL B N 1
ATOM 7519 C CA . VAL B 1 305 ? 5.016 -9.891 -11.992 1 98 305 VAL B CA 1
ATOM 7520 C C . VAL B 1 305 ? 5.992 -9.164 -12.914 1 98 305 VAL B C 1
ATOM 7522 O O . VAL B 1 305 ? 5.609 -8.219 -13.609 1 98 305 VAL B O 1
ATOM 7525 N N . CYS B 1 306 ? 7.191 -9.562 -12.883 1 97.75 306 CYS B N 1
ATOM 7526 C CA . CYS B 1 306 ? 8.203 -9.047 -13.797 1 97.75 306 CYS B CA 1
ATOM 7527 C C . CYS B 1 306 ? 8.719 -10.156 -14.711 1 97.75 306 CYS B C 1
ATOM 7529 O O . CYS B 1 306 ? 8.852 -11.305 -14.289 1 97.75 306 CYS B O 1
ATOM 7531 N N . VAL B 1 307 ? 8.984 -9.781 -15.938 1 97.44 307 VAL B N 1
ATOM 7532 C CA . VAL B 1 307 ? 9.414 -10.766 -16.938 1 97.44 307 VAL B CA 1
ATOM 7533 C C . VAL B 1 307 ? 10.859 -10.484 -17.344 1 97.44 307 VAL B C 1
ATOM 7535 O O . VAL B 1 307 ? 11.219 -9.344 -17.641 1 97.44 307 VAL B O 1
ATOM 7538 N N . TYR B 1 308 ? 11.68 -11.5 -17.375 1 98.25 308 TYR B N 1
ATOM 7539 C CA . TYR B 1 308 ? 13.07 -11.445 -17.812 1 98.25 308 TYR B CA 1
ATOM 7540 C C . TYR B 1 308 ? 13.328 -12.406 -18.969 1 98.25 308 TYR B C 1
ATOM 7542 O O . TYR B 1 308 ? 12.477 -13.234 -19.297 1 98.25 308 TYR B O 1
ATOM 7550 N N . THR B 1 309 ? 14.438 -12.273 -19.625 1 97.62 309 THR B N 1
ATOM 7551 C CA . THR B 1 309 ? 14.891 -13.266 -20.594 1 97.62 309 THR B CA 1
ATOM 7552 C C . THR B 1 309 ? 16.188 -13.906 -20.141 1 97.62 309 THR B C 1
ATOM 7554 O O . THR B 1 309 ? 17.031 -13.25 -19.5 1 97.62 309 THR B O 1
ATOM 7557 N N . ILE B 1 310 ? 16.359 -15.211 -20.469 1 98.12 310 ILE B N 1
ATOM 7558 C CA . ILE B 1 310 ? 17.609 -15.891 -20.156 1 98.12 310 ILE B CA 1
ATOM 7559 C C . ILE B 1 310 ? 18.766 -15.211 -20.891 1 98.12 310 ILE B C 1
ATOM 7561 O O . ILE B 1 310 ? 19.875 -15.133 -20.375 1 98.12 310 ILE B O 1
ATOM 7565 N N . GLY B 1 311 ? 18.422 -14.648 -22.047 1 97.44 311 GLY B N 1
ATOM 7566 C CA . GLY B 1 311 ? 19.422 -13.891 -22.766 1 97.44 311 GLY B CA 1
ATOM 7567 C C . GLY B 1 311 ? 19.969 -12.703 -21.984 1 97.44 311 GLY B C 1
ATOM 7568 O O . GLY B 1 311 ? 21.172 -12.492 -21.922 1 97.44 311 GLY B O 1
ATOM 7569 N N . ASP B 1 312 ? 19.109 -11.922 -21.453 1 97.44 312 ASP B N 1
ATOM 7570 C CA . ASP B 1 312 ? 19.516 -10.773 -20.641 1 97.44 312 ASP B CA 1
ATOM 7571 C C . ASP B 1 312 ? 20.297 -11.211 -19.406 1 97.44 312 ASP B C 1
ATOM 7573 O O . ASP B 1 312 ? 21.281 -10.586 -19.047 1 97.44 312 ASP B O 1
ATOM 7577 N N . ILE B 1 313 ? 19.844 -12.227 -18.781 1 98.31 313 ILE B N 1
ATOM 7578 C CA . ILE B 1 313 ? 20.531 -12.766 -17.625 1 98.31 313 ILE B CA 1
ATOM 7579 C C . ILE B 1 313 ? 21.953 -13.195 -18 1 98.31 313 ILE B C 1
ATOM 7581 O O . ILE B 1 313 ? 22.922 -12.852 -17.328 1 98.31 313 ILE B O 1
ATOM 7585 N N . ASP B 1 314 ? 22 -13.914 -19.062 1 97.75 314 ASP B N 1
ATOM 7586 C CA . ASP B 1 314 ? 23.297 -14.383 -19.547 1 97.75 314 ASP B CA 1
ATOM 7587 C C . ASP B 1 314 ? 24.219 -13.211 -19.875 1 97.75 314 ASP B C 1
ATOM 7589 O O . ASP B 1 314 ? 25.406 -13.242 -19.547 1 97.75 314 ASP B O 1
ATOM 7593 N N . THR B 1 315 ? 23.719 -12.195 -20.484 1 97.62 315 THR B N 1
ATOM 7594 C CA . THR B 1 315 ? 24.5 -11.023 -20.844 1 97.62 315 THR B CA 1
ATOM 7595 C C . THR B 1 315 ? 25.078 -10.359 -19.594 1 97.62 315 THR B C 1
ATOM 7597 O O . THR B 1 315 ? 26.25 -9.969 -19.562 1 97.62 315 THR B O 1
ATOM 7600 N N . VAL B 1 316 ? 24.297 -10.211 -18.594 1 98.06 316 VAL B N 1
ATOM 7601 C CA . VAL B 1 316 ? 24.734 -9.609 -17.344 1 98.06 316 VAL B CA 1
ATOM 7602 C C . VAL B 1 316 ? 25.906 -10.414 -16.766 1 98.06 316 VAL B C 1
ATOM 7604 O O . VAL B 1 316 ? 26.922 -9.852 -16.375 1 98.06 316 VAL B O 1
ATOM 7607 N N . PHE B 1 317 ? 25.828 -11.742 -16.75 1 97.94 317 PHE B N 1
ATOM 7608 C CA . PHE B 1 317 ? 26.875 -12.586 -16.188 1 97.94 317 PHE B CA 1
ATOM 7609 C C . PHE B 1 317 ? 28.125 -12.539 -17.047 1 97.94 317 PHE B C 1
ATOM 7611 O O . PHE B 1 317 ? 29.25 -12.641 -16.531 1 97.94 317 PHE B O 1
ATOM 7618 N N . ARG B 1 318 ? 28 -12.375 -18.312 1 95.88 318 ARG B N 1
ATOM 7619 C CA . ARG B 1 318 ? 29.141 -12.406 -19.234 1 95.88 318 ARG B CA 1
ATOM 7620 C C . ARG B 1 318 ? 29.875 -11.078 -19.234 1 95.88 318 ARG B C 1
ATOM 7622 O O . ARG B 1 318 ? 31.094 -11.039 -19.438 1 95.88 318 ARG B O 1
ATOM 7629 N N . THR B 1 319 ? 29.141 -9.984 -18.984 1 96.44 319 THR B N 1
ATOM 7630 C CA . THR B 1 319 ? 29.75 -8.688 -19.266 1 96.44 319 THR B CA 1
ATOM 7631 C C . THR B 1 319 ? 29.969 -7.895 -17.984 1 96.44 319 THR B C 1
ATOM 7633 O O . THR B 1 319 ? 30.797 -6.992 -17.938 1 96.44 319 THR B O 1
ATOM 7636 N N . SER B 1 320 ? 29.281 -8.172 -16.984 1 96.69 320 SER B N 1
ATOM 7637 C CA . SER B 1 320 ? 29.297 -7.355 -15.773 1 96.69 320 SER B CA 1
ATOM 7638 C C . SER B 1 320 ? 30.609 -7.523 -15.016 1 96.69 320 SER B C 1
ATOM 7640 O O . SER B 1 320 ? 31.219 -8.602 -15.039 1 96.69 320 SER B O 1
ATOM 7642 N N . LYS B 1 321 ? 31.016 -6.449 -14.336 1 96.94 321 LYS B N 1
ATOM 7643 C CA . LYS B 1 321 ? 32.094 -6.547 -13.352 1 96.94 321 LYS B CA 1
ATOM 7644 C C . LYS B 1 321 ? 31.609 -7.262 -12.094 1 96.94 321 LYS B C 1
ATOM 7646 O O . LYS B 1 321 ? 30.406 -7.512 -11.93 1 96.94 321 LYS B O 1
ATOM 7651 N N . LEU B 1 322 ? 32.562 -7.691 -11.266 1 97.88 322 LEU B N 1
ATOM 7652 C CA . LEU B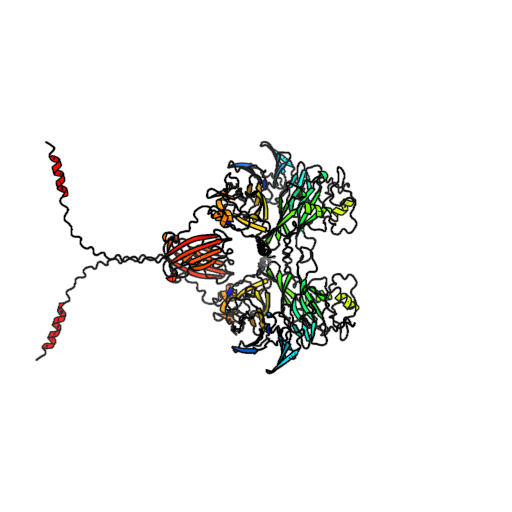 1 322 ? 32.25 -8.328 -10 1 97.88 322 LEU B CA 1
ATOM 7653 C C . LEU B 1 322 ? 32.219 -7.309 -8.867 1 97.88 322 LEU B C 1
ATOM 7655 O O . LEU B 1 322 ? 33.094 -6.438 -8.797 1 97.88 322 LEU B O 1
ATOM 7659 N N . LYS B 1 323 ? 31.234 -7.352 -8.078 1 96.31 323 LYS B N 1
ATOM 7660 C CA . LYS B 1 323 ? 31.094 -6.41 -6.969 1 96.31 323 LYS B CA 1
ATOM 7661 C C . LYS B 1 323 ? 32.312 -6.484 -6.043 1 96.31 323 LYS B C 1
ATOM 7663 O O . LYS B 1 323 ? 32.656 -7.559 -5.551 1 96.31 323 LYS B O 1
ATOM 7668 N N . GLY B 1 324 ? 32.969 -5.371 -5.809 1 93.81 324 GLY B N 1
ATOM 7669 C CA . GLY B 1 324 ? 34.094 -5.289 -4.887 1 93.81 324 GLY B CA 1
ATOM 7670 C C . GLY B 1 324 ? 35.438 -5.656 -5.523 1 93.81 324 GLY B C 1
ATOM 7671 O O . GLY B 1 324 ? 36.469 -5.57 -4.883 1 93.81 324 GLY B O 1
ATOM 7672 N N . TYR B 1 325 ? 35.375 -6.289 -6.699 1 96.12 325 TYR B N 1
ATOM 7673 C CA . TYR B 1 325 ? 36.625 -6.637 -7.398 1 96.12 325 TYR B CA 1
ATOM 7674 C C . TYR B 1 325 ? 37.062 -5.492 -8.297 1 96.12 325 TYR B C 1
ATOM 7676 O O . TYR B 1 325 ? 36.375 -5.125 -9.25 1 96.12 325 TYR B O 1
ATOM 7684 N N . THR B 1 326 ? 38.188 -4.906 -8.031 1 93.5 326 THR B N 1
ATOM 7685 C CA . THR B 1 326 ? 38.625 -3.697 -8.719 1 93.5 326 THR B CA 1
ATOM 7686 C C . THR B 1 326 ? 39.781 -4.004 -9.672 1 93.5 326 THR B C 1
ATOM 7688 O O . THR B 1 326 ? 40.156 -3.168 -10.492 1 93.5 326 THR B O 1
ATOM 7691 N N . LYS B 1 327 ? 40.344 -5.152 -9.727 1 94 327 LYS B N 1
ATOM 7692 C CA . LYS B 1 327 ? 41.469 -5.5 -10.594 1 94 327 LYS B CA 1
ATOM 7693 C C . LYS B 1 327 ? 41 -5.949 -11.969 1 94 327 LYS B C 1
ATOM 7695 O O . LYS B 1 327 ? 39.812 -6.027 -12.219 1 94 327 LYS B O 1
ATOM 7700 N N . ASP B 1 328 ? 41.938 -6.176 -12.828 1 93.81 328 ASP B N 1
ATOM 7701 C CA . ASP B 1 328 ? 41.625 -6.633 -14.18 1 93.81 328 ASP B CA 1
ATOM 7702 C C . ASP B 1 328 ? 41.062 -8.055 -14.156 1 93.81 328 ASP B C 1
ATOM 7704 O O . ASP B 1 328 ? 41.531 -8.898 -13.398 1 93.81 328 ASP B O 1
ATOM 7708 N N . MET B 1 329 ? 40.188 -8.242 -15.016 1 94 329 MET B N 1
ATOM 7709 C CA . MET B 1 329 ? 39.562 -9.562 -15.117 1 94 329 MET B CA 1
ATOM 7710 C C . MET B 1 329 ? 40.562 -10.57 -15.703 1 94 329 MET B C 1
ATOM 7712 O O . MET B 1 329 ? 41.312 -10.25 -16.625 1 94 329 MET B O 1
ATOM 7716 N N . PRO B 1 330 ? 40.562 -11.758 -15.234 1 95.06 330 PRO B N 1
ATOM 7717 C CA . PRO B 1 330 ? 41.438 -12.781 -15.812 1 95.06 330 PRO B CA 1
ATOM 7718 C C . PRO B 1 330 ? 41 -13.164 -17.234 1 95.06 330 PRO B C 1
ATOM 7720 O O . PRO B 1 330 ? 39.938 -12.805 -17.688 1 95.06 330 PRO B O 1
ATOM 7723 N N . HIS B 1 331 ? 41.938 -13.938 -17.906 1 92.56 331 HIS B N 1
ATOM 7724 C CA . HIS B 1 331 ? 41.656 -14.352 -19.281 1 92.56 331 HIS B CA 1
ATOM 7725 C C . HIS B 1 331 ? 40.406 -15.188 -19.375 1 92.56 331 HIS B C 1
ATOM 7727 O O . HIS B 1 331 ? 39.562 -14.977 -20.266 1 92.56 331 HIS B O 1
ATOM 7733 N N . ILE B 1 332 ? 40.344 -16.172 -18.469 1 94.5 332 ILE B N 1
ATOM 7734 C CA . ILE B 1 332 ? 39.094 -16.891 -18.312 1 94.5 332 ILE B CA 1
ATOM 7735 C C . ILE B 1 332 ? 38.219 -16.188 -17.25 1 94.5 332 ILE B C 1
ATOM 7737 O O . ILE B 1 332 ? 38.562 -16.188 -16.062 1 94.5 332 ILE B O 1
ATOM 7741 N N . ARG B 1 333 ? 37.219 -15.68 -17.688 1 95.5 333 ARG B N 1
ATOM 7742 C CA . ARG B 1 333 ? 36.406 -14.875 -16.797 1 95.5 333 ARG B CA 1
ATOM 7743 C C . ARG B 1 333 ? 35.688 -15.758 -15.781 1 95.5 333 ARG B C 1
ATOM 7745 O O . ARG B 1 333 ? 35.25 -16.859 -16.094 1 95.5 333 ARG B O 1
ATOM 7752 N N . PRO B 1 334 ? 35.531 -15.234 -14.578 1 96.62 334 PRO B N 1
ATOM 7753 C CA . PRO B 1 334 ? 34.688 -15.961 -13.625 1 96.62 334 PRO B CA 1
ATOM 7754 C C . PRO B 1 334 ? 33.312 -16.266 -14.172 1 96.62 334 PRO B C 1
ATOM 7756 O O . PRO B 1 334 ? 32.688 -15.398 -14.797 1 96.62 334 PRO B O 1
ATOM 7759 N N . GLY B 1 335 ? 32.812 -17.516 -13.945 1 95.88 335 GLY B N 1
ATOM 7760 C CA . GLY B 1 335 ? 31.484 -17.922 -14.414 1 95.88 335 GLY B CA 1
ATOM 7761 C C . GLY B 1 335 ? 31.5 -18.516 -15.805 1 95.88 335 GLY B C 1
ATOM 7762 O O . GLY B 1 335 ? 30.5 -19.062 -16.266 1 95.88 335 GLY B O 1
ATOM 7763 N N . GLN B 1 336 ? 32.562 -18.328 -16.516 1 95.56 336 GLN B N 1
ATOM 7764 C CA . GLN B 1 336 ? 32.688 -18.906 -17.844 1 95.56 336 GLN B CA 1
ATOM 7765 C C . GLN B 1 336 ? 32.844 -20.422 -17.766 1 95.56 336 GLN B C 1
ATOM 7767 O O . GLN B 1 336 ? 33.531 -20.953 -16.891 1 95.56 336 GLN B O 1
ATOM 7772 N N . CYS B 1 337 ? 32.125 -21.078 -18.641 1 95.75 337 CYS B N 1
ATOM 7773 C CA . CYS B 1 337 ? 32.156 -22.547 -18.609 1 95.75 337 CYS B CA 1
ATOM 7774 C C . CYS B 1 337 ? 33.438 -23.078 -19.219 1 95.75 337 CYS B C 1
ATOM 7776 O O . CYS B 1 337 ? 33.844 -22.656 -20.297 1 95.75 337 CYS B O 1
ATOM 7778 N N . PRO B 1 338 ? 34 -23.969 -18.5 1 91.88 338 PRO B N 1
ATOM 7779 C CA . PRO B 1 338 ? 35.25 -24.562 -19.031 1 91.88 338 PRO B CA 1
ATOM 7780 C C . PRO B 1 338 ? 35 -25.422 -20.266 1 91.88 338 PRO B C 1
ATOM 7782 O O . PRO B 1 338 ? 33.938 -26.062 -20.375 1 91.88 338 PRO B O 1
ATOM 7785 N N . TRP B 1 339 ? 35.969 -25.453 -21.125 1 87.5 339 TRP B N 1
ATOM 7786 C CA . TRP B 1 339 ? 35.844 -26.203 -22.359 1 87.5 339 TRP B CA 1
ATOM 7787 C C . TRP B 1 339 ? 36.281 -27.656 -22.156 1 87.5 339 TRP B C 1
ATOM 7789 O O . TRP B 1 339 ? 37.281 -27.906 -21.5 1 87.5 339 TRP B O 1
ATOM 7799 N N . GLY B 1 340 ? 35.562 -28.484 -22.734 1 80.31 340 GLY B N 1
ATOM 7800 C CA . GLY B 1 340 ? 35.938 -29.891 -22.75 1 80.31 340 GLY B CA 1
ATOM 7801 C C . GLY B 1 340 ? 36.156 -30.453 -21.375 1 80.31 340 GLY B C 1
ATOM 7802 O O . GLY B 1 340 ? 35.281 -30.375 -20.5 1 80.31 340 GLY B O 1
ATOM 7803 N N . ARG B 1 341 ? 37.469 -31.016 -21.234 1 81.19 341 ARG B N 1
ATOM 7804 C CA . ARG B 1 341 ? 37.844 -31.688 -19.984 1 81.19 341 ARG B CA 1
ATOM 7805 C C . ARG B 1 341 ? 38.625 -30.766 -19.062 1 81.19 341 ARG B C 1
ATOM 7807 O O . ARG B 1 341 ? 39.156 -31.203 -18.047 1 81.19 341 ARG B O 1
ATOM 7814 N N . ASN B 1 342 ? 38.531 -29.547 -19.344 1 88.5 342 ASN B N 1
ATOM 7815 C CA . ASN B 1 342 ? 39.312 -28.594 -18.578 1 88.5 342 ASN B CA 1
ATOM 7816 C C . ASN B 1 342 ? 38.594 -28.172 -17.297 1 88.5 342 ASN B C 1
ATOM 7818 O O . ASN B 1 342 ? 37.375 -28.25 -17.219 1 88.5 342 ASN B O 1
ATOM 7822 N N . HIS B 1 343 ? 39.438 -27.781 -16.328 1 93.31 343 HIS B N 1
ATOM 7823 C CA . HIS B 1 343 ? 38.938 -27.188 -15.094 1 93.31 343 HIS B CA 1
ATOM 7824 C C . HIS B 1 343 ? 39 -25.656 -15.148 1 93.31 343 HIS B C 1
ATOM 7826 O O . HIS B 1 343 ? 39.781 -25.094 -15.938 1 93.31 343 HIS B O 1
ATOM 7832 N N . THR B 1 344 ? 38.188 -25.078 -14.312 1 94.94 344 THR B N 1
ATOM 7833 C CA . THR B 1 344 ? 38.375 -23.641 -14.086 1 94.94 344 THR B CA 1
ATOM 7834 C C . THR B 1 344 ? 39.719 -23.359 -13.422 1 94.94 344 THR B C 1
ATOM 7836 O O . THR B 1 344 ? 40.062 -24 -12.438 1 94.94 344 THR B O 1
ATOM 7839 N N . PRO B 1 345 ? 40.469 -22.422 -14 1 95.06 345 PRO B N 1
ATOM 7840 C CA . PRO B 1 345 ? 41.75 -22.094 -13.367 1 95.06 345 PRO B CA 1
ATOM 7841 C C . PRO B 1 345 ? 41.594 -21.719 -11.891 1 95.06 345 PRO B C 1
ATOM 7843 O O . PRO B 1 345 ? 40.625 -21.047 -11.523 1 95.06 345 PRO B O 1
ATOM 7846 N N . PRO B 1 346 ? 42.5 -22.156 -11.055 1 94.81 346 PRO B N 1
ATOM 7847 C CA . PRO B 1 346 ? 42.406 -21.891 -9.617 1 94.81 346 PRO B CA 1
ATOM 7848 C C . PRO B 1 346 ? 42.281 -20.391 -9.305 1 94.81 346 PRO B C 1
ATOM 7850 O O . PRO B 1 346 ? 41.531 -20.016 -8.391 1 94.81 346 PRO B O 1
ATOM 7853 N N . GLU B 1 347 ? 43 -19.578 -10.047 1 94.69 347 GLU B N 1
ATOM 7854 C CA . GLU B 1 347 ? 42.938 -18.141 -9.812 1 94.69 347 GLU B CA 1
ATOM 7855 C C . GLU B 1 347 ? 41.531 -17.609 -10.109 1 94.69 347 GLU B C 1
ATOM 7857 O O . GLU B 1 347 ? 41 -16.797 -9.352 1 94.69 347 GLU B O 1
ATOM 7862 N N . THR B 1 348 ? 41.031 -18.016 -11.148 1 96.06 348 THR B N 1
ATOM 7863 C CA . THR B 1 348 ? 39.688 -17.609 -11.547 1 96.06 348 THR B CA 1
ATOM 7864 C C . THR B 1 348 ? 38.656 -18.062 -10.523 1 96.06 348 THR B C 1
ATOM 7866 O O . THR B 1 348 ? 37.719 -17.312 -10.164 1 96.06 348 THR B O 1
ATOM 7869 N N . PHE B 1 349 ? 38.844 -19.25 -10.031 1 96.44 349 PHE B N 1
ATOM 7870 C CA . PHE B 1 349 ? 37.938 -19.781 -9.023 1 96.44 349 PHE B CA 1
ATOM 7871 C C . PHE B 1 349 ? 38 -18.953 -7.746 1 96.44 349 PHE B C 1
ATOM 7873 O O . PHE B 1 349 ? 36.969 -18.625 -7.16 1 96.44 349 PHE B O 1
ATOM 7880 N N . LYS B 1 350 ? 39.125 -18.703 -7.32 1 95.44 350 LYS B N 1
ATOM 7881 C CA . LYS B 1 350 ? 39.281 -17.906 -6.102 1 95.44 350 LYS B CA 1
ATOM 7882 C C . LYS B 1 350 ? 38.594 -16.562 -6.207 1 95.44 350 LYS B C 1
ATOM 7884 O O . LYS B 1 350 ? 37.938 -16.125 -5.254 1 95.44 350 LYS B O 1
ATOM 7889 N N . ILE B 1 351 ? 38.719 -15.922 -7.344 1 97.19 351 ILE B N 1
ATOM 7890 C CA . ILE B 1 351 ? 38.062 -14.625 -7.566 1 97.19 351 ILE B CA 1
ATOM 7891 C C . ILE B 1 351 ? 36.562 -14.789 -7.508 1 97.19 351 ILE B C 1
ATOM 7893 O O . ILE B 1 351 ? 35.875 -14.016 -6.836 1 97.19 351 ILE B O 1
ATOM 7897 N N . ALA B 1 352 ? 36 -15.766 -8.133 1 96.62 352 ALA B N 1
ATOM 7898 C CA . ALA B 1 352 ? 34.562 -16 -8.156 1 96.62 352 ALA B CA 1
ATOM 7899 C C . ALA B 1 352 ? 34.031 -16.328 -6.766 1 96.62 352 ALA B C 1
ATOM 7901 O O . ALA B 1 352 ? 32.938 -15.922 -6.41 1 96.62 352 ALA B O 1
ATOM 7902 N N . ASP B 1 353 ? 34.781 -17.047 -6.008 1 96.31 353 ASP B N 1
ATOM 7903 C CA . ASP B 1 353 ? 34.375 -17.484 -4.668 1 96.31 353 ASP B CA 1
ATOM 7904 C C . ASP B 1 353 ? 34.406 -16.312 -3.691 1 96.31 353 ASP B C 1
ATOM 7906 O O . ASP B 1 353 ? 33.562 -16.25 -2.779 1 96.31 353 ASP B O 1
ATOM 7910 N N . LEU B 1 354 ? 35.312 -15.414 -3.881 1 96.44 354 LEU B N 1
ATOM 7911 C CA . LEU B 1 354 ? 35.406 -14.258 -3.004 1 96.44 354 LEU B CA 1
ATOM 7912 C C . LEU B 1 354 ? 34.438 -13.156 -3.42 1 96.44 354 LEU B C 1
ATOM 7914 O O . LEU B 1 354 ? 34 -12.367 -2.584 1 96.44 354 LEU B O 1
ATOM 7918 N N . HIS B 1 355 ? 34.188 -13.062 -4.719 1 97.19 355 HIS B N 1
ATOM 7919 C CA . HIS B 1 355 ? 33.312 -12.047 -5.277 1 97.19 355 HIS B CA 1
ATOM 7920 C C . HIS B 1 355 ? 32.219 -12.68 -6.145 1 97.19 355 HIS B C 1
ATOM 7922 O O . HIS B 1 355 ? 32.156 -12.414 -7.344 1 97.19 355 HIS B O 1
ATOM 7928 N N . PRO B 1 356 ? 31.344 -13.391 -5.492 1 98.12 356 PRO B N 1
ATOM 7929 C CA . PRO B 1 356 ? 30.375 -14.188 -6.254 1 98.12 356 PRO B CA 1
ATOM 7930 C C . PRO B 1 356 ? 29.281 -13.328 -6.879 1 98.12 356 PRO B C 1
ATOM 7932 O O . PRO B 1 356 ? 28.547 -13.805 -7.754 1 98.12 356 PRO B O 1
ATOM 7935 N N . GLU B 1 357 ? 29.047 -12.039 -6.477 1 98.38 357 GLU B N 1
ATOM 7936 C CA . GLU B 1 357 ? 27.969 -11.188 -6.953 1 98.38 357 GLU B CA 1
ATOM 7937 C C . GLU B 1 357 ? 28.453 -10.234 -8.039 1 98.38 357 GLU B C 1
ATOM 7939 O O . GLU B 1 357 ? 29.484 -9.57 -7.883 1 98.38 357 GLU B O 1
ATOM 7944 N N . VAL B 1 358 ? 27.75 -10.203 -9.133 1 98.25 358 VAL B N 1
ATOM 7945 C CA . VAL B 1 358 ? 28.078 -9.258 -10.188 1 98.25 358 VAL B CA 1
ATOM 7946 C C . VAL B 1 358 ? 27.484 -7.887 -9.859 1 98.25 358 VAL B C 1
ATOM 7948 O O . VAL B 1 358 ? 26.516 -7.789 -9.109 1 98.25 358 VAL B O 1
ATOM 7951 N N . GLU B 1 359 ? 27.984 -6.816 -10.445 1 96.44 359 GLU B N 1
ATOM 7952 C CA . GLU B 1 359 ? 27.578 -5.445 -10.156 1 96.44 359 GLU B CA 1
ATOM 7953 C C . GLU B 1 359 ? 26.266 -5.09 -10.859 1 96.44 359 GLU B C 1
ATOM 7955 O O . GLU B 1 359 ? 25.391 -4.461 -10.273 1 96.44 359 GLU B O 1
ATOM 7960 N N . GLU B 1 360 ? 26.188 -5.465 -12.086 1 96.56 360 GLU B N 1
ATOM 7961 C CA . GLU B 1 360 ? 24.984 -5.145 -12.859 1 96.56 360 GLU B CA 1
ATOM 7962 C C . GLU B 1 360 ? 23.797 -5.977 -12.398 1 96.56 360 GLU B C 1
ATOM 7964 O O . GLU B 1 360 ? 23.938 -7.152 -12.062 1 96.56 360 GLU B O 1
ATOM 7969 N N . LYS B 1 361 ? 22.688 -5.391 -12.43 1 96.69 361 LYS B N 1
ATOM 7970 C CA . LYS B 1 361 ? 21.453 -6.066 -12.023 1 96.69 361 LYS B CA 1
ATOM 7971 C C . LYS B 1 361 ? 20.641 -6.48 -13.242 1 96.69 361 LYS B C 1
ATOM 7973 O O . LYS B 1 361 ? 20.75 -5.871 -14.312 1 96.69 361 LYS B O 1
ATOM 7978 N N . VAL B 1 362 ? 19.875 -7.52 -13.047 1 97.88 362 VAL B N 1
ATOM 7979 C CA . VAL B 1 362 ? 19 -7.98 -14.125 1 97.88 362 VAL B CA 1
ATOM 7980 C C . VAL B 1 362 ? 17.688 -7.211 -14.086 1 97.88 362 VAL B C 1
ATOM 7982 O O . VAL B 1 362 ? 16.984 -7.23 -13.078 1 97.88 362 VAL B O 1
ATOM 7985 N N . GLN B 1 363 ? 17.375 -6.543 -15.188 1 96.12 363 GLN B N 1
ATOM 7986 C CA . GLN B 1 363 ? 16.141 -5.754 -15.297 1 96.12 363 GLN B CA 1
ATOM 7987 C C . GLN B 1 363 ? 15.086 -6.488 -16.109 1 96.12 363 GLN B C 1
ATOM 7989 O O . GLN B 1 363 ? 15.422 -7.348 -16.938 1 96.12 363 GLN B O 1
ATOM 7994 N N . PRO B 1 364 ? 13.805 -6.184 -15.875 1 96.12 364 PRO B N 1
ATOM 7995 C CA . PRO B 1 364 ? 12.773 -6.762 -16.734 1 96.12 364 PRO B CA 1
ATOM 7996 C C . PRO B 1 364 ? 12.992 -6.438 -18.219 1 96.12 364 PRO B C 1
ATOM 7998 O O . PRO B 1 364 ? 13.734 -5.516 -18.547 1 96.12 364 PRO B O 1
ATOM 8001 N N . VAL B 1 365 ? 12.344 -7.168 -18.953 1 93.69 365 VAL B N 1
ATOM 8002 C CA . VAL B 1 365 ? 12.578 -7.109 -20.391 1 93.69 365 VAL B CA 1
ATOM 8003 C C . VAL B 1 365 ? 12.273 -5.707 -20.906 1 93.69 365 VAL B C 1
ATOM 8005 O O . VAL B 1 365 ? 11.289 -5.086 -20.5 1 93.69 365 VAL B O 1
ATOM 8008 N N . ALA B 1 366 ? 13.094 -5.211 -21.797 1 83.12 366 ALA B N 1
ATOM 8009 C CA . ALA B 1 366 ? 12.898 -3.945 -22.5 1 83.12 366 ALA B CA 1
ATOM 8010 C C . ALA B 1 366 ? 11.773 -4.051 -23.516 1 83.12 366 ALA B C 1
ATOM 8012 O O . ALA B 1 366 ? 11.484 -5.141 -24.031 1 83.12 366 ALA B O 1
ATOM 8013 N N . PRO B 1 367 ? 11.203 -2.969 -23.766 1 76.38 367 PRO B N 1
ATOM 8014 C CA . PRO B 1 367 ? 11.578 -1.588 -23.453 1 76.38 367 PRO B CA 1
ATOM 8015 C C . PRO B 1 367 ? 10.914 -1.077 -22.172 1 76.38 367 PRO B C 1
ATOM 8017 O O . PRO B 1 367 ? 11.211 0.032 -21.719 1 76.38 367 PRO B O 1
ATOM 8020 N N . ARG B 1 368 ? 10.086 -1.844 -21.578 1 75.44 368 ARG B N 1
ATOM 8021 C CA . ARG B 1 368 ? 9.344 -1.316 -20.438 1 75.44 368 ARG B CA 1
ATOM 8022 C C . ARG B 1 368 ? 10.219 -1.287 -19.188 1 75.44 368 ARG B C 1
ATOM 8024 O O . ARG B 1 368 ? 10.203 -0.309 -18.438 1 75.44 368 ARG B O 1
ATOM 8031 N N . ASN B 1 369 ? 11.055 -2.16 -19.047 1 89.12 369 ASN B N 1
ATOM 8032 C CA . ASN B 1 369 ? 11.875 -2.324 -17.859 1 89.12 369 ASN B CA 1
ATOM 8033 C C . ASN B 1 369 ? 11.055 -2.123 -16.578 1 89.12 369 ASN B C 1
ATOM 8035 O O . ASN B 1 369 ? 11.508 -1.466 -15.648 1 89.12 369 ASN B O 1
ATOM 8039 N N . SER B 1 370 ? 9.828 -2.484 -16.656 1 93.25 370 SER B N 1
ATOM 8040 C CA . SER B 1 370 ? 8.875 -2.326 -15.555 1 93.25 370 SER B CA 1
ATOM 8041 C C . SER B 1 370 ? 8.078 -3.605 -15.328 1 93.25 370 SER B C 1
ATOM 8043 O O . SER B 1 370 ? 8.086 -4.508 -16.172 1 93.25 370 SER B O 1
ATOM 8045 N N . PRO B 1 371 ? 7.492 -3.703 -14.156 1 95.88 371 PRO B N 1
ATOM 8046 C CA . PRO B 1 371 ? 6.621 -4.863 -13.953 1 95.88 371 PRO B CA 1
ATOM 8047 C C . PRO B 1 371 ? 5.516 -4.957 -15 1 95.88 371 PRO B C 1
ATOM 8049 O O . PRO B 1 371 ? 5.008 -3.934 -15.469 1 95.88 371 PRO B O 1
ATOM 8052 N N . LEU B 1 372 ? 5.254 -6.168 -15.359 1 96.25 372 LEU B N 1
ATOM 8053 C CA . LEU B 1 372 ? 4.098 -6.383 -16.219 1 96.25 372 LEU B CA 1
ATOM 8054 C C . LEU B 1 372 ? 2.844 -5.762 -15.625 1 96.25 372 LEU B C 1
ATOM 8056 O O . LEU B 1 372 ? 2.076 -5.098 -16.328 1 96.25 372 LEU B O 1
ATOM 8060 N N . PHE B 1 373 ? 2.686 -5.953 -14.422 1 95.81 373 PHE B N 1
ATOM 8061 C CA . PHE B 1 373 ? 1.649 -5.305 -13.625 1 95.81 373 PHE B CA 1
ATOM 8062 C C . PHE B 1 373 ? 1.938 -5.449 -12.133 1 95.81 373 PHE B C 1
ATOM 8064 O O . PHE B 1 373 ? 2.83 -6.207 -11.742 1 95.81 373 PHE B O 1
ATOM 8071 N N . HIS B 1 374 ? 1.277 -4.77 -11.375 1 95.69 374 HIS B N 1
ATOM 8072 C CA . HIS B 1 374 ? 1.252 -4.973 -9.93 1 95.69 374 HIS B CA 1
ATOM 8073 C C . HIS B 1 374 ? -0.178 -4.988 -9.406 1 95.69 374 HIS B C 1
ATOM 8075 O O . HIS B 1 374 ? -1.101 -4.535 -10.086 1 95.69 374 HIS B O 1
ATOM 8081 N N . ASN B 1 375 ? -0.334 -5.605 -8.289 1 94.75 375 ASN B N 1
ATOM 8082 C CA . ASN B 1 375 ? -1.65 -5.82 -7.695 1 94.75 375 ASN B CA 1
ATOM 8083 C C . ASN B 1 375 ? -1.594 -5.773 -6.172 1 94.75 375 ASN B C 1
ATOM 8085 O O . ASN B 1 375 ? -0.563 -6.09 -5.574 1 94.75 375 ASN B O 1
ATOM 8089 N N . LYS B 1 376 ? -2.701 -5.375 -5.574 1 93.12 376 LYS B N 1
ATOM 8090 C CA . LYS B 1 376 ? -2.787 -5.34 -4.117 1 93.12 376 LYS B CA 1
ATOM 8091 C C . LYS B 1 376 ? -2.975 -6.742 -3.543 1 93.12 376 LYS B C 1
ATOM 8093 O O . LYS B 1 376 ? -2.754 -6.965 -2.352 1 93.12 376 LYS B O 1
ATOM 8098 N N . ASN B 1 377 ? -3.377 -7.656 -4.355 1 95.94 377 ASN B N 1
ATOM 8099 C CA . ASN B 1 377 ? -3.498 -9.039 -3.912 1 95.94 377 ASN B CA 1
ATOM 8100 C C . ASN B 1 377 ? -2.131 -9.672 -3.676 1 95.94 377 ASN B C 1
ATOM 8102 O O . ASN B 1 377 ? -1.183 -9.414 -4.418 1 95.94 377 ASN B O 1
ATOM 8106 N N . HIS B 1 378 ? -2.121 -10.469 -2.674 1 97.69 378 HIS B N 1
ATOM 8107 C CA . HIS B 1 378 ? -0.906 -11.227 -2.391 1 97.69 378 HIS B CA 1
ATOM 8108 C C . HIS B 1 378 ? -0.9 -12.562 -3.129 1 97.69 378 HIS B C 1
ATOM 8110 O O . HIS B 1 378 ? -1.63 -13.484 -2.758 1 97.69 378 HIS B O 1
ATOM 8116 N N . TYR B 1 379 ? -0.091 -12.633 -4.094 1 98.38 379 TYR B N 1
ATOM 8117 C CA . TYR B 1 379 ? -0.004 -13.859 -4.883 1 98.38 379 TYR B CA 1
ATOM 8118 C C . TYR B 1 379 ? 1.131 -14.742 -4.391 1 98.38 379 TYR B C 1
ATOM 8120 O O . TYR B 1 379 ? 2.174 -14.25 -3.957 1 98.38 379 TYR B O 1
ATOM 8128 N N . GLN B 1 380 ? 0.973 -16.047 -4.562 1 97.38 380 GLN B N 1
ATOM 8129 C CA . GLN B 1 380 ? 1.951 -16.984 -4.027 1 97.38 380 GLN B CA 1
ATOM 8130 C C . GLN B 1 380 ? 2.545 -17.844 -5.137 1 97.38 380 GLN B C 1
ATOM 8132 O O . GLN B 1 380 ? 3.693 -18.281 -5.043 1 97.38 380 GLN B O 1
ATOM 8137 N N . LYS B 1 381 ? 1.786 -18.172 -6.086 1 97.81 381 LYS B N 1
ATOM 8138 C CA . LYS B 1 381 ? 2.229 -19.031 -7.18 1 97.81 381 LYS B CA 1
ATOM 8139 C C . LYS B 1 381 ? 1.825 -18.453 -8.531 1 97.81 381 LYS B C 1
ATOM 8141 O O . LYS B 1 381 ? 0.823 -17.734 -8.641 1 97.81 381 LYS B O 1
ATOM 8146 N N . ILE B 1 382 ? 2.561 -18.797 -9.516 1 98.5 382 ILE B N 1
ATOM 8147 C CA . ILE B 1 382 ? 2.277 -18.328 -10.867 1 98.5 382 ILE B CA 1
ATOM 8148 C C . ILE B 1 382 ? 2.426 -19.469 -11.859 1 98.5 382 ILE B C 1
ATOM 8150 O O . ILE B 1 382 ? 3.316 -20.312 -11.719 1 98.5 382 ILE B O 1
ATOM 8154 N N . GLY B 1 383 ? 1.544 -19.609 -12.75 1 98.31 383 GLY B N 1
ATOM 8155 C CA . GLY B 1 383 ? 1.605 -20.422 -13.945 1 98.31 383 GLY B CA 1
ATOM 8156 C C . GLY B 1 383 ? 1.326 -19.641 -15.219 1 98.31 383 GLY B C 1
ATOM 8157 O O . GLY B 1 383 ? 0.557 -18.688 -15.203 1 98.31 383 GLY B O 1
ATOM 8158 N N . VAL B 1 384 ? 1.981 -20.078 -16.297 1 98.31 384 VAL B N 1
ATOM 8159 C CA . VAL B 1 384 ? 1.782 -19.406 -17.578 1 98.31 384 VAL B CA 1
ATOM 8160 C C . VAL B 1 384 ? 1.457 -20.422 -18.672 1 98.31 384 VAL B C 1
ATOM 8162 O O . VAL B 1 384 ? 2.152 -21.438 -18.797 1 98.31 384 VAL B O 1
ATOM 8165 N N . HIS B 1 385 ? 0.446 -20.188 -19.375 1 97.81 385 HIS B N 1
ATOM 8166 C CA . HIS B 1 385 ? 0.074 -21.016 -20.5 1 97.81 385 HIS B CA 1
ATOM 8167 C C . HIS B 1 385 ? 0.037 -20.203 -21.797 1 97.81 385 HIS B C 1
ATOM 8169 O O . HIS B 1 385 ? -0.514 -19.109 -21.828 1 97.81 385 HIS B O 1
ATOM 8175 N N . ARG B 1 386 ? 0.616 -20.75 -22.797 1 95.19 386 ARG B N 1
ATOM 8176 C CA . ARG B 1 386 ? 0.609 -20.125 -24.109 1 95.19 386 ARG B CA 1
ATOM 8177 C C . ARG B 1 386 ? -0.453 -20.75 -25.016 1 95.19 386 ARG B C 1
ATOM 8179 O O . ARG B 1 386 ? -0.525 -21.984 -25.141 1 95.19 386 ARG B O 1
ATOM 8186 N N . ILE B 1 387 ? -1.255 -19.875 -25.672 1 95.25 387 ILE B N 1
ATOM 8187 C CA . ILE B 1 387 ? -2.34 -20.375 -26.516 1 95.25 387 ILE B CA 1
ATOM 8188 C C . ILE B 1 387 ? -2.438 -19.531 -27.781 1 95.25 387 ILE B C 1
ATOM 8190 O O . ILE B 1 387 ? -2.227 -18.328 -27.75 1 95.25 387 ILE B O 1
ATOM 8194 N N . GLN B 1 388 ? -2.693 -20.203 -28.812 1 93.31 388 GLN B N 1
ATOM 8195 C CA . GLN B 1 388 ? -2.99 -19.516 -30.062 1 93.31 388 GLN B CA 1
ATOM 8196 C C . GLN B 1 388 ? -4.492 -19.312 -30.234 1 93.31 388 GLN B C 1
ATOM 8198 O O . GLN B 1 388 ? -5.246 -20.297 -30.312 1 93.31 388 GLN B O 1
ATOM 8203 N N . ALA B 1 389 ? -4.918 -18.125 -30.312 1 93.25 389 ALA B N 1
ATOM 8204 C CA . ALA B 1 389 ? -6.332 -17.812 -30.484 1 93.25 389 ALA B CA 1
ATOM 8205 C C . ALA B 1 389 ? -6.754 -17.953 -31.938 1 93.25 389 ALA B C 1
ATOM 8207 O O . ALA B 1 389 ? -5.961 -18.375 -32.781 1 93.25 389 ALA B O 1
ATOM 8208 N N . ARG B 1 390 ? -8.039 -17.656 -32.188 1 90.12 390 ARG B N 1
ATOM 8209 C CA . ARG B 1 390 ? -8.594 -17.844 -33.531 1 90.12 390 ARG B CA 1
ATOM 8210 C C . ARG B 1 390 ? -8.086 -16.781 -34.5 1 90.12 390 ARG B C 1
ATOM 8212 O O . ARG B 1 390 ? -8.117 -16.969 -35.719 1 90.12 390 ARG B O 1
ATOM 8219 N N . ASP B 1 391 ? -7.656 -15.75 -33.969 1 86.5 391 ASP B N 1
ATOM 8220 C CA . ASP B 1 391 ? -7.109 -14.688 -34.812 1 86.5 391 ASP B CA 1
ATOM 8221 C C . ASP B 1 391 ? -5.691 -15.031 -35.281 1 86.5 391 ASP B C 1
ATOM 8223 O O . ASP B 1 391 ? -5.082 -14.273 -36.031 1 86.5 391 ASP B O 1
ATOM 8227 N N . GLY B 1 392 ? -5.129 -16.062 -34.75 1 89.12 392 GLY B N 1
ATOM 8228 C CA . GLY B 1 392 ? -3.812 -16.516 -35.188 1 89.12 392 GLY B CA 1
ATOM 8229 C C . GLY B 1 392 ? -2.701 -16.047 -34.25 1 89.12 392 GLY B C 1
ATOM 8230 O O . GLY B 1 392 ? -1.557 -16.484 -34.375 1 89.12 392 GLY B O 1
ATOM 8231 N N . HIS B 1 393 ? -3.039 -15.211 -33.406 1 91.25 393 HIS B N 1
ATOM 8232 C CA . HIS B 1 393 ? -2.023 -14.695 -32.5 1 91.25 393 HIS B CA 1
ATOM 8233 C C . HIS B 1 393 ? -1.887 -15.586 -31.266 1 91.25 393 HIS B C 1
ATOM 8235 O O . HIS B 1 393 ? -2.846 -16.25 -30.859 1 91.25 393 HIS B O 1
ATOM 8241 N N . THR B 1 394 ? -0.678 -15.547 -30.734 1 92.5 394 THR B N 1
ATOM 8242 C CA . THR B 1 394 ? -0.404 -16.328 -29.516 1 92.5 394 THR B CA 1
ATOM 8243 C C . THR B 1 394 ? -0.487 -15.445 -28.281 1 92.5 394 THR B C 1
ATOM 8245 O O . THR B 1 394 ? 0.061 -14.336 -28.266 1 92.5 394 THR B O 1
ATOM 8248 N N . TYR B 1 395 ? -1.191 -15.945 -27.344 1 94.44 395 TYR B N 1
ATOM 8249 C CA . TYR B 1 395 ? -1.369 -15.203 -26.094 1 94.44 395 TYR B CA 1
ATOM 8250 C C . TYR B 1 395 ? -0.824 -15.984 -24.906 1 94.44 395 TYR B C 1
ATOM 8252 O O . TYR B 1 395 ? -0.877 -17.219 -24.906 1 94.44 395 TYR B O 1
ATOM 8260 N N . ASN B 1 396 ? -0.248 -15.234 -23.953 1 95.69 396 ASN B N 1
ATOM 8261 C CA . ASN B 1 396 ? 0.129 -15.812 -22.672 1 95.69 396 ASN B CA 1
ATOM 8262 C C . ASN B 1 396 ? -0.931 -15.547 -21.609 1 95.69 396 ASN B C 1
ATOM 8264 O O . ASN B 1 396 ? -1.363 -14.406 -21.422 1 95.69 396 ASN B O 1
ATOM 8268 N N . VAL B 1 397 ? -1.388 -16.562 -21.016 1 98 397 VAL B N 1
ATOM 8269 C CA . VAL B 1 397 ? -2.383 -16.469 -19.953 1 98 397 VAL B CA 1
ATOM 8270 C C . VAL B 1 397 ? -1.755 -16.844 -18.625 1 98 397 VAL B C 1
ATOM 8272 O O . VAL B 1 397 ? -1.17 -17.922 -18.484 1 98 397 VAL B O 1
ATOM 8275 N N . LEU B 1 398 ? -1.874 -15.977 -17.672 1 98.56 398 LEU B N 1
ATOM 8276 C CA . LEU B 1 398 ? -1.302 -16.188 -16.344 1 98.56 398 LEU B CA 1
ATOM 8277 C C . LEU B 1 398 ? -2.342 -16.781 -15.391 1 98.56 398 LEU B C 1
ATOM 8279 O O . LEU B 1 398 ? -3.504 -16.359 -15.406 1 98.56 398 LEU B O 1
ATOM 8283 N N . TYR B 1 399 ? -1.973 -17.703 -14.648 1 98.69 399 TYR B N 1
ATOM 8284 C CA . TYR B 1 399 ? -2.734 -18.234 -13.523 1 98.69 399 TYR B CA 1
ATOM 8285 C C . TYR B 1 399 ? -2.033 -17.938 -12.203 1 98.69 399 TYR B C 1
ATOM 8287 O O . TYR B 1 399 ? -0.968 -18.5 -11.922 1 98.69 399 TYR B O 1
ATOM 8295 N N . LEU B 1 400 ? -2.596 -17.062 -11.438 1 98.69 400 LEU B N 1
ATOM 8296 C CA . LEU B 1 400 ? -2 -16.625 -10.18 1 98.69 400 LEU B CA 1
ATOM 8297 C C . LEU B 1 400 ? -2.836 -17.094 -8.992 1 98.69 400 LEU B C 1
ATOM 8299 O O . LEU B 1 400 ? -4.055 -16.891 -8.969 1 98.69 400 LEU B O 1
ATOM 8303 N N . VAL B 1 401 ? -2.188 -17.672 -8.008 1 98.5 401 VAL B N 1
ATOM 8304 C CA . VAL B 1 401 ? -2.84 -18.156 -6.793 1 98.5 401 VAL B CA 1
ATOM 8305 C C . VAL B 1 401 ? -2.752 -17.094 -5.703 1 98.5 401 VAL B C 1
ATOM 8307 O O . VAL B 1 401 ? -1.664 -16.609 -5.391 1 98.5 401 VAL B O 1
ATOM 8310 N N . THR B 1 402 ? -3.869 -16.734 -5.148 1 97.81 402 THR B N 1
ATOM 8311 C CA . THR B 1 402 ? -3.879 -15.773 -4.051 1 97.81 402 THR B CA 1
ATOM 8312 C C . THR B 1 402 ? -3.711 -16.484 -2.711 1 97.81 402 THR B C 1
ATOM 8314 O O . THR B 1 402 ? -3.932 -17.688 -2.611 1 97.81 402 THR B O 1
ATOM 8317 N N . ASP B 1 403 ? -3.381 -15.781 -1.642 1 96.25 403 ASP B N 1
ATOM 8318 C CA . ASP B 1 403 ? -3.223 -16.328 -0.299 1 96.25 403 ASP B CA 1
ATOM 8319 C C . ASP B 1 403 ? -4.578 -16.672 0.318 1 96.25 403 ASP B C 1
ATOM 8321 O O . ASP B 1 403 ? -4.645 -17.375 1.325 1 96.25 403 ASP B O 1
ATOM 8325 N N . LYS B 1 404 ? -5.613 -16.266 -0.336 1 95.06 404 LYS B N 1
ATOM 8326 C CA . LYS B 1 404 ? -6.953 -16.531 0.175 1 95.06 404 LYS B CA 1
ATOM 8327 C C . LYS B 1 404 ? -7.547 -17.781 -0.468 1 95.06 404 LYS B C 1
ATOM 8329 O O . LYS B 1 404 ? -8.672 -18.172 -0.153 1 95.06 404 LYS B O 1
ATOM 8334 N N . GLY B 1 405 ? -6.91 -18.312 -1.42 1 97.25 405 GLY B N 1
ATOM 8335 C CA . GLY B 1 405 ? -7.336 -19.578 -1.995 1 97.25 405 GLY B CA 1
ATOM 8336 C C . GLY B 1 405 ? -8.023 -19.422 -3.338 1 97.25 405 GLY B C 1
ATOM 8337 O O . GLY B 1 405 ? -8.734 -20.328 -3.785 1 97.25 405 GLY B O 1
ATOM 8338 N N . TYR B 1 406 ? -7.863 -18.281 -3.961 1 98.06 406 TYR B N 1
ATOM 8339 C CA . TYR B 1 406 ? -8.438 -18.047 -5.281 1 98.06 406 TYR B CA 1
ATOM 8340 C C . TYR B 1 406 ? -7.375 -18.141 -6.367 1 98.06 406 TYR B C 1
ATOM 8342 O O . TYR B 1 406 ? -6.176 -18.094 -6.078 1 98.06 406 TYR B O 1
ATOM 8350 N N . ILE B 1 407 ? -7.82 -18.344 -7.535 1 98.62 407 ILE B N 1
ATOM 8351 C CA . ILE B 1 407 ? -6.957 -18.297 -8.711 1 98.62 407 ILE B CA 1
ATOM 8352 C C . ILE B 1 407 ? -7.402 -17.172 -9.633 1 98.62 407 ILE B C 1
ATOM 8354 O O . ILE B 1 407 ? -8.578 -17.094 -10 1 98.62 407 ILE B O 1
ATOM 8358 N N . HIS B 1 408 ? -6.527 -16.344 -9.984 1 98.5 408 HIS B N 1
ATOM 8359 C CA . HIS B 1 408 ? -6.793 -15.32 -10.984 1 98.5 408 HIS B CA 1
ATOM 8360 C C . HIS B 1 408 ? -6.289 -15.742 -12.359 1 98.5 408 HIS B C 1
ATOM 8362 O O . HIS B 1 408 ? -5.145 -16.188 -12.5 1 98.5 408 HIS B O 1
ATOM 8368 N N . LYS B 1 409 ? -7.141 -15.68 -13.266 1 98.31 409 LYS B N 1
ATOM 8369 C CA . LYS B 1 409 ? -6.801 -15.898 -14.672 1 98.31 409 LYS B CA 1
ATOM 8370 C C . LYS B 1 409 ? -6.621 -14.578 -15.414 1 98.31 409 LYS B C 1
ATOM 8372 O O . LYS B 1 409 ? -7.582 -13.828 -15.602 1 98.31 409 LYS B O 1
ATOM 8377 N N . MET B 1 410 ? -5.445 -14.352 -15.906 1 97.81 410 MET B N 1
ATOM 8378 C CA . MET B 1 410 ? -5.137 -13.047 -16.484 1 97.81 410 MET B CA 1
ATOM 8379 C C . MET B 1 410 ? -4.531 -13.211 -17.875 1 97.81 410 MET B C 1
ATOM 8381 O O . MET B 1 410 ? -3.615 -14.016 -18.078 1 97.81 410 MET B O 1
ATOM 8385 N N . VAL B 1 411 ? -5 -12.414 -18.781 1 97.25 411 VAL B N 1
ATOM 8386 C CA . VAL B 1 411 ? -4.477 -12.438 -20.141 1 97.25 411 VAL B CA 1
ATOM 8387 C C . VAL B 1 411 ? -3.457 -11.312 -20.312 1 97.25 411 VAL B C 1
ATOM 8389 O O . VAL B 1 411 ? -3.746 -10.148 -20.016 1 97.25 411 VAL B O 1
ATOM 8392 N N . VAL B 1 412 ? -2.264 -11.703 -20.781 1 95.75 412 VAL B N 1
ATOM 8393 C CA . VAL B 1 412 ? -1.226 -10.703 -21 1 95.75 412 VAL B CA 1
ATOM 8394 C C . VAL B 1 412 ? -1.547 -9.898 -22.266 1 95.75 412 VAL B C 1
ATOM 8396 O O . VAL B 1 412 ? -1.787 -10.477 -23.328 1 95.75 412 VAL B O 1
ATOM 8399 N N . MET B 1 413 ? -1.592 -8.578 -22.094 1 91 413 MET B N 1
ATOM 8400 C CA . MET B 1 413 ? -1.832 -7.641 -23.188 1 91 413 MET B CA 1
ATOM 8401 C C . MET B 1 413 ? -0.587 -6.805 -23.484 1 91 413 MET B C 1
ATOM 8403 O O . MET B 1 413 ? 0.356 -6.797 -22.688 1 91 413 MET B O 1
ATOM 8407 N N . PRO B 1 414 ? -0.491 -6.137 -24.562 1 82.5 414 PRO B N 1
ATOM 8408 C CA . PRO B 1 414 ? 0.695 -5.344 -24.891 1 82.5 414 PRO B CA 1
ATOM 8409 C C . PRO B 1 414 ? 1.024 -4.301 -23.828 1 82.5 414 PRO B C 1
ATOM 8411 O O . PRO B 1 414 ? 2.199 -4.02 -23.578 1 82.5 414 PRO B O 1
ATOM 8414 N N . HIS B 1 415 ? 0.027 -3.768 -23.25 1 79.81 415 HIS B N 1
ATOM 8415 C CA . HIS B 1 415 ? 0.295 -2.707 -22.281 1 79.81 415 HIS B CA 1
ATOM 8416 C C . HIS B 1 415 ? -0.138 -3.117 -20.875 1 79.81 415 HIS B C 1
ATOM 8418 O O . HIS B 1 415 ? -0.465 -2.264 -20.047 1 79.81 415 HIS B O 1
ATOM 8424 N N . GLY B 1 416 ? -0.126 -4.387 -20.625 1 89.5 416 GLY B N 1
ATOM 8425 C CA . GLY B 1 416 ? -0.499 -4.828 -19.281 1 89.5 416 GLY B CA 1
ATOM 8426 C C . GLY B 1 416 ? -1.212 -6.164 -19.281 1 89.5 416 GLY B C 1
ATOM 8427 O O . GLY B 1 416 ? -0.829 -7.082 -20 1 89.5 416 GLY B O 1
ATOM 8428 N N . VAL B 1 417 ? -2.129 -6.246 -18.312 1 95 417 VAL B N 1
ATOM 8429 C CA . VAL B 1 417 ? -2.842 -7.508 -18.172 1 95 417 VAL B CA 1
ATOM 8430 C C . VAL B 1 417 ? -4.34 -7.246 -18.031 1 95 417 VAL B C 1
ATOM 8432 O O . VAL B 1 417 ? -4.754 -6.129 -17.719 1 95 417 VAL B O 1
ATOM 8435 N N . LEU B 1 418 ? -5.102 -8.227 -18.359 1 95.44 418 LEU B N 1
ATOM 8436 C CA . LEU B 1 418 ? -6.543 -8.258 -18.125 1 95.44 418 LEU B CA 1
ATOM 8437 C C . LEU B 1 418 ? -6.926 -9.43 -17.234 1 95.44 418 LEU B C 1
ATOM 8439 O O . LEU B 1 418 ? -6.812 -10.586 -17.641 1 95.44 418 LEU B O 1
ATOM 8443 N N . ASN B 1 419 ? -7.301 -9.125 -16.016 1 96.56 419 ASN B N 1
ATOM 8444 C CA . ASN B 1 419 ? -7.812 -10.172 -15.133 1 96.56 419 ASN B CA 1
ATOM 8445 C C . ASN B 1 419 ? -9.258 -10.531 -15.469 1 96.56 419 ASN B C 1
ATOM 8447 O O . ASN B 1 419 ? -10.18 -9.781 -15.133 1 96.56 419 ASN B O 1
ATOM 8451 N N . ILE B 1 420 ? -9.5 -11.641 -16.031 1 96.56 420 ILE B N 1
ATOM 8452 C CA . ILE B 1 420 ? -10.812 -11.898 -16.609 1 96.56 420 ILE B CA 1
ATOM 8453 C C . ILE B 1 420 ? -11.625 -12.773 -15.648 1 96.56 420 ILE B C 1
ATOM 8455 O O . ILE B 1 420 ? -12.859 -12.727 -15.648 1 96.56 420 ILE B O 1
ATOM 8459 N N . LEU B 1 421 ? -10.922 -13.594 -14.828 1 97.25 421 LEU B N 1
ATOM 8460 C CA . LEU B 1 421 ? -11.656 -14.516 -13.977 1 97.25 421 LEU B CA 1
ATOM 8461 C C . LEU B 1 421 ? -10.977 -14.664 -12.617 1 97.25 421 LEU B C 1
ATOM 8463 O O . LEU B 1 421 ? -9.75 -14.742 -12.547 1 97.25 421 LEU B O 1
ATOM 8467 N N . GLU B 1 422 ? -11.703 -14.641 -11.594 1 97.25 422 GLU B N 1
ATOM 8468 C CA . GLU B 1 422 ? -11.32 -15.18 -10.297 1 97.25 422 GLU B CA 1
ATOM 8469 C C . GLU B 1 422 ? -12.047 -16.484 -10.008 1 97.25 422 GLU B C 1
ATOM 8471 O O . GLU B 1 422 ? -13.273 -16.547 -10.016 1 97.25 422 GLU B O 1
ATOM 8476 N N . ILE B 1 423 ? -11.32 -17.484 -9.719 1 98.25 423 ILE B N 1
ATOM 8477 C CA . ILE B 1 423 ? -11.883 -18.828 -9.586 1 98.25 423 ILE B CA 1
ATOM 8478 C C . ILE B 1 423 ? -11.711 -19.312 -8.148 1 98.25 423 ILE B C 1
ATOM 8480 O O . ILE B 1 423 ? -10.625 -19.203 -7.57 1 98.25 423 ILE B O 1
ATOM 8484 N N . GLN B 1 424 ? -12.742 -19.781 -7.578 1 97.56 424 GLN B N 1
ATOM 8485 C CA . GLN B 1 424 ? -12.672 -20.562 -6.348 1 97.56 424 GLN B CA 1
ATOM 8486 C C . GLN B 1 424 ? -12.648 -22.047 -6.645 1 97.56 424 GLN B C 1
ATOM 8488 O O . GLN B 1 424 ? -13.703 -22.672 -6.801 1 97.56 424 GLN B O 1
ATOM 8493 N N . PRO B 1 425 ? -11.562 -22.625 -6.59 1 97.88 425 PRO B N 1
ATOM 8494 C CA . PRO B 1 425 ? -11.422 -23.953 -7.188 1 97.88 425 PRO B CA 1
ATOM 8495 C C . PRO B 1 425 ? -12.016 -25.047 -6.312 1 97.88 425 PRO B C 1
ATOM 8497 O O . PRO B 1 425 ? -12.398 -26.109 -6.824 1 97.88 425 PRO B O 1
ATOM 8500 N N . PHE B 1 426 ? -12.195 -24.844 -4.988 1 98 426 PHE B N 1
ATOM 8501 C CA . PHE B 1 426 ? -12.578 -25.938 -4.086 1 98 426 PHE B CA 1
ATOM 8502 C C . PHE B 1 426 ? -14.031 -25.766 -3.633 1 98 426 PHE B C 1
ATOM 8504 O O . PHE B 1 426 ? -14.625 -24.703 -3.811 1 98 426 PHE B O 1
ATOM 8511 N N . GLN B 1 427 ? -14.586 -26.828 -3.125 1 94.25 427 GLN B N 1
ATOM 8512 C CA . GLN B 1 427 ? -15.961 -26.797 -2.641 1 94.25 427 GLN B CA 1
ATOM 8513 C C . GLN B 1 427 ? -16.109 -25.828 -1.468 1 94.25 427 GLN B C 1
ATOM 8515 O O . GLN B 1 427 ? -17.094 -25.094 -1.391 1 94.25 427 GLN B O 1
ATOM 8520 N N . GLN B 1 428 ? -15.18 -25.938 -0.686 1 94.25 428 GLN B N 1
ATOM 8521 C CA . GLN B 1 428 ? -15.055 -24.984 0.405 1 94.25 428 GLN B CA 1
ATOM 8522 C C . GLN B 1 428 ? -13.789 -24.141 0.261 1 94.25 428 GLN B C 1
ATOM 8524 O O . GLN B 1 428 ? -12.773 -24.625 -0.255 1 94.25 428 GLN B O 1
ATOM 8529 N N . LEU B 1 429 ? -13.969 -22.938 0.672 1 95.25 429 LEU B N 1
ATOM 8530 C CA . LEU B 1 429 ? -12.805 -22.062 0.591 1 95.25 429 LEU B CA 1
ATOM 8531 C C . LEU B 1 4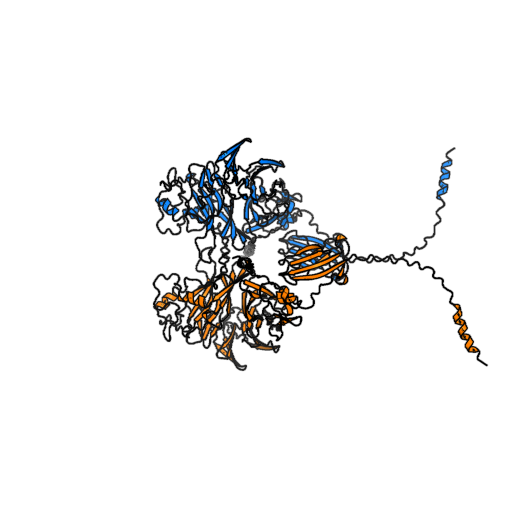29 ? -11.633 -22.641 1.371 1 95.25 429 LEU B C 1
ATOM 8533 O O . LEU B 1 429 ? -11.773 -23 2.541 1 95.25 429 LEU B O 1
ATOM 8537 N N . ALA B 1 430 ? -10.57 -22.781 0.741 1 96.75 430 ALA B N 1
ATOM 8538 C CA . ALA B 1 430 ? -9.352 -23.359 1.313 1 96.75 430 ALA B CA 1
ATOM 8539 C C . ALA B 1 430 ? -8.109 -22.859 0.589 1 96.75 430 ALA B C 1
ATOM 8541 O O . ALA B 1 430 ? -8.188 -22.422 -0.562 1 96.75 430 ALA B O 1
ATOM 8542 N N . PRO B 1 431 ? -7.004 -22.891 1.328 1 96.69 431 PRO B N 1
ATOM 8543 C CA . PRO B 1 431 ? -5.762 -22.5 0.658 1 96.69 431 PRO B CA 1
ATOM 8544 C C . PRO B 1 431 ? -5.336 -23.5 -0.418 1 96.69 431 PRO B C 1
ATOM 8546 O O . PRO B 1 431 ? -5.668 -24.688 -0.33 1 96.69 431 PRO B O 1
ATOM 8549 N N . ILE B 1 432 ? -4.703 -22.984 -1.362 1 97.62 432 ILE B N 1
ATOM 8550 C CA . ILE B 1 432 ? -4.141 -23.828 -2.404 1 97.62 432 ILE B CA 1
ATOM 8551 C C . ILE B 1 432 ? -2.719 -24.234 -2.025 1 97.62 432 ILE B C 1
ATOM 8553 O O . ILE B 1 432 ? -1.835 -23.391 -1.902 1 97.62 432 ILE B O 1
ATOM 8557 N N . LEU B 1 433 ? -2.449 -25.531 -1.916 1 96 433 LEU B N 1
ATOM 8558 C CA . LEU B 1 433 ? -1.166 -26.031 -1.435 1 96 433 LEU B CA 1
ATOM 8559 C C . LEU B 1 433 ? -0.19 -26.219 -2.59 1 96 433 LEU B C 1
ATOM 8561 O O . LEU B 1 433 ? 1.021 -26.062 -2.42 1 96 433 LEU B O 1
ATOM 8565 N N . ALA B 1 434 ? -0.679 -26.625 -3.682 1 96 434 ALA B N 1
ATOM 8566 C CA . ALA B 1 434 ? 0.171 -26.891 -4.84 1 96 434 ALA B CA 1
ATOM 8567 C C . ALA B 1 434 ? -0.591 -26.656 -6.145 1 96 434 ALA B C 1
ATOM 8569 O O . ALA B 1 434 ? -1.819 -26.766 -6.176 1 96 434 ALA B O 1
ATOM 8570 N N . MET B 1 435 ? 0.126 -26.328 -7.141 1 97.19 435 MET B N 1
ATOM 8571 C CA . MET B 1 435 ? -0.443 -26.078 -8.461 1 97.19 435 MET B CA 1
ATOM 8572 C C . MET B 1 435 ? 0.518 -26.531 -9.562 1 97.19 435 MET B C 1
ATOM 8574 O O . MET B 1 435 ? 1.728 -26.328 -9.453 1 97.19 435 MET B O 1
ATOM 8578 N N . THR B 1 436 ? 0.049 -27.219 -10.523 1 96.56 436 THR B N 1
ATOM 8579 C CA . THR B 1 436 ? 0.809 -27.531 -11.727 1 96.56 436 THR B CA 1
ATOM 8580 C C . THR B 1 436 ? -0.075 -27.438 -12.961 1 96.56 436 THR B C 1
ATOM 8582 O O . THR B 1 436 ? -1.302 -27.375 -12.859 1 96.56 436 THR B O 1
ATOM 8585 N N . LEU B 1 437 ? 0.537 -27.312 -14.109 1 96.06 437 LEU B N 1
ATOM 8586 C CA . LEU B 1 437 ? -0.231 -27.094 -15.328 1 96.06 437 LEU B CA 1
ATOM 8587 C C . LEU B 1 437 ? 0.203 -28.078 -16.422 1 96.06 437 LEU B C 1
ATOM 8589 O O . LEU B 1 437 ? 1.354 -28.516 -16.438 1 96.06 437 LEU B O 1
ATOM 8593 N N . ASP B 1 438 ? -0.688 -28.453 -17.219 1 96.56 438 ASP B N 1
ATOM 8594 C CA . ASP B 1 438 ? -0.454 -29.219 -18.438 1 96.56 438 ASP B CA 1
ATOM 8595 C C . ASP B 1 438 ? -0.622 -28.344 -19.688 1 96.56 438 ASP B C 1
ATOM 8597 O O . ASP B 1 438 ? -1.733 -27.922 -20 1 96.56 438 ASP B O 1
ATOM 8601 N N . HIS B 1 439 ? 0.393 -28.141 -20.406 1 94.44 439 HIS B N 1
ATOM 8602 C CA . HIS B 1 439 ? 0.358 -27.234 -21.562 1 94.44 439 HIS B CA 1
ATOM 8603 C C . HIS B 1 439 ? -0.352 -27.875 -22.75 1 94.44 439 HIS B C 1
ATOM 8605 O O . HIS B 1 439 ? -0.982 -27.188 -23.547 1 94.44 439 HIS B O 1
ATOM 8611 N N . ARG B 1 440 ? -0.244 -29.125 -22.859 1 94 440 ARG B N 1
ATOM 8612 C CA . ARG B 1 440 ? -0.82 -29.828 -24 1 94 440 ARG B CA 1
ATOM 8613 C C . ARG B 1 440 ? -2.324 -30.016 -23.828 1 94 440 ARG B C 1
ATOM 8615 O O . ARG B 1 440 ? -3.1 -29.734 -24.734 1 94 440 ARG B O 1
ATOM 8622 N N . ARG B 1 441 ? -2.688 -30.391 -22.688 1 94.44 441 ARG B N 1
ATOM 8623 C CA . ARG B 1 441 ? -4.098 -30.656 -22.422 1 94.44 441 ARG B CA 1
ATOM 8624 C C . ARG B 1 441 ? -4.824 -29.391 -21.984 1 94.44 441 ARG B C 1
ATOM 8626 O O . ARG B 1 441 ? -6.059 -29.359 -21.953 1 94.44 441 ARG B O 1
ATOM 8633 N N . ALA B 1 442 ? 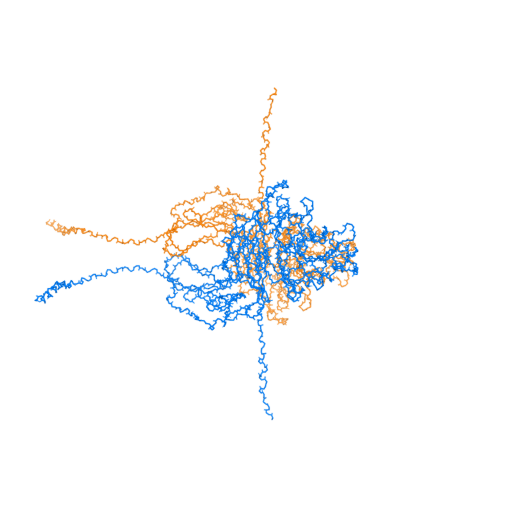-4.133 -28.344 -21.719 1 95.94 442 ALA B N 1
ATOM 8634 C CA . ALA B 1 442 ? -4.676 -27.078 -21.234 1 95.94 442 ALA B CA 1
ATOM 8635 C C . ALA B 1 442 ? -5.508 -27.281 -19.969 1 95.94 442 ALA B C 1
ATOM 8637 O O . ALA B 1 442 ? -6.668 -26.875 -19.906 1 95.94 442 ALA B O 1
ATOM 8638 N N . LYS B 1 443 ? -4.902 -27.938 -19.016 1 97.5 443 LYS B N 1
ATOM 8639 C CA . LYS B 1 443 ? -5.527 -28.203 -17.719 1 97.5 443 LYS B CA 1
ATOM 8640 C C . LYS B 1 443 ? -4.672 -27.688 -16.578 1 97.5 443 LYS B C 1
ATOM 8642 O O . LYS B 1 443 ? -3.441 -27.656 -16.672 1 97.5 443 LYS B O 1
ATOM 8647 N N . LEU B 1 444 ? -5.32 -27.25 -15.57 1 97.88 444 LEU B N 1
ATOM 8648 C CA . LEU B 1 444 ? -4.68 -26.828 -14.328 1 97.88 444 LEU B CA 1
ATOM 8649 C C . LEU B 1 444 ? -4.996 -27.797 -13.195 1 97.88 444 LEU B C 1
ATOM 8651 O O . LEU B 1 444 ? -6.145 -28.219 -13.039 1 97.88 444 LEU B O 1
ATOM 8655 N N . TYR B 1 445 ? -4.035 -28.25 -12.469 1 98.12 445 TYR B N 1
ATOM 8656 C CA . TYR B 1 445 ? -4.223 -29.125 -11.305 1 98.12 445 TYR B CA 1
ATOM 8657 C C . TYR B 1 445 ? -3.881 -28.391 -10.016 1 98.12 445 TYR B C 1
ATOM 8659 O O . TYR B 1 445 ? -2.785 -27.828 -9.883 1 98.12 445 TYR B O 1
ATOM 8667 N N . VAL B 1 446 ? -4.805 -28.359 -9.094 1 98.12 446 VAL B N 1
ATOM 8668 C CA . VAL B 1 446 ? -4.582 -27.688 -7.828 1 98.12 446 VAL B CA 1
ATOM 8669 C C . VAL B 1 446 ? -5.004 -28.578 -6.672 1 98.12 446 VAL B C 1
ATOM 8671 O O . VAL B 1 446 ? -5.883 -29.438 -6.828 1 98.12 446 VAL B O 1
ATOM 8674 N N . SER B 1 447 ? -4.371 -28.359 -5.52 1 97.81 447 SER B N 1
ATOM 8675 C CA . SER B 1 447 ? -4.699 -29.156 -4.348 1 97.81 447 SER B CA 1
ATOM 8676 C C . SER B 1 447 ? -4.973 -28.281 -3.131 1 97.81 447 SER B C 1
ATOM 8678 O O . SER B 1 447 ? -4.301 -27.266 -2.926 1 97.81 447 SER B O 1
ATOM 8680 N N . SER B 1 448 ? -5.984 -28.641 -2.404 1 97.81 448 SER B N 1
ATOM 8681 C CA . SER B 1 448 ? -6.227 -28.156 -1.047 1 97.81 448 SER B CA 1
ATOM 8682 C C . SER B 1 448 ? -5.816 -29.203 -0.012 1 97.81 448 SER B C 1
ATOM 8684 O O . SER B 1 448 ? -5.324 -30.281 -0.366 1 97.81 448 SER B O 1
ATOM 8686 N N . PRO B 1 449 ? -5.953 -28.938 1.244 1 97.25 449 PRO B N 1
ATOM 8687 C CA . PRO B 1 449 ? -5.641 -29.953 2.252 1 97.25 449 PRO B CA 1
ATOM 8688 C C . PRO B 1 449 ? -6.57 -31.172 2.176 1 97.25 449 PRO B C 1
ATOM 8690 O O . PRO B 1 449 ? -6.227 -32.25 2.67 1 97.25 449 PRO B O 1
ATOM 8693 N N . THR B 1 450 ? -7.711 -31.031 1.463 1 97.62 450 THR B N 1
ATOM 8694 C CA . THR B 1 450 ? -8.68 -32.125 1.556 1 97.62 450 THR B CA 1
ATOM 8695 C C . THR B 1 450 ? -9.031 -32.656 0.169 1 97.62 450 THR B C 1
ATOM 8697 O O . THR B 1 450 ? -9.703 -33.656 0.043 1 97.62 450 THR B O 1
ATOM 8700 N N . GLU B 1 451 ? -8.617 -32 -0.849 1 97.88 451 GLU B N 1
ATOM 8701 C CA . GLU B 1 451 ? -9 -32.469 -2.174 1 97.88 451 GLU B CA 1
ATOM 8702 C C . GLU B 1 451 ? -8.016 -32 -3.238 1 97.88 451 GLU B C 1
ATOM 8704 O O . GLU B 1 451 ? -7.223 -31.094 -2.996 1 97.88 451 GLU B O 1
ATOM 8709 N N . VAL B 1 452 ? -8.016 -32.656 -4.379 1 98.06 452 VAL B N 1
ATOM 8710 C CA . VAL B 1 452 ? -7.273 -32.312 -5.582 1 98.06 452 VAL B CA 1
ATOM 8711 C C . VAL B 1 452 ? -8.25 -32.062 -6.734 1 98.06 452 VAL B C 1
ATOM 8713 O O . VAL B 1 452 ? -9.172 -32.844 -6.949 1 98.06 452 VAL B O 1
ATOM 8716 N N . VAL B 1 453 ? -8.047 -30.906 -7.43 1 98.25 453 VAL B N 1
ATOM 8717 C CA . VAL B 1 453 ? -9.016 -30.516 -8.445 1 98.25 453 VAL B CA 1
ATOM 8718 C C . VAL B 1 453 ? -8.297 -30.266 -9.773 1 98.25 453 VAL B C 1
ATOM 8720 O O . VAL B 1 453 ? -7.211 -29.688 -9.797 1 98.25 453 VAL B O 1
ATOM 8723 N N . GLN B 1 454 ? -8.797 -30.828 -10.82 1 98.12 454 GLN B N 1
ATOM 8724 C CA . GLN B 1 454 ? -8.391 -30.484 -12.18 1 98.12 454 GLN B CA 1
ATOM 8725 C C . GLN B 1 454 ? -9.32 -29.422 -12.781 1 98.12 454 GLN B C 1
ATOM 8727 O O . GLN B 1 454 ? -10.539 -29.609 -12.805 1 98.12 454 GLN B O 1
ATOM 8732 N N . LEU B 1 455 ? -8.797 -28.359 -13.219 1 98 455 LEU B N 1
ATOM 8733 C CA . LEU B 1 455 ? -9.562 -27.266 -13.805 1 98 455 LEU B CA 1
ATOM 8734 C C . LEU B 1 455 ? -9.266 -27.125 -15.297 1 98 455 LEU B C 1
ATOM 8736 O O . LEU B 1 455 ? -8.102 -26.984 -15.688 1 98 455 LEU B O 1
ATOM 8740 N N . PRO B 1 456 ? -10.297 -27.188 -16.109 1 97.19 456 PRO B N 1
ATOM 8741 C CA . PRO B 1 456 ? -10.047 -26.844 -17.516 1 97.19 456 PRO B CA 1
ATOM 8742 C C . PRO B 1 456 ? -9.742 -25.375 -17.734 1 97.19 456 PRO B C 1
ATOM 8744 O O . PRO B 1 456 ? -10.336 -24.516 -17.062 1 97.19 456 PRO B O 1
ATOM 8747 N N . MET B 1 457 ? -8.875 -25.031 -18.609 1 97.62 457 MET B N 1
ATOM 8748 C CA . MET B 1 457 ? -8.516 -23.641 -18.859 1 97.62 457 MET B CA 1
ATOM 8749 C C . MET B 1 457 ? -9.578 -22.953 -19.703 1 97.62 457 MET B C 1
ATOM 8751 O O . MET B 1 457 ? -9.664 -21.719 -19.734 1 97.62 457 MET B O 1
ATOM 8755 N N . ASP B 1 458 ? -10.359 -23.688 -20.453 1 96.31 458 ASP B N 1
ATOM 8756 C CA . ASP B 1 458 ? -11.43 -23.156 -21.297 1 96.31 458 ASP B CA 1
ATOM 8757 C C . ASP B 1 458 ? -12.781 -23.266 -20.594 1 96.31 458 ASP B C 1
ATOM 8759 O O . ASP B 1 458 ? -13.703 -23.906 -21.094 1 96.31 458 ASP B O 1
ATOM 8763 N N . MET B 1 459 ? -12.992 -22.594 -19.531 1 96.31 459 MET B N 1
ATOM 8764 C CA . MET B 1 459 ? -14.273 -22.547 -18.812 1 96.31 459 MET B CA 1
ATOM 8765 C C . MET B 1 459 ? -15.234 -21.562 -19.5 1 96.31 459 MET B C 1
ATOM 8767 O O . MET B 1 459 ? -15.727 -20.641 -18.859 1 96.31 459 MET B O 1
ATOM 8771 N N . CYS B 1 460 ? -15.633 -21.859 -20.688 1 96.62 460 CYS B N 1
ATOM 8772 C CA . CYS B 1 460 ? -16.359 -20.906 -21.531 1 96.62 460 CYS B CA 1
ATOM 8773 C C . CYS B 1 460 ? -17.812 -20.766 -21.078 1 96.62 460 CYS B C 1
ATOM 8775 O O . CYS B 1 460 ? -18.469 -19.766 -21.391 1 96.62 460 CYS B O 1
ATOM 8777 N N . GLU B 1 461 ? -18.297 -21.734 -20.328 1 94.94 461 GLU B N 1
ATOM 8778 C CA . GLU B 1 461 ? -19.688 -21.703 -19.844 1 94.94 461 GLU B CA 1
ATOM 8779 C C . GLU B 1 461 ? -19.922 -20.516 -18.922 1 94.94 461 GLU B C 1
ATOM 8781 O O . GLU B 1 461 ? -21.062 -20.094 -18.719 1 94.94 461 GLU B O 1
ATOM 8786 N N . VAL B 1 462 ? -18.906 -20 -18.375 1 94.94 462 VAL B N 1
ATOM 8787 C CA . VAL B 1 462 ? -19.016 -18.891 -17.438 1 94.94 462 VAL B CA 1
ATOM 8788 C C . VAL B 1 462 ? -19.5 -17.641 -18.188 1 94.94 462 VAL B C 1
ATOM 8790 O O . VAL B 1 462 ? -20.125 -16.766 -17.594 1 94.94 462 VAL B O 1
ATOM 8793 N N . TYR B 1 463 ? -19.312 -17.609 -19.5 1 93.75 463 TYR B N 1
ATOM 8794 C CA . TYR B 1 463 ? -19.641 -16.453 -20.312 1 93.75 463 TYR B CA 1
ATOM 8795 C C . TYR B 1 463 ? -20.922 -16.703 -21.109 1 93.75 463 TYR B C 1
ATOM 8797 O O . TYR B 1 463 ? -21.188 -16 -22.094 1 93.75 463 TYR B O 1
ATOM 8805 N N . ASN B 1 464 ? -21.703 -17.625 -20.922 1 84.88 464 ASN B N 1
ATOM 8806 C CA . ASN B 1 464 ? -22.703 -18.141 -21.844 1 84.88 464 ASN B CA 1
ATOM 8807 C C . ASN B 1 464 ? -23.984 -17.281 -21.812 1 84.88 464 ASN B C 1
ATOM 8809 O O . ASN B 1 464 ? -24.984 -17.641 -22.438 1 84.88 464 ASN B O 1
ATOM 8813 N N . ARG B 1 465 ? -24.016 -16.203 -21.344 1 82.69 465 ARG B N 1
ATOM 8814 C CA . ARG B 1 465 ? -25.25 -15.43 -21.234 1 82.69 465 ARG B CA 1
ATOM 8815 C C . ARG B 1 465 ? -25.594 -14.758 -22.562 1 82.69 465 ARG B C 1
ATOM 8817 O O . ARG B 1 465 ? -26.766 -14.688 -22.938 1 82.69 465 ARG B O 1
ATOM 8824 N N . SER B 1 466 ? -24.656 -14.258 -23.281 1 87.56 466 SER B N 1
ATOM 8825 C CA . SER B 1 466 ? -24.859 -13.562 -24.547 1 87.56 466 SER B CA 1
ATOM 8826 C C . SER B 1 466 ? -23.578 -13.508 -25.359 1 87.56 466 SER B C 1
ATOM 8828 O O . SER B 1 466 ? -22.5 -13.781 -24.844 1 87.56 466 SER B O 1
ATOM 8830 N N . CYS B 1 467 ? -23.781 -13.266 -26.625 1 90.81 467 CYS B N 1
ATOM 8831 C CA . CYS B 1 467 ? -22.625 -13.07 -27.5 1 90.81 467 CYS B CA 1
ATOM 8832 C C . CYS B 1 467 ? -21.719 -11.977 -26.953 1 90.81 467 CYS B C 1
ATOM 8834 O O . CYS B 1 467 ? -20.484 -12.133 -26.922 1 90.81 467 CYS B O 1
ATOM 8836 N N . GLU B 1 468 ? -22.328 -10.891 -26.422 1 88.44 468 GLU B N 1
ATOM 8837 C CA . GLU B 1 468 ? -21.562 -9.766 -25.891 1 88.44 468 GLU B CA 1
ATOM 8838 C C . GLU B 1 468 ? -20.75 -10.18 -24.672 1 88.44 468 GLU B C 1
ATOM 8840 O O . GLU B 1 468 ? -19.578 -9.805 -24.547 1 88.44 468 GLU B O 1
ATOM 8845 N N . SER B 1 469 ? -21.375 -10.945 -23.828 1 89.56 469 SER B N 1
ATOM 8846 C CA . SER B 1 469 ? -20.688 -11.406 -22.625 1 89.56 469 SER B CA 1
ATOM 8847 C C . SER B 1 469 ? -19.484 -12.266 -22.984 1 89.56 469 SER B C 1
ATOM 8849 O O . SER B 1 469 ? -18.438 -12.164 -22.344 1 89.56 469 SER B O 1
ATOM 8851 N N . CYS B 1 470 ? -19.656 -13.062 -24.016 1 92.94 470 CYS B N 1
ATOM 8852 C CA . CYS B 1 470 ? -18.594 -13.961 -24.453 1 92.94 470 CYS B CA 1
ATOM 8853 C C . CYS B 1 470 ? -17.453 -13.188 -25.094 1 92.94 470 CYS B C 1
ATOM 8855 O O . CYS B 1 470 ? -16.281 -13.383 -24.734 1 92.94 470 CYS B O 1
ATOM 8857 N N . VAL B 1 471 ? -17.797 -12.305 -25.938 1 91.12 471 VAL B N 1
ATOM 8858 C CA . VAL B 1 471 ? -16.797 -11.547 -26.672 1 91.12 471 VAL B CA 1
ATOM 8859 C C . VAL B 1 471 ? -16.094 -10.57 -25.734 1 91.12 471 VAL B C 1
ATOM 8861 O O . VAL B 1 471 ? -14.891 -10.344 -25.859 1 91.12 471 VAL B O 1
ATOM 8864 N N . MET B 1 472 ? -16.75 -10.016 -24.781 1 90.31 472 MET B N 1
ATOM 8865 C CA . MET B 1 472 ? -16.172 -9.047 -23.844 1 90.31 472 MET B CA 1
ATOM 8866 C C . MET B 1 472 ? -15.266 -9.742 -22.828 1 90.31 472 MET B C 1
ATOM 8868 O O . MET B 1 472 ? -14.469 -9.086 -22.156 1 90.31 472 MET B O 1
ATOM 8872 N N . ALA B 1 473 ? -15.422 -11 -22.75 1 92.25 473 ALA B N 1
ATOM 8873 C CA . ALA B 1 473 ? -14.594 -11.742 -21.797 1 92.25 473 ALA B CA 1
ATOM 8874 C C . ALA B 1 473 ? -13.117 -11.672 -22.188 1 92.25 473 ALA B C 1
ATOM 8876 O O . ALA B 1 473 ? -12.234 -11.766 -21.328 1 92.25 473 ALA B O 1
ATOM 8877 N N . LYS B 1 474 ? -12.898 -11.594 -23.547 1 93.5 474 LYS B N 1
ATOM 8878 C CA . LYS B 1 474 ? -11.547 -11.516 -24.094 1 93.5 474 LYS B CA 1
ATOM 8879 C C . LYS B 1 474 ? -10.719 -12.734 -23.703 1 93.5 474 LYS B C 1
ATOM 8881 O O . LYS B 1 474 ? -9.523 -12.617 -23.438 1 93.5 474 LYS B O 1
ATOM 8886 N N . ASP B 1 475 ? -11.328 -13.828 -23.484 1 96.25 475 ASP B N 1
ATOM 8887 C CA . ASP B 1 475 ? -10.672 -15.094 -23.188 1 96.25 475 ASP B CA 1
ATOM 8888 C C . ASP B 1 475 ? -10.164 -15.766 -24.469 1 96.25 475 ASP B C 1
ATOM 8890 O O . ASP B 1 475 ? -10.953 -16.141 -25.328 1 96.25 475 ASP B O 1
ATOM 8894 N N . PRO B 1 476 ? -8.922 -15.961 -24.562 1 96.88 476 PRO B N 1
ATOM 8895 C CA . PRO B 1 476 ? -8.383 -16.531 -25.797 1 96.88 476 PRO B CA 1
ATOM 8896 C C . PRO B 1 476 ? -8.805 -17.984 -26.016 1 96.88 476 PRO B C 1
ATOM 8898 O O . PRO B 1 476 ? -8.641 -18.531 -27.109 1 96.88 476 PRO B O 1
ATOM 8901 N N . TYR B 1 477 ? -9.344 -18.656 -25.031 1 97.06 477 TYR B N 1
ATOM 8902 C CA . TYR B 1 477 ? -9.75 -20.062 -25.125 1 97.06 477 TYR B CA 1
ATOM 8903 C C . TYR B 1 477 ? -11.188 -20.172 -25.641 1 97.06 477 TYR B C 1
ATOM 8905 O O . TYR B 1 477 ? -11.656 -21.266 -25.938 1 97.06 477 TYR B O 1
ATOM 8913 N N . CYS B 1 478 ? -11.875 -19.016 -25.703 1 96.44 478 CYS B N 1
ATOM 8914 C CA . CYS B 1 478 ? -13.32 -19.094 -25.891 1 96.44 478 CYS B CA 1
ATOM 8915 C C . CYS B 1 478 ? -13.758 -18.203 -27.047 1 96.44 478 CYS B C 1
ATOM 8917 O O . CYS B 1 478 ? -13.102 -17.219 -27.359 1 96.44 478 CYS B O 1
ATOM 8919 N N . GLY B 1 479 ? -14.844 -18.594 -27.641 1 94.81 479 GLY B N 1
ATOM 8920 C CA . GLY B 1 479 ? -15.531 -17.859 -28.688 1 94.81 479 GLY B CA 1
ATOM 8921 C C . GLY B 1 479 ? -17.016 -18.156 -28.766 1 94.81 479 GLY B C 1
ATOM 8922 O O . GLY B 1 479 ? -17.484 -19.156 -28.203 1 94.81 479 GLY B O 1
ATOM 8923 N N . TRP B 1 480 ? -17.703 -17.25 -29.469 1 93.88 480 TRP B N 1
ATOM 8924 C CA . TRP B 1 480 ? -19.141 -17.406 -29.609 1 93.88 480 TRP B CA 1
ATOM 8925 C C . TRP B 1 480 ? -19.5 -18.141 -30.891 1 93.88 480 TRP B C 1
ATOM 8927 O O . TRP B 1 480 ? -19.109 -17.719 -31.984 1 93.88 480 TRP B O 1
ATOM 8937 N N . ALA B 1 481 ? -20.125 -19.234 -30.703 1 93.06 481 ALA B N 1
ATOM 8938 C CA . ALA B 1 481 ? -20.562 -20.047 -31.844 1 93.06 481 ALA B CA 1
ATOM 8939 C C . ALA B 1 481 ? -21.844 -20.797 -31.531 1 93.06 481 ALA B C 1
ATOM 8941 O O . ALA B 1 481 ? -22.016 -21.328 -30.422 1 93.06 481 ALA B O 1
ATOM 8942 N N . ASP B 1 482 ? -22.766 -20.812 -32.5 1 90.44 482 ASP B N 1
ATOM 8943 C CA . ASP B 1 482 ? -24.016 -21.547 -32.406 1 90.44 482 ASP B CA 1
ATOM 8944 C C . ASP B 1 482 ? -24.812 -21.125 -31.172 1 90.44 482 ASP B C 1
ATOM 8946 O O . ASP B 1 482 ? -25.328 -21.984 -30.438 1 90.44 482 ASP B O 1
ATOM 8950 N N . GLY B 1 483 ? -24.688 -19.938 -30.844 1 89.38 483 GLY B N 1
ATOM 8951 C CA . GLY B 1 483 ? -25.516 -19.375 -29.797 1 89.38 483 GLY B CA 1
ATOM 8952 C C . GLY B 1 483 ? -24.953 -19.609 -28.406 1 89.38 483 GLY B C 1
ATOM 8953 O O . GLY B 1 483 ? -25.641 -19.391 -27.406 1 89.38 483 GLY B O 1
ATOM 8954 N N . LYS B 1 484 ? -23.766 -20.078 -28.328 1 93.69 484 LYS B N 1
ATOM 8955 C CA . LYS B 1 484 ? -23.125 -20.359 -27.047 1 93.69 484 LYS B CA 1
ATOM 8956 C C . LYS B 1 484 ? -21.656 -19.938 -27.062 1 93.69 484 LYS B C 1
ATOM 8958 O O . LYS B 1 484 ? -21.078 -19.703 -28.141 1 93.69 484 LYS B O 1
ATOM 8963 N N . CYS B 1 485 ? -21.219 -19.75 -25.922 1 95.31 485 CYS B N 1
ATOM 8964 C CA . CYS B 1 485 ? -19.781 -19.531 -25.797 1 95.31 485 CYS B CA 1
ATOM 8965 C C . CYS B 1 485 ? -19.047 -20.859 -25.641 1 95.31 485 CYS B C 1
ATOM 8967 O O . CYS B 1 485 ? -19.266 -21.594 -24.672 1 95.31 485 CYS B O 1
ATOM 8969 N N . VAL B 1 486 ? -18.234 -21.188 -26.578 1 95.31 486 VAL B N 1
ATOM 8970 C CA . VAL B 1 486 ? -17.641 -22.516 -26.594 1 95.31 486 VAL B CA 1
ATOM 8971 C C . VAL B 1 486 ? -16.125 -22.422 -26.75 1 95.31 486 VAL B C 1
ATOM 8973 O O . VAL B 1 486 ? -15.609 -21.344 -27.062 1 95.31 486 VAL B O 1
ATOM 8976 N N . SER B 1 487 ? -15.469 -23.516 -26.469 1 95.44 487 SER B N 1
ATOM 8977 C CA . SER B 1 487 ? -14.008 -23.594 -26.578 1 95.44 487 SER B CA 1
ATOM 8978 C C . SER B 1 487 ? -13.555 -23.453 -28.031 1 95.44 487 SER B C 1
ATOM 8980 O O . SER B 1 487 ? -14.266 -23.859 -28.953 1 95.44 487 SER B O 1
ATOM 8982 N N . ILE B 1 488 ? -12.445 -22.922 -28.25 1 94.69 488 ILE B N 1
ATOM 8983 C CA . ILE B 1 488 ? -11.914 -22.719 -29.594 1 94.69 488 ILE B CA 1
ATOM 8984 C C . ILE B 1 488 ? -11.531 -24.062 -30.203 1 94.69 488 ILE B C 1
ATOM 8986 O O . ILE B 1 488 ? -11.289 -24.156 -31.406 1 94.69 488 ILE B O 1
ATOM 8990 N N . ASN B 1 489 ? -11.359 -25.078 -29.422 1 90.62 489 ASN B N 1
ATOM 8991 C CA . ASN B 1 489 ? -10.969 -26.391 -29.906 1 90.62 489 ASN B CA 1
ATOM 8992 C C . ASN B 1 489 ? -12.094 -27.062 -30.672 1 90.62 489 ASN B C 1
ATOM 8994 O O . ASN B 1 489 ? -11.906 -28.141 -31.25 1 90.62 489 ASN B O 1
ATOM 8998 N N . THR B 1 490 ? -13.141 -26.344 -30.781 1 88.19 490 THR B N 1
ATOM 8999 C CA . THR B 1 490 ? -14.227 -26.859 -31.594 1 88.19 490 THR B CA 1
ATOM 9000 C C . THR B 1 490 ? -14.031 -26.5 -33.062 1 88.19 490 THR B C 1
ATOM 9002 O O . THR B 1 490 ? -13.305 -25.547 -33.375 1 88.19 490 THR B O 1
ATOM 9005 N N . ASN B 1 491 ? -14.586 -27.266 -33.969 1 85.56 491 ASN B N 1
ATOM 9006 C CA . ASN B 1 491 ? -14.445 -27.016 -35.375 1 85.56 491 ASN B CA 1
ATOM 9007 C C . ASN B 1 491 ? -15.492 -26.031 -35.906 1 85.56 491 ASN B C 1
ATOM 9009 O O . ASN B 1 491 ? -15.75 -25.953 -37.094 1 85.56 491 ASN B O 1
ATOM 9013 N N . LEU B 1 492 ? -15.914 -25.188 -35.094 1 85.94 492 LEU B N 1
ATOM 9014 C CA . LEU B 1 492 ? -16.953 -24.234 -35.469 1 85.94 492 LEU B CA 1
ATOM 9015 C C . LEU B 1 492 ? -16.359 -22.875 -35.812 1 85.94 492 LEU B C 1
ATOM 9017 O O . LEU B 1 492 ? -15.305 -22.516 -35.281 1 85.94 492 LEU B O 1
ATOM 9021 N N . THR B 1 493 ? -17.031 -22.25 -36.781 1 88.81 493 THR B N 1
ATOM 9022 C CA . THR B 1 493 ? -16.719 -20.844 -37 1 88.81 493 THR B CA 1
ATOM 9023 C C . THR B 1 493 ? -17.234 -20.016 -35.812 1 88.81 493 THR B C 1
ATOM 9025 O O . THR B 1 493 ? -18.375 -20.188 -35.375 1 88.81 493 THR B O 1
ATOM 9028 N N . MET B 1 494 ? -16.312 -19.188 -35.281 1 92 494 MET B N 1
ATOM 9029 C CA . MET B 1 494 ? -16.719 -18.516 -34.062 1 92 494 MET B CA 1
ATOM 9030 C C . MET B 1 494 ? -16.281 -17.047 -34.062 1 92 494 MET B C 1
ATOM 9032 O O . MET B 1 494 ? -15.398 -16.672 -34.844 1 92 494 MET B O 1
ATOM 9036 N N . LEU B 1 495 ? -16.969 -16.312 -33.312 1 90.5 495 LEU B N 1
ATOM 9037 C CA . LEU B 1 495 ? -16.609 -14.914 -33.062 1 90.5 495 LEU B CA 1
ATOM 9038 C C . LEU B 1 495 ? -15.75 -14.789 -31.781 1 90.5 495 LEU B C 1
ATOM 9040 O O . LEU B 1 495 ? -16.109 -15.312 -30.734 1 90.5 495 LEU B O 1
ATOM 9044 N N . GLN B 1 496 ? -14.609 -14.188 -31.891 1 90.94 496 GLN B N 1
ATOM 9045 C CA . GLN B 1 496 ? -13.703 -13.977 -30.766 1 90.94 496 GLN B CA 1
ATOM 9046 C C . GLN B 1 496 ? -12.984 -12.641 -30.875 1 90.94 496 GLN B C 1
ATOM 9048 O O . GLN B 1 496 ? -12.664 -12.195 -31.984 1 90.94 496 GLN B O 1
ATOM 9053 N N . ASN B 1 497 ? -12.906 -12 -29.828 1 87.44 497 ASN B N 1
ATOM 9054 C CA . ASN B 1 497 ? -12.133 -10.766 -29.734 1 87.44 497 ASN B CA 1
ATOM 9055 C C . ASN B 1 497 ? -11.258 -10.734 -28.484 1 87.44 497 ASN B C 1
ATOM 9057 O O . ASN B 1 497 ? -11.773 -10.609 -27.375 1 87.44 497 ASN B O 1
ATOM 9061 N N . VAL B 1 498 ? -9.984 -10.773 -28.688 1 88.62 498 VAL B N 1
ATOM 9062 C CA . VAL B 1 498 ? -9.07 -10.773 -27.547 1 88.62 498 VAL B CA 1
ATOM 9063 C C . VAL B 1 498 ? -8.344 -9.438 -27.469 1 88.62 498 VAL B C 1
ATOM 9065 O O . VAL B 1 498 ? -7.461 -9.25 -26.625 1 88.62 498 VAL B O 1
ATOM 9068 N N . THR B 1 499 ? -8.711 -8.492 -28.266 1 81.5 499 THR B N 1
ATOM 9069 C CA . THR B 1 499 ? -8.07 -7.188 -28.234 1 81.5 499 THR B CA 1
ATOM 9070 C C . THR B 1 499 ? -8.859 -6.215 -27.375 1 81.5 499 THR B C 1
ATOM 9072 O O . THR B 1 499 ? -10.031 -6.445 -27.078 1 81.5 499 THR B O 1
ATOM 9075 N N . LEU B 1 500 ? -8.234 -5.152 -26.828 1 70.25 500 LEU B N 1
ATOM 9076 C CA . LEU B 1 500 ? -8.867 -4.203 -25.922 1 70.25 500 LEU B CA 1
ATOM 9077 C C . LEU B 1 500 ? -9.828 -3.287 -26.688 1 70.25 500 LEU B C 1
ATOM 9079 O O . LEU B 1 500 ? -10.664 -2.623 -26.062 1 70.25 500 LEU B O 1
ATOM 9083 N N . GLU B 1 501 ? -9.719 -3.311 -27.906 1 65.94 501 GLU B N 1
ATOM 9084 C CA . GLU B 1 501 ? -10.586 -2.428 -28.688 1 65.94 501 GLU B CA 1
ATOM 9085 C C . GLU B 1 501 ? -12.031 -2.924 -28.672 1 65.94 501 GLU B C 1
ATOM 9087 O O . GLU B 1 501 ? -12.281 -4.129 -28.766 1 65.94 501 GLU B O 1
ATOM 9092 N N . SER B 1 502 ? -12.93 -2.041 -28.047 1 62.03 502 SER B N 1
ATOM 9093 C CA . SER B 1 502 ? -14.344 -2.371 -28.016 1 62.03 502 SER B CA 1
ATOM 9094 C C . SER B 1 502 ? -14.938 -2.424 -29.422 1 62.03 502 SER B C 1
ATOM 9096 O O . SER B 1 502 ? -14.68 -1.546 -30.25 1 62.03 502 SER B O 1
ATOM 9098 N N . THR B 1 503 ? -15.328 -3.619 -29.953 1 61.19 503 THR B N 1
ATOM 9099 C CA . THR B 1 503 ? -16.016 -3.623 -31.25 1 61.19 503 THR B CA 1
ATOM 9100 C C . THR B 1 503 ? -17.5 -3.975 -31.062 1 61.19 503 THR B C 1
ATOM 9102 O O . THR B 1 503 ? -17.875 -5.137 -31.203 1 61.19 503 THR B O 1
ATOM 9105 N N . PRO B 1 504 ? -18.312 -3.076 -30.516 1 58.97 504 PRO B N 1
ATOM 9106 C CA . PRO B 1 504 ? -19.734 -3.393 -30.344 1 58.97 504 PRO B CA 1
ATOM 9107 C C . PRO B 1 504 ? -20.344 -4.09 -31.547 1 58.97 504 PRO B C 1
ATOM 9109 O O . PRO B 1 504 ? -21.312 -4.832 -31.422 1 58.97 504 PRO B O 1
ATOM 9112 N N . GLU B 1 505 ? -19.641 -3.951 -32.688 1 67.56 505 GLU B N 1
ATOM 9113 C CA . GLU B 1 505 ? -20.281 -4.398 -33.906 1 67.56 505 GLU B CA 1
ATOM 9114 C C . GLU B 1 505 ? -20.047 -5.883 -34.156 1 67.56 505 GLU B C 1
ATOM 9116 O O . GLU B 1 505 ? -20.641 -6.477 -35.062 1 67.56 505 GLU B O 1
ATOM 9121 N N . ILE B 1 506 ? -19.297 -6.461 -33.156 1 76.94 506 ILE B N 1
ATOM 9122 C CA . ILE B 1 506 ? -18.938 -7.852 -33.438 1 76.94 506 ILE B CA 1
ATOM 9123 C C . ILE B 1 506 ? -20.172 -8.734 -33.281 1 76.94 506 ILE B C 1
ATOM 9125 O O . ILE B 1 506 ? -20.406 -9.648 -34.062 1 76.94 506 ILE B O 1
ATOM 9129 N N . CYS B 1 507 ? -21 -8.398 -32.188 1 82.25 507 CYS B N 1
ATOM 9130 C CA . CYS B 1 507 ? -22.172 -9.227 -31.922 1 82.25 507 CYS B CA 1
ATOM 9131 C C . CYS B 1 507 ? -23.375 -8.711 -32.688 1 82.25 507 CYS B C 1
ATOM 9133 O O . CYS B 1 507 ? -24.422 -9.375 -32.719 1 82.25 507 CYS B O 1
ATOM 9135 N N . THR B 1 508 ? -23.453 -7.422 -33.219 1 65.5 508 THR B N 1
ATOM 9136 C CA . THR B 1 508 ? -24.625 -6.82 -33.844 1 65.5 508 THR B CA 1
ATOM 9137 C C . THR B 1 508 ? -25.266 -7.789 -34.844 1 65.5 508 THR B C 1
ATOM 9139 O O . THR B 1 508 ? -26.484 -7.789 -35 1 65.5 508 THR B O 1
ATOM 9142 N N . HIS B 1 509 ? -24.391 -8.258 -35.812 1 51 509 HIS B N 1
ATOM 9143 C CA . HIS B 1 509 ? -25.219 -8.945 -36.812 1 51 509 HIS B CA 1
ATOM 9144 C C . HIS B 1 509 ? -25.875 -10.18 -36.219 1 51 509 HIS B C 1
ATOM 9146 O O . HIS B 1 509 ? -26.562 -10.922 -36.906 1 51 509 HIS B O 1
ATOM 9152 N N . SER B 1 510 ? -25.375 -10.578 -35.312 1 45 510 SER B N 1
ATOM 9153 C CA . SER B 1 510 ? -26.047 -11.758 -34.781 1 45 510 SER B CA 1
ATOM 9154 C C . SER B 1 510 ? -27.469 -11.43 -34.312 1 45 510 SER B C 1
ATOM 9156 O O . SER B 1 510 ? -27.781 -10.273 -34.031 1 45 510 SER B O 1
ATOM 9158 N N . ALA B 1 511 ? -28.453 -12.469 -34.156 1 39.84 511 ALA B N 1
ATOM 9159 C CA . ALA B 1 511 ? -29.906 -12.453 -34.125 1 39.84 511 ALA B CA 1
ATOM 9160 C C . ALA B 1 511 ? -30.422 -11.406 -33.125 1 39.84 511 ALA B C 1
ATOM 9162 O O . ALA B 1 511 ? -31.25 -10.57 -33.5 1 39.84 511 ALA B O 1
ATOM 9163 N N . PHE B 1 512 ? -30.766 -11.773 -31.859 1 39.22 512 PHE B N 1
ATOM 9164 C CA . PHE B 1 512 ? -31.844 -11.453 -30.938 1 39.22 512 PHE B CA 1
ATOM 9165 C C . PHE B 1 512 ? -31.484 -10.258 -30.062 1 39.22 512 PHE B C 1
ATOM 9167 O O . PHE B 1 512 ? -30.812 -10.406 -29.047 1 39.22 512 PHE B O 1
ATOM 9174 N N . ARG B 1 513 ? -30.891 -9.273 -30.516 1 42.94 513 ARG B N 1
ATOM 9175 C CA . ARG B 1 513 ? -31 -8.219 -29.516 1 42.94 513 ARG B CA 1
ATOM 9176 C C . ARG B 1 513 ? -32.406 -8.188 -28.906 1 42.94 513 ARG B C 1
ATOM 9178 O O . ARG B 1 513 ? -33.375 -7.883 -29.594 1 42.94 513 ARG B O 1
ATOM 9185 N N . GLN B 1 514 ? -32.719 -8.93 -28.094 1 41 514 GLN B N 1
ATOM 9186 C CA . GLN B 1 514 ? -34 -8.836 -27.391 1 41 514 GLN B CA 1
ATOM 9187 C C . GLN B 1 514 ? -34.281 -7.395 -26.984 1 41 514 GLN B C 1
ATOM 9189 O O . GLN B 1 514 ? -33.688 -6.875 -26.047 1 41 514 GLN B O 1
ATOM 9194 N N . GLN B 1 515 ? -34.188 -6.477 -27.953 1 44.66 515 GLN B N 1
ATOM 9195 C CA . GLN B 1 515 ? -34.875 -5.27 -27.484 1 44.66 515 GLN B CA 1
ATOM 9196 C C . GLN B 1 515 ? -35.938 -5.605 -26.438 1 44.66 515 GLN B C 1
ATOM 9198 O O . GLN B 1 515 ? -36.969 -6.184 -26.75 1 44.66 515 GLN B O 1
ATOM 9203 N N . GLU B 1 516 ? -35.469 -5.91 -25.328 1 52.31 516 GLU B N 1
ATOM 9204 C CA . GLU B 1 516 ? -36.438 -6.172 -24.281 1 52.31 516 GLU B CA 1
ATOM 9205 C C . GLU B 1 516 ? -37.625 -5.219 -24.375 1 52.31 516 GLU B C 1
ATOM 9207 O O . GLU B 1 516 ? -37.469 -3.998 -24.328 1 52.31 516 GLU B O 1
ATOM 9212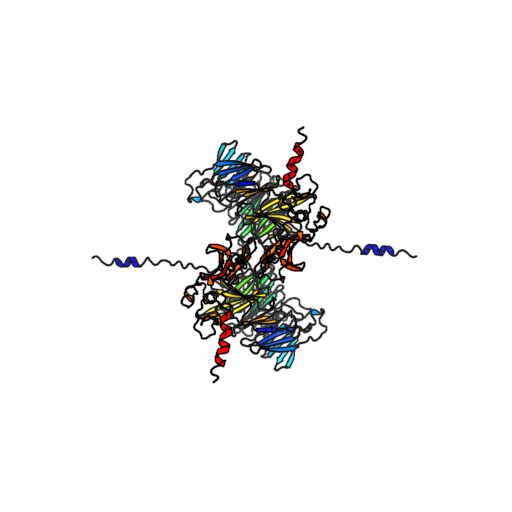 N N . VAL B 1 517 ? -38.625 -5.469 -25.156 1 54.09 517 VAL B N 1
ATOM 9213 C CA . VAL B 1 517 ? -39.875 -4.746 -25.172 1 54.09 517 VAL B CA 1
ATOM 9214 C C . VAL B 1 517 ? -40.25 -4.316 -23.75 1 54.09 517 VAL B C 1
ATOM 9216 O O . VAL B 1 517 ? -40.344 -5.152 -22.844 1 54.09 517 VAL B O 1
ATOM 9219 N N . ASP B 1 518 ? -39.906 -3.09 -23.438 1 67.5 518 ASP B N 1
ATOM 9220 C CA . ASP B 1 518 ? -40.438 -2.521 -22.188 1 67.5 518 ASP B CA 1
ATOM 9221 C C . ASP B 1 518 ? -41.969 -2.639 -22.125 1 67.5 518 ASP B C 1
ATOM 9223 O O . ASP B 1 518 ? -42.688 -1.693 -22.469 1 67.5 518 ASP B O 1
ATOM 9227 N N . SER B 1 519 ? -42.438 -3.852 -22.188 1 77.06 519 SER B N 1
ATOM 9228 C CA . SER B 1 519 ? -43.844 -4.102 -21.969 1 77.06 519 SER B CA 1
ATOM 9229 C C . SER B 1 519 ? -44.156 -4.375 -20.484 1 77.06 519 SER B C 1
ATOM 9231 O O . SER B 1 519 ? -43.281 -4.863 -19.766 1 77.06 519 SER B O 1
ATOM 9233 N N . PRO B 1 520 ? -45.25 -3.898 -20.109 1 79.06 520 PRO B N 1
ATOM 9234 C CA . PRO B 1 520 ? -45.625 -4.141 -18.719 1 79.06 520 PRO B CA 1
ATOM 9235 C C . PRO B 1 520 ? -45.531 -5.617 -18.328 1 79.06 520 PRO B C 1
ATOM 9237 O O . PRO B 1 520 ? -45.281 -5.941 -17.172 1 79.06 520 PRO B O 1
ATOM 9240 N N . GLU B 1 521 ? -45.594 -6.422 -19.375 1 81.94 521 GLU B N 1
ATOM 9241 C CA . GLU B 1 521 ? -45.594 -7.855 -19.094 1 81.94 521 GLU B CA 1
ATOM 9242 C C . GLU B 1 521 ? -44.188 -8.352 -18.781 1 81.94 521 GLU B C 1
ATOM 9244 O O . GLU B 1 521 ? -44 -9.422 -18.203 1 81.94 521 GLU B O 1
ATOM 9249 N N . SER B 1 522 ? -43.344 -7.539 -19.016 1 87.19 522 SER B N 1
ATOM 9250 C CA . SER B 1 522 ? -41.938 -7.957 -18.812 1 87.19 522 SER B CA 1
ATOM 9251 C C . SER B 1 522 ? -41.5 -7.695 -17.391 1 87.19 522 SER B C 1
ATOM 9253 O O . SER B 1 522 ? -40.438 -8.18 -16.969 1 87.19 522 SER B O 1
ATOM 9255 N N . TYR B 1 523 ? -42.344 -7.023 -16.641 1 91.81 523 TYR B N 1
ATOM 9256 C CA . TYR B 1 523 ? -41.969 -6.676 -15.273 1 91.81 523 TYR B CA 1
ATOM 9257 C C . TYR B 1 523 ? -42.5 -7.703 -14.281 1 91.81 523 TYR B C 1
ATOM 9259 O O . TYR B 1 523 ? -43.594 -8.219 -14.461 1 91.81 523 TYR B O 1
ATOM 9267 N N . ARG B 1 524 ? -41.719 -7.973 -13.336 1 91.81 524 ARG B N 1
ATOM 9268 C CA . ARG B 1 524 ? -42.219 -8.75 -12.203 1 91.81 524 ARG B CA 1
ATOM 9269 C C . ARG B 1 524 ? -42.969 -7.863 -11.219 1 91.81 524 ARG B C 1
ATOM 9271 O O . ARG B 1 524 ? -42.406 -6.949 -10.625 1 91.81 524 ARG B O 1
ATOM 9278 N N . ASN B 1 525 ? -44.156 -8.203 -11.047 1 90.88 525 ASN B N 1
ATOM 9279 C CA . ASN B 1 525 ? -44.969 -7.414 -10.125 1 90.88 525 ASN B CA 1
ATOM 9280 C C . ASN B 1 525 ? -44.719 -7.805 -8.672 1 90.88 525 ASN B C 1
ATOM 9282 O O . ASN B 1 525 ? -44.75 -8.984 -8.328 1 90.88 525 ASN B O 1
ATOM 9286 N N . VAL B 1 526 ? -44.438 -6.824 -7.914 1 91.56 526 VAL B N 1
ATOM 9287 C CA . VAL B 1 526 ? -44.188 -7.059 -6.496 1 91.56 526 VAL B CA 1
ATOM 9288 C C . VAL B 1 526 ? -45.062 -6.121 -5.656 1 91.56 526 VAL B C 1
ATOM 9290 O O . VAL B 1 526 ? -45.031 -4.902 -5.852 1 91.56 526 VAL B O 1
ATOM 9293 N N . THR B 1 527 ? -45.75 -6.652 -4.77 1 89.38 527 THR B N 1
ATOM 9294 C CA . THR B 1 527 ? -46.594 -5.84 -3.883 1 89.38 527 THR B CA 1
ATOM 9295 C C . THR B 1 527 ? -45.812 -5.5 -2.6 1 89.38 527 THR B C 1
ATOM 9297 O O . THR B 1 527 ? -45.312 -6.391 -1.927 1 89.38 527 THR B O 1
ATOM 9300 N N . VAL B 1 528 ? -45.812 -4.238 -2.311 1 90.31 528 VAL B N 1
ATOM 9301 C CA . VAL B 1 528 ? -45.125 -3.771 -1.108 1 90.31 528 VAL B CA 1
ATOM 9302 C C . VAL B 1 528 ? -46.062 -2.861 -0.307 1 90.31 528 VAL B C 1
ATOM 9304 O O . VAL B 1 528 ? -46.719 -1.994 -0.872 1 90.31 528 VAL B O 1
ATOM 9307 N N . ALA B 1 529 ? -46.094 -3.053 0.988 1 87.06 529 ALA B N 1
ATOM 9308 C CA . ALA B 1 529 ? -46.969 -2.271 1.85 1 87.06 529 ALA B CA 1
ATOM 9309 C C . ALA B 1 529 ? -46.406 -0.87 2.078 1 87.06 529 ALA B C 1
ATOM 9311 O O . ALA B 1 529 ? -45.188 -0.676 2.105 1 87.06 529 ALA B O 1
ATOM 9312 N N . LEU B 1 530 ? -47.375 0.039 2.32 1 89.06 530 LEU B N 1
ATOM 9313 C CA . LEU B 1 530 ? -47 1.406 2.641 1 89.06 530 LEU B CA 1
ATOM 9314 C C . LEU B 1 530 ? -46.25 1.457 3.967 1 89.06 530 LEU B C 1
ATOM 9316 O O . LEU B 1 530 ? -46.594 0.739 4.91 1 89.06 530 LEU B O 1
ATOM 9320 N N . PHE B 1 531 ? -45.156 2.283 4.062 1 87.75 531 PHE B N 1
ATOM 9321 C CA . PHE B 1 531 ? -44.375 2.596 5.258 1 87.75 531 PHE B CA 1
ATOM 9322 C C . PHE B 1 531 ? -43.5 1.418 5.652 1 87.75 531 PHE B C 1
ATOM 9324 O O . PHE B 1 531 ? -43 1.364 6.777 1 87.75 531 PHE B O 1
ATOM 9331 N N . SER B 1 532 ? -43.438 0.464 4.727 1 87.88 532 SER B N 1
ATOM 9332 C CA . SER B 1 532 ? -42.562 -0.662 4.973 1 87.88 532 SER B CA 1
ATOM 9333 C C . SER B 1 532 ? -41.156 -0.414 4.371 1 87.88 532 SER B C 1
ATOM 9335 O O . SER B 1 532 ? -41 0.528 3.596 1 87.88 532 SER B O 1
ATOM 9337 N N . ARG B 1 533 ? -40.188 -1.262 4.789 1 93.19 533 ARG B N 1
ATOM 9338 C CA . ARG B 1 533 ? -38.875 -1.238 4.191 1 93.19 533 ARG B CA 1
ATOM 9339 C C . ARG B 1 533 ? -38.781 -2.232 3.039 1 93.19 533 ARG B C 1
ATOM 9341 O O . ARG B 1 533 ? -39.469 -3.244 3.02 1 93.19 533 ARG B O 1
ATOM 9348 N N . TYR B 1 534 ? -38.031 -1.89 2.07 1 93 534 TYR B N 1
ATOM 9349 C CA . TYR B 1 534 ? -37.844 -2.76 0.919 1 93 534 TYR B CA 1
ATOM 9350 C C . TYR B 1 534 ? -36.469 -2.504 0.274 1 93 534 TYR B C 1
ATOM 9352 O O . TYR B 1 534 ? -35.844 -1.482 0.54 1 93 534 TYR B O 1
ATOM 9360 N N . PHE B 1 535 ? -35.938 -3.494 -0.399 1 95.25 535 PHE B N 1
ATOM 9361 C CA . PHE B 1 535 ? -34.719 -3.254 -1.124 1 95.25 535 PHE B CA 1
ATOM 9362 C C . PHE B 1 535 ? -34.719 -3.988 -2.459 1 95.25 535 PHE B C 1
ATOM 9364 O O . PHE B 1 535 ? -35.406 -5 -2.617 1 95.25 535 PHE B O 1
ATOM 9371 N N . LEU B 1 536 ? -34.125 -3.406 -3.414 1 94.94 536 LEU B N 1
ATOM 9372 C CA . LEU B 1 536 ? -33.906 -3.984 -4.738 1 94.94 536 LEU B CA 1
ATOM 9373 C C . LEU B 1 536 ? -32.438 -4.324 -4.949 1 94.94 536 LEU B C 1
ATOM 9375 O O . LEU B 1 536 ? -31.562 -3.559 -4.551 1 94.94 536 LEU B O 1
ATOM 9379 N N . GLN B 1 537 ? -32.188 -5.48 -5.438 1 93 537 GLN B N 1
ATOM 9380 C CA . GLN B 1 537 ? -30.828 -5.93 -5.641 1 93 537 GLN B CA 1
ATOM 9381 C C . GLN B 1 537 ? -30.547 -6.184 -7.117 1 93 537 GLN B C 1
ATOM 9383 O O . GLN B 1 537 ? -31.312 -6.887 -7.789 1 93 537 GLN B O 1
ATOM 9388 N N . CYS B 1 538 ? -29.531 -5.551 -7.52 1 93 538 CYS B N 1
ATOM 9389 C CA . CYS B 1 538 ? -29.047 -5.789 -8.875 1 93 538 CYS B CA 1
ATOM 9390 C C . CYS B 1 538 ? -27.984 -6.883 -8.898 1 93 538 CYS B C 1
ATOM 9392 O O . CYS B 1 538 ? -26.969 -6.777 -8.211 1 93 538 CYS B O 1
ATOM 9394 N N . PRO B 1 539 ? -28.219 -7.988 -9.641 1 90.62 539 PRO B N 1
ATOM 9395 C CA . PRO B 1 539 ? -27.188 -9.023 -9.703 1 90.62 539 PRO B CA 1
ATOM 9396 C C . PRO B 1 539 ? -25.891 -8.539 -10.359 1 90.62 539 PRO B C 1
ATOM 9398 O O . PRO B 1 539 ? -25.938 -7.711 -11.273 1 90.62 539 PRO B O 1
ATOM 9401 N N . THR B 1 540 ? -24.766 -9.023 -9.906 1 90.88 540 THR B N 1
ATOM 9402 C CA . THR B 1 540 ? -23.469 -8.648 -10.477 1 90.88 540 THR B CA 1
ATOM 9403 C C . THR B 1 540 ? -23.062 -9.625 -11.578 1 90.88 540 THR B C 1
ATOM 9405 O O . THR B 1 540 ? -22.672 -10.758 -11.297 1 90.88 540 THR B O 1
ATOM 9408 N N . GLU B 1 541 ? -23.156 -9.172 -12.773 1 88.5 541 GLU B N 1
ATOM 9409 C CA . GLU B 1 541 ? -22.75 -9.992 -13.914 1 88.5 541 GLU B CA 1
ATOM 9410 C C . GLU B 1 541 ? -21.266 -9.82 -14.211 1 88.5 541 GLU B C 1
ATOM 9412 O O . GLU B 1 541 ? -20.609 -10.758 -14.664 1 88.5 541 GLU B O 1
ATOM 9417 N N . SER B 1 542 ? -20.812 -8.641 -14.062 1 91.38 542 SER B N 1
ATOM 9418 C CA . SER B 1 542 ? -19.422 -8.273 -14.25 1 91.38 542 SER B CA 1
ATOM 9419 C C . SER B 1 542 ? -18.969 -7.246 -13.219 1 91.38 542 SER B C 1
ATOM 9421 O O . SER B 1 542 ? -19.672 -6.27 -12.953 1 91.38 542 SER B O 1
ATOM 9423 N N . HIS B 1 543 ? -17.891 -7.461 -12.656 1 92.44 543 HIS B N 1
ATOM 9424 C CA . HIS B 1 543 ? -17.359 -6.52 -11.672 1 92.44 543 HIS B CA 1
ATOM 9425 C C . HIS B 1 543 ? -16.703 -5.324 -12.352 1 92.44 543 HIS B C 1
ATOM 9427 O O . HIS B 1 543 ? -16.281 -4.383 -11.68 1 92.44 543 HIS B O 1
ATOM 9433 N N . ALA B 1 544 ? -16.594 -5.352 -13.617 1 90.56 544 ALA B N 1
ATOM 9434 C CA . ALA B 1 544 ? -16.031 -4.23 -14.367 1 90.56 544 ALA B CA 1
ATOM 9435 C C . ALA B 1 544 ? -17.141 -3.299 -14.867 1 90.56 544 ALA B C 1
ATOM 9437 O O . ALA B 1 544 ? -16.859 -2.217 -15.383 1 90.56 544 ALA B O 1
ATOM 9438 N N . ALA B 1 545 ? -18.344 -3.662 -14.656 1 91.62 545 ALA B N 1
ATOM 9439 C CA . ALA B 1 545 ? -19.484 -2.891 -15.164 1 91.62 545 ALA B CA 1
ATOM 9440 C C . ALA B 1 545 ? -19.938 -1.856 -14.141 1 91.62 545 ALA B C 1
ATOM 9442 O O . ALA B 1 545 ? -19.609 -1.959 -12.953 1 91.62 545 ALA B O 1
ATOM 9443 N N . THR B 1 546 ? -20.594 -0.884 -14.664 1 93 546 THR B N 1
ATOM 9444 C CA . THR B 1 546 ? -21.328 0.056 -13.82 1 93 546 THR B CA 1
ATOM 9445 C C . THR B 1 546 ? -22.812 -0.291 -13.797 1 93 546 THR B C 1
ATOM 9447 O O . THR B 1 546 ? -23.375 -0.677 -14.812 1 93 546 THR B O 1
ATOM 9450 N N . TYR B 1 547 ? -23.391 -0.144 -12.703 1 94.38 547 TYR B N 1
ATOM 9451 C CA . TYR B 1 547 ? -24.797 -0.486 -12.539 1 94.38 547 TYR B CA 1
ATOM 9452 C C . TYR B 1 547 ? -25.609 0.742 -12.148 1 94.38 547 TYR B C 1
ATOM 9454 O O . TYR B 1 547 ? -25.141 1.6 -11.406 1 94.38 547 TYR B O 1
ATOM 9462 N N . MET B 1 548 ? -26.828 0.782 -12.727 1 95.5 548 MET B N 1
ATOM 9463 C CA . MET B 1 548 ? -27.703 1.923 -12.469 1 95.5 548 MET B CA 1
ATOM 9464 C C . MET B 1 548 ? -29.141 1.464 -12.203 1 95.5 548 MET B C 1
ATOM 9466 O O . MET B 1 548 ? -29.656 0.591 -12.898 1 95.5 548 MET B O 1
ATOM 9470 N N . TRP B 1 549 ? -29.719 2.01 -11.172 1 96.25 549 TRP B N 1
ATOM 9471 C CA . TRP B 1 549 ? -31.141 1.802 -10.922 1 96.25 549 TRP B CA 1
ATOM 9472 C C . TRP B 1 549 ? -31.969 2.943 -11.508 1 96.25 549 TRP B C 1
ATOM 9474 O O . TRP B 1 549 ? -31.594 4.113 -11.383 1 96.25 549 TRP B O 1
ATOM 9484 N N . HIS B 1 550 ? -33 2.568 -12.148 1 96.56 550 HIS B N 1
ATOM 9485 C CA . HIS B 1 550 ? -33.969 3.527 -12.68 1 96.56 550 HIS B CA 1
ATOM 9486 C C . HIS B 1 550 ? -35.344 3.324 -12.062 1 96.56 550 HIS B C 1
ATOM 9488 O O . HIS B 1 550 ? -35.781 2.188 -11.852 1 96.56 550 HIS B O 1
ATOM 9494 N N . HIS B 1 551 ? -35.906 4.379 -11.719 1 96.94 551 HIS B N 1
ATOM 9495 C CA . HIS B 1 551 ? -37.312 4.414 -11.273 1 96.94 551 HIS B CA 1
ATOM 9496 C C . HIS B 1 551 ? -38.188 5.195 -12.25 1 96.94 551 HIS B C 1
ATOM 9498 O O . HIS B 1 551 ? -38 6.406 -12.406 1 96.94 551 HIS B O 1
ATOM 9504 N N . ASN B 1 552 ? -39.125 4.531 -12.859 1 94.19 552 ASN B N 1
ATOM 9505 C CA . ASN B 1 552 ? -39.969 5.141 -13.898 1 94.19 552 ASN B CA 1
ATOM 9506 C C . ASN B 1 552 ? -39.094 5.871 -14.938 1 94.19 552 ASN B C 1
ATOM 9508 O O . ASN B 1 552 ? -39.344 7.047 -15.219 1 94.19 552 ASN B O 1
ATOM 9512 N N . SER B 1 553 ? -38.062 5.309 -15.336 1 90.19 553 SER B N 1
ATOM 9513 C CA . SER B 1 553 ? -37.188 5.707 -16.438 1 90.19 553 SER B CA 1
ATOM 9514 C C . SER B 1 553 ? -36.188 6.777 -16 1 90.19 553 SER B C 1
ATOM 9516 O O . SER B 1 553 ? -35.344 7.234 -16.797 1 90.19 553 SER B O 1
ATOM 9518 N N . SER B 1 554 ? -36.281 7.156 -14.766 1 94.94 554 SER B N 1
ATOM 9519 C CA . SER B 1 554 ? -35.312 8.109 -14.25 1 94.94 554 SER B CA 1
ATOM 9520 C C . SER B 1 554 ? -34.25 7.422 -13.398 1 94.94 554 SER B C 1
ATOM 9522 O O . SER B 1 554 ? -34.562 6.57 -12.57 1 94.94 554 SER B O 1
ATOM 9524 N N . ARG B 1 555 ? -33.031 7.816 -13.672 1 94.94 555 ARG B N 1
ATOM 9525 C CA . ARG B 1 555 ? -31.953 7.223 -12.906 1 94.94 555 ARG B CA 1
ATOM 9526 C C . ARG B 1 555 ? -31.984 7.684 -11.453 1 94.94 555 ARG B C 1
ATOM 9528 O O . ARG B 1 555 ? -32.062 8.883 -11.18 1 94.94 555 ARG B O 1
ATOM 9535 N N . ILE B 1 556 ? -31.859 6.773 -10.516 1 95.81 556 ILE B N 1
ATOM 9536 C CA . ILE B 1 556 ? -31.984 7.152 -9.117 1 95.81 556 ILE B CA 1
ATOM 9537 C C . ILE B 1 556 ? -30.719 6.754 -8.367 1 95.81 556 ILE B C 1
ATOM 9539 O O . ILE B 1 556 ? -30.453 7.238 -7.258 1 95.81 556 ILE B O 1
ATOM 9543 N N . GLN B 1 557 ? -29.969 5.852 -8.938 1 94.69 557 GLN B N 1
ATOM 9544 C CA . GLN B 1 557 ? -28.75 5.43 -8.266 1 94.69 557 GLN B CA 1
ATOM 9545 C C . GLN B 1 557 ? -27.719 4.914 -9.258 1 94.69 557 GLN B C 1
ATOM 9547 O O . GLN B 1 557 ? -28.078 4.277 -10.258 1 94.69 557 GLN B O 1
ATOM 9552 N N . ASN B 1 558 ? -26.547 5.25 -8.992 1 93.31 558 ASN B N 1
ATOM 9553 C CA . ASN B 1 558 ? -25.406 4.762 -9.766 1 93.31 558 ASN B CA 1
ATOM 9554 C C . ASN B 1 558 ? -24.406 4.008 -8.883 1 93.31 558 ASN B C 1
ATOM 9556 O O . ASN B 1 558 ? -24.047 4.492 -7.809 1 93.31 558 ASN B O 1
ATOM 9560 N N . CYS B 1 559 ? -24.109 2.797 -9.227 1 92.5 559 CYS B N 1
ATOM 9561 C CA . CYS B 1 559 ? -23.125 1.986 -8.508 1 92.5 559 CYS B CA 1
ATOM 9562 C C . CYS B 1 559 ? -21.891 1.759 -9.367 1 92.5 559 CYS B C 1
ATOM 9564 O O . CYS B 1 559 ? -21.969 1.189 -10.453 1 92.5 559 CYS B O 1
ATOM 9566 N N . SER B 1 560 ? -20.812 2.154 -8.789 1 85.81 560 SER B N 1
ATOM 9567 C CA . SER B 1 560 ? -19.547 1.976 -9.508 1 85.81 560 SER B CA 1
ATOM 9568 C C . SER B 1 560 ? -19.078 0.528 -9.445 1 85.81 560 SER B C 1
ATOM 9570 O O . SER B 1 560 ? -19.578 -0.258 -8.633 1 85.81 560 SER B O 1
ATOM 9572 N N . SER B 1 561 ? -18.109 0.157 -10.266 1 74.56 561 SER B N 1
ATOM 9573 C CA . SER B 1 561 ? -17.562 -1.192 -10.383 1 74.56 561 SER B CA 1
ATOM 9574 C C . SER B 1 561 ? -16.875 -1.63 -9.094 1 74.56 561 SER B C 1
ATOM 9576 O O . SER B 1 561 ? -16.75 -2.826 -8.828 1 74.56 561 SER B O 1
ATOM 9578 N N . THR B 1 562 ? -16.453 -0.769 -8.328 1 67.62 562 THR B N 1
ATOM 9579 C CA . THR B 1 562 ? -15.68 -1.119 -7.148 1 67.62 562 THR B CA 1
ATOM 9580 C C . THR B 1 562 ? -16.594 -1.513 -5.996 1 67.62 562 THR B C 1
ATOM 9582 O O . THR B 1 562 ? -16.141 -2.004 -4.965 1 67.62 562 THR B O 1
ATOM 9585 N N . HIS B 1 563 ? -17.875 -1.391 -6.301 1 64.69 563 HIS B N 1
ATOM 9586 C CA . HIS B 1 563 ? -18.797 -1.559 -5.184 1 64.69 563 HIS B CA 1
ATOM 9587 C C . HIS B 1 563 ? -19.516 -2.904 -5.254 1 64.69 563 HIS B C 1
ATOM 9589 O O . HIS B 1 563 ? -19.734 -3.436 -6.348 1 64.69 563 HIS B O 1
ATOM 9595 N N . GLY B 1 564 ? -19.625 -3.666 -4.059 1 69.56 564 GLY B N 1
ATOM 9596 C CA . GLY B 1 564 ? -20.469 -4.84 -3.906 1 69.56 564 GLY B CA 1
ATOM 9597 C C . GLY B 1 564 ? -21.75 -4.75 -4.699 1 69.56 564 GLY B C 1
ATOM 9598 O O . GLY B 1 564 ? -21.875 -3.932 -5.613 1 69.56 564 GLY B O 1
ATOM 9599 N N . PRO B 1 565 ? -22.625 -5.609 -4.527 1 82.81 565 PRO B N 1
ATOM 9600 C CA . PRO B 1 565 ? -23.891 -5.578 -5.262 1 82.81 565 PRO B CA 1
ATOM 9601 C C . PRO B 1 565 ? -24.609 -4.23 -5.156 1 82.81 565 PRO B C 1
ATOM 9603 O O . PRO B 1 565 ? -24.531 -3.568 -4.121 1 82.81 565 PRO B O 1
ATOM 9606 N N . CYS B 1 566 ? -25.031 -3.844 -6.254 1 92.06 566 CYS B N 1
ATOM 9607 C CA . CYS B 1 566 ? -25.766 -2.586 -6.297 1 92.06 566 CYS B CA 1
ATOM 9608 C C . CYS B 1 566 ? -27.172 -2.756 -5.715 1 92.06 566 CYS B C 1
ATOM 9610 O O . CYS B 1 566 ? -28.047 -3.354 -6.348 1 92.06 566 CYS B O 1
ATOM 9612 N N . ILE B 1 567 ? -27.359 -2.275 -4.523 1 92.75 567 ILE B N 1
ATOM 9613 C CA . ILE B 1 567 ? -28.625 -2.424 -3.814 1 92.75 567 ILE B CA 1
ATOM 9614 C C . ILE B 1 567 ? -29.281 -1.058 -3.645 1 92.75 567 ILE B C 1
ATOM 9616 O O . ILE B 1 567 ? -28.625 -0.087 -3.258 1 92.75 567 ILE B O 1
ATOM 9620 N N . HIS B 1 568 ? -30.484 -0.966 -4.027 1 95.12 568 HIS B N 1
ATOM 9621 C CA . HIS B 1 568 ? -31.266 0.232 -3.779 1 95.12 568 HIS B CA 1
ATOM 9622 C C . HIS B 1 568 ? -32.188 0.046 -2.574 1 95.12 568 HIS B C 1
ATOM 9624 O O . HIS B 1 568 ? -33.062 -0.81 -2.59 1 95.12 568 HIS B O 1
ATOM 9630 N N . PHE B 1 569 ? -32.031 0.875 -1.577 1 94.31 569 PHE B N 1
ATOM 9631 C CA . PHE B 1 569 ? -32.781 0.752 -0.334 1 94.31 569 PHE B CA 1
ATOM 9632 C C . PHE B 1 569 ? -33.969 1.714 -0.32 1 94.31 569 PHE B C 1
ATOM 9634 O O . PHE B 1 569 ? -33.812 2.891 -0.657 1 94.31 569 PHE B O 1
ATOM 9641 N N . ILE B 1 570 ? -35.094 1.215 -0.028 1 95.31 570 ILE B N 1
ATOM 9642 C CA . ILE B 1 570 ? -36.281 2.004 0.313 1 95.31 570 ILE B CA 1
ATOM 9643 C C . ILE B 1 570 ? -36.562 1.891 1.81 1 95.31 570 ILE B C 1
ATOM 9645 O O . ILE B 1 570 ? -37.125 0.891 2.268 1 95.31 570 ILE B O 1
ATOM 9649 N N . LYS B 1 571 ? -36.188 2.881 2.525 1 92.94 571 LYS B N 1
ATOM 9650 C CA . LYS B 1 571 ? -36.281 2.832 3.984 1 92.94 571 LYS B CA 1
ATOM 9651 C C . LYS B 1 571 ? -37.719 2.975 4.473 1 92.94 571 LYS B C 1
ATOM 9653 O O . LYS B 1 571 ? -38.062 2.459 5.535 1 92.94 571 LYS B O 1
ATOM 9658 N N . ASN B 1 572 ? -38.469 3.729 3.754 1 92.88 572 ASN B N 1
ATOM 9659 C CA . ASN B 1 572 ? -39.875 3.967 4.02 1 92.88 572 ASN B CA 1
ATOM 9660 C C . ASN B 1 572 ? -40.688 4.074 2.729 1 92.88 572 ASN B C 1
ATOM 9662 O O . ASN B 1 572 ? -40.625 5.094 2.039 1 92.88 572 ASN B O 1
ATOM 9666 N N . MET B 1 573 ? -41.531 3.068 2.527 1 92.81 573 MET B N 1
ATOM 9667 C CA . MET B 1 573 ? -42.312 3.014 1.291 1 92.81 573 MET B CA 1
ATOM 9668 C C . MET B 1 573 ? -43.406 4.059 1.297 1 92.81 573 MET B C 1
ATOM 9670 O O . MET B 1 573 ? -44.281 4.051 2.18 1 92.81 573 MET B O 1
ATOM 9674 N N . THR B 1 574 ? -43.344 4.98 0.39 1 95.25 574 THR B N 1
ATOM 9675 C CA . THR B 1 574 ? -44.375 5.961 0.176 1 95.25 574 THR B CA 1
ATOM 9676 C C . THR B 1 574 ? -45 5.809 -1.218 1 95.25 574 THR B C 1
ATOM 9678 O O . THR B 1 574 ? -44.562 4.969 -2.002 1 95.25 574 THR B O 1
ATOM 9681 N N . TYR B 1 575 ? -45.969 6.582 -1.534 1 94.44 575 TYR B N 1
ATOM 9682 C CA . TYR B 1 575 ? -46.656 6.504 -2.822 1 94.44 575 TYR B CA 1
ATOM 9683 C C . TYR B 1 575 ? -45.688 6.809 -3.965 1 94.44 575 TYR B C 1
ATOM 9685 O O . TYR B 1 575 ? -45.844 6.258 -5.062 1 94.44 575 TYR B O 1
ATOM 9693 N N . ASP B 1 576 ? -44.688 7.602 -3.672 1 95 576 ASP B N 1
ATOM 9694 C CA . ASP B 1 576 ? -43.781 8.039 -4.699 1 95 576 ASP B CA 1
ATOM 9695 C C . ASP B 1 576 ? -42.812 6.918 -5.086 1 95 576 ASP B C 1
ATOM 9697 O O . ASP B 1 576 ? -42.156 6.977 -6.133 1 95 576 ASP B O 1
ATOM 9701 N N . HIS B 1 577 ? -42.75 5.941 -4.215 1 96.25 577 HIS B N 1
ATOM 9702 C CA . HIS B 1 577 ? -41.812 4.867 -4.461 1 96.25 577 HIS B CA 1
ATOM 9703 C C . HIS B 1 577 ? -42.438 3.777 -5.336 1 96.25 577 HIS B C 1
ATOM 9705 O O . HIS B 1 577 ? -41.719 2.928 -5.871 1 96.25 577 HIS B O 1
ATOM 9711 N N . TYR B 1 578 ? -43.75 3.693 -5.457 1 95.62 578 TYR B N 1
ATOM 9712 C CA . TYR B 1 578 ? -44.375 2.725 -6.359 1 95.62 578 TYR B CA 1
ATOM 9713 C C . TYR B 1 578 ? -44.031 3.035 -7.812 1 95.62 578 TYR B C 1
ATOM 9715 O O . TYR B 1 578 ? -43.75 4.188 -8.156 1 95.62 578 TYR B O 1
ATOM 9723 N N . GLY B 1 579 ? -43.969 1.994 -8.578 1 95.12 579 GLY B N 1
ATOM 9724 C CA . GLY B 1 579 ? -43.656 2.16 -9.984 1 95.12 579 GLY B CA 1
ATOM 9725 C C . GLY B 1 579 ? -42.719 1.098 -10.508 1 95.12 579 GLY B C 1
ATOM 9726 O O . GLY B 1 579 ? -42.562 0.029 -9.906 1 95.12 579 GLY B O 1
ATOM 9727 N N . ARG B 1 580 ? -42.188 1.442 -11.648 1 95.25 580 ARG B N 1
ATOM 9728 C CA . ARG B 1 580 ? -41.312 0.488 -12.336 1 95.25 580 ARG B CA 1
ATOM 9729 C C . ARG B 1 580 ? -39.844 0.745 -12.016 1 95.25 580 ARG B C 1
ATOM 9731 O O . ARG B 1 580 ? -39.375 1.874 -12.133 1 95.25 580 ARG B O 1
ATOM 9738 N N . TYR B 1 581 ? -39.188 -0.303 -11.555 1 96.75 581 TYR B N 1
ATOM 9739 C CA . TYR B 1 581 ? -37.75 -0.248 -11.281 1 96.75 581 TYR B CA 1
ATOM 9740 C C . TYR B 1 581 ? -36.969 -1.142 -12.242 1 96.75 581 TYR B C 1
ATOM 9742 O O . TYR B 1 581 ? -37.375 -2.289 -12.477 1 96.75 581 TYR B O 1
ATOM 9750 N N . THR B 1 582 ? -35.969 -0.58 -12.828 1 96.25 582 THR B N 1
ATOM 9751 C CA . THR B 1 582 ? -35.094 -1.355 -13.695 1 96.25 582 THR B CA 1
ATOM 9752 C C . THR B 1 582 ? -33.625 -1.161 -13.305 1 96.25 582 THR B C 1
ATOM 9754 O O . THR B 1 582 ? -33.219 -0.068 -12.898 1 96.25 582 THR B O 1
ATOM 9757 N N . CYS B 1 583 ? -32.875 -2.215 -13.289 1 96.06 583 CYS B N 1
ATOM 9758 C CA . CYS B 1 583 ? -31.438 -2.16 -13.102 1 96.06 583 CYS B CA 1
ATOM 9759 C C . CYS B 1 583 ? -30.703 -2.406 -14.414 1 96.06 583 CYS B C 1
ATOM 9761 O O . CYS B 1 583 ? -30.938 -3.418 -15.078 1 96.06 583 CYS B O 1
ATOM 9763 N N . ILE B 1 584 ? -29.875 -1.458 -14.758 1 94.38 584 ILE B N 1
ATOM 9764 C CA . ILE B 1 584 ? -29.141 -1.54 -16.016 1 94.38 584 ILE B CA 1
ATOM 9765 C C . ILE B 1 584 ? -27.641 -1.655 -15.75 1 94.38 584 ILE B C 1
ATOM 9767 O O . ILE B 1 584 ? -27.109 -0.939 -14.898 1 94.38 584 ILE B O 1
ATOM 9771 N N . SER B 1 585 ? -27.031 -2.615 -16.422 1 92.88 585 SER B N 1
ATOM 9772 C CA . SER B 1 585 ? -25.578 -2.742 -16.375 1 92.88 585 SER B CA 1
ATOM 9773 C C . SER B 1 585 ? -24.938 -2.215 -17.656 1 92.88 585 SER B C 1
ATOM 9775 O O . SER B 1 585 ? -25.453 -2.428 -18.75 1 92.88 585 SER B O 1
ATOM 9777 N N . GLU B 1 586 ? -23.875 -1.453 -17.438 1 91.75 586 GLU B N 1
ATOM 9778 C CA . GLU B 1 586 ? -23.141 -0.906 -18.578 1 91.75 586 GLU B CA 1
ATOM 9779 C C . GLU B 1 586 ? -21.656 -1.25 -18.5 1 91.75 586 GLU B C 1
ATOM 9781 O O . GLU B 1 586 ? -21.016 -1.008 -17.484 1 91.75 586 GLU B O 1
ATOM 9786 N N . GLU B 1 587 ? -21.172 -1.863 -19.562 1 89.62 587 GLU B N 1
ATOM 9787 C CA . GLU B 1 587 ? -19.75 -2.221 -19.656 1 89.62 587 GLU B CA 1
ATOM 9788 C C . GLU B 1 587 ? -19.234 -2.027 -21.078 1 89.62 587 GLU B C 1
ATOM 9790 O O . GLU B 1 587 ? -19.703 -2.678 -22.016 1 89.62 587 GLU B O 1
ATOM 9795 N N . ASN B 1 588 ? -18.25 -1.224 -21.25 1 84.12 588 ASN B N 1
ATOM 9796 C CA . ASN B 1 588 ? -17.594 -0.991 -22.531 1 84.12 588 ASN B CA 1
ATOM 9797 C C . ASN B 1 588 ? -18.625 -0.74 -23.641 1 84.12 588 ASN B C 1
ATOM 9799 O O . ASN B 1 588 ? -18.578 -1.381 -24.688 1 84.12 588 ASN B O 1
ATOM 9803 N N . GLY B 1 589 ? -19.625 -0.044 -23.469 1 80.25 589 GLY B N 1
ATOM 9804 C CA . GLY B 1 589 ? -20.609 0.354 -24.453 1 80.25 589 GLY B CA 1
ATOM 9805 C C . GLY B 1 589 ? -21.781 -0.608 -24.547 1 80.25 589 GLY B C 1
ATOM 9806 O O . GLY B 1 589 ? -22.766 -0.336 -25.234 1 80.25 589 GLY B O 1
ATOM 9807 N N . PHE B 1 590 ? -21.656 -1.717 -23.922 1 85 590 PHE B N 1
ATOM 9808 C CA . PHE B 1 590 ? -22.75 -2.686 -23.891 1 85 590 PHE B CA 1
ATOM 9809 C C . PHE B 1 590 ? -23.641 -2.459 -22.672 1 85 590 PHE B C 1
ATOM 9811 O O . PHE B 1 590 ? -23.156 -2.396 -21.547 1 85 590 PHE B O 1
ATOM 9818 N N . SER B 1 591 ? -24.875 -2.279 -22.984 1 90 591 SER B N 1
ATOM 9819 C CA . SER B 1 591 ? -25.859 -2.076 -21.922 1 90 591 SER B CA 1
ATOM 9820 C C . SER B 1 591 ? -26.906 -3.197 -21.906 1 90 591 SER B C 1
ATOM 9822 O O . SER B 1 591 ? -27.344 -3.658 -22.969 1 90 591 SER B O 1
ATOM 9824 N N . GLN B 1 592 ? -27.266 -3.652 -20.719 1 89.06 592 GLN B N 1
ATOM 9825 C CA . GLN B 1 592 ? -28.281 -4.688 -20.594 1 89.06 592 GLN B CA 1
ATOM 9826 C C . GLN B 1 592 ? -29.125 -4.484 -19.344 1 89.06 592 GLN B C 1
ATOM 9828 O O . GLN B 1 592 ? -28.609 -4.066 -18.297 1 89.06 592 GLN B O 1
ATOM 9833 N N . THR B 1 593 ? -30.359 -4.711 -19.453 1 92.44 593 THR B N 1
ATOM 9834 C CA . THR B 1 593 ? -31.25 -4.652 -18.312 1 92.44 593 THR B CA 1
ATOM 9835 C C . THR B 1 593 ? -31.25 -5.977 -17.547 1 92.44 593 THR B C 1
ATOM 9837 O O . THR B 1 593 ? -31.516 -7.031 -18.125 1 92.44 593 THR B O 1
ATOM 9840 N N . LEU B 1 594 ? -31.031 -5.938 -16.312 1 92.25 594 LEU B N 1
ATOM 9841 C CA . LEU B 1 594 ? -30.859 -7.156 -15.523 1 92.25 594 LEU B CA 1
ATOM 9842 C C . LEU B 1 594 ? -32.094 -7.434 -14.672 1 92.25 594 LEU B C 1
ATOM 9844 O O . LEU B 1 594 ? -32.438 -8.586 -14.406 1 92.25 594 LEU B O 1
ATOM 9848 N N . VAL B 1 595 ? -32.688 -6.383 -14.188 1 94.81 595 VAL B N 1
ATOM 9849 C CA . VAL B 1 595 ? -33.844 -6.523 -13.32 1 94.81 595 VAL B CA 1
ATOM 9850 C C . VAL B 1 595 ? -34.969 -5.598 -13.797 1 94.81 595 VAL B C 1
ATOM 9852 O O . VAL B 1 595 ? -34.719 -4.461 -14.203 1 94.81 595 VAL B O 1
ATOM 9855 N N . LYS B 1 596 ? -36.125 -6.09 -13.867 1 95.25 596 LYS B N 1
ATOM 9856 C CA . LYS B 1 596 ? -37.344 -5.344 -14.102 1 95.25 596 LYS B CA 1
ATOM 9857 C C . LYS B 1 596 ? -38.406 -5.684 -13.055 1 95.25 596 LYS B C 1
ATOM 9859 O O . LYS B 1 596 ? -39 -6.77 -13.078 1 95.25 596 LYS B O 1
ATOM 9864 N N . GLU B 1 597 ? -38.656 -4.766 -12.156 1 95.06 597 GLU B N 1
ATOM 9865 C CA . GLU B 1 597 ? -39.625 -4.984 -11.094 1 95.06 597 GLU B CA 1
ATOM 9866 C C . GLU B 1 597 ? -40.625 -3.824 -11.008 1 95.06 597 GLU B C 1
ATOM 9868 O O . GLU B 1 597 ? -40.219 -2.662 -11.148 1 95.06 597 GLU B O 1
ATOM 9873 N N . TRP B 1 598 ? -41.875 -4.207 -10.906 1 95.12 598 TRP B N 1
ATOM 9874 C CA . TRP B 1 598 ? -42.938 -3.223 -10.719 1 95.12 598 TRP B CA 1
ATOM 9875 C C . TRP B 1 598 ? -43.469 -3.279 -9.289 1 95.12 598 TRP B C 1
ATOM 9877 O O . TRP B 1 598 ? -44.188 -4.227 -8.922 1 95.12 598 TRP B O 1
ATOM 9887 N N . LEU B 1 599 ? -43.125 -2.297 -8.477 1 94.5 599 LEU B N 1
ATOM 9888 C CA . LEU B 1 599 ? -43.625 -2.229 -7.109 1 94.5 599 LEU B CA 1
ATOM 9889 C C . LEU B 1 599 ? -45.031 -1.645 -7.074 1 94.5 599 LEU B C 1
ATOM 9891 O O . LEU B 1 599 ? -45.25 -0.507 -7.5 1 94.5 599 LEU B O 1
ATOM 9895 N N . LEU B 1 600 ? -46 -2.426 -6.551 1 92.81 600 LEU B N 1
ATOM 9896 C CA . LEU B 1 600 ? -47.406 -2.047 -6.543 1 92.81 600 LEU B CA 1
ATOM 9897 C C . LEU B 1 600 ? -47.969 -2.041 -5.125 1 92.81 600 LEU B C 1
ATOM 9899 O O . LEU B 1 600 ? -47.438 -2.719 -4.242 1 92.81 600 LEU B O 1
ATOM 9903 N N . LYS B 1 601 ? -48.938 -1.249 -4.984 1 88.44 601 LYS B N 1
ATOM 9904 C CA . LYS B 1 601 ? -49.656 -1.232 -3.717 1 88.44 601 LYS B CA 1
ATOM 9905 C C . LYS B 1 601 ? -50.594 -2.449 -3.586 1 88.44 601 LYS B C 1
ATOM 9907 O O . LYS B 1 601 ? -51.156 -2.902 -4.574 1 88.44 601 LYS B O 1
ATOM 9912 N N . GLN B 1 602 ? -50.594 -2.998 -2.467 1 76.38 602 GLN B N 1
ATOM 9913 C CA . GLN B 1 602 ? -51.531 -4.113 -2.227 1 76.38 602 GLN B CA 1
ATOM 9914 C C . GLN B 1 602 ? -52.969 -3.717 -2.523 1 76.38 602 GLN B C 1
ATOM 9916 O O . GLN B 1 602 ? -53.406 -2.658 -2.09 1 76.38 602 GLN B O 1
ATOM 9921 N N . PRO B 1 603 ? -53.625 -4.41 -3.412 1 70.75 603 PRO B N 1
ATOM 9922 C CA . PRO B 1 603 ? -55 -4.078 -3.684 1 70.75 603 PRO B CA 1
ATOM 9923 C C . PRO B 1 603 ? -55.875 -4.156 -2.438 1 70.75 603 PRO B C 1
ATOM 9925 O O . PRO B 1 603 ? -55.656 -5.004 -1.57 1 70.75 603 PRO B O 1
ATOM 9928 N N . VAL B 1 604 ? -56.5 -3.086 -1.958 1 61.12 604 VAL B N 1
ATOM 9929 C CA . VAL B 1 604 ? -57.5 -3.162 -0.899 1 61.12 604 VAL B CA 1
ATOM 9930 C C . VAL B 1 604 ? -58.5 -4.258 -1.221 1 61.12 604 VAL B C 1
ATOM 9932 O O . VAL B 1 604 ? -58.969 -4.352 -2.352 1 61.12 604 VAL B O 1
ATOM 9935 N N . PRO B 1 605 ? -58.5 -5.234 -0.436 1 53.22 605 PRO B N 1
ATOM 9936 C CA . PRO B 1 605 ? -59.562 -6.18 -0.768 1 53.22 605 PRO B CA 1
ATOM 9937 C C . PRO B 1 605 ? -60.875 -5.484 -1.134 1 53.22 605 PRO B C 1
ATOM 9939 O O . PRO B 1 605 ? -61.25 -4.504 -0.493 1 53.22 605 PRO B O 1
ATOM 9942 N N . SER B 1 606 ? -61.188 -5.395 -2.289 1 43.88 606 SER B N 1
ATOM 9943 C CA . SER B 1 606 ? -62.531 -4.941 -2.623 1 43.88 606 SER B CA 1
ATOM 9944 C C . SER B 1 606 ? -63.531 -5.418 -1.589 1 43.88 606 SER B C 1
ATOM 9946 O O . SER B 1 606 ? -63.562 -6.594 -1.22 1 43.88 606 SER B O 1
ATOM 9948 N N . GLN B 1 607 ? -64 -4.59 -0.664 1 37.97 607 GLN B N 1
ATOM 9949 C CA . GLN B 1 607 ? -65.312 -4.953 -0.059 1 37.97 607 GLN B CA 1
ATOM 9950 C C . GLN B 1 607 ? -66.188 -5.684 -1.058 1 37.97 607 GLN B C 1
ATOM 9952 O O . GLN B 1 607 ? -66.375 -5.215 -2.18 1 37.97 607 GLN B O 1
ATOM 9957 N N . THR B 1 608 ? -66.25 -6.895 -0.944 1 37.53 608 THR B N 1
ATOM 9958 C CA . THR B 1 608 ? -67.375 -7.508 -1.608 1 37.53 608 THR B CA 1
ATOM 9959 C C . THR B 1 608 ? -68.562 -6.57 -1.582 1 37.53 608 THR B C 1
ATOM 9961 O O . THR B 1 608 ? -69.062 -6.203 -0.509 1 37.53 608 THR B O 1
ATOM 9964 N N . LEU B 1 609 ? -68.688 -5.621 -2.439 1 34.22 609 LEU B N 1
ATOM 9965 C CA . LEU B 1 609 ? -70.062 -5.16 -2.656 1 34.22 609 LEU B CA 1
ATOM 9966 C C . LEU B 1 609 ? -71.062 -6.277 -2.381 1 34.22 609 LEU B C 1
ATOM 9968 O O . LEU B 1 609 ? -70.938 -7.383 -2.908 1 34.22 609 LEU B O 1
ATOM 9972 N N . ARG B 1 610 ? -71.812 -6.207 -1.206 1 32.75 610 ARG B N 1
ATOM 9973 C CA . ARG B 1 610 ? -73.125 -6.863 -1.151 1 32.75 610 ARG B CA 1
ATOM 9974 C C . ARG B 1 610 ? -73.812 -6.766 -2.492 1 32.75 610 ARG B C 1
ATOM 9976 O O . ARG B 1 610 ? -74.188 -5.672 -2.92 1 32.75 610 ARG B O 1
ATOM 9983 N N . GLN B 1 611 ? -73.5 -7.504 -3.498 1 29.89 611 GLN B N 1
ATOM 9984 C CA . GLN B 1 611 ? -74.5 -7.766 -4.496 1 29.89 611 GLN B CA 1
ATOM 9985 C C . GLN B 1 611 ? -75.875 -7.844 -3.854 1 29.89 611 GLN B C 1
ATOM 9987 O O . GLN B 1 611 ? -76.125 -8.648 -2.947 1 29.89 611 GLN B O 1
ATOM 9992 N N . SER B 1 612 ? -76.562 -6.652 -3.65 1 31.58 612 SER B N 1
ATOM 9993 C CA . SER B 1 612 ? -78 -6.727 -3.512 1 31.58 612 SER B CA 1
ATOM 9994 C C . SER B 1 612 ? -78.562 -7.887 -4.312 1 31.58 612 SER B C 1
ATOM 9996 O O . SER B 1 612 ? -78.375 -7.992 -5.52 1 31.58 612 SER B O 1
ATOM 9998 N N . SER B 1 613 ? -78.625 -9 -3.607 1 31.48 613 SER B N 1
ATOM 9999 C CA . SER B 1 613 ? -79.562 -10.031 -4.062 1 31.48 613 SER B CA 1
ATOM 10000 C C . SER B 1 613 ? -80.875 -9.422 -4.512 1 31.48 613 SER B C 1
ATOM 10002 O O . SER B 1 613 ? -81.688 -8.969 -3.684 1 31.48 613 SER B O 1
ATOM 10004 N N . GLN B 1 614 ? -80.938 -8.5 -5.418 1 26.23 614 GLN B N 1
ATOM 10005 C CA . GLN B 1 614 ? -82.312 -8.383 -5.977 1 26.23 614 GLN B CA 1
ATOM 10006 C C . GLN B 1 614 ? -83 -9.742 -6.023 1 26.23 614 GLN B C 1
ATOM 10008 O O . GLN B 1 614 ? -82.312 -10.758 -6.312 1 26.23 614 GLN B O 1
ATOM 10013 N N . ALA B 1 615 ? -84.125 -9.727 -5.266 1 28.41 615 ALA B N 1
ATOM 10014 C CA . ALA B 1 615 ? -85.25 -10.688 -5.262 1 28.41 615 ALA B CA 1
ATOM 10015 C C . ALA B 1 615 ? -85.438 -11.273 -6.652 1 28.41 615 ALA B C 1
ATOM 10017 O O . ALA B 1 615 ? -85.938 -10.586 -7.551 1 28.41 615 ALA B O 1
ATOM 10018 N N . VAL B 1 616 ? -84.438 -11.688 -7.359 1 24.39 616 VAL B N 1
ATOM 10019 C CA . VAL B 1 616 ? -84.938 -12.414 -8.523 1 24.39 616 VAL B CA 1
ATOM 10020 C C . VAL B 1 616 ? -86.125 -13.281 -8.125 1 24.39 616 VAL B C 1
ATOM 10022 O O . VAL B 1 616 ? -86.062 -13.977 -7.102 1 24.39 616 VAL B O 1
ATOM 10025 N N . ALA B 1 617 ? -87.375 -12.82 -8.531 1 24.42 617 ALA B N 1
ATOM 10026 C CA . ALA B 1 617 ? -88.688 -13.484 -8.609 1 24.42 617 ALA B CA 1
ATOM 10027 C C . ALA B 1 617 ? -88.5 -15 -8.734 1 24.42 617 ALA B C 1
ATOM 10029 O O . ALA B 1 617 ? -87.75 -15.477 -9.539 1 24.42 617 ALA B O 1
ATOM 10030 N N . ALA B 1 618 ? -88.688 -15.617 -7.57 1 26.47 618 ALA B N 1
ATOM 10031 C CA . ALA B 1 618 ? -89 -17.031 -7.5 1 26.47 618 ALA B CA 1
ATOM 10032 C C . ALA B 1 618 ? -89.875 -17.469 -8.672 1 26.47 618 ALA B C 1
ATOM 10034 O O . ALA B 1 618 ? -91.062 -17.078 -8.758 1 26.47 618 ALA B O 1
ATOM 10035 N N . SER B 1 619 ? -89.562 -17.062 -9.984 1 23.36 619 SER B N 1
ATOM 10036 C CA . SER B 1 619 ? -90.5 -17.578 -10.961 1 23.36 619 SER B CA 1
ATOM 10037 C C . SER B 1 619 ? -90.875 -19.016 -10.641 1 23.36 619 SER B C 1
ATOM 10039 O O . SER B 1 619 ? -90.062 -19.812 -10.227 1 23.36 619 SER B O 1
ATOM 10041 N N . PRO B 1 620 ? -92.188 -19.234 -10.305 1 28.06 620 PRO B N 1
ATOM 10042 C CA . PRO B 1 620 ? -93 -20.438 -10.039 1 28.06 620 PRO B CA 1
ATOM 10043 C C . PRO B 1 620 ? -92.625 -21.594 -10.984 1 28.06 620 PRO B C 1
ATOM 10045 O O . PRO B 1 620 ? -93.312 -22.609 -10.992 1 28.06 620 PRO B O 1
ATOM 10048 N N . SER B 1 621 ? -91.688 -21.516 -11.891 1 25.8 621 SER B N 1
ATOM 10049 C CA . SER B 1 621 ? -91.875 -22.547 -12.898 1 25.8 621 SER B CA 1
ATOM 10050 C C . SER B 1 621 ? -91.875 -23.938 -12.266 1 25.8 621 SER B C 1
ATOM 10052 O O . SER B 1 621 ? -90.812 -24.609 -12.266 1 25.8 621 SER B O 1
ATOM 10054 N N . PHE B 1 622 ? -92.312 -24.125 -10.945 1 24.97 622 PHE B N 1
ATOM 10055 C CA . PHE B 1 622 ? -92.812 -25.359 -10.312 1 24.97 622 PHE B CA 1
ATOM 10056 C C . PHE B 1 622 ? -93.562 -26.234 -11.305 1 24.97 622 PHE B C 1
ATOM 10058 O O . PHE B 1 622 ? -93.25 -27.438 -11.398 1 24.97 622 PHE B O 1
ATOM 10065 N N . TRP B 1 623 ? -94.875 -26 -11.562 1 26.56 623 TRP B N 1
ATOM 10066 C CA . TRP B 1 623 ? -95.75 -27.172 -11.484 1 26.56 623 TRP B CA 1
ATOM 10067 C C . TRP B 1 623 ? -95.5 -28.078 -12.68 1 26.56 623 TRP B C 1
ATOM 10069 O O . TRP B 1 623 ? -96.125 -29.156 -12.766 1 26.56 623 TRP B O 1
ATOM 10079 N N . LEU B 1 624 ? -95.125 -27.531 -13.805 1 24.94 624 LEU B N 1
ATOM 10080 C CA . LEU B 1 624 ? -95.562 -28.312 -14.961 1 24.94 624 LEU B CA 1
ATOM 10081 C C . LEU B 1 624 ? -94.938 -29.672 -15.016 1 24.94 624 LEU B C 1
ATOM 10083 O O . LEU B 1 624 ? -95.125 -30.453 -15.938 1 24.94 624 LEU B O 1
ATOM 10087 N N . GLY B 1 625 ? -93.812 -29.891 -14.383 1 24.56 625 GLY B N 1
ATOM 10088 C CA . GLY B 1 625 ? -93.312 -31.203 -14.789 1 24.56 625 GLY B CA 1
ATOM 10089 C C . GLY B 1 625 ? -94.25 -32.312 -14.297 1 24.56 625 GLY B C 1
ATOM 10090 O O . GLY B 1 625 ? -93.875 -33.5 -14.43 1 24.56 625 GLY B O 1
ATOM 10091 N N . PHE B 1 626 ? -95.062 -32.062 -13.305 1 27.67 626 PHE B N 1
ATOM 10092 C CA . PHE B 1 626 ? -95.625 -33.281 -12.812 1 27.67 626 PHE B CA 1
ATOM 10093 C C . PHE B 1 626 ? -96.375 -34.031 -13.914 1 27.67 626 PHE B C 1
ATOM 10095 O O . PHE B 1 626 ? -96.625 -35.219 -13.812 1 27.67 626 PHE B O 1
ATOM 10102 N N . LEU B 1 627 ? -97.062 -33.188 -14.719 1 25.58 627 LEU B N 1
ATOM 10103 C CA . LEU B 1 627 ? -98.125 -33.875 -15.492 1 25.58 627 LEU B CA 1
ATOM 10104 C C . LEU B 1 627 ? -97.562 -34.781 -16.531 1 25.58 627 LEU B C 1
ATOM 10106 O O . LEU B 1 627 ? -98.25 -35.594 -17.156 1 25.58 627 LEU B O 1
ATOM 10110 N N . GLN B 1 628 ? -96.375 -34.469 -17.062 1 24.8 628 GLN B N 1
ATOM 10111 C CA . GLN B 1 628 ? -96.188 -35.312 -18.25 1 24.8 628 GLN B CA 1
ATOM 10112 C C . GLN B 1 628 ? -96 -36.781 -17.875 1 24.8 628 GLN B C 1
ATOM 10114 O O . GLN B 1 628 ? -95.688 -37.594 -18.734 1 24.8 628 GLN B O 1
ATOM 10119 N N . MET B 1 629 ? -95.938 -37.094 -16.625 1 26.77 629 MET B N 1
ATOM 10120 C CA . MET B 1 629 ? -95.812 -38.531 -16.453 1 26.77 629 MET B CA 1
ATOM 10121 C C . MET B 1 629 ? -97 -39.25 -17.031 1 26.77 629 MET B C 1
ATOM 10123 O O . MET B 1 629 ? -96.938 -40.438 -17.328 1 26.77 629 MET B O 1
ATOM 10127 N N . MET B 1 630 ? -98.25 -38.625 -16.828 1 26.19 630 MET B N 1
ATOM 10128 C CA . MET B 1 630 ? -99.375 -39.5 -17.047 1 26.19 630 MET B CA 1
ATOM 10129 C C . MET B 1 630 ? -99.5 -39.938 -18.516 1 26.19 630 MET B C 1
ATOM 10131 O O . MET B 1 630 ? -100.188 -40.938 -18.828 1 26.19 630 MET B O 1
ATOM 10135 N N . ALA B 1 631 ? -99.25 -39.094 -19.453 1 26.55 631 ALA B N 1
ATOM 10136 C CA . ALA B 1 631 ? -99.938 -39.5 -20.672 1 26.55 631 ALA B CA 1
ATOM 10137 C C . ALA B 1 631 ? -99.375 -40.781 -21.234 1 26.55 631 ALA B C 1
ATOM 10139 O O . ALA B 1 631 ? -99.812 -41.281 -22.266 1 26.55 631 ALA B O 1
ATOM 10140 N N . LEU B 1 632 ? -98.188 -41.281 -20.859 1 25.25 632 LEU B N 1
ATOM 10141 C CA . LEU B 1 632 ? -98.062 -42.594 -21.516 1 25.25 632 LEU B CA 1
ATOM 10142 C C . LEU B 1 632 ? -99.062 -43.594 -20.984 1 25.25 632 LEU B C 1
ATOM 10144 O O . LEU B 1 632 ? -99 -44.781 -21.281 1 25.25 632 LEU B O 1
ATOM 10148 N N . ALA B 1 633 ? -99.875 -43.125 -20 1 24.09 633 ALA B N 1
ATOM 10149 C CA . ALA B 1 633 ? -100.812 -44.219 -19.578 1 24.09 633 ALA B CA 1
ATOM 10150 C C . ALA B 1 633 ? -101.562 -44.719 -20.781 1 24.09 633 ALA B C 1
ATOM 10152 O O . ALA B 1 633 ? -101.812 -45.938 -20.891 1 24.09 633 ALA B O 1
ATOM 10153 N N . LEU B 1 634 ? -102.375 -43.812 -21.391 1 23.86 634 LEU B N 1
ATOM 10154 C CA . LEU B 1 634 ? -103.562 -44.281 -22.094 1 23.86 634 LEU B CA 1
ATOM 10155 C C . LEU B 1 634 ? -103.188 -45 -23.391 1 23.86 634 LEU B C 1
ATOM 10157 O O . LEU B 1 634 ? -104.062 -45.562 -24.062 1 23.86 634 LEU B O 1
ATOM 10161 N N . LEU B 1 635 ? -102.25 -44.594 -24.141 1 26.22 635 LEU B N 1
ATOM 10162 C CA . LEU B 1 635 ? -102.5 -45.312 -25.391 1 26.22 635 LEU B CA 1
ATOM 10163 C C . LEU B 1 635 ? -102.438 -46.844 -25.156 1 26.22 635 LEU B C 1
ATOM 10165 O O . LEU B 1 635 ? -101.688 -47.531 -25.812 1 26.22 635 LEU B O 1
ATOM 10169 N N . PHE B 1 636 ? -102.938 -47.281 -23.906 1 22.16 636 PHE B N 1
ATOM 10170 C CA . PHE B 1 636 ? -103.812 -48.375 -23.453 1 22.16 636 PHE B CA 1
ATOM 10171 C C . PHE B 1 636 ? -105.188 -48.312 -24.078 1 22.16 636 PHE B C 1
ATOM 10173 O O . PHE B 1 636 ? -106 -47.438 -23.719 1 22.16 636 PHE B O 1
ATOM 10180 N N . GLN B 1 637 ? -106.188 -48.344 -24.844 1 21.2 637 GLN B N 1
ATOM 10181 C CA . GLN B 1 637 ? -106.5 -49.594 -25.484 1 21.2 637 GLN B CA 1
ATOM 10182 C C . GLN B 1 637 ? -105.438 -49.969 -26.5 1 21.2 637 GLN B C 1
ATOM 10184 O O . GLN B 1 637 ? -104.938 -49.125 -27.234 1 21.2 637 GLN B O 1
#

InterPro domains:
  IPR001627 Sema domain [PF01403] (275-438)
  IPR001627 Sema domain [PS51004] (20-457)
  IPR001627 Sema domain [SM00630] (50-441)
  IPR002165 Plexin repeat [PF01437] (460-489)
  IPR013783 Immunoglobulin-like fold [G3DSA:2.60.40.10] (523-602)
  IPR015943 WD40/YVTN repeat-like-containing domain superfamily [G3DSA:2.130.10.10] (24-458)
  IPR016201 PSI domain [SM00423] (459-508)
  IPR027231 Semaphorin [PTHR11036] (14-629)
  IPR036179 Immunoglobulin-like domain superfamily [SSF48726] (523-593)
  IPR036352 Sema domain superfamily [SSF101912] (40-463)
  IPR060660 Semaphorin-3/4/7A-like, immunoglobulin-like domain [PF28354] (525-599)

pLDDT: mean 86.19, std 19.66, range [20.33, 98.88]

Radius of gyration: 41.05 Å; Cα contacts (8 Å, |Δi|>4): 2873; chains: 2; bounding box: 149×106×139 Å